Protein 2HJ0 (pdb70)

InterPro domains:
  IPR006472 Citrate lyase, alpha subunit [PF04223] (45-511)
  IPR006472 Citrate lyase, alpha subunit [PIRSF009451] (2-511)
  IPR006472 Citrate lyase, alpha subunit [PTHR40596] (24-511)
  IPR006472 Citrate lyase, alpha subunit [TIGR01584] (32-511)
  IPR037171 NagB/RpiA transferase-like [SSF100950] (5-240)
  IPR037171 NagB/RpiA transferase-like [SSF100950] (244-510)

Radius of gyration: 30.98 Å; Cα contacts (8 Å, |Δi|>4): 2603; chains: 2; bounding box: 89×84×61 Å

Foldseek 3Di:
DADDPFDDDCVACVVFPNYDVDDDDDDADWFAAAEDDDDPPDFQEDADLLVVCVVLPDAAAEEEEEQLLALFFDLVNLVSCVCPHFNYEYEYQEAHPNNLVVLVCLLVRRYPEAEYFAHADRRLQSLQAPSPDAHAYEALQLSLQCLTNVVDAHAEYEYEAQEAERLGFGAQQDHQRHRAFDQAVNCLVGHHAYEYEYADYDHPPDDDGNHDSSSHRHYYYDPDRTDRCSFVPFFDDADDPPQQCLLLLQVLLLVCLDPQNAAAAEEEFDRYTSSNNNLVVCVNVVDVHAHAEYEDADGVNCVCCVVRRYQAYEYSHYDHNVLSNCCPVVDPRYYHHHSVCFHPPDPDHVLLRHAEYEAEAQAAELQRFGDQQHLQLGGRGTLYCVQRSLANHVYEYEDECADDLGGRYAHDDQDGNHGRLSHAWYTYSQWIAGDVNCVVSCVSCVVPPTDYDHSVVSHVVSCVPNNDRDDFDFDDDFSHFYAHSVTGTPHTGTHGHD/DEPDPFCDDPVACVVFPGYDVDDDDDDADWFAAAEDDDDPPDFQEDADLLVVCVVLPDAAAEEEEEQLLALFFDLVNLVSCVCPHFNYEYEYQEAHPNNLVVLVCLLVRRYPEAEYFAHADRSLQSLQAPSPDAHAYEALQLSLQCLTNVVDAHAEYEYEAQEAERLGFGAQQDHQRHRAFDQAVNCLVGHHAYEYEYADYDHPPDDDGRHDSSSHRHYYYDPDRTDRCSFVPFFDDADDPPQLCLLLLQVLLLVCLDPQNAAAAEEEFDRYTSSNNNLVVCVNVVDVHAHAEYEDADGVNCVCCVVRRYQAYEYSHYDHNVLSNCCPVVDPRYYHHHSVCFHPPDPDHVLLRHAEYEAEAQAAELQRFGHQQHLLLGGRGTLYCVLRSLQNYVYEYEDECADDLGGRYYHDDQDGNHGRLSHAWYTYSQWIAGDVNCVVSCVSCVVPPTDYDHSVVSHVVSCVPNNDRDDFAFDDDFSHFYAHSVTGTDHTGTHGDD

Organism: Streptococcus mutans serotype c (strain ATCC 700610 / UA159) (NCBI:txid210007)

Nearest PDB structures (foldseek):
  2hj0-assembly1_B  TM=1.001E+00  e=9.316E-95  Streptococcus mutans UA159
  1xr4-assembly1_B  TM=9.292E-01  e=5.287E-55  Salmonella enterica subsp. enterica serovar Typhimurium str. LT2
  2g39-assembly1_B  TM=6.933E-01  e=3.163E-15  Pseudomonas aeruginosa
  3dlx-assembly1_A  TM=5.898E-01  e=1.708E-14  Homo sapiens
  1ope-assembly1_B  TM=6.003E-01  e=4.098E-12  Sus scrofa

B-factor: mean 22.18, std 13.48, range [1.0, 72.71]

Solvent-accessible surface area: 36204 Å² total

Sequence (996 aa):
ENKLGRDIPRKYANQYGVFEELAHIKSYKESSRQVKPVKPSDDKLLSSIHEAIEKTRLKDGTISFHHHFREGDYVNVLDEIAKGIKDISIAPSSIANVHEPLIDHIKNGVVTNITSSGLRDKVGAAISEGIENPVIIRSHGGRARAIATDDIHIDVAFLGAPSSDAYGNANGTRGKTTCGSLGYAIDAKYADQVVIVTDTLVPYPNTPISIPQTDVDYIVVVDAIGDPEGIAKGATRYTKNPKELLIAEYAAKVITSSPYYKEGFSFQTGTGGASLAVTRFREQIKDDIKANFALGGITNAVELLEEGLVDKILDVQDFDHPSAVSLDRNAEKHYEIDANYASPLSKGSVINQLDICVLSALEVDTNFNVNVTGSDGVIRGASGGHCDTAFAAKSLVISPLVRGRIPTFVDKVNTVITPGTSVDVVVTEVGIAINPNRPDLIEYFKDLKVPQLTIEELKEKAYAIVGNPQPIQYGDKIVALIEYRDGSLIDVVRNVLEENKLGRDIPRKYANQYGVFEELAHIKSYKESSRQVKPVKPSDDKLLSSIHEAIEKTRLKDGTISFHHHFREGDYVNVLDEIAKGIKDISIAPSSIANVHEPLIDHIKNGVVTNITSSGLRDKVGAAISEGIENPVIIRSHGGRARAIATDDIHIDVAFLGAPSSDAYGNANGTRGKTTCGSLGYAIDAKYADQVVIVTDTLVPYPNTPISIPQTDVDYIVVVDAIGDPEGIAKGATRYTKNPKELLIAEYAAKVITSSPYYKEGFSFQTGTGGASLAVTRFREQIKDDIKANFALGGITNAVELLEEGLVDKILDVQDFDHPSAVSLDRNAEKHYEIDANYASPLSKGSVINQLDICVLSALEVDTNFNVNVTGSDGVIRGASGGHCDTAFAAKSLVISPLVRGRIPTFVDKVNTVITPGTSVDVVVTEVGIAINPNRPDLIEYFKDLKVPQLTIEELKEKAYAIVGNPQPIQYGDKIVALIEYRDGSLIDVVRNVLE

Secondary structure (DSSP, 8-state):
--SSS----HHHHHHS-B---------EE----EE-PPPTT---EES-HHHHHHHTT-----EEE--TTGGGB----HHHHH----SEEEEES---GGGTTHHHHHHTTSEEEEEESB-HHHHHHHHHTT--PPEEE--HHHHHHHHHHTSS--SEEEEEESEE-TTS-EESSSSSS--S--S---HHHH-SEEEEEESSB-PSSPSS-SB-GGG-SEEEE-S-SB-THHHHS---PPP--HHHHHHHHHHHHHHHTSTT-STT-EEE--SSHHHHHTTT------S---EEEE-SEE----HHHHTTSEEEEEESEESSHHHHHHHHHTTTTEEE-------SSSS--GGGG-SEEEE--SEE-TT--EE---TT-----B-TTHHHHHHH---EEE--SEETTEESB-SS-SS-SB-GGG--EEE-SS-EEE-TT-HHHHHHTTT-SS-EE-HHHHHHHHHHHH-SPP---EEEEEEEEEE-TTSSEEEEEEEE--/--SSS----HHHHHHS-B---------EE----EE-PPPTT---EES-HHHHHHHTT-----EEE--TTGGGB----HHHHH----SEEEEES---GGGTTHHHHHHTTSEEEEEESB-HHHHHHHHHTT--PPEEE--HHHHHHHHHHTSS--SEEEEEESEE-TTS-EESSSSSS--S--S---HHHH-SEEEEEESSB-PSSPSS-SB-GGG-SEEEE-S-SB-THHHHS---PPP--HHHHHHHHHHHHHHHTSTT-STT-EEE--SSHHHHHTTT------S---EEEE-SEE----HHHHTTSEEEEEESEESSHHHHHHHHHTTTTEEE-------SSSS--GGGG-SEEEE--SEE-TT--EE---TT-----B-TTHHHHHHH---EEE--SEETTEESB-SS-SS-SB-GGG--EEE-SS-EEE-TT-HHHHHHTTT-SS-EE-HHHHHHHHHHHH-SPP---EEEEEEEEEE-TTSSEEEEEEEE--

Structure (mmCIF, N/CA/C/O backbone):
data_2HJ0
#
_entry.id   2HJ0
#
_cell.length_a   130.871
_cell.length_b   130.871
_cell.length_c   57.802
_cell.angle_alpha   90.00
_cell.angle_beta   90.00
_cell.angle_gamma   120.00
#
_symmetry.space_group_name_H-M   'P 31'
#
loop_
_entity.id
_entity.type
_entity.pdbx_description
1 polymer 'Putative citrate lyase, alfa subunit'
2 non-polymer 'CITRIC ACID'
3 water water
#
loop_
_atom_site.group_PDB
_atom_site.id
_atom_site.type_symbol
_atom_site.label_atom_id
_atom_site.label_alt_id
_atom_site.label_comp_id
_atom_site.label_asym_id
_atom_site.label_entity_id
_atom_site.label_seq_id
_atom_site.pdbx_PDB_ins_code
_atom_site.Cartn_x
_atom_site.Cartn_y
_atom_site.Cartn_z
_atom_site.occupancy
_atom_site.B_iso_or_equiv
_atom_site.auth_seq_id
_atom_site.auth_comp_id
_atom_site.auth_asym_id
_atom_site.auth_atom_id
_atom_site.pdbx_PDB_model_num
ATOM 1 N N . GLU A 1 3 ? -13.268 56.813 -15.137 1.00 65.66 3 GLU A N 1
ATOM 2 C CA . GLU A 1 3 ? -13.988 56.773 -13.829 1.00 65.95 3 GLU A CA 1
ATOM 3 C C . GLU A 1 3 ? -14.104 58.148 -13.179 1.00 66.31 3 GLU A C 1
ATOM 4 O O . GLU A 1 3 ? -13.765 59.173 -13.785 1.00 66.37 3 GLU A O 1
ATOM 10 N N . ASN A 1 4 ? -14.593 58.152 -11.940 1.00 66.46 4 ASN A N 1
ATOM 11 C CA . ASN A 1 4 ? -14.769 59.378 -11.160 1.00 66.37 4 ASN A CA 1
ATOM 12 C C . ASN A 1 4 ? -13.727 59.514 -10.037 1.00 65.36 4 ASN A C 1
ATOM 13 O O . ASN A 1 4 ? -12.662 58.883 -10.082 1.00 64.65 4 ASN A O 1
ATOM 18 N N . LYS A 1 5 ? -14.041 60.346 -9.044 1.00 63.76 5 LYS A N 1
ATOM 19 C CA . LYS A 1 5 ? -13.154 60.598 -7.903 1.00 61.89 5 LYS A CA 1
ATOM 20 C C . LYS A 1 5 ? -12.475 59.310 -7.404 1.00 60.26 5 LYS A C 1
ATOM 21 O O . LYS A 1 5 ? -11.298 59.072 -7.683 1.00 60.42 5 LYS A O 1
ATOM 27 N N . LEU A 1 6 ? -13.223 58.488 -6.673 1.00 57.87 6 LEU A N 1
ATOM 28 C CA . LEU A 1 6 ? -12.712 57.226 -6.146 1.00 55.20 6 LEU A CA 1
ATOM 29 C C . LEU A 1 6 ? -12.700 56.163 -7.240 1.00 54.17 6 LEU A C 1
ATOM 30 O O . LEU A 1 6 ? -13.127 56.417 -8.368 1.00 54.76 6 LEU A O 1
ATOM 35 N N . GLY A 1 7 ? -12.221 54.969 -6.897 1.00 52.85 7 GLY A N 1
ATOM 36 C CA . GLY A 1 7 ? -12.174 53.879 -7.860 1.00 50.22 7 GLY A CA 1
ATOM 37 C C . GLY A 1 7 ? -13.530 53.218 -8.030 1.00 48.50 7 GLY A C 1
ATOM 38 O O . GLY A 1 7 ? -13.648 51.995 -7.931 1.00 48.18 7 GLY A O 1
ATOM 39 N N . ARG A 1 8 ? -14.552 54.034 -8.295 1.00 46.47 8 ARG A N 1
ATOM 40 C CA . ARG A 1 8 ? -15.923 53.548 -8.471 1.00 43.96 8 ARG A CA 1
ATOM 41 C C . ARG A 1 8 ? -16.342 53.450 -9.940 1.00 43.01 8 ARG A C 1
ATOM 42 O O . ARG A 1 8 ? -16.039 54.328 -10.743 1.00 43.58 8 ARG A O 1
ATOM 50 N N . ASP A 1 9 ? -17.052 52.381 -10.282 1.00 41.90 9 ASP A N 1
ATOM 51 C CA . ASP A 1 9 ? -17.505 52.184 -11.651 1.00 41.07 9 ASP A CA 1
ATOM 52 C C . ASP A 1 9 ? -18.979 52.580 -11.799 1.00 39.58 9 ASP A C 1
ATOM 53 O O . ASP A 1 9 ? -19.850 51.733 -11.977 1.00 38.44 9 ASP A O 1
ATOM 58 N N . ILE A 1 10 ? -19.257 53.874 -11.717 1.00 38.94 10 ILE A N 1
ATOM 59 C CA . ILE A 1 10 ? -20.623 54.345 -11.850 1.00 38.46 10 ILE A CA 1
ATOM 60 C C . ILE A 1 10 ? -20.886 54.677 -13.309 1.00 39.73 10 ILE A C 1
ATOM 61 O O . ILE A 1 10 ? -20.269 55.589 -13.871 1.00 40.17 10 ILE A O 1
ATOM 66 N N . PRO A 1 11 ? -21.808 53.939 -13.947 1.00 40.18 11 PRO A N 1
ATOM 67 C CA . PRO A 1 11 ? -22.148 54.165 -15.353 1.00 40.42 11 PRO A CA 1
ATOM 68 C C . PRO A 1 11 ? -22.600 55.593 -15.637 1.00 41.23 11 PRO A C 1
ATOM 69 O O . PRO A 1 11 ? -23.344 56.184 -14.855 1.00 41.81 11 PRO A O 1
ATOM 73 N N . ARG A 1 12 ? -22.146 56.136 -16.764 1.00 41.87 12 ARG A N 1
ATOM 74 C CA . ARG A 1 12 ? -22.479 57.499 -17.169 1.00 42.77 12 ARG A CA 1
ATOM 75 C C . ARG A 1 12 ? -23.974 57.778 -17.137 1.00 42.61 12 ARG A C 1
ATOM 76 O O . ARG A 1 12 ? -24.394 58.912 -16.922 1.00 43.21 12 ARG A O 1
ATOM 84 N N . LYS A 1 13 ? -24.775 56.741 -17.355 1.00 42.37 13 LYS A N 1
ATOM 85 C CA . LYS A 1 13 ? -26.223 56.891 -17.341 1.00 42.21 13 LYS A CA 1
ATOM 86 C C . LYS A 1 13 ? -26.682 57.499 -16.012 1.00 41.92 13 LYS A C 1
ATOM 87 O O . LYS A 1 13 ? -27.537 58.388 -15.977 1.00 42.26 13 LYS A O 1
ATOM 93 N N . TYR A 1 14 ? -26.095 57.022 -14.921 1.00 40.73 14 TYR A N 1
ATOM 94 C CA . TYR A 1 14 ? -26.445 57.505 -13.595 1.00 39.50 14 TYR A CA 1
ATOM 95 C C . TYR A 1 14 ? -25.532 58.636 -13.149 1.00 39.93 14 TYR A C 1
ATOM 96 O O . TYR A 1 14 ? -25.964 59.562 -12.462 1.00 39.87 14 TYR A O 1
ATOM 105 N N . ALA A 1 15 ? -24.267 58.564 -13.545 1.00 40.71 15 ALA A N 1
ATOM 106 C CA . ALA A 1 15 ? -23.300 59.591 -13.183 1.00 41.59 15 ALA A CA 1
ATOM 107 C C . ALA A 1 15 ? -23.736 60.929 -13.753 1.00 42.34 15 ALA A C 1
ATOM 108 O O . ALA A 1 15 ? -23.390 61.980 -13.226 1.00 42.18 15 ALA A O 1
ATOM 110 N N . ASN A 1 16 ? -24.502 60.879 -14.836 1.00 43.94 16 ASN A N 1
ATOM 111 C CA . ASN A 1 16 ? -24.993 62.080 -15.492 1.00 45.05 16 ASN A CA 1
ATOM 112 C C . ASN A 1 16 ? -26.360 62.459 -14.918 1.00 46.38 16 ASN A C 1
ATOM 113 O O . ASN A 1 16 ? -26.659 63.636 -14.744 1.00 46.32 16 ASN A O 1
ATOM 118 N N . GLN A 1 17 ? -27.174 61.449 -14.619 1.00 48.02 17 GLN A N 1
ATOM 119 C CA . GLN A 1 17 ? -28.508 61.647 -14.054 1.00 50.14 17 GLN A CA 1
ATOM 120 C C . GLN A 1 17 ? -28.358 62.379 -12.722 1.00 50.64 17 GLN A C 1
ATOM 121 O O . GLN A 1 17 ? -28.984 63.409 -12.488 1.00 50.61 17 GLN A O 1
ATOM 127 N N . TYR A 1 18 ? -27.509 61.830 -11.859 1.00 52.09 18 TYR A N 1
ATOM 128 C CA . TYR A 1 18 ? -27.225 62.398 -10.543 1.00 53.33 18 TYR A CA 1
ATOM 129 C C . TYR A 1 18 ? -25.860 63.081 -10.605 1.00 54.58 18 TYR A C 1
ATOM 130 O O . TYR A 1 18 ? -25.140 62.953 -11.597 1.00 55.04 18 TYR A O 1
ATOM 139 N N . GLY A 1 19 ? -25.501 63.802 -9.548 1.00 55.46 19 GLY A N 1
ATOM 140 C CA . GLY A 1 19 ? -24.207 64.458 -9.523 1.00 56.69 19 GLY A CA 1
ATOM 141 C C . GLY A 1 19 ? -23.154 63.372 -9.441 1.00 57.88 19 GLY A C 1
ATOM 142 O O . GLY A 1 19 ? -23.241 62.484 -8.601 1.00 58.25 19 GLY A O 1
ATOM 143 N N . VAL A 1 20 ? -22.154 63.423 -10.307 1.00 59.50 20 VAL A N 1
ATOM 144 C CA . VAL A 1 20 ? -21.123 62.397 -10.289 1.00 60.86 20 VAL A CA 1
ATOM 145 C C . VAL A 1 20 ? -19.887 62.795 -9.481 1.00 61.73 20 VAL A C 1
ATOM 146 O O . VAL A 1 20 ? -18.920 63.341 -10.021 1.00 62.48 20 VAL A O 1
ATOM 150 N N . PHE A 1 21 ? -19.933 62.531 -8.180 1.00 61.57 21 PHE A N 1
ATOM 151 C CA . PHE A 1 21 ? -18.808 62.825 -7.297 1.00 62.49 21 PHE A CA 1
ATOM 152 C C . PHE A 1 21 ? -19.213 62.534 -5.868 1.00 62.17 21 PHE A C 1
ATOM 153 O O . PHE A 1 21 ? -20.308 62.031 -5.625 1.00 62.15 21 PHE A O 1
ATOM 161 N N . GLU A 1 22 ? -18.332 62.849 -4.924 1.00 61.92 22 GLU A N 1
ATOM 162 C CA . GLU A 1 22 ? -18.631 62.612 -3.522 1.00 61.45 22 GLU A CA 1
ATOM 163 C C . GLU A 1 22 ? -17.498 63.011 -2.591 1.00 60.16 22 GLU A C 1
ATOM 164 O O . GLU A 1 22 ? -17.703 63.177 -1.393 1.00 58.63 22 GLU A O 1
ATOM 170 N N . GLU A 1 24 ? -14.871 63.974 -3.260 1.00 56.36 24 GLU A N 1
ATOM 171 C CA . GLU A 1 24 ? -14.629 65.130 -2.401 1.00 55.33 24 GLU A CA 1
ATOM 172 C C . GLU A 1 24 ? -15.902 65.969 -2.242 1.00 53.99 24 GLU A C 1
ATOM 173 O O . GLU A 1 24 ? -16.594 66.262 -3.219 1.00 52.35 24 GLU A O 1
ATOM 179 N N . LEU A 1 25 ? -16.202 66.330 -0.996 1.00 53.63 25 LEU A N 1
ATOM 180 C CA . LEU A 1 25 ? -17.370 67.138 -0.664 1.00 53.69 25 LEU A CA 1
ATOM 181 C C . LEU A 1 25 ? -17.330 68.463 -1.418 1.00 54.54 25 LEU A C 1
ATOM 182 O O . LEU A 1 25 ? -16.251 68.989 -1.699 1.00 55.13 25 LEU A O 1
ATOM 187 N N . ALA A 1 26 ? -18.511 68.995 -1.740 1.00 55.30 26 ALA A N 1
ATOM 188 C CA . ALA A 1 26 ? -18.642 70.262 -2.472 1.00 56.05 26 ALA A CA 1
ATOM 189 C C . ALA A 1 26 ? -19.259 71.362 -1.609 1.00 56.96 26 ALA A C 1
ATOM 190 O O . ALA A 1 26 ? -19.241 71.287 -0.381 1.00 56.93 26 ALA A O 1
ATOM 192 N N . HIS A 1 27 ? -19.813 72.378 -2.268 1.00 58.49 27 HIS A N 1
ATOM 193 C CA . HIS A 1 27 ? -20.449 73.504 -1.584 1.00 58.86 27 HIS A CA 1
ATOM 194 C C . HIS A 1 27 ? -21.979 73.411 -1.599 1.00 57.85 27 HIS A C 1
ATOM 195 O O . HIS A 1 27 ? -22.562 72.555 -2.281 1.00 58.33 27 HIS A O 1
ATOM 202 N N . ILE A 1 28 ? -22.621 74.294 -0.834 1.00 55.04 28 ILE A N 1
ATOM 203 C CA . ILE A 1 28 ? -24.077 74.321 -0.726 1.00 51.43 28 ILE A CA 1
ATOM 204 C C . ILE A 1 28 ? -24.594 75.744 -0.838 1.00 48.84 28 ILE A C 1
ATOM 205 O O . ILE A 1 28 ? -23.952 76.678 -0.362 1.00 48.70 28 ILE A O 1
ATOM 210 N N . LYS A 1 29 ? -25.745 75.905 -1.486 1.00 45.92 29 LYS A N 1
ATOM 211 C CA . LYS A 1 29 ? -26.354 77.225 -1.657 1.00 43.25 29 LYS A CA 1
ATOM 212 C C . LYS A 1 29 ? -27.839 77.251 -1.302 1.00 39.47 29 LYS A C 1
ATOM 213 O O . LYS A 1 29 ? -28.474 76.211 -1.164 1.00 38.62 29 LYS A O 1
ATOM 219 N N . SER A 1 30 ? -28.380 78.456 -1.168 1.00 35.35 30 SER A N 1
ATOM 220 C CA . SER A 1 30 ? -29.777 78.643 -0.815 1.00 32.69 30 SER A CA 1
ATOM 221 C C . SER A 1 30 ? -30.741 77.871 -1.714 1.00 30.57 30 SER A C 1
ATOM 222 O O . SER A 1 30 ? -30.495 77.701 -2.912 1.00 31.57 30 SER A O 1
ATOM 225 N N . TYR A 1 31 ? -31.843 77.407 -1.125 1.00 27.17 31 TYR A N 1
ATOM 226 C CA . TYR A 1 31 ? -32.860 76.654 -1.859 1.00 23.47 31 TYR A CA 1
ATOM 227 C C . TYR A 1 31 ? -34.264 76.957 -1.341 1.00 21.77 31 TYR A C 1
ATOM 228 O O . TYR A 1 31 ? -34.428 77.468 -0.238 1.00 20.73 31 TYR A O 1
ATOM 237 N N . LYS A 1 32 ? -35.267 76.636 -2.149 1.00 20.21 32 LYS A N 1
ATOM 238 C CA . LYS A 1 32 ? -36.655 76.845 -1.773 1.00 20.22 32 LYS A CA 1
ATOM 239 C C . LYS A 1 32 ? -37.159 75.571 -1.117 1.00 20.44 32 LYS A C 1
ATOM 240 O O . LYS A 1 32 ? -37.292 74.531 -1.770 1.00 20.40 32 LYS A O 1
ATOM 246 N N . GLU A 1 33 ? -37.418 75.648 0.182 1.00 19.95 33 GLU A N 1
ATOM 247 C CA . GLU A 1 33 ? -37.908 74.503 0.925 1.00 19.30 33 GLU A CA 1
ATOM 248 C C . GLU A 1 33 ? -39.181 73.979 0.284 1.00 18.83 33 GLU A C 1
ATOM 249 O O . GLU A 1 33 ? -39.934 74.719 -0.356 1.00 19.90 33 GLU A O 1
ATOM 255 N N . SER A 1 34 ? -39.413 72.688 0.450 1.00 17.64 34 SER A N 1
ATOM 256 C CA . SER A 1 34 ? -40.598 72.044 -0.094 1.00 16.65 34 SER A CA 1
ATOM 257 C C . SER A 1 34 ? -41.863 72.557 0.608 1.00 16.22 34 SER A C 1
ATOM 258 O O . SER A 1 34 ? -41.840 72.842 1.799 1.00 15.57 34 SER A O 1
ATOM 261 N N . SER A 1 35 ? -42.954 72.704 -0.132 1.00 16.85 35 SER A N 1
ATOM 262 C CA . SER A 1 35 ? -44.224 73.129 0.466 1.00 17.92 35 SER A CA 1
ATOM 263 C C . SER A 1 35 ? -45.234 72.021 0.131 1.00 18.53 35 SER A C 1
ATOM 264 O O . SER A 1 35 ? -45.139 71.378 -0.918 1.00 19.00 35 SER A O 1
ATOM 267 N N . ARG A 1 36 ? -46.203 71.813 1.014 1.00 18.24 36 ARG A N 1
ATOM 268 C CA . ARG A 1 36 ? -47.193 70.766 0.831 1.00 17.99 36 ARG A CA 1
ATOM 269 C C . ARG A 1 36 ? -48.555 71.292 0.403 1.00 18.24 36 ARG A C 1
ATOM 270 O O . ARG A 1 36 ? -48.835 72.479 0.534 1.00 17.11 36 ARG A O 1
ATOM 278 N N . GLN A 1 37 ? -49.381 70.390 -0.128 1.00 19.47 37 GLN A N 1
ATOM 279 C CA . GLN A 1 37 ? -50.739 70.704 -0.570 1.00 20.48 37 GLN A CA 1
ATOM 280 C C . GLN A 1 37 ? -51.698 70.354 0.560 1.00 20.41 37 GLN A C 1
ATOM 281 O O . GLN A 1 37 ? -52.129 69.203 0.698 1.00 20.48 37 GLN A O 1
ATOM 287 N N . VAL A 1 38 ? -52.017 71.368 1.357 1.00 19.42 38 VAL A N 1
ATOM 288 C CA . VAL A 1 38 ? -52.899 71.243 2.507 1.00 19.06 38 VAL A CA 1
ATOM 289 C C . VAL A 1 38 ? -54.393 71.221 2.191 1.00 19.82 38 VAL A C 1
ATOM 290 O O . VAL A 1 38 ? -54.870 72.016 1.387 1.00 19.42 38 VAL A O 1
ATOM 294 N N . LYS A 1 39 ? -55.121 70.307 2.829 1.00 19.94 39 LYS A N 1
ATOM 295 C CA . LYS A 1 39 ? -56.565 70.224 2.656 1.00 20.28 39 LYS A CA 1
ATOM 296 C C . LYS A 1 39 ? -57.196 70.715 3.957 1.00 19.46 39 LYS A C 1
ATOM 297 O O . LYS A 1 39 ? -57.251 69.990 4.949 1.00 18.83 39 LYS A O 1
ATOM 303 N N . PRO A 1 40 ? -57.679 71.967 3.967 1.00 19.54 40 PRO A N 1
ATOM 304 C CA . PRO A 1 40 ? -58.304 72.556 5.155 1.00 18.26 40 PRO A CA 1
ATOM 305 C C . PRO A 1 40 ? -59.411 71.683 5.701 1.00 18.98 40 PRO A C 1
ATOM 306 O O . PRO A 1 40 ? -60.139 71.042 4.949 1.00 18.99 40 PRO A O 1
ATOM 310 N N . VAL A 1 41 ? -59.537 71.653 7.016 1.00 20.11 41 VAL A N 1
ATOM 311 C CA . VAL A 1 41 ? -60.570 70.841 7.632 1.00 21.41 41 VAL A CA 1
ATOM 312 C C . VAL A 1 41 ? -61.727 71.716 8.109 1.00 22.34 41 VAL A C 1
ATOM 313 O O . VAL A 1 41 ? -61.516 72.727 8.775 1.00 23.47 41 VAL A O 1
ATOM 317 N N . LYS A 1 42 ? -62.949 71.340 7.750 1.00 22.85 42 LYS A N 1
ATOM 318 C CA . LYS A 1 42 ? -64.114 72.098 8.179 1.00 23.12 42 LYS A CA 1
ATOM 319 C C . LYS A 1 42 ? -64.296 71.811 9.659 1.00 23.23 42 LYS A C 1
ATOM 320 O O . LYS A 1 42 ? -64.024 70.704 10.123 1.00 23.79 42 LYS A O 1
ATOM 326 N N . PRO A 1 43 ? -64.775 72.799 10.418 1.00 23.37 43 PRO A N 1
ATOM 327 C CA . PRO A 1 43 ? -64.988 72.641 11.852 1.00 23.86 43 PRO A CA 1
ATOM 328 C C . PRO A 1 43 ? -65.835 71.431 12.252 1.00 25.11 43 PRO A C 1
ATOM 329 O O . PRO A 1 43 ? -65.780 70.980 13.398 1.00 25.90 43 PRO A O 1
ATOM 333 N N . SER A 1 44 ? -66.616 70.903 11.320 1.00 24.84 44 SER A N 1
ATOM 334 C CA . SER A 1 44 ? -67.449 69.752 11.632 1.00 25.34 44 SER A CA 1
ATOM 335 C C . SER A 1 44 ? -66.872 68.471 11.037 1.00 25.58 44 SER A C 1
ATOM 336 O O . SER A 1 44 ? -67.486 67.411 11.123 1.00 24.87 44 SER A O 1
ATOM 339 N N . ASP A 1 45 ? -65.705 68.555 10.417 1.00 25.50 45 ASP A N 1
ATOM 340 C CA . ASP A 1 45 ? -65.126 67.360 9.823 1.00 25.84 45 ASP A CA 1
ATOM 341 C C . ASP A 1 45 ? -64.563 66.384 10.839 1.00 25.89 45 ASP A C 1
ATOM 342 O O . ASP A 1 45 ? -63.931 66.784 11.818 1.00 26.38 45 ASP A O 1
ATOM 347 N N . ASP A 1 46 ? -64.783 65.097 10.595 1.00 25.08 46 ASP A N 1
ATOM 348 C CA . ASP A 1 46 ? -64.269 64.066 11.484 1.00 24.93 46 ASP A CA 1
ATOM 349 C C . ASP A 1 46 ? -62.999 63.513 10.849 1.00 23.76 46 ASP A C 1
ATOM 350 O O . ASP A 1 46 ? -63.035 63.056 9.713 1.00 24.21 46 ASP A O 1
ATOM 355 N N . LYS A 1 47 ? -61.878 63.555 11.563 1.00 22.36 47 LYS A N 1
ATOM 356 C CA . LYS A 1 47 ? -60.627 63.049 10.999 1.00 19.84 47 LYS A CA 1
ATOM 357 C C . LYS A 1 47 ? -60.376 61.568 11.314 1.00 18.14 47 LYS A C 1
ATOM 358 O O . LYS A 1 47 ? -59.465 60.967 10.753 1.00 17.93 47 LYS A O 1
ATOM 364 N N . LEU A 1 48 ? -61.194 60.981 12.186 1.00 16.45 48 LEU A N 1
ATOM 365 C CA . LEU A 1 48 ? -61.039 59.572 12.546 1.00 16.29 48 LEU A CA 1
ATOM 366 C C . LEU A 1 48 ? -61.737 58.702 11.503 1.00 17.66 48 LEU A C 1
ATOM 367 O O . LEU A 1 48 ? -62.843 59.016 11.067 1.00 17.74 48 LEU A O 1
ATOM 372 N N . LEU A 1 49 ? -61.080 57.618 11.096 1.00 18.74 49 LEU A N 1
ATOM 373 C CA . LEU A 1 49 ? -61.621 56.689 10.106 1.00 19.90 49 LEU A CA 1
ATOM 374 C C . LEU A 1 49 ? -61.793 55.293 10.707 1.00 20.99 49 LEU A C 1
ATOM 375 O O . LEU A 1 49 ? -61.292 55.012 11.796 1.00 21.39 49 LEU A O 1
ATOM 380 N N . SER A 1 50 ? -62.481 54.408 9.995 1.00 21.06 50 SER A N 1
ATOM 381 C CA . SER A 1 50 ? -62.717 53.067 10.520 1.00 22.00 50 SER A CA 1
ATOM 382 C C . SER A 1 50 ? -61.622 52.052 10.237 1.00 22.50 50 SER A C 1
ATOM 383 O O . SER A 1 50 ? -61.330 51.200 11.077 1.00 23.30 50 SER A O 1
ATOM 386 N N . SER A 1 51 ? -61.009 52.138 9.063 1.00 21.52 51 SER A N 1
ATOM 387 C CA . SER A 1 51 ? -59.989 51.168 8.701 1.00 20.60 51 SER A CA 1
ATOM 388 C C . SER A 1 51 ? -58.906 51.734 7.804 1.00 20.62 51 SER A C 1
ATOM 389 O O . SER A 1 51 ? -59.010 52.858 7.326 1.00 20.98 51 SER A O 1
ATOM 392 N N . ILE A 1 52 ? -57.872 50.937 7.553 1.00 19.83 52 ILE A N 1
ATOM 393 C CA . ILE A 1 52 ? -56.806 51.383 6.671 1.00 18.80 52 ILE A CA 1
ATOM 394 C C . ILE A 1 52 ? -57.414 51.552 5.290 1.00 19.04 52 ILE A C 1
ATOM 395 O O . ILE A 1 52 ? -57.019 52.441 4.546 1.00 19.37 52 ILE A O 1
ATOM 400 N N . HIS A 1 53 ? -58.386 50.704 4.955 1.00 19.43 53 HIS A N 1
ATOM 401 C CA . HIS A 1 53 ? -59.043 50.767 3.648 1.00 19.63 53 HIS A CA 1
ATOM 402 C C . HIS A 1 53 ? -59.599 52.168 3.379 1.00 19.88 53 HIS A C 1
ATOM 403 O O . HIS A 1 53 ? -59.211 52.809 2.402 1.00 19.78 53 HIS A O 1
ATOM 410 N N . GLU A 1 54 ? -60.503 52.636 4.244 1.00 19.06 54 GLU A N 1
ATOM 411 C CA . GLU A 1 54 ? -61.110 53.960 4.091 1.00 18.61 54 GLU A CA 1
ATOM 412 C C . GLU A 1 54 ? -60.045 55.056 4.079 1.00 18.26 54 GLU A C 1
ATOM 413 O O . GLU A 1 54 ? -60.212 56.106 3.457 1.00 16.47 54 GLU A O 1
ATOM 419 N N . ALA A 1 55 ? -58.944 54.813 4.771 1.00 18.12 55 ALA A N 1
ATOM 420 C CA . ALA A 1 55 ? -57.884 55.791 4.799 1.00 19.30 55 ALA A CA 1
ATOM 421 C C . ALA A 1 55 ? -57.332 55.933 3.392 1.00 19.72 55 ALA A C 1
ATOM 422 O O . ALA A 1 55 ? -57.189 57.042 2.887 1.00 20.50 55 ALA A O 1
ATOM 424 N N . ILE A 1 56 ? -57.020 54.802 2.760 1.00 20.19 56 ILE A N 1
ATOM 425 C CA . ILE A 1 56 ? -56.463 54.798 1.403 1.00 20.37 56 ILE A CA 1
ATOM 426 C C . ILE A 1 56 ? -57.458 55.448 0.459 1.00 20.85 56 ILE A C 1
ATOM 427 O O . ILE A 1 56 ? -57.098 56.189 -0.458 1.00 20.18 56 ILE A O 1
ATOM 432 N N . GLU A 1 57 ? -58.724 55.173 0.726 1.00 22.64 57 GLU A N 1
ATOM 433 C CA . GLU A 1 57 ? -59.811 55.686 -0.074 1.00 25.37 57 GLU A CA 1
ATOM 434 C C . GLU A 1 57 ? -59.934 57.199 0.061 1.00 25.21 57 GLU A C 1
ATOM 435 O O . GLU A 1 57 ? -59.678 57.947 -0.886 1.00 26.00 57 GLU A O 1
ATOM 441 N N . LYS A 1 58 ? -60.311 57.660 1.243 1.00 24.76 58 LYS A N 1
ATOM 442 C CA . LYS A 1 58 ? -60.473 59.089 1.446 1.00 24.88 58 LYS A CA 1
ATOM 443 C C . LYS A 1 58 ? -59.205 59.896 1.223 1.00 23.57 58 LYS A C 1
ATOM 444 O O . LYS A 1 58 ? -59.236 61.124 1.256 1.00 23.74 58 LYS A O 1
ATOM 450 N N . THR A 1 59 ? -58.097 59.213 0.977 1.00 22.11 59 THR A N 1
ATOM 451 C CA . THR A 1 59 ? -56.842 59.905 0.782 1.00 20.98 59 THR A CA 1
ATOM 452 C C . THR A 1 59 ? -56.610 60.142 -0.708 1.00 22.27 59 THR A C 1
ATOM 453 O O . THR A 1 59 ? -55.732 60.911 -1.102 1.00 21.91 59 THR A O 1
ATOM 457 N N . ARG A 1 60 ? -57.426 59.488 -1.531 1.00 22.66 60 ARG A N 1
ATOM 458 C CA . ARG A 1 60 ? -57.346 59.638 -2.977 1.00 22.63 60 ARG A CA 1
ATOM 459 C C . ARG A 1 60 ? -56.086 59.076 -3.636 1.00 22.11 60 ARG A C 1
ATOM 460 O O . ARG A 1 60 ? -55.705 59.489 -4.737 1.00 22.46 60 ARG A O 1
ATOM 468 N N . LEU A 1 61 ? -55.452 58.124 -2.966 1.00 21.10 61 LEU A N 1
ATOM 469 C CA . LEU A 1 61 ? -54.236 57.505 -3.468 1.00 20.77 61 LEU A CA 1
ATOM 470 C C . LEU A 1 61 ? -54.460 56.908 -4.845 1.00 22.07 61 LEU A C 1
ATOM 471 O O . LEU A 1 61 ? -55.415 56.163 -5.050 1.00 23.26 61 LEU A O 1
ATOM 476 N N . LYS A 1 62 ? -53.588 57.234 -5.792 1.00 22.98 62 LYS A N 1
ATOM 477 C CA . LYS A 1 62 ? -53.717 56.689 -7.136 1.00 24.30 62 LYS A CA 1
ATOM 478 C C . LYS A 1 62 ? -52.403 56.056 -7.556 1.00 24.75 62 LYS A C 1
ATOM 479 O O . LYS A 1 62 ? -51.430 56.071 -6.805 1.00 23.53 62 LYS A O 1
ATOM 485 N N . ASP A 1 63 ? -52.385 55.479 -8.749 1.00 25.90 63 ASP A N 1
ATOM 486 C CA . ASP A 1 63 ? -51.178 54.848 -9.254 1.00 26.44 63 ASP A CA 1
ATOM 487 C C . ASP A 1 63 ? -50.096 55.888 -9.500 1.00 26.39 63 ASP A C 1
ATOM 488 O O . ASP A 1 63 ? -50.382 57.027 -9.878 1.00 25.94 63 ASP A O 1
ATOM 493 N N . GLY A 1 64 ? -48.849 55.484 -9.274 1.00 26.00 64 GLY A N 1
ATOM 494 C CA . GLY A 1 64 ? -47.725 56.371 -9.495 1.00 25.33 64 GLY A CA 1
ATOM 495 C C . GLY A 1 64 ? -47.385 57.316 -8.360 1.00 24.51 64 GLY A C 1
ATOM 496 O O . GLY A 1 64 ? -46.348 57.978 -8.396 1.00 25.54 64 GLY A O 1
ATOM 505 N N . THR A 1 66 ? -46.420 58.607 -4.412 1.00 19.25 66 THR A N 1
ATOM 506 C CA . THR A 1 66 ? -45.398 58.195 -3.469 1.00 17.60 66 THR A CA 1
ATOM 507 C C . THR A 1 66 ? -45.927 58.212 -2.043 1.00 16.79 66 THR A C 1
ATOM 508 O O . THR A 1 66 ? -46.582 59.157 -1.628 1.00 18.32 66 THR A O 1
ATOM 512 N N . ILE A 1 67 ? -45.644 57.151 -1.301 1.00 13.63 67 ILE A N 1
ATOM 513 C CA . ILE A 1 67 ? -46.083 57.050 0.071 1.00 11.46 67 ILE A CA 1
ATOM 514 C C . ILE A 1 67 ? -44.870 56.767 0.951 1.00 11.49 67 ILE A C 1
ATOM 515 O O . ILE A 1 67 ? -43.849 56.268 0.473 1.00 10.32 67 ILE A O 1
ATOM 520 N N . SER A 1 68 ? -44.981 57.083 2.240 1.00 11.40 68 SER A N 1
ATOM 521 C CA . SER A 1 68 ? -43.879 56.857 3.180 1.00 10.06 68 SER A CA 1
ATOM 522 C C . SER A 1 68 ? -44.318 56.172 4.472 1.00 9.84 68 SER A C 1
ATOM 523 O O . SER A 1 68 ? -45.513 56.096 4.784 1.00 8.84 68 SER A O 1
ATOM 526 N N . PHE A 1 69 ? -43.322 55.690 5.216 1.00 8.57 69 PHE A N 1
ATOM 527 C CA . PHE A 1 69 ? -43.514 54.998 6.495 1.00 7.28 69 PHE A CA 1
ATOM 528 C C . PHE A 1 69 ? -42.242 55.186 7.306 1.00 5.80 69 PHE A C 1
ATOM 529 O O . PHE A 1 69 ? -41.213 55.543 6.746 1.00 4.50 69 PHE A O 1
ATOM 537 N N . HIS A 1 70 ? -42.302 54.948 8.617 1.00 4.07 70 HIS A N 1
ATOM 538 C CA . HIS A 1 70 ? -41.100 55.071 9.426 1.00 3.88 70 HIS A CA 1
ATOM 539 C C . HIS A 1 70 ? -40.749 53.698 9.995 1.00 4.10 70 HIS A C 1
ATOM 540 O O . HIS A 1 70 ? -41.569 52.784 9.951 1.00 2.59 70 HIS A O 1
ATOM 547 N N . HIS A 1 71 ? -39.533 53.541 10.511 1.00 5.27 71 HIS A N 1
ATOM 548 C CA . HIS A 1 71 ? -39.114 52.252 11.064 1.00 6.87 71 HIS A CA 1
ATOM 549 C C . HIS A 1 71 ? -38.822 52.243 12.570 1.00 7.50 71 HIS A C 1
ATOM 550 O O . HIS A 1 71 ? -37.993 51.447 13.049 1.00 6.92 71 HIS A O 1
ATOM 557 N N . HIS A 1 72 ? -39.505 53.093 13.329 1.00 7.49 72 HIS A N 1
ATOM 558 C CA . HIS A 1 72 ? -39.241 53.131 14.766 1.00 9.38 72 HIS A CA 1
ATOM 559 C C . HIS A 1 72 ? -39.647 51.864 15.506 1.00 8.83 72 HIS A C 1
ATOM 560 O O . HIS A 1 72 ? -39.162 51.603 16.603 1.00 10.15 72 HIS A O 1
ATOM 567 N N . PHE A 1 73 ? -40.521 51.071 14.902 1.00 9.79 73 PHE A N 1
ATOM 568 C CA . PHE A 1 73 ? -40.959 49.817 15.523 1.00 11.21 73 PHE A CA 1
ATOM 569 C C . PHE A 1 73 ? -40.054 48.656 15.095 1.00 11.83 73 PHE A C 1
ATOM 570 O O . PHE A 1 73 ? -40.202 47.514 15.556 1.00 9.45 73 PHE A O 1
ATOM 578 N N . ARG A 1 74 ? -39.122 48.968 14.202 1.00 11.97 74 ARG A N 1
ATOM 579 C CA . ARG A 1 74 ? -38.183 47.995 13.690 1.00 12.50 74 ARG A CA 1
ATOM 580 C C . ARG A 1 74 ? -38.820 46.678 13.290 1.00 13.09 74 ARG A C 1
ATOM 581 O O . ARG A 1 74 ? -39.823 46.678 12.586 1.00 14.06 74 ARG A O 1
ATOM 589 N N . GLU A 1 75 ? -38.247 45.559 13.735 1.00 13.52 75 GLU A N 1
ATOM 590 C CA . GLU A 1 75 ? -38.763 44.233 13.379 1.00 13.93 75 GLU A CA 1
ATOM 591 C C . GLU A 1 75 ? -40.145 43.944 13.922 1.00 14.94 75 GLU A C 1
ATOM 592 O O . GLU A 1 75 ? -40.732 42.906 13.619 1.00 15.53 75 GLU A O 1
ATOM 598 N N . GLY A 1 76 ? -40.660 44.857 14.733 1.00 16.12 76 GLY A N 1
ATOM 599 C CA . GLY A 1 76 ? -41.979 44.660 15.287 1.00 16.18 76 GLY A CA 1
ATOM 600 C C . GLY A 1 76 ? -43.027 45.435 14.518 1.00 17.83 76 GLY A C 1
ATOM 601 O O . GLY A 1 76 ? -44.199 45.411 14.894 1.00 19.03 76 GLY A O 1
ATOM 602 N N . ASP A 1 77 ? -42.634 46.104 13.433 1.00 17.45 77 ASP A N 1
ATOM 603 C CA . ASP A 1 77 ? -43.599 46.900 12.664 1.00 18.13 77 ASP A CA 1
ATOM 604 C C . ASP A 1 77 ? -44.736 46.126 12.009 1.00 19.03 77 ASP A C 1
ATOM 605 O O . ASP A 1 77 ? -44.540 45.035 11.479 1.00 19.40 77 ASP A O 1
ATOM 610 N N . TYR A 1 78 ? -45.926 46.718 12.033 1.00 19.12 78 TYR A N 1
ATOM 611 C CA . TYR A 1 78 ? -47.102 46.117 11.423 1.00 18.73 78 TYR A CA 1
ATOM 612 C C . TYR A 1 78 ? -47.722 47.053 10.391 1.00 18.41 78 TYR A C 1
ATOM 613 O 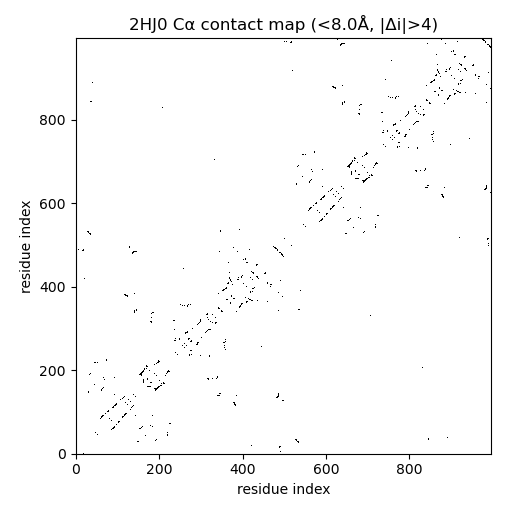O . TYR A 1 78 ? -48.392 46.600 9.473 1.00 17.48 78 TYR A O 1
ATOM 622 N N . VAL A 1 79 ? -47.497 48.356 10.557 1.00 18.74 79 VAL A N 1
ATOM 623 C CA . VAL A 1 79 ? -48.047 49.378 9.672 1.00 18.67 79 VAL A CA 1
ATOM 624 C C . VAL A 1 79 ? -47.675 49.220 8.208 1.00 19.15 79 VAL A C 1
ATOM 625 O O . VAL A 1 79 ? -48.550 49.262 7.361 1.00 19.53 79 VAL A O 1
ATOM 637 N N . ASN A 1 81 ? -46.571 46.533 6.264 1.00 22.81 81 ASN A N 1
ATOM 638 C CA . ASN A 1 81 ? -47.230 45.386 5.640 1.00 24.11 81 ASN A CA 1
ATOM 639 C C . ASN A 1 81 ? -48.728 45.559 5.599 1.00 25.49 81 ASN A C 1
ATOM 640 O O . ASN A 1 81 ? -49.406 45.065 4.699 1.00 25.74 81 ASN A O 1
ATOM 653 N N . VAL A 1 83 ? -50.660 48.607 5.443 1.00 27.30 83 VAL A N 1
ATOM 654 C CA . VAL A 1 83 ? -51.071 49.526 4.391 1.00 25.46 83 VAL A CA 1
ATOM 655 C C . VAL A 1 83 ? -50.852 48.945 2.999 1.00 25.67 83 VAL A C 1
ATOM 656 O O . VAL A 1 83 ? -51.797 48.807 2.219 1.00 25.48 83 VAL A O 1
ATOM 660 N N . LEU A 1 84 ? -49.602 48.609 2.699 1.00 25.37 84 LEU A N 1
ATOM 661 C CA . LEU A 1 84 ? -49.232 48.047 1.408 1.00 25.37 84 LEU A CA 1
ATOM 662 C C . LEU A 1 84 ? -50.165 46.927 0.969 1.00 26.27 84 LEU A C 1
ATOM 663 O O . LEU A 1 84 ? -50.680 46.929 -0.150 1.00 26.24 84 LEU A O 1
ATOM 668 N N . ASP A 1 85 ? -50.394 45.970 1.855 1.00 27.22 85 ASP A N 1
ATOM 669 C CA . ASP A 1 85 ? -51.261 44.856 1.518 1.00 27.90 85 ASP A CA 1
ATOM 670 C C . ASP A 1 85 ? -52.641 45.333 1.088 1.00 28.04 85 ASP A C 1
ATOM 671 O O . ASP A 1 85 ? -53.209 44.830 0.120 1.00 29.32 85 ASP A O 1
ATOM 676 N N . GLU A 1 86 ? -53.182 46.315 1.796 1.00 27.76 86 GLU A N 1
ATOM 677 C CA . GLU A 1 86 ? -54.493 46.834 1.446 1.00 27.05 86 GLU A CA 1
ATOM 678 C C . GLU A 1 86 ? -54.412 47.564 0.105 1.00 26.52 86 GLU A C 1
ATOM 679 O O . GLU A 1 86 ? -55.372 47.572 -0.667 1.00 25.99 86 GLU A O 1
ATOM 685 N N . ILE A 1 87 ? -53.269 48.185 -0.173 1.00 25.58 87 ILE A N 1
ATOM 686 C CA . ILE A 1 87 ? -53.102 48.877 -1.443 1.00 24.88 87 ILE A CA 1
ATOM 687 C C . ILE A 1 87 ? -53.157 47.808 -2.541 1.00 26.35 87 ILE A C 1
ATOM 688 O O . ILE A 1 87 ? -53.831 47.980 -3.554 1.00 26.65 87 ILE A O 1
ATOM 693 N N . ALA A 1 88 ? -52.442 46.703 -2.341 1.00 25.48 88 ALA A N 1
ATOM 694 C CA . ALA A 1 88 ? -52.429 45.646 -3.338 1.00 25.20 88 ALA A CA 1
ATOM 695 C C . ALA A 1 88 ? -53.842 45.108 -3.552 1.00 25.80 88 ALA A C 1
ATOM 696 O O . ALA A 1 88 ? -54.311 45.023 -4.681 1.00 26.67 88 ALA A O 1
ATOM 698 N N . LYS A 1 89 ? -54.519 44.766 -2.460 1.00 25.97 89 LYS A N 1
ATOM 699 C CA . LYS A 1 89 ? -55.873 44.233 -2.520 1.00 26.43 89 LYS A CA 1
ATOM 700 C C . LYS A 1 89 ? -56.804 45.152 -3.299 1.00 27.21 89 LYS A C 1
ATOM 701 O O . LYS A 1 89 ? -57.716 44.689 -3.986 1.00 28.53 89 LYS A O 1
ATOM 715 N N . GLY A 1 91 ? -56.130 46.785 -5.836 1.00 22.09 91 GLY A N 1
ATOM 716 C CA . GLY A 1 91 ? -55.701 46.907 -7.216 1.00 21.13 91 GLY A CA 1
ATOM 717 C C . GLY A 1 91 ? -54.874 48.132 -7.559 1.00 20.36 91 GLY A C 1
ATOM 718 O O . GLY A 1 91 ? -54.754 48.493 -8.722 1.00 20.21 91 GLY A O 1
ATOM 719 N N . ILE A 1 92 ? -54.302 48.793 -6.565 1.00 21.78 92 ILE A N 1
ATOM 720 C CA . ILE A 1 92 ? -53.484 49.964 -6.864 1.00 22.17 92 ILE A CA 1
ATOM 721 C C . ILE A 1 92 ? -52.062 49.484 -7.136 1.00 23.89 92 ILE A C 1
ATOM 722 O O . ILE A 1 92 ? -51.567 48.588 -6.447 1.00 24.95 92 ILE A O 1
ATOM 727 N N . LYS A 1 93 ? -51.420 50.059 -8.154 1.00 24.73 93 LYS A N 1
ATOM 728 C CA . LYS A 1 93 ? -50.062 49.668 -8.519 1.00 24.16 93 LYS A CA 1
ATOM 729 C C . LYS A 1 93 ? -49.172 50.837 -8.913 1.00 22.56 93 LYS A C 1
ATOM 730 O O . LYS A 1 93 ? -49.609 51.988 -8.937 1.00 21.48 93 LYS A O 1
ATOM 736 N N . ASP A 1 94 ? -47.912 50.518 -9.209 1.00 21.11 94 ASP A N 1
ATOM 737 C CA . ASP A 1 94 ? -46.916 51.507 -9.606 1.00 20.00 94 ASP A CA 1
ATOM 738 C C . ASP A 1 94 ? -46.740 52.545 -8.499 1.00 19.07 94 ASP A C 1
ATOM 739 O O . ASP A 1 94 ? -46.610 53.745 -8.766 1.00 19.17 94 ASP A O 1
ATOM 744 N N . ILE A 1 95 ? -46.746 52.068 -7.255 1.00 16.72 95 ILE A N 1
ATOM 745 C CA . ILE A 1 95 ? -46.589 52.941 -6.100 1.00 15.09 95 ILE A CA 1
ATOM 746 C C . ILE A 1 95 ? -45.128 53.111 -5.762 1.00 14.59 95 ILE A C 1
ATOM 747 O O . ILE A 1 95 ? -44.345 52.167 -5.845 1.00 13.19 95 ILE A O 1
ATOM 752 N N . SER A 1 96 ? -44.763 54.334 -5.396 1.00 14.15 96 SER A N 1
ATOM 753 C CA . SER A 1 96 ? -43.385 54.641 -5.037 1.00 12.64 96 SER A CA 1
ATOM 754 C C . SER A 1 96 ? -43.272 54.630 -3.512 1.00 11.85 96 SER A C 1
ATOM 755 O O . SER A 1 96 ? -43.922 55.409 -2.824 1.00 11.79 96 SER A O 1
ATOM 758 N N . ILE A 1 97 ? -42.437 53.746 -2.995 1.00 10.84 97 ILE A N 1
ATOM 759 C CA . ILE A 1 97 ? -42.279 53.597 -1.559 1.00 11.25 97 ILE A CA 1
ATOM 760 C C . ILE A 1 97 ? -41.097 54.427 -1.000 1.00 10.71 97 ILE A C 1
ATOM 761 O O . ILE A 1 97 ? -39.993 54.438 -1.562 1.00 11.36 97 ILE A O 1
ATOM 766 N N . ALA A 1 98 ? -41.338 55.147 0.091 1.00 9.36 98 ALA A N 1
ATOM 767 C CA . ALA A 1 98 ? -40.288 55.960 0.693 1.00 8.46 98 ALA A CA 1
ATOM 768 C C . ALA A 1 98 ? -40.196 55.782 2.213 1.00 8.40 98 ALA A C 1
ATOM 769 O O . ALA A 1 98 ? -40.345 56.739 2.977 1.00 7.12 98 ALA A O 1
ATOM 771 N N . PRO A 1 99 ? -39.963 54.540 2.674 1.00 9.00 99 PRO A N 1
ATOM 772 C CA . PRO A 1 99 ? -39.849 54.266 4.114 1.00 8.65 99 PRO A CA 1
ATOM 773 C C . PRO A 1 99 ? -38.507 54.762 4.660 1.00 8.90 99 PRO A C 1
ATOM 774 O O . PRO A 1 99 ? -37.497 54.717 3.959 1.00 8.28 99 PRO A O 1
ATOM 778 N N . SER A 1 100 ? -38.494 55.249 5.899 1.00 9.40 100 SER A N 1
ATOM 779 C CA . SER A 1 100 ? -37.248 55.706 6.505 1.00 7.76 100 SER A CA 1
ATOM 780 C C . SER A 1 100 ? -36.231 54.556 6.503 1.00 8.71 100 SER A C 1
ATOM 781 O O . SER A 1 100 ? -35.030 54.801 6.430 1.00 11.38 100 SER A O 1
ATOM 784 N N . SER A 1 101 ? -36.705 53.311 6.587 1.00 8.07 101 SER A N 1
ATOM 785 C CA . SER A 1 101 ? -35.823 52.146 6.508 1.00 9.50 101 SER A CA 1
ATOM 786 C C . SER A 1 101 ? -36.653 50.876 6.439 1.00 8.96 101 SER A C 1
ATOM 787 O O . SER A 1 101 ? -37.819 50.888 6.804 1.00 7.83 101 SER A O 1
ATOM 790 N N . ILE A 1 102 ? -36.059 49.785 5.965 1.00 9.85 102 ILE A N 1
ATOM 791 C CA . ILE A 1 102 ? -36.788 48.523 5.802 1.00 11.15 102 ILE A CA 1
ATOM 792 C C . ILE A 1 102 ? -36.220 47.381 6.644 1.00 11.32 102 ILE A C 1
ATOM 793 O O . ILE A 1 102 ? -35.020 47.116 6.614 1.00 12.77 102 ILE A O 1
ATOM 798 N N . ALA A 1 103 ? -37.079 46.697 7.391 1.00 11.97 103 ALA A N 1
ATOM 799 C CA . ALA A 1 103 ? -36.626 45.580 8.230 1.00 13.29 103 ALA A CA 1
ATOM 800 C C . ALA A 1 103 ? -36.984 44.221 7.602 1.00 13.32 103 ALA A C 1
ATOM 801 O O . ALA A 1 103 ? -37.594 44.178 6.539 1.00 13.03 103 ALA A O 1
ATOM 803 N N . ASN A 1 104 ? -36.598 43.121 8.257 1.00 13.63 104 ASN A N 1
ATOM 804 C CA . ASN A 1 104 ? -36.882 41.775 7.750 1.00 14.37 104 ASN A CA 1
ATOM 805 C C . ASN A 1 104 ? -38.362 41.398 7.821 1.00 15.84 104 ASN A C 1
ATOM 806 O O . ASN A 1 104 ? -38.867 40.633 6.994 1.00 16.58 104 ASN A O 1
ATOM 811 N N . VAL A 1 105 ? -39.072 41.927 8.804 1.00 16.88 105 VAL A N 1
ATOM 812 C CA . VAL A 1 105 ? -40.479 41.601 8.951 1.00 16.92 105 VAL A CA 1
ATOM 813 C C . VAL A 1 105 ? -41.237 42.152 7.757 1.00 17.88 105 VAL A C 1
ATOM 814 O O . VAL A 1 105 ? -42.399 41.811 7.537 1.00 17.33 105 VAL A O 1
ATOM 818 N N . HIS A 1 106 ? -40.568 43.010 6.992 1.00 17.54 106 HIS A N 1
ATOM 819 C CA . HIS A 1 106 ? -41.167 43.609 5.812 1.00 18.56 106 HIS A CA 1
ATOM 820 C C . HIS A 1 106 ? -41.063 42.694 4.591 1.00 19.07 106 HIS A C 1
ATOM 821 O O . HIS A 1 106 ? -41.152 43.157 3.461 1.00 18.89 106 HIS A O 1
ATOM 828 N N . GLU A 1 107 ? -40.888 41.397 4.823 1.00 20.97 107 GLU A N 1
ATOM 829 C CA . GLU A 1 107 ? -40.766 40.428 3.731 1.00 22.85 107 GLU A CA 1
ATOM 830 C C . GLU A 1 107 ? -41.900 40.499 2.707 1.00 21.99 107 GLU A C 1
ATOM 831 O O . GLU A 1 107 ? -41.664 40.382 1.502 1.00 22.71 107 GLU A O 1
ATOM 837 N N . PRO A 1 108 ? -43.148 40.680 3.167 1.00 21.37 108 PRO A N 1
ATOM 838 C CA . PRO A 1 108 ? -44.288 40.763 2.250 1.00 20.13 108 PRO A CA 1
ATOM 839 C C . PRO A 1 108 ? -44.054 41.704 1.071 1.00 19.20 108 PRO A C 1
ATOM 840 O O . PRO A 1 108 ? -44.672 41.564 0.022 1.00 19.32 108 PRO A O 1
ATOM 844 N N . LEU A 1 109 ? -43.155 42.663 1.259 1.00 19.01 109 LEU A N 1
ATOM 845 C CA . LEU A 1 109 ? -42.822 43.629 0.223 1.00 16.90 109 LEU A CA 1
ATOM 846 C C . LEU A 1 109 ? -42.387 42.921 -1.054 1.00 17.68 109 LEU A C 1
ATOM 847 O O . LEU A 1 109 ? -42.763 43.330 -2.150 1.00 17.57 109 LEU A O 1
ATOM 852 N N . ILE A 1 110 ? -41.596 41.860 -0.915 1.00 18.04 110 ILE A N 1
ATOM 853 C CA . ILE A 1 110 ? -41.102 41.145 -2.084 1.00 18.43 110 ILE A CA 1
ATOM 854 C C . ILE A 1 110 ? -42.196 40.832 -3.108 1.00 19.48 110 ILE A C 1
ATOM 855 O O . ILE A 1 110 ? -42.067 41.187 -4.282 1.00 18.62 110 ILE A O 1
ATOM 860 N N . ASP A 1 111 ? -43.279 40.194 -2.675 1.00 20.67 111 ASP A N 1
ATOM 861 C CA . ASP A 1 111 ? -44.363 39.887 -3.601 1.00 22.40 111 ASP A CA 1
ATOM 862 C C . ASP A 1 111 ? -44.970 41.137 -4.223 1.00 23.07 111 ASP A C 1
ATOM 863 O O . ASP A 1 111 ? -45.312 41.138 -5.406 1.00 24.38 111 ASP A O 1
ATOM 868 N N . HIS A 1 112 ? -45.119 42.202 -3.440 1.00 23.16 112 HIS A N 1
ATOM 869 C CA . HIS A 1 112 ? -45.699 43.439 -3.973 1.00 22.55 112 HIS A CA 1
ATOM 870 C C . HIS A 1 112 ? -44.829 44.013 -5.087 1.00 22.78 112 HIS A C 1
ATOM 871 O O . HIS A 1 112 ? -45.307 44.752 -5.950 1.00 22.40 112 HIS A O 1
ATOM 878 N N . ILE A 1 113 ? -43.547 43.676 -5.048 1.00 22.38 113 ILE A N 1
ATOM 879 C CA . ILE A 1 113 ? -42.606 44.140 -6.046 1.00 23.14 113 ILE A CA 1
ATOM 880 C C . ILE A 1 113 ? -42.801 43.300 -7.302 1.00 23.43 113 ILE A C 1
ATOM 881 O O . ILE A 1 113 ? -42.974 43.831 -8.399 1.00 23.62 113 ILE A O 1
ATOM 886 N N . LYS A 1 114 ? -42.788 41.984 -7.133 1.00 23.36 114 LYS A N 1
ATOM 887 C CA . LYS A 1 114 ? -42.968 41.070 -8.253 1.00 22.39 114 LYS A CA 1
ATOM 888 C C . LYS A 1 114 ? -44.265 41.325 -9.027 1.00 22.94 114 LYS A C 1
ATOM 889 O O . LYS A 1 114 ? -44.291 41.203 -10.256 1.00 23.25 114 LYS A O 1
ATOM 895 N N . ASN A 1 115 ? -45.325 41.705 -8.309 1.00 22.57 115 ASN A N 1
ATOM 896 C CA . ASN A 1 115 ? -46.630 41.968 -8.921 1.00 21.44 115 ASN A CA 1
ATOM 897 C C . ASN A 1 115 ? -46.850 43.413 -9.353 1.00 20.82 115 ASN A C 1
ATOM 898 O O . ASN A 1 115 ? -47.972 43.813 -9.683 1.00 21.04 115 ASN A O 1
ATOM 903 N N . GLY A 1 116 ? -45.778 44.198 -9.336 1.00 19.47 116 GLY A N 1
ATOM 904 C CA . GLY A 1 116 ? -45.863 45.589 -9.749 1.00 17.81 116 GLY A CA 1
ATOM 905 C C . GLY A 1 116 ? -46.555 46.567 -8.815 1.00 16.62 116 GLY A C 1
ATOM 906 O O . GLY A 1 116 ? -46.795 47.712 -9.196 1.00 15.41 116 GLY A O 1
ATOM 907 N N . VAL A 1 117 ? -46.884 46.145 -7.599 1.00 16.00 117 VAL A N 1
ATOM 908 C CA . VAL A 1 117 ? -47.549 47.063 -6.670 1.00 15.89 117 VAL A CA 1
ATOM 909 C C . VAL A 1 117 ? -46.596 48.184 -6.266 1.00 14.74 117 VAL A C 1
ATOM 910 O O . VAL A 1 117 ? -46.999 49.342 -6.164 1.00 13.70 117 VAL A O 1
ATOM 914 N N . VAL A 1 118 ? -45.338 47.818 -6.029 1.00 13.87 118 VAL A N 1
ATOM 915 C CA . VAL A 1 118 ? -44.292 48.768 -5.677 1.00 13.61 118 VAL A CA 1
ATOM 916 C C . VAL A 1 118 ? -43.273 48.745 -6.821 1.00 14.12 118 VAL A C 1
ATOM 917 O O . VAL A 1 118 ? -42.768 47.685 -7.202 1.00 15.47 118 VAL A O 1
ATOM 921 N N . THR A 1 119 ? -42.965 49.918 -7.358 1.00 13.61 119 THR A N 1
ATOM 922 C CA . THR A 1 119 ? -42.061 50.037 -8.497 1.00 12.42 119 THR A CA 1
ATOM 923 C C . THR A 1 119 ? -40.781 50.818 -8.220 1.00 12.86 119 THR A C 1
ATOM 924 O O . THR A 1 119 ? -39.856 50.801 -9.030 1.00 13.83 119 THR A O 1
ATOM 928 N N . ASN A 1 120 ? -40.750 51.522 -7.090 1.00 13.17 120 ASN A N 1
ATOM 929 C CA . ASN A 1 120 ? -39.595 52.319 -6.674 1.00 12.08 120 ASN A CA 1
ATOM 930 C C . ASN A 1 120 ? -39.497 52.323 -5.155 1.00 11.20 120 ASN A C 1
ATOM 931 O O . ASN A 1 120 ? -40.500 52.444 -4.451 1.00 11.89 120 ASN A O 1
ATOM 936 N N . ILE A 1 121 ? -38.274 52.208 -4.660 1.00 10.51 121 ILE A N 1
ATOM 937 C CA . ILE A 1 121 ? -38.022 52.163 -3.226 1.00 9.13 121 ILE A CA 1
ATOM 938 C C . ILE A 1 121 ? -36.862 53.074 -2.838 1.00 9.22 121 ILE A C 1
ATOM 939 O O . ILE A 1 121 ? -35.872 53.159 -3.558 1.00 8.99 121 ILE A O 1
ATOM 944 N N . THR A 1 122 ? -36.991 53.761 -1.709 1.00 10.47 122 THR A N 1
ATOM 945 C CA . THR A 1 122 ? -35.903 54.596 -1.199 1.00 9.64 122 THR A CA 1
ATOM 946 C C . THR A 1 122 ? -35.879 54.478 0.325 1.00 10.58 122 THR A C 1
ATOM 947 O O . THR A 1 122 ? -36.933 54.509 0.972 1.00 10.98 122 THR A O 1
ATOM 951 N N . SER A 1 123 ? -34.691 54.283 0.892 1.00 11.03 123 SER A N 1
ATOM 952 C CA . SER A 1 123 ? -34.550 54.190 2.344 1.00 13.79 123 SER A CA 1
ATOM 953 C C . SER A 1 123 ? -33.111 54.035 2.800 1.00 13.69 123 SER A C 1
ATOM 954 O O . SER A 1 123 ? -32.169 54.141 2.006 1.00 13.73 123 SER A O 1
ATOM 957 N N . SER A 1 124 ? -32.955 53.802 4.098 1.00 13.01 124 SER A N 1
ATOM 958 C CA . SER A 1 124 ? -31.641 53.644 4.690 1.00 13.00 124 SER A CA 1
ATOM 959 C C . SER A 1 124 ? -31.119 52.249 4.394 1.00 12.82 124 SER A C 1
ATOM 960 O O . SER A 1 124 ? -29.988 52.076 3.934 1.00 12.54 124 SER A O 1
ATOM 963 N N . GLY A 1 125 ? -31.955 51.248 4.642 1.00 11.95 125 GLY A N 1
ATOM 964 C CA . GLY A 1 125 ? -31.527 49.886 4.397 1.00 12.56 125 GLY A CA 1
ATOM 965 C C . GLY A 1 125 ? -32.633 48.958 3.953 1.00 12.74 125 GLY A C 1
ATOM 966 O O . GLY A 1 125 ? -33.796 49.339 3.879 1.00 13.14 125 GLY A O 1
ATOM 967 N N . LEU A 1 126 ? -32.276 47.723 3.657 1.00 13.54 126 LEU A N 1
ATOM 968 C CA . LEU A 1 126 ? -33.276 46.776 3.220 1.00 16.67 126 LEU A CA 1
ATOM 969 C C . LEU A 1 126 ? -33.195 45.517 4.076 1.00 19.57 126 LEU A C 1
ATOM 970 O O . LEU A 1 126 ? -34.143 44.735 4.129 1.00 21.23 126 LEU A O 1
ATOM 975 N N . ARG A 1 127 ? -32.064 45.348 4.760 1.00 21.98 127 ARG A N 1
ATOM 976 C CA . ARG A 1 127 ? -31.793 44.191 5.622 1.00 23.44 127 ARG A CA 1
ATOM 977 C C . ARG A 1 127 ? -31.728 42.897 4.823 1.00 24.32 127 ARG A C 1
ATOM 978 O O . ARG A 1 127 ? -31.780 42.910 3.597 1.00 23.47 127 ARG A O 1
ATOM 986 N N . ASP A 1 128 ? -31.626 41.786 5.545 1.00 26.44 128 ASP A N 1
ATOM 987 C CA . ASP A 1 128 ? -31.509 40.443 4.976 1.00 27.67 128 ASP A CA 1
ATOM 988 C C . ASP A 1 128 ? -32.466 40.045 3.849 1.00 27.37 128 ASP A C 1
ATOM 989 O O . ASP A 1 128 ? -32.065 39.961 2.687 1.00 27.63 128 ASP A O 1
ATOM 994 N N . LYS A 1 129 ? -33.722 39.785 4.203 1.00 26.91 129 LYS A N 1
ATOM 995 C CA . LYS A 1 129 ? -34.741 39.354 3.248 1.00 25.83 129 LYS A CA 1
ATOM 996 C C . LYS A 1 129 ? -35.021 40.283 2.065 1.00 25.09 129 LYS A C 1
ATOM 997 O O . LYS A 1 129 ? -34.793 39.907 0.913 1.00 24.92 129 LYS A O 1
ATOM 1003 N N . VAL A 1 130 ? -35.524 41.485 2.329 1.00 24.20 130 VAL A N 1
ATOM 1004 C CA . VAL A 1 130 ? -35.814 42.410 1.236 1.00 23.34 130 VAL A CA 1
ATOM 1005 C C . VAL A 1 130 ? -34.554 42.697 0.421 1.00 22.93 130 VAL A C 1
ATOM 1006 O O . VAL A 1 130 ? -34.594 42.715 -0.808 1.00 23.06 130 VAL A O 1
ATOM 1010 N N . GLY A 1 131 ? -33.441 42.914 1.114 1.00 21.72 131 GLY A N 1
ATOM 1011 C CA . GLY A 1 131 ? -32.187 43.191 0.440 1.00 21.53 131 GLY A CA 1
ATOM 1012 C C . GLY A 1 131 ? -31.741 42.052 -0.458 1.00 20.52 131 GLY A C 1
ATOM 1013 O O . GLY A 1 131 ? -31.200 42.288 -1.540 1.00 20.87 131 GLY A O 1
ATOM 1014 N N . ALA A 1 132 ? -31.960 40.820 -0.005 1.00 19.99 132 ALA A N 1
ATOM 1015 C CA . ALA A 1 132 ? -31.603 39.622 -0.769 1.00 19.46 132 ALA A CA 1
ATOM 1016 C C . ALA A 1 132 ? -32.362 39.655 -2.080 1.00 18.36 132 ALA A C 1
ATOM 1017 O O . ALA A 1 132 ? -31.772 39.549 -3.151 1.00 18.54 132 ALA A O 1
ATOM 1019 N N . ALA A 1 133 ? -33.678 39.802 -1.986 1.00 18.17 133 ALA A N 1
ATOM 1020 C CA . ALA A 1 133 ? -34.509 39.878 -3.178 1.00 18.16 133 ALA A CA 1
ATOM 1021 C C . ALA A 1 133 ? -33.973 40.962 -4.128 1.00 18.59 133 ALA A C 1
ATOM 1022 O O . ALA A 1 133 ? -33.602 40.670 -5.268 1.00 18.36 133 ALA A O 1
ATOM 1024 N N . ILE A 1 134 ? -33.921 42.208 -3.663 1.00 18.62 134 ILE A N 1
ATOM 1025 C CA . ILE A 1 134 ? -33.431 43.300 -4.497 1.00 19.01 134 ILE A CA 1
ATOM 1026 C C . ILE A 1 134 ? -32.087 43.019 -5.160 1.00 20.58 134 ILE A C 1
ATOM 1027 O O . ILE A 1 134 ? -31.832 43.448 -6.285 1.00 21.02 134 ILE A O 1
ATOM 1032 N N . SER A 1 135 ? -31.241 42.276 -4.464 1.00 21.04 135 SER A N 1
ATOM 1033 C CA . SER A 1 135 ? -29.921 41.957 -4.971 1.00 21.70 135 SER A CA 1
ATOM 1034 C C . SER A 1 135 ? -29.962 40.939 -6.112 1.00 23.15 135 SER A C 1
ATOM 1035 O O . SER A 1 135 ? -28.996 40.799 -6.856 1.00 21.98 135 SER A O 1
ATOM 1038 N N . GLU A 1 136 ? -31.077 40.226 -6.249 1.00 25.24 136 GLU A N 1
ATOM 1039 C CA . GLU A 1 136 ? -31.191 39.240 -7.306 1.00 26.55 136 GLU A CA 1
ATOM 1040 C C . GLU A 1 136 ? -31.920 39.787 -8.525 1.00 26.15 136 GLU A C 1
ATOM 1041 O O . GLU A 1 136 ? -32.223 39.048 -9.458 1.00 26.45 136 GLU A O 1
ATOM 1047 N N . GLY A 1 137 ? -32.220 41.080 -8.506 1.00 25.96 137 GLY A N 1
ATOM 1048 C CA . GLY A 1 137 ? -32.877 41.694 -9.648 1.00 25.89 137 GLY A CA 1
ATOM 1049 C C . GLY A 1 137 ? -34.390 41.764 -9.654 1.00 24.48 137 GLY A C 1
ATOM 1050 O O . GLY A 1 137 ? -34.978 42.052 -10.685 1.00 24.57 137 GLY A O 1
ATOM 1051 N N . ILE A 1 138 ? -35.023 41.510 -8.519 1.00 24.68 138 ILE A N 1
ATOM 1052 C CA . ILE A 1 138 ? -36.476 41.562 -8.424 1.00 25.70 138 ILE A CA 1
ATOM 1053 C C . ILE A 1 138 ? -37.090 42.825 -9.034 1.00 26.06 138 ILE A C 1
ATOM 1054 O O . ILE A 1 138 ? -37.992 42.723 -9.846 1.00 27.27 138 ILE A O 1
ATOM 1067 N N . GLU A 1 140 ? -37.276 46.340 -11.296 1.00 26.29 140 GLU A N 1
ATOM 1068 C CA . GLU A 1 140 ? -36.789 46.792 -12.577 1.00 27.21 140 GLU A CA 1
ATOM 1069 C C . GLU A 1 140 ? -35.978 48.065 -12.337 1.00 26.74 140 GLU A C 1
ATOM 1070 O O . GLU A 1 140 ? -34.885 48.234 -12.879 1.00 27.76 140 GLU A O 1
ATOM 1076 N N . ASN A 1 141 ? -36.516 48.958 -11.515 1.00 25.42 141 ASN A N 1
ATOM 1077 C CA . ASN A 1 141 ? -35.831 50.199 -11.176 1.00 24.02 141 ASN A CA 1
ATOM 1078 C C . ASN A 1 141 ? -34.864 49.975 -10.009 1.00 22.65 141 ASN A C 1
ATOM 1079 O O . ASN A 1 141 ? -35.037 49.049 -9.211 1.00 22.78 141 ASN A O 1
ATOM 1084 N N . PRO A 1 142 ? -33.819 50.810 -9.908 1.00 20.78 142 PRO A N 1
ATOM 1085 C CA . PRO A 1 142 ? -32.840 50.676 -8.820 1.00 19.58 142 PRO A CA 1
ATOM 1086 C C . PRO A 1 142 ? -33.365 51.262 -7.510 1.00 17.67 142 PRO A C 1
ATOM 1087 O O . PRO A 1 142 ? -34.027 52.305 -7.507 1.00 17.61 142 PRO A O 1
ATOM 1091 N N . VAL A 1 143 ? -33.073 50.595 -6.402 1.00 15.77 143 VAL A N 1
ATOM 1092 C CA . VAL A 1 143 ? -33.490 51.100 -5.102 1.00 14.40 143 VAL A CA 1
ATOM 1093 C C . VAL A 1 143 ? -32.598 52.302 -4.820 1.00 14.04 143 VAL A C 1
ATOM 1094 O O . VAL A 1 143 ? -31.388 52.225 -5.023 1.00 15.62 143 VAL A O 1
ATOM 1098 N N . ILE A 1 144 ? -33.175 53.417 -4.385 1.00 12.20 144 ILE A N 1
ATOM 1099 C CA . ILE A 1 144 ? -32.366 54.602 -4.077 1.00 12.36 144 ILE A CA 1
ATOM 1100 C C . ILE A 1 144 ? -32.031 54.626 -2.586 1.00 11.28 144 ILE A C 1
ATOM 1101 O O . ILE A 1 144 ? -32.907 54.808 -1.743 1.00 12.34 144 ILE A O 1
ATOM 1106 N N . ILE A 1 145 ? -30.771 54.443 -2.241 1.00 9.60 145 ILE A N 1
ATOM 1107 C CA . ILE A 1 145 ? -30.439 54.469 -0.833 1.00 8.70 145 ILE A CA 1
ATOM 1108 C C . ILE A 1 145 ? -29.911 55.826 -0.439 1.00 8.73 145 ILE A C 1
ATOM 1109 O O . ILE A 1 145 ? -29.054 56.393 -1.114 1.00 8.62 145 ILE A O 1
ATOM 1114 N N . ARG A 1 146 ? -30.446 56.349 0.654 1.00 8.24 146 ARG A N 1
ATOM 1115 C CA . ARG A 1 146 ? -30.032 57.644 1.168 1.00 7.18 146 ARG A CA 1
ATOM 1116 C C . ARG A 1 146 ? -29.761 57.515 2.669 1.00 7.01 146 ARG A C 1
ATOM 1117 O O . ARG A 1 146 ? -30.366 56.682 3.332 1.00 7.85 146 ARG A O 1
ATOM 1125 N N . SER A 1 147 ? -28.863 58.343 3.199 1.00 5.70 147 SER A N 1
ATOM 1126 C CA . SER A 1 147 ? -28.555 58.343 4.622 1.00 2.92 147 SER A CA 1
ATOM 1127 C C . SER A 1 147 ? -29.740 59.006 5.328 1.00 4.16 147 SER A C 1
ATOM 1128 O O . SER A 1 147 ? -30.593 59.614 4.668 1.00 3.78 147 SER A O 1
ATOM 1131 N N . HIS A 1 148 ? -29.819 58.897 6.655 1.00 4.45 148 HIS A N 1
ATOM 1132 C CA . HIS A 1 148 ? -30.933 59.547 7.356 1.00 4.90 148 HIS A CA 1
ATOM 1133 C C . HIS A 1 148 ? -30.955 61.039 7.004 1.00 3.12 148 HIS A C 1
ATOM 1134 O O . HIS A 1 148 ? -32.024 61.610 6.800 1.00 2.74 148 HIS A O 1
ATOM 1141 N N . GLY A 1 149 ? -29.777 61.654 6.929 1.00 1.65 149 GLY A N 1
ATOM 1142 C CA . GLY A 1 149 ? -29.710 63.054 6.568 1.00 3.87 149 GLY A CA 1
ATOM 1143 C C . GLY A 1 149 ? -30.100 63.261 5.107 1.00 6.06 149 GLY A C 1
ATOM 1144 O O . GLY A 1 149 ? -30.815 64.207 4.765 1.00 4.16 149 GLY A O 1
ATOM 1145 N N . GLY A 1 150 ? -29.631 62.368 4.233 1.00 6.94 150 GLY A N 1
ATOM 1146 C CA . GLY A 1 150 ? -29.959 62.477 2.820 1.00 7.40 150 GLY A CA 1
ATOM 1147 C C . GLY A 1 150 ? -31.455 62.452 2.559 1.00 7.98 150 GLY A C 1
ATOM 1148 O O . GLY A 1 150 ? -31.971 63.186 1.712 1.00 7.36 150 GLY A O 1
ATOM 1149 N N . ARG A 1 151 ? -32.156 61.586 3.285 1.00 8.56 151 ARG A N 1
ATOM 1150 C CA . ARG A 1 151 ? -33.597 61.471 3.137 1.00 9.29 151 ARG A CA 1
ATOM 1151 C C . ARG A 1 151 ? -34.242 62.776 3.585 1.00 10.88 151 ARG A C 1
ATOM 1152 O O . ARG A 1 151 ? -35.148 63.308 2.933 1.00 10.17 151 ARG A O 1
ATOM 1160 N N . ALA A 1 152 ? -33.774 63.290 4.715 1.00 11.70 152 ALA A N 1
ATOM 1161 C CA . ALA A 1 152 ? -34.306 64.538 5.216 1.00 12.21 152 ALA A CA 1
ATOM 1162 C C . ALA A 1 152 ? -33.973 65.640 4.203 1.00 11.69 152 ALA A C 1
ATOM 1163 O O . ALA A 1 152 ? -34.820 66.470 3.906 1.00 12.92 152 ALA A O 1
ATOM 1165 N N . ARG A 1 153 ? -32.754 65.639 3.665 1.00 10.95 153 ARG A N 1
ATOM 1166 C CA . ARG A 1 153 ? -32.372 66.650 2.686 1.00 10.64 153 ARG A CA 1
ATOM 1167 C C . ARG A 1 153 ? -33.277 66.570 1.458 1.00 9.95 153 ARG A C 1
ATOM 1168 O O . ARG A 1 153 ? -33.840 67.578 1.034 1.00 7.53 153 ARG A O 1
ATOM 1176 N N . ALA A 1 154 ? -33.420 65.372 0.892 1.00 9.77 154 ALA A N 1
ATOM 1177 C CA . ALA A 1 154 ? -34.266 65.191 -0.294 1.00 10.58 154 ALA A CA 1
ATOM 1178 C C . ALA A 1 154 ? -35.693 65.681 -0.090 1.00 11.22 154 ALA A C 1
ATOM 1179 O O . ALA A 1 154 ? -36.215 66.429 -0.918 1.00 14.12 154 ALA A O 1
ATOM 1181 N N . ILE A 1 155 ? -36.324 65.269 1.003 1.00 10.31 155 ILE A N 1
ATOM 1182 C CA . ILE A 1 155 ? -37.688 65.677 1.260 1.00 10.50 155 ILE A CA 1
ATOM 1183 C C . ILE A 1 155 ? -37.799 67.190 1.391 1.00 11.80 155 ILE A C 1
ATOM 1184 O O . ILE A 1 155 ? -38.727 67.791 0.867 1.00 13.36 155 ILE A O 1
ATOM 1189 N N . ALA A 1 156 ? -36.839 67.818 2.046 1.00 12.43 156 ALA A N 1
ATOM 1190 C CA . ALA A 1 156 ? -36.896 69.260 2.218 1.00 14.22 156 ALA A CA 1
ATOM 1191 C C . ALA A 1 156 ? -36.574 70.038 0.946 1.00 14.97 156 ALA A C 1
ATOM 1192 O O . ALA A 1 156 ? -37.108 71.120 0.729 1.00 15.77 156 ALA A O 1
ATOM 1194 N N . THR A 1 157 ? -35.694 69.487 0.120 1.00 16.47 157 THR A N 1
ATOM 1195 C CA . THR A 1 157 ? -35.293 70.110 -1.136 1.00 17.64 157 THR A CA 1
ATOM 1196 C C . THR A 1 157 ? -36.374 69.922 -2.188 1.00 17.16 157 THR A C 1
ATOM 1197 O O . THR A 1 157 ? -36.356 70.554 -3.242 1.00 16.94 157 THR A O 1
ATOM 1201 N N . ASP A 1 158 ? -37.313 69.041 -1.880 1.00 17.59 158 ASP A N 1
ATOM 1202 C CA . ASP A 1 158 ? -38.422 68.709 -2.762 1.00 18.44 158 ASP A CA 1
ATOM 1203 C C . ASP A 1 158 ? -37.982 67.907 -3.980 1.00 18.79 158 ASP A C 1
ATOM 1204 O O . ASP A 1 158 ? -38.748 67.755 -4.929 1.00 19.50 158 ASP A O 1
ATOM 1209 N N . ASP A 1 159 ? -36.767 67.381 -3.986 1.00 18.85 159 ASP A N 1
ATOM 1210 C CA . ASP A 1 159 ? -36.404 66.607 -5.148 1.00 20.20 159 ASP A CA 1
ATOM 1211 C C . ASP A 1 159 ? -37.038 65.239 -4.979 1.00 19.41 159 ASP A C 1
ATOM 1212 O O . ASP A 1 159 ? -36.704 64.289 -5.674 1.00 20.04 159 ASP A O 1
ATOM 1217 N N . ILE A 1 160 ? -37.991 65.185 -4.054 1.00 18.65 160 ILE A N 1
ATOM 1218 C CA . ILE A 1 160 ? -38.776 63.996 -3.743 1.00 18.68 160 ILE A CA 1
ATOM 1219 C C . ILE A 1 160 ? -39.994 64.562 -3.003 1.00 17.96 160 ILE A C 1
ATOM 1220 O O . ILE A 1 160 ? -39.855 65.508 -2.231 1.00 18.33 160 ILE A O 1
ATOM 1225 N N . HIS A 1 161 ? -41.183 64.003 -3.227 1.00 16.37 161 HIS A N 1
ATOM 1226 C CA . HIS A 1 161 ? -42.380 64.537 -2.574 1.00 13.96 161 HIS A CA 1
ATOM 1227 C C . HIS A 1 161 ? -43.367 63.449 -2.165 1.00 13.30 161 HIS A C 1
ATOM 1228 O O . HIS A 1 161 ? -43.847 62.677 -3.001 1.00 14.34 161 HIS A O 1
ATOM 1235 N N . ILE A 1 162 ? -43.691 63.406 -0.879 1.00 10.59 162 ILE A N 1
ATOM 1236 C CA . ILE A 1 162 ? -44.594 62.389 -0.374 1.00 9.12 162 ILE A CA 1
ATOM 1237 C C . ILE A 1 162 ? -46.058 62.736 -0.553 1.00 9.05 162 ILE A C 1
ATOM 1238 O O . ILE A 1 162 ? -46.520 63.776 -0.093 1.00 9.78 162 ILE A O 1
ATOM 1243 N N . ASP A 1 163 ? -46.792 61.860 -1.228 1.00 9.38 163 ASP A N 1
ATOM 1244 C CA . ASP A 1 163 ? -48.215 62.095 -1.443 1.00 10.05 163 ASP A CA 1
ATOM 1245 C C . ASP A 1 163 ? -48.985 61.760 -0.181 1.00 10.10 163 ASP A C 1
ATOM 1246 O O . ASP A 1 163 ? -49.793 62.550 0.304 1.00 11.00 163 ASP A O 1
ATOM 1251 N N . VAL A 1 164 ? -48.737 60.574 0.352 1.00 8.73 164 VAL A N 1
ATOM 1252 C CA . VAL A 1 164 ? -49.421 60.156 1.555 1.00 8.51 164 VAL A CA 1
ATOM 1253 C C . VAL A 1 164 ? -48.444 59.467 2.477 1.00 8.38 164 VAL A C 1
ATOM 1254 O O . VAL A 1 164 ? -47.719 58.557 2.071 1.00 8.90 164 VAL A O 1
ATOM 1258 N N . ALA A 1 165 ? -48.426 59.902 3.728 1.00 7.70 165 ALA A N 1
ATOM 1259 C CA . ALA A 1 165 ? -47.547 59.290 4.706 1.00 7.18 165 ALA A CA 1
ATOM 1260 C C . ALA A 1 165 ? -48.384 58.504 5.696 1.00 8.30 165 ALA A C 1
ATOM 1261 O O . ALA A 1 165 ? -49.257 59.060 6.365 1.00 10.23 165 ALA A O 1
ATOM 1263 N N . PHE A 1 166 ? -48.129 57.203 5.772 1.00 7.19 166 PHE A N 1
ATOM 1264 C CA . PHE A 1 166 ? -48.831 56.351 6.713 1.00 6.32 166 PHE A CA 1
ATOM 1265 C C . PHE A 1 166 ? -47.894 56.167 7.889 1.00 6.37 166 PHE A C 1
ATOM 1266 O O . PHE A 1 166 ? -46.951 55.391 7.796 1.00 7.67 166 PHE A O 1
ATOM 1274 N N . LEU A 1 167 ? -48.149 56.892 8.979 1.00 4.75 167 LEU A N 1
ATOM 1275 C CA . LEU A 1 167 ? -47.293 56.834 10.166 1.00 6.55 167 LEU A CA 1
ATOM 1276 C C . LEU A 1 167 ? -47.884 56.092 11.371 1.00 7.80 167 LEU A C 1
ATOM 1277 O O . LEU A 1 167 ? -49.019 56.342 11.763 1.00 9.02 167 LEU A O 1
ATOM 1282 N N . GLY A 1 168 ? -47.109 55.192 11.971 1.00 8.49 168 GLY A N 1
ATOM 1283 C CA . GLY A 1 168 ? -47.609 54.488 13.136 1.00 9.17 168 GLY A CA 1
ATOM 1284 C C . GLY A 1 168 ? -47.320 55.294 14.393 1.00 9.03 168 GLY A C 1
ATOM 1285 O O . GLY A 1 168 ? -46.233 55.838 14.522 1.00 8.54 168 GLY A O 1
ATOM 1286 N N . ALA A 1 169 ? -48.287 55.403 15.300 1.00 8.75 169 ALA A N 1
ATOM 1287 C CA . ALA A 1 169 ? -48.085 56.143 16.543 1.00 9.02 169 ALA A CA 1
ATOM 1288 C C . ALA A 1 169 ? -48.697 55.359 17.690 1.00 11.59 169 ALA A C 1
ATOM 1289 O O . ALA A 1 169 ? -49.892 55.023 17.674 1.00 12.56 169 ALA A O 1
ATOM 1291 N N . PRO A 1 170 ? -47.883 55.034 18.702 1.00 12.57 170 PRO A N 1
ATOM 1292 C CA . PRO A 1 170 ? -48.396 54.281 19.846 1.00 13.21 170 PRO A CA 1
ATOM 1293 C C . PRO A 1 170 ? -49.548 54.956 20.591 1.00 13.47 170 PRO A C 1
ATOM 1294 O O . PRO A 1 170 ? -50.203 54.329 21.426 1.00 14.69 170 PRO A O 1
ATOM 1298 N N . SER A 1 171 ? -49.782 56.235 20.309 1.00 13.76 171 SER A N 1
ATOM 1299 C CA . SER A 1 171 ? -50.894 56.968 20.927 1.00 13.45 171 SER A CA 1
ATOM 1300 C C . SER A 1 171 ? -51.270 58.175 20.071 1.00 13.46 171 SER A C 1
ATOM 1301 O O . SER A 1 171 ? -50.422 58.758 19.397 1.00 13.62 171 SER A O 1
ATOM 1304 N N . SER A 1 172 ? -52.547 58.539 20.098 1.00 13.16 172 SER A N 1
ATOM 1305 C CA . SER A 1 172 ? -53.036 59.666 19.317 1.00 12.81 172 SER A CA 1
ATOM 1306 C C . SER A 1 172 ? -54.490 59.979 19.665 1.00 13.33 172 SER A C 1
ATOM 1307 O O . SER A 1 172 ? -55.239 59.080 20.043 1.00 15.11 172 SER A O 1
ATOM 1310 N N . ASP A 1 173 ? -54.896 61.242 19.574 1.00 12.98 173 ASP A N 1
ATOM 1311 C CA . ASP A 1 173 ? -56.298 61.553 19.838 1.00 13.47 173 ASP A CA 1
ATOM 1312 C C . ASP A 1 173 ? -57.012 61.454 18.501 1.00 12.34 173 ASP A C 1
ATOM 1313 O O . ASP A 1 173 ? -56.397 61.104 17.497 1.00 10.50 173 ASP A O 1
ATOM 1318 N N . ALA A 1 174 ? -58.300 61.762 18.486 1.00 12.69 174 ALA A N 1
ATOM 1319 C CA . ALA A 1 174 ? -59.071 61.674 17.263 1.00 12.90 174 ALA A CA 1
ATOM 1320 C C . ALA A 1 174 ? -58.908 62.915 16.421 1.00 13.16 174 ALA A C 1
ATOM 1321 O O . ALA A 1 174 ? -59.753 63.230 15.588 1.00 15.30 174 ALA A O 1
ATOM 1323 N N . TYR A 1 175 ? -57.818 63.629 16.628 1.00 12.26 175 TYR A N 1
ATOM 1324 C CA . TYR A 1 175 ? -57.591 64.820 15.834 1.00 11.56 175 TYR A CA 1
ATOM 1325 C C . TYR A 1 175 ? -56.183 64.841 15.264 1.00 11.31 175 TYR A C 1
ATOM 1326 O O . TYR A 1 175 ? -55.863 65.716 14.460 1.00 11.60 175 TYR A O 1
ATOM 1335 N N . GLY A 1 176 ? -55.342 63.895 15.699 1.00 10.49 176 GLY A N 1
ATOM 1336 C CA . GLY A 1 176 ? -53.977 63.818 15.193 1.00 9.82 176 GLY A CA 1
ATOM 1337 C C . GLY A 1 176 ? -52.773 64.033 16.113 1.00 10.14 176 GLY A C 1
ATOM 1338 O O . GLY A 1 176 ? -51.647 63.709 15.722 1.00 9.55 176 GLY A O 1
ATOM 1339 N N . ASN A 1 177 ? -52.963 64.610 17.300 1.00 9.48 177 ASN A N 1
ATOM 1340 C CA . ASN A 1 177 ? -51.836 64.801 18.214 1.00 8.65 177 ASN A CA 1
ATOM 1341 C C . ASN A 1 177 ? -51.350 63.400 18.626 1.00 8.70 177 ASN A C 1
ATOM 1342 O O . ASN A 1 177 ? -52.086 62.642 19.263 1.00 8.60 177 ASN A O 1
ATOM 1347 N N . ALA A 1 178 ? -50.115 63.060 18.263 1.00 8.15 178 ALA A N 1
ATOM 1348 C CA . ALA A 1 178 ? -49.561 61.741 18.558 1.00 7.10 178 ALA A CA 1
ATOM 1349 C C . ALA A 1 178 ? -48.169 61.780 19.181 1.00 7.81 178 ALA A C 1
ATOM 1350 O O . ALA A 1 178 ? -47.440 62.767 19.056 1.00 8.79 178 ALA A O 1
ATOM 1352 N N . ASN A 1 179 ? -47.793 60.707 19.862 1.00 6.84 179 ASN A N 1
ATOM 1353 C CA . ASN A 1 179 ? -46.459 60.651 20.445 1.00 5.86 179 ASN A CA 1
ATOM 1354 C C . ASN A 1 179 ? -46.027 59.199 20.496 1.00 5.54 179 ASN A C 1
ATOM 1355 O O . ASN A 1 179 ? -46.840 58.306 20.269 1.00 5.55 179 ASN A O 1
ATOM 1360 N N . GLY A 1 180 ? -44.750 58.957 20.760 1.00 5.89 180 GLY A N 1
ATOM 1361 C CA . GLY A 1 180 ? -44.283 57.589 20.801 1.00 8.00 180 GLY A CA 1
ATOM 1362 C C . GLY A 1 180 ? -43.918 57.096 22.182 1.00 9.60 180 GLY A C 1
ATOM 1363 O O . GLY A 1 180 ? -43.260 56.066 22.317 1.00 9.94 180 GLY A O 1
ATOM 1364 N N . THR A 1 181 ? -44.356 57.814 23.208 1.00 11.16 181 THR A N 1
ATOM 1365 C CA . THR A 1 181 ? -44.039 57.440 24.570 1.00 13.53 181 THR A CA 1
ATOM 1366 C C . THR A 1 181 ? -45.249 57.081 25.412 1.00 14.90 181 THR A C 1
ATOM 1367 O O . THR A 1 181 ? -45.147 56.965 26.626 1.00 17.53 181 THR A O 1
ATOM 1371 N N . ARG A 1 182 ? -46.398 56.911 24.781 1.00 16.84 182 ARG A N 1
ATOM 1372 C CA . ARG A 1 182 ? -47.609 56.547 25.505 1.00 18.62 182 ARG A CA 1
ATOM 1373 C C . ARG A 1 182 ? -48.365 55.545 24.646 1.00 18.28 182 ARG A C 1
ATOM 1374 O O . ARG A 1 182 ? -48.458 55.715 23.436 1.00 19.16 182 ARG A O 1
ATOM 1382 N N . GLY A 1 183 ? -48.900 54.503 25.267 1.00 19.02 183 GLY A N 1
ATOM 1383 C CA . GLY A 1 183 ? -49.632 53.492 24.520 1.00 18.72 183 GLY A CA 1
ATOM 1384 C C . GLY A 1 183 ? -49.183 52.088 24.875 1.00 18.24 183 GLY A C 1
ATOM 1385 O O . GLY A 1 183 ? -48.224 51.915 25.628 1.00 19.63 183 GLY A O 1
ATOM 1386 N N . LYS A 1 184 ? -49.859 51.070 24.351 1.00 17.89 184 LYS A N 1
ATOM 1387 C CA . LYS A 1 184 ? -49.470 49.692 24.665 1.00 16.50 184 LYS A CA 1
ATOM 1388 C C . LYS A 1 184 ? -48.352 49.213 23.752 1.00 17.75 184 LYS A C 1
ATOM 1389 O O . LYS A 1 184 ? -47.814 48.135 23.945 1.00 18.41 184 LYS A O 1
ATOM 1395 N N . THR A 1 185 ? -47.997 50.020 22.761 1.00 18.27 185 THR A N 1
ATOM 1396 C CA . THR A 1 185 ? -46.947 49.631 21.848 1.00 18.36 185 THR A CA 1
ATOM 1397 C C . THR A 1 185 ? -46.089 50.843 21.542 1.00 18.54 185 THR A C 1
ATOM 1398 O O . THR A 1 185 ? -46.094 51.345 20.413 1.00 19.53 185 THR A O 1
ATOM 1402 N N . THR A 1 186 ? -45.355 51.316 22.545 1.00 16.81 186 THR A N 1
ATOM 1403 C CA . THR A 1 186 ? -44.491 52.489 22.392 1.00 15.30 186 THR A CA 1
ATOM 1404 C C . THR A 1 186 ? -43.174 52.200 21.683 1.00 13.27 186 THR A C 1
ATOM 1405 O O . THR A 1 186 ? -42.790 51.054 21.520 1.00 13.68 186 THR A O 1
ATOM 1409 N N . CYS A 1 187 ? -42.481 53.249 21.268 1.00 12.68 187 CYS A N 1
ATOM 1410 C CA . CYS A 1 187 ? -41.188 53.089 20.604 1.00 12.62 187 CYS A CA 1
ATOM 1411 C C . CYS A 1 187 ? -40.288 54.271 20.958 1.00 12.09 187 CYS A C 1
ATOM 1412 O O . CYS A 1 187 ? -39.158 54.376 20.483 1.00 11.26 187 CYS A O 1
ATOM 1415 N N . GLY A 1 188 ? -40.813 55.169 21.782 1.00 12.13 188 GLY A N 1
ATOM 1416 C CA . GLY A 1 188 ? -40.047 56.329 22.184 1.00 13.73 188 GLY A CA 1
ATOM 1417 C C . GLY A 1 188 ? -40.072 57.456 21.165 1.00 13.63 188 GLY A C 1
ATOM 1418 O O . GLY A 1 188 ? -41.137 57.928 20.765 1.00 14.57 188 GLY A O 1
ATOM 1419 N N . SER A 1 189 ? -38.890 57.893 20.746 1.00 11.89 189 SER A N 1
ATOM 1420 C CA . SER A 1 189 ? -38.787 58.963 19.780 1.00 12.60 189 SER A CA 1
ATOM 1421 C C . SER A 1 189 ? -39.470 58.636 18.454 1.00 13.32 189 SER A C 1
ATOM 1422 O O . SER A 1 189 ? -39.691 57.469 18.118 1.00 13.52 189 SER A O 1
ATOM 1425 N N . LEU A 1 190 ? -39.810 59.688 17.716 1.00 12.93 190 LEU A N 1
ATOM 1426 C CA . LEU A 1 190 ? -40.456 59.574 16.412 1.00 12.26 190 LEU A CA 1
ATOM 1427 C C . LEU A 1 190 ? -39.773 60.497 15.412 1.00 12.49 190 LEU A C 1
ATOM 1428 O O . LEU A 1 190 ? -40.414 61.014 14.502 1.00 12.14 190 LEU A O 1
ATOM 1433 N N . GLY A 1 191 ? -38.467 60.681 15.594 1.00 12.99 191 GLY A N 1
ATOM 1434 C CA . GLY A 1 191 ? -37.687 61.552 14.736 1.00 13.07 191 GLY A CA 1
ATOM 1435 C C . GLY A 1 191 ? -37.749 61.324 13.237 1.00 12.77 191 GLY A C 1
ATOM 1436 O O . GLY A 1 191 ? -37.699 62.284 12.471 1.00 12.09 191 GLY A O 1
ATOM 1437 N N . TYR A 1 192 ? -37.844 60.077 12.795 1.00 12.36 192 TYR A N 1
ATOM 1438 C CA . TYR A 1 192 ? -37.902 59.860 11.363 1.00 12.82 192 TYR A CA 1
ATOM 1439 C C . TYR A 1 192 ? -39.315 60.176 10.868 1.00 14.47 192 TYR A C 1
ATOM 1440 O O . TYR A 1 192 ? -39.476 60.763 9.808 1.00 16.65 192 TYR A O 1
ATOM 1449 N N . ALA A 1 193 ? -40.342 59.827 11.639 1.00 14.26 193 ALA A N 1
ATOM 1450 C CA . ALA A 1 193 ? -41.710 60.106 11.211 1.00 13.77 193 ALA A CA 1
ATOM 1451 C C . ALA A 1 193 ? -42.071 61.588 11.265 1.00 14.75 193 ALA A C 1
ATOM 1452 O O . ALA A 1 193 ? -42.874 62.071 10.462 1.00 14.86 193 ALA A O 1
ATOM 1462 N N . ILE A 1 195 ? -40.522 64.165 10.325 1.00 15.84 195 ILE A N 1
ATOM 1463 C CA . ILE A 1 195 ? -40.229 64.913 9.122 1.00 16.18 195 ILE A CA 1
ATOM 1464 C C . ILE A 1 195 ? -41.267 64.588 8.056 1.00 15.68 195 ILE A C 1
ATOM 1465 O O . ILE A 1 195 ? -41.671 65.456 7.304 1.00 15.36 195 ILE A O 1
ATOM 1470 N N . ASP A 1 196 ? -41.713 63.340 8.007 1.00 15.51 196 ASP A N 1
ATOM 1471 C CA . ASP A 1 196 ? -42.725 62.952 7.049 1.00 14.90 196 ASP A CA 1
ATOM 1472 C C . ASP A 1 196 ? -43.977 63.771 7.239 1.00 14.01 196 ASP A C 1
ATOM 1473 O O . ASP A 1 196 ? -44.486 64.360 6.303 1.00 14.89 196 ASP A O 1
ATOM 1478 N N . ALA A 1 197 ? -44.483 63.810 8.460 1.00 13.81 197 ALA A N 1
ATOM 1479 C CA . ALA A 1 197 ? -45.715 64.533 8.727 1.00 13.88 197 ALA A CA 1
ATOM 1480 C C . ALA A 1 197 ? -45.590 66.016 8.496 1.00 13.64 197 ALA A C 1
ATOM 1481 O O . ALA A 1 197 ? -46.589 66.723 8.410 1.00 15.01 197 ALA A O 1
ATOM 1483 N N . LYS A 1 198 ? -44.362 66.489 8.395 1.00 13.33 198 LYS A N 1
ATOM 1484 C CA . LYS A 1 198 ? -44.120 67.906 8.196 1.00 14.42 198 LYS A CA 1
ATOM 1485 C C . LYS A 1 198 ? -44.081 68.306 6.718 1.00 14.36 198 LYS A C 1
ATOM 1486 O O . LYS A 1 198 ? -44.484 69.406 6.360 1.00 14.37 198 LYS A O 1
ATOM 1492 N N . TYR A 1 199 ? -43.626 67.405 5.857 1.00 13.82 199 TYR A N 1
ATOM 1493 C CA . TYR A 1 199 ? -43.541 67.720 4.443 1.00 14.75 199 TYR A CA 1
ATOM 1494 C C . TYR A 1 199 ? -44.506 66.984 3.516 1.00 14.23 199 TYR A C 1
ATOM 1495 O O . TYR A 1 199 ? -44.686 67.380 2.371 1.00 14.72 199 TYR A O 1
ATOM 1504 N N . ALA A 1 200 ? -45.113 65.912 4.003 1.00 13.00 200 ALA A N 1
ATOM 1505 C CA . ALA A 1 200 ? -46.040 65.133 3.194 1.00 13.16 200 ALA A CA 1
ATOM 1506 C C . ALA A 1 200 ? -47.324 65.915 2.930 1.00 13.14 200 ALA A C 1
ATOM 1507 O O . ALA A 1 200 ? -47.728 66.762 3.737 1.00 13.31 200 ALA A O 1
ATOM 1509 N N . ASP A 1 201 ? -47.960 65.639 1.794 1.00 13.25 201 ASP A N 1
ATOM 1510 C CA . ASP A 1 201 ? -49.204 66.320 1.463 1.00 14.70 201 ASP A CA 1
ATOM 1511 C C . ASP A 1 201 ? -50.328 65.856 2.379 1.00 13.96 201 ASP A C 1
ATOM 1512 O O . ASP A 1 201 ? -51.018 66.664 2.996 1.00 13.12 201 ASP A O 1
ATOM 1517 N N . GLN A 1 202 ? -50.505 64.546 2.450 1.00 12.90 202 GLN A N 1
ATOM 1518 C CA . GLN A 1 202 ? -51.508 63.972 3.309 1.00 12.57 202 GLN A CA 1
ATOM 1519 C C . GLN A 1 202 ? -50.843 63.003 4.284 1.00 12.10 202 GLN A C 1
ATOM 1520 O O . GLN A 1 202 ? -49.982 62.195 3.902 1.00 11.14 202 GLN A O 1
ATOM 1526 N N . VAL A 1 203 ? -51.241 63.111 5.549 1.00 9.86 203 VAL A N 1
ATOM 1527 C CA . VAL A 1 203 ? -50.705 62.273 6.612 1.00 8.71 203 VAL A CA 1
ATOM 1528 C C . VAL A 1 203 ? -51.804 61.452 7.272 1.00 7.99 203 VAL A C 1
ATOM 1529 O O . VAL A 1 203 ? -52.829 61.987 7.694 1.00 8.62 203 VAL A O 1
ATOM 1533 N N . VAL A 1 204 ? -51.582 60.145 7.345 1.00 7.10 204 VAL A N 1
ATOM 1534 C CA . VAL A 1 204 ? -52.522 59.221 7.972 1.00 6.02 204 VAL A CA 1
ATOM 1535 C C . VAL A 1 204 ? -51.790 58.554 9.132 1.00 5.86 204 VAL A C 1
ATOM 1536 O O . VAL A 1 204 ? -50.878 57.767 8.893 1.00 5.89 204 VAL A O 1
ATOM 1540 N N . ILE A 1 205 ? -52.144 58.866 10.376 1.00 5.31 205 ILE A N 1
ATOM 1541 C CA . ILE A 1 205 ? -51.456 58.195 11.473 1.00 6.41 205 ILE A CA 1
ATOM 1542 C C . ILE A 1 205 ? -52.321 57.003 11.899 1.00 7.37 205 ILE A C 1
ATOM 1543 O O . ILE A 1 205 ? -53.545 57.124 12.017 1.00 7.57 205 ILE A O 1
ATOM 1548 N N . VAL A 1 206 ? -51.683 55.848 12.086 1.00 8.17 206 VAL A N 1
ATOM 1549 C CA . VAL A 1 206 ? -52.363 54.611 12.483 1.00 7.87 206 VAL A CA 1
ATOM 1550 C C . VAL A 1 206 ? -51.981 54.333 13.931 1.00 8.92 206 VAL A C 1
ATOM 1551 O O . VAL A 1 206 ? -50.826 53.997 14.235 1.00 8.26 206 VAL A O 1
ATOM 1555 N N . THR A 1 207 ? -52.943 54.482 14.829 1.00 9.32 207 THR A N 1
ATOM 1556 C CA . THR A 1 207 ? -52.640 54.265 16.226 1.00 12.08 207 THR A CA 1
ATOM 1557 C C . THR A 1 207 ? -53.153 52.957 16.752 1.00 14.66 207 THR A C 1
ATOM 1558 O O . THR A 1 207 ? -54.076 52.338 16.209 1.00 17.09 207 THR A O 1
ATOM 1562 N N . ASP A 1 208 ? -52.549 52.563 17.854 1.00 16.55 208 ASP A N 1
ATOM 1563 C CA . ASP A 1 208 ? -52.867 51.320 18.503 1.00 17.79 208 ASP A CA 1
ATOM 1564 C C . ASP A 1 208 ? -53.735 51.595 19.708 1.00 17.48 208 ASP A C 1
ATOM 1565 O O . ASP A 1 208 ? -54.441 50.711 20.195 1.00 17.78 208 ASP A O 1
ATOM 1570 N N . THR A 1 209 ? -53.658 52.827 20.201 1.00 15.38 209 THR A N 1
ATOM 1571 C CA . THR A 1 209 ? -54.431 53.215 21.365 1.00 13.94 209 THR A CA 1
ATOM 1572 C C . THR A 1 209 ? -54.918 54.633 21.192 1.00 12.76 209 THR A C 1
ATOM 1573 O O . THR A 1 209 ? -54.122 55.539 20.967 1.00 13.24 209 THR A O 1
ATOM 1577 N N . LEU A 1 210 ? -56.233 54.815 21.284 1.00 13.40 210 LEU A N 1
ATOM 1578 C CA . LEU A 1 210 ? -56.856 56.123 21.118 1.00 14.47 210 LEU A CA 1
ATOM 1579 C C . LEU A 1 210 ? -57.001 56.841 22.448 1.00 15.01 210 LEU A C 1
ATOM 1580 O O . LEU A 1 210 ? -57.611 56.338 23.384 1.00 16.06 210 LEU A O 1
ATOM 1585 N N . VAL A 1 211 ? -56.453 58.038 22.518 1.00 15.52 211 VAL A N 1
ATOM 1586 C CA . VAL A 1 211 ? -56.498 58.814 23.739 1.00 16.78 211 VAL A CA 1
ATOM 1587 C C . VAL A 1 211 ? -57.442 60.013 23.623 1.00 16.92 211 VAL A C 1
ATOM 1588 O O . VAL A 1 211 ? -57.608 60.579 22.542 1.00 18.16 211 VAL A O 1
ATOM 1592 N N . PRO A 1 212 ? -58.103 60.394 24.733 1.00 16.58 212 PRO A N 1
ATOM 1593 C CA . PRO A 1 212 ? -59.011 61.548 24.672 1.00 15.37 212 PRO A CA 1
ATOM 1594 C C . PRO A 1 212 ? -58.232 62.838 24.392 1.00 15.25 212 PRO A C 1
ATOM 1595 O O . PRO A 1 212 ? -57.080 62.998 24.813 1.00 14.99 212 PRO A O 1
ATOM 1599 N N . TYR A 1 213 ? -58.874 63.745 23.668 1.00 14.56 213 TYR A N 1
ATOM 1600 C CA . TYR A 1 213 ? -58.280 65.018 23.296 1.00 13.78 213 TYR A CA 1
ATOM 1601 C C . TYR A 1 213 ? -58.153 65.953 24.491 1.00 14.05 213 TYR A C 1
ATOM 1602 O O . TYR A 1 213 ? -59.057 66.032 25.321 1.00 15.83 213 TYR A O 1
ATOM 1611 N N . PRO A 1 214 ? -57.030 66.673 24.596 1.00 13.48 214 PRO A N 1
ATOM 1612 C CA . PRO A 1 214 ? -55.880 66.670 23.682 1.00 13.34 214 PRO A CA 1
ATOM 1613 C C . PRO A 1 214 ? -54.804 65.721 24.209 1.00 13.67 214 PRO A C 1
ATOM 1614 O O . PRO A 1 214 ? -54.577 65.657 25.414 1.00 15.74 214 PRO A O 1
ATOM 1618 N N . ASN A 1 215 ? -54.144 64.994 23.317 1.00 11.88 215 ASN A N 1
ATOM 1619 C CA . ASN A 1 215 ? -53.097 64.073 23.725 1.00 11.03 215 ASN A CA 1
ATOM 1620 C C . ASN A 1 215 ? -51.794 64.852 23.913 1.00 11.72 215 ASN A C 1
ATOM 1621 O O . ASN A 1 215 ? -51.522 65.816 23.184 1.00 12.85 215 ASN A O 1
ATOM 1626 N N . THR A 1 216 ? -51.009 64.447 24.907 1.00 9.53 216 THR A N 1
ATOM 1627 C CA . THR A 1 216 ? -49.720 65.074 25.196 1.00 9.21 216 THR A CA 1
ATOM 1628 C C . THR A 1 216 ? -48.809 64.066 25.900 1.00 8.55 216 THR A C 1
ATOM 1629 O O . THR A 1 216 ? -49.289 63.188 26.608 1.00 9.88 216 THR A O 1
ATOM 1633 N N . PRO A 1 217 ? -47.484 64.157 25.693 1.00 6.87 217 PRO A N 1
ATOM 1634 C CA . PRO A 1 217 ? -46.753 65.118 24.860 1.00 6.86 217 PRO A CA 1
ATOM 1635 C C . PRO A 1 217 ? -47.198 65.010 23.404 1.00 7.25 217 PRO A C 1
ATOM 1636 O O . PRO A 1 217 ? -47.917 64.077 23.040 1.00 6.49 217 PRO A O 1
ATOM 1640 N N . ILE A 1 218 ? -46.739 65.940 22.573 1.00 7.31 218 ILE A N 1
ATOM 1641 C CA . ILE A 1 218 ? -47.099 65.951 21.162 1.00 6.35 218 ILE A CA 1
ATOM 1642 C C . ILE A 1 218 ? -45.875 65.903 20.254 1.00 6.55 218 ILE A C 1
ATOM 1643 O O . ILE A 1 218 ? -45.149 66.879 20.144 1.00 7.50 218 ILE A O 1
ATOM 1648 N N . SER A 1 219 ? -45.626 64.764 19.621 1.00 7.75 219 SER A N 1
ATOM 1649 C CA . SER A 1 219 ? -44.485 64.665 18.710 1.00 8.87 219 SER A CA 1
ATOM 1650 C C . SER A 1 219 ? -44.927 65.050 17.293 1.00 8.57 219 SER A C 1
ATOM 1651 O O . SER A 1 219 ? -44.148 65.573 16.497 1.00 9.78 219 SER A O 1
ATOM 1654 N N . ILE A 1 220 ? -46.194 64.781 16.998 1.00 8.34 220 ILE A N 1
ATOM 1655 C CA . ILE A 1 220 ? -46.788 65.107 15.713 1.00 6.48 220 ILE A CA 1
ATOM 1656 C C . ILE A 1 220 ? -48.108 65.807 16.047 1.00 6.91 220 ILE A C 1
ATOM 1657 O O . ILE A 1 220 ? -49.011 65.214 16.639 1.00 6.16 220 ILE A O 1
ATOM 1662 N N . PRO A 1 221 ? -48.214 67.100 15.687 1.00 7.91 221 PRO A N 1
ATOM 1663 C CA . PRO A 1 221 ? -49.396 67.931 15.936 1.00 8.01 221 PRO A CA 1
ATOM 1664 C C . PRO A 1 221 ? -50.571 67.635 15.010 1.00 9.60 221 PRO A C 1
ATOM 1665 O O . PRO A 1 221 ? -50.399 67.138 13.888 1.00 10.76 221 PRO A O 1
ATOM 1669 N N . GLN A 1 222 ? -51.768 67.955 15.491 1.00 9.30 222 GLN A N 1
ATOM 1670 C CA . GLN A 1 222 ? -52.994 67.740 14.730 1.00 10.10 222 GLN A CA 1
ATOM 1671 C C . GLN A 1 222 ? -52.926 68.506 13.402 1.00 9.93 222 GLN A C 1
ATOM 1672 O O . GLN A 1 222 ? -53.551 68.104 12.416 1.00 9.09 222 GLN A O 1
ATOM 1678 N N . THR A 1 223 ? -52.144 69.587 13.381 1.00 8.87 223 THR A N 1
ATOM 1679 C CA . THR A 1 223 ? -52.003 70.411 12.187 1.00 9.08 223 THR A CA 1
ATOM 1680 C C . THR A 1 223 ? -51.222 69.759 11.060 1.00 9.66 223 THR A C 1
ATOM 1681 O O . THR A 1 223 ? -51.147 70.306 9.957 1.00 10.48 223 THR A O 1
ATOM 1685 N N . ASP A 1 224 ? -50.638 68.596 11.324 1.00 9.63 224 ASP A N 1
ATOM 1686 C CA . ASP A 1 224 ? -49.895 67.883 10.288 1.00 9.76 224 ASP A CA 1
ATOM 1687 C C . ASP A 1 224 ? -50.607 66.596 9.900 1.00 10.36 224 ASP A C 1
ATOM 1688 O O . ASP A 1 224 ? -50.178 65.913 8.981 1.00 11.53 224 ASP A O 1
ATOM 1693 N N . VAL A 1 225 ? -51.698 66.278 10.586 1.00 9.76 225 VAL A N 1
ATOM 1694 C CA . VAL A 1 225 ? -52.398 65.029 10.333 1.00 9.17 225 VAL A CA 1
ATOM 1695 C C . VAL A 1 225 ? -53.725 65.197 9.605 1.00 9.42 225 VAL A C 1
ATOM 1696 O O . VAL A 1 225 ? -54.456 66.142 9.857 1.00 10.72 225 VAL A O 1
ATOM 1700 N N . ASP A 1 226 ? -54.041 64.284 8.695 1.00 9.05 226 ASP A N 1
ATOM 1701 C CA . ASP A 1 226 ? -55.295 64.387 7.975 1.00 9.82 226 ASP A CA 1
ATOM 1702 C C . ASP A 1 226 ? -56.307 63.378 8.478 1.00 9.32 226 ASP A C 1
ATOM 1703 O O . ASP A 1 226 ? -57.476 63.703 8.677 1.00 9.27 226 ASP A O 1
ATOM 1708 N N . TYR A 1 227 ? -55.851 62.154 8.704 1.00 9.17 227 TYR A N 1
ATOM 1709 C CA . TYR A 1 227 ? -56.747 61.096 9.152 1.00 9.96 227 TYR A CA 1
ATOM 1710 C C . TYR A 1 227 ? -56.118 60.215 10.221 1.00 9.68 227 TYR A C 1
ATOM 1711 O O . TYR A 1 227 ? -54.893 60.043 10.273 1.00 9.53 227 TYR A O 1
ATOM 1720 N N . ILE A 1 228 ? -56.969 59.672 11.082 1.00 8.72 228 ILE A N 1
ATOM 1721 C CA . ILE A 1 228 ? -56.514 58.793 12.136 1.00 8.76 228 ILE A CA 1
ATOM 1722 C C . ILE A 1 228 ? -57.296 57.500 12.050 1.00 10.34 228 ILE A C 1
ATOM 1723 O O . ILE A 1 228 ? -58.518 57.511 11.928 1.00 10.84 228 ILE A O 1
ATOM 1728 N N . VAL A 1 229 ? -56.585 56.384 12.085 1.00 10.35 229 VAL A N 1
ATOM 1729 C CA . VAL A 1 229 ? -57.235 55.096 12.026 1.00 11.58 229 VAL A CA 1
ATOM 1730 C C . VAL A 1 229 ? -56.751 54.263 13.191 1.00 12.13 229 VAL A C 1
ATOM 1731 O O . VAL A 1 229 ? -55.554 54.193 13.468 1.00 14.75 229 VAL A O 1
ATOM 1735 N N . VAL A 1 230 ? -57.690 53.635 13.879 1.00 12.49 230 VAL A N 1
ATOM 1736 C CA . VAL A 1 230 ? -57.362 52.800 15.016 1.00 13.23 230 VAL A CA 1
ATOM 1737 C C . VAL A 1 230 ? -57.360 51.330 14.625 1.00 13.56 230 VAL A C 1
ATOM 1738 O O . VAL A 1 230 ? -58.255 50.883 13.927 1.00 12.93 230 VAL A O 1
ATOM 1742 N N . VAL A 1 231 ? -56.357 50.584 15.073 1.00 16.15 231 VAL A N 1
ATOM 1743 C CA . VAL A 1 231 ? -56.283 49.152 14.774 1.00 18.15 231 VAL A CA 1
ATOM 1744 C C . VAL A 1 231 ? -55.969 48.364 16.046 1.00 19.85 231 VAL A C 1
ATOM 1745 O O . VAL A 1 231 ? -55.585 48.945 17.061 1.00 20.44 231 VAL A O 1
ATOM 1749 N N . ASP A 1 232 ? -56.122 47.044 15.991 1.00 21.58 232 ASP A N 1
ATOM 1750 C CA . ASP A 1 232 ? -55.858 46.210 17.159 1.00 23.05 232 ASP A CA 1
ATOM 1751 C C . ASP A 1 232 ? -54.399 46.273 17.616 1.00 21.98 232 ASP A C 1
ATOM 1752 O O . ASP A 1 232 ? -54.129 46.286 18.819 1.00 21.99 232 ASP A O 1
ATOM 1757 N N . ALA A 1 233 ? -53.467 46.326 16.664 1.00 21.31 233 ALA A N 1
ATOM 1758 C CA . ALA A 1 233 ? -52.035 46.388 16.983 1.00 21.47 233 ALA A CA 1
ATOM 1759 C C . ALA A 1 233 ? -51.204 46.951 15.848 1.00 20.95 233 ALA A C 1
ATOM 1760 O O . ALA A 1 233 ? -51.323 46.505 14.714 1.00 21.36 233 ALA A O 1
ATOM 1762 N N . ILE A 1 234 ? -50.346 47.914 16.153 1.00 21.31 234 ILE A N 1
ATOM 1763 C CA . ILE A 1 234 ? -49.508 48.503 15.124 1.00 22.44 234 ILE A CA 1
ATOM 1764 C C . ILE A 1 234 ? -48.135 47.878 15.157 1.00 24.19 234 ILE A C 1
ATOM 1765 O O . ILE A 1 234 ? -47.384 47.948 14.187 1.00 25.27 234 ILE A O 1
ATOM 1770 N N . GLY A 1 235 ? -47.808 47.256 16.278 1.00 27.07 235 GLY A N 1
ATOM 1771 C CA . GLY A 1 235 ? -46.512 46.620 16.399 1.00 31.95 235 GLY A CA 1
ATOM 1772 C C . GLY A 1 235 ? -46.560 45.404 17.297 1.00 35.09 235 GLY A C 1
ATOM 1773 O O . GLY A 1 235 ? -47.490 45.237 18.079 1.00 34.81 235 GLY A O 1
ATOM 1774 N N . ASP A 1 236 ? -45.546 44.556 17.188 1.00 39.56 236 ASP A N 1
ATOM 1775 C CA . ASP A 1 236 ? -45.471 43.347 17.992 1.00 44.54 236 ASP A CA 1
ATOM 1776 C C . ASP A 1 236 ? -45.293 43.703 19.465 1.00 47.40 236 ASP A C 1
ATOM 1777 O O . ASP A 1 236 ? -44.399 44.466 19.822 1.00 47.27 236 ASP A O 1
ATOM 1782 N N . PRO A 1 237 ? -46.144 43.142 20.338 1.00 50.73 237 PRO A N 1
ATOM 1783 C CA . PRO A 1 237 ? -46.111 43.382 21.784 1.00 54.18 237 PRO A CA 1
ATOM 1784 C C . PRO A 1 237 ? -44.715 43.467 22.395 1.00 57.64 237 PRO A C 1
ATOM 1785 O O . PRO A 1 237 ? -44.198 44.561 22.630 1.00 57.99 237 PRO A O 1
ATOM 1789 N N . GLU A 1 238 ? -44.109 42.314 22.660 1.00 61.15 238 GLU A N 1
ATOM 1790 C CA . GLU A 1 238 ? -42.776 42.291 23.254 1.00 64.79 238 GLU A CA 1
ATOM 1791 C C . GLU A 1 238 ? -41.699 42.802 22.298 1.00 66.50 238 GLU A C 1
ATOM 1792 O O . GLU A 1 238 ? -40.534 42.931 22.678 1.00 67.14 238 GLU A O 1
ATOM 1798 N N . GLY A 1 239 ? -42.093 43.100 21.063 1.00 68.39 239 GLY A N 1
ATOM 1799 C CA . GLY A 1 239 ? -41.146 43.594 20.077 1.00 70.07 239 GLY A CA 1
ATOM 1800 C C . GLY A 1 239 ? -40.539 44.939 20.439 1.00 71.38 239 GLY A C 1
ATOM 1801 O O . GLY A 1 239 ? -39.737 45.489 19.680 1.00 71.98 239 GLY A O 1
ATOM 1802 N N . ILE A 1 240 ? -40.920 45.467 21.600 1.00 71.60 240 ILE A N 1
ATOM 1803 C CA . ILE A 1 240 ? -40.416 46.755 22.071 1.00 71.92 240 ILE A CA 1
ATOM 1804 C C . ILE A 1 240 ? -40.688 46.897 23.573 1.00 72.22 240 ILE A C 1
ATOM 1805 O O . ILE A 1 240 ? -40.263 47.868 24.207 1.00 72.64 240 ILE A O 1
ATOM 1810 N N . ALA A 1 241 ? -41.396 45.922 24.141 1.00 71.72 241 ALA A N 1
ATOM 1811 C CA . ALA A 1 241 ? -41.714 45.950 25.567 1.00 71.17 241 ALA A CA 1
ATOM 1812 C C . ALA A 1 241 ? -40.706 45.144 26.380 1.00 70.67 241 ALA A C 1
ATOM 1813 O O . ALA A 1 241 ? -40.870 44.968 27.589 1.00 70.71 241 ALA A O 1
ATOM 1815 N N . LYS A 1 242 ? -39.659 44.669 25.707 1.00 69.75 242 LYS A N 1
ATOM 1816 C CA . LYS A 1 242 ? -38.611 43.876 26.346 1.00 68.21 242 LYS A CA 1
ATOM 1817 C C . LYS A 1 242 ? -37.757 44.729 27.290 1.00 66.49 242 LYS A C 1
ATOM 1818 O O . LYS A 1 242 ? -38.271 45.631 27.954 1.00 66.41 242 LYS A O 1
ATOM 1824 N N . GLY A 1 243 ? -36.456 44.444 27.345 1.00 64.59 243 GLY A N 1
ATOM 1825 C CA . GLY A 1 243 ? -35.562 45.187 28.218 1.00 61.76 243 GLY A CA 1
ATOM 1826 C C . GLY A 1 243 ? -34.373 45.806 27.506 1.00 59.95 243 GLY A C 1
ATOM 1827 O O . GLY A 1 243 ? -34.378 45.949 26.284 1.00 60.16 243 GLY A O 1
ATOM 1828 N N . ALA A 1 244 ? -33.349 46.172 28.270 1.00 58.04 244 ALA A N 1
ATOM 1829 C CA . ALA A 1 244 ? -32.152 46.790 27.709 1.00 56.53 244 ALA A CA 1
ATOM 1830 C C . ALA A 1 244 ? -31.132 45.756 27.282 1.00 56.15 244 ALA A C 1
ATOM 1831 O O . ALA A 1 244 ? -31.134 44.630 27.776 1.00 57.20 244 ALA A O 1
ATOM 1833 N N . THR A 1 245 ? -30.249 46.130 26.365 1.00 55.16 245 THR A N 1
ATOM 1834 C CA . THR A 1 245 ? -29.232 45.186 25.923 1.00 54.83 245 THR A CA 1
ATOM 1835 C C . THR A 1 245 ? -27.902 45.527 26.582 1.00 53.16 245 THR A C 1
ATOM 1836 O O . THR A 1 245 ? -27.311 46.571 26.312 1.00 52.87 245 THR A O 1
ATOM 1840 N N . ARG A 1 246 ? -27.445 44.637 27.454 1.00 51.11 246 ARG A N 1
ATOM 1841 C CA . ARG A 1 246 ? -26.199 44.843 28.173 1.00 49.37 246 ARG A CA 1
ATOM 1842 C C . ARG A 1 246 ? -25.009 44.786 27.220 1.00 45.87 246 ARG A C 1
ATOM 1843 O O . ARG A 1 246 ? -25.143 44.376 26.068 1.00 44.91 246 ARG A O 1
ATOM 1851 N N . TYR A 1 247 ? -23.851 45.211 27.718 1.00 42.26 247 TYR A N 1
ATOM 1852 C CA . TYR A 1 247 ? -22.620 45.224 26.946 1.00 38.69 247 TYR A CA 1
ATOM 1853 C C . TYR A 1 247 ? -22.191 43.829 26.516 1.00 36.98 247 TYR A C 1
ATOM 1854 O O . TYR A 1 247 ? -22.771 42.830 26.928 1.00 36.84 247 TYR A O 1
ATOM 1863 N N . THR A 1 248 ? -21.153 43.768 25.695 1.00 35.13 248 THR A N 1
ATOM 1864 C CA . THR A 1 248 ? -20.648 42.497 25.207 1.00 33.26 248 THR A CA 1
ATOM 1865 C C . THR A 1 248 ? -19.748 41.797 26.224 1.00 32.76 248 THR A C 1
ATOM 1866 O O . THR A 1 248 ? -19.334 42.387 27.220 1.00 32.61 248 THR A O 1
ATOM 1870 N N . LYS A 1 249 ? -19.449 40.532 25.958 1.00 32.97 249 LYS A N 1
ATOM 1871 C CA . LYS A 1 249 ? -18.605 39.720 26.826 1.00 32.43 249 LYS A CA 1
ATOM 1872 C C . LYS A 1 249 ? -17.399 39.255 26.029 1.00 31.65 249 LYS A C 1
ATOM 1873 O O . LYS A 1 249 ? -16.401 38.820 26.595 1.00 31.04 249 LYS A O 1
ATOM 1879 N N . ASN A 1 250 ? -17.507 39.348 24.706 1.00 31.89 250 ASN A N 1
ATOM 1880 C CA . ASN A 1 250 ? -16.432 38.940 23.808 1.00 31.77 250 ASN A CA 1
ATOM 1881 C C . ASN A 1 250 ? -15.165 39.735 24.068 1.00 31.97 250 ASN A C 1
ATOM 1882 O O . ASN A 1 250 ? -15.092 40.927 23.761 1.00 31.09 250 ASN A O 1
ATOM 1887 N N . PRO A 1 251 ? -14.131 39.073 24.602 1.00 32.06 251 PRO A N 1
ATOM 1888 C CA . PRO A 1 251 ? -12.856 39.733 24.909 1.00 31.57 251 PRO A CA 1
ATOM 1889 C C . PRO A 1 251 ? -12.256 40.531 23.757 1.00 30.99 251 PRO A C 1
ATOM 1890 O O . PRO A 1 251 ? -11.732 41.626 23.964 1.00 30.72 251 PRO A O 1
ATOM 1894 N N . LYS A 1 252 ? -12.333 39.995 22.544 1.00 30.14 252 LYS A N 1
ATOM 1895 C CA . LYS A 1 252 ? -11.783 40.699 21.399 1.00 29.50 252 LYS A CA 1
ATOM 1896 C C . LYS A 1 252 ? -12.512 42.032 21.237 1.00 29.31 252 LYS A C 1
ATOM 1897 O O . LYS A 1 252 ? -11.887 43.083 21.080 1.00 28.31 252 LYS A O 1
ATOM 1903 N N . GLU A 1 253 ? -13.837 42.000 21.295 1.00 29.21 253 GLU A N 1
ATOM 1904 C CA . GLU A 1 253 ? -14.601 43.227 21.158 1.00 28.90 253 GLU A CA 1
ATOM 1905 C C . GLU A 1 253 ? -14.285 44.207 22.285 1.00 27.87 253 GLU A C 1
ATOM 1906 O O . GLU A 1 253 ? -14.071 45.397 22.034 1.00 28.19 253 GLU A O 1
ATOM 1912 N N . LEU A 1 254 ? -14.235 43.709 23.520 1.00 26.10 254 LEU A N 1
ATOM 1913 C CA . LEU A 1 254 ? -13.930 44.561 24.674 1.00 24.05 254 LEU A CA 1
ATOM 1914 C C . LEU A 1 254 ? -12.573 45.261 24.545 1.00 23.34 254 LEU A C 1
ATOM 1915 O O . LEU A 1 254 ? -12.389 46.384 25.025 1.00 23.97 254 LEU A O 1
ATOM 1920 N N . LEU A 1 255 ? -11.622 44.596 23.905 1.00 21.28 255 LEU A N 1
ATOM 1921 C CA . LEU A 1 255 ? -10.310 45.182 23.713 1.00 19.81 255 LEU A CA 1
ATOM 1922 C C . LEU A 1 255 ? -10.453 46.314 22.710 1.00 19.41 255 LEU A C 1
ATOM 1923 O O . LEU A 1 255 ? -9.896 47.396 22.888 1.00 19.17 255 LEU A O 1
ATOM 1928 N N . ILE A 1 256 ? -11.209 46.054 21.650 1.00 18.56 256 ILE A N 1
ATOM 1929 C CA . ILE A 1 256 ? -11.422 47.056 20.622 1.00 18.28 256 ILE A CA 1
ATOM 1930 C C . ILE A 1 256 ? -12.117 48.249 21.259 1.00 18.59 256 ILE A C 1
ATOM 1931 O O . ILE A 1 256 ? -11.724 49.396 21.037 1.00 18.84 256 ILE A O 1
ATOM 1936 N N . ALA A 1 257 ? -13.136 47.983 22.066 1.00 18.71 257 ALA A N 1
ATOM 1937 C CA . ALA A 1 257 ? -13.853 49.054 22.743 1.00 18.34 257 ALA A CA 1
ATOM 1938 C C . ALA A 1 257 ? -12.889 49.865 23.586 1.00 18.05 257 ALA A C 1
ATOM 1939 O O . ALA A 1 257 ? -12.876 51.090 23.505 1.00 17.20 257 ALA A O 1
ATOM 1941 N N . GLU A 1 258 ? -12.078 49.176 24.387 1.00 18.82 258 GLU A N 1
ATOM 1942 C CA . GLU A 1 258 ? -11.129 49.863 25.255 1.00 20.13 258 GLU A CA 1
ATOM 1943 C C . GLU A 1 258 ? -10.138 50.722 24.487 1.00 19.46 258 GLU A C 1
ATOM 1944 O O . GLU A 1 258 ? -9.859 51.850 24.893 1.00 19.51 258 GLU A O 1
ATOM 1950 N N . TYR A 1 259 ? -9.605 50.196 23.386 1.00 18.71 259 TYR A N 1
ATOM 1951 C CA . TYR A 1 259 ? -8.670 50.972 22.582 1.00 17.60 259 TYR A CA 1
ATOM 1952 C C . TYR A 1 259 ? -9.407 52.210 22.061 1.00 17.06 259 TYR A C 1
ATOM 1953 O O . TYR A 1 259 ? -8.856 53.314 22.049 1.00 17.88 259 TYR A O 1
ATOM 1962 N N . ALA A 1 260 ? -10.659 52.026 21.647 1.00 14.35 260 ALA A N 1
ATOM 1963 C CA . ALA A 1 260 ? -11.460 53.134 21.142 1.00 12.14 260 ALA A CA 1
ATOM 1964 C C . ALA A 1 260 ? -11.614 54.237 22.190 1.00 10.26 260 ALA A C 1
ATOM 1965 O O . ALA A 1 260 ? -11.440 55.421 21.892 1.00 8.97 260 ALA A O 1
ATOM 1967 N N . ALA A 1 261 ? -11.940 53.849 23.418 1.00 8.44 261 ALA A N 1
ATOM 1968 C CA . ALA A 1 261 ? -12.103 54.824 24.492 1.00 6.86 261 ALA A CA 1
ATOM 1969 C C . ALA A 1 261 ? -10.807 55.582 24.786 1.00 6.92 261 ALA A C 1
ATOM 1970 O O . ALA A 1 261 ? -10.845 56.778 25.087 1.00 4.25 261 ALA A O 1
ATOM 1972 N N . LYS A 1 262 ? -9.664 54.894 24.693 1.00 7.55 262 LYS A N 1
ATOM 1973 C CA . LYS A 1 262 ? -8.375 55.538 24.951 1.00 8.42 262 LYS A CA 1
ATOM 1974 C C . LYS A 1 262 ? -8.103 56.586 23.888 1.00 7.68 262 LYS A C 1
ATOM 1975 O O . LYS A 1 262 ? -7.487 57.614 24.164 1.00 7.07 262 LYS A O 1
ATOM 1981 N N . VAL A 1 263 ? -8.570 56.334 22.673 1.00 6.81 263 VAL A N 1
ATOM 1982 C CA . VAL A 1 263 ? -8.362 57.302 21.614 1.00 7.24 263 VAL A CA 1
ATOM 1983 C C . VAL A 1 263 ? -9.191 58.557 21.919 1.00 7.49 263 VAL A C 1
ATOM 1984 O O . VAL A 1 263 ? -8.693 59.674 21.797 1.00 6.68 263 VAL A O 1
ATOM 1988 N N . ILE A 1 264 ? -10.437 58.363 22.345 1.00 7.37 264 ILE A N 1
ATOM 1989 C CA . ILE A 1 264 ? -11.336 59.465 22.682 1.00 9.12 264 ILE A CA 1
ATOM 1990 C C . ILE A 1 264 ? -10.840 60.241 23.900 1.00 10.54 264 ILE A C 1
ATOM 1991 O O . ILE A 1 264 ? -10.699 61.466 23.859 1.00 10.14 264 ILE A O 1
ATOM 1996 N N . THR A 1 265 ? -10.581 59.533 24.993 1.00 12.02 265 THR A N 1
ATOM 1997 C CA . THR A 1 265 ? -10.102 60.189 26.204 1.00 13.34 265 THR A CA 1
ATOM 1998 C C . THR A 1 265 ? -8.698 60.773 26.074 1.00 12.99 265 THR A C 1
ATOM 1999 O O . THR A 1 265 ? -8.240 61.454 26.972 1.00 14.31 265 THR A O 1
ATOM 2003 N N . SER A 1 266 ? -8.007 60.514 24.970 1.00 13.33 266 SER A N 1
ATOM 2004 C CA . SER A 1 266 ? -6.682 61.088 24.803 1.00 13.71 266 SER A CA 1
ATOM 2005 C C . SER A 1 266 ? -6.727 62.096 23.673 1.00 13.80 266 SER A C 1
ATOM 2006 O O . SER A 1 266 ? -5.716 62.692 23.324 1.00 14.90 266 SER A O 1
ATOM 2009 N N . SER A 1 267 ? -7.899 62.294 23.093 1.00 13.28 267 SER A N 1
ATOM 2010 C CA . SER A 1 267 ? -8.012 63.223 21.984 1.00 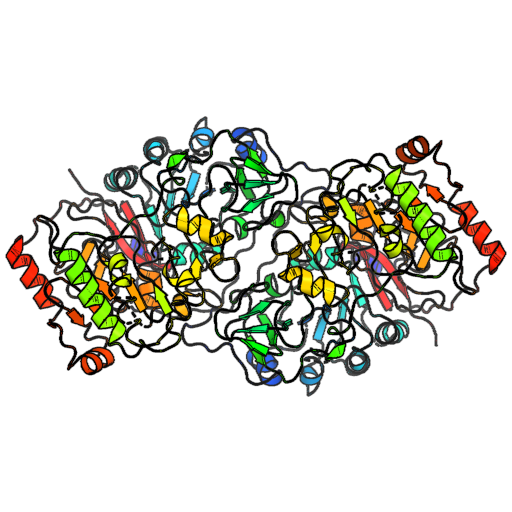13.09 267 SER A CA 1
ATOM 2011 C C . SER A 1 267 ? -8.077 64.658 22.474 1.00 13.55 267 SER A C 1
ATOM 2012 O O . SER A 1 267 ? -8.369 64.914 23.640 1.00 13.80 267 SER A O 1
ATOM 2015 N N . PRO A 1 268 ? -7.812 65.623 21.581 1.00 14.38 268 PRO A N 1
ATOM 2016 C CA . PRO A 1 268 ? -7.860 67.036 21.971 1.00 14.71 268 PRO A CA 1
ATOM 2017 C C . PRO A 1 268 ? -9.298 67.534 22.109 1.00 14.44 268 PRO A C 1
ATOM 2018 O O . PRO A 1 268 ? -9.536 68.731 22.136 1.00 15.38 268 PRO A O 1
ATOM 2022 N N . TYR A 1 269 ? -10.249 66.613 22.203 1.00 14.81 269 TYR A N 1
ATOM 2023 C CA . TYR A 1 269 ? -11.654 66.986 22.313 1.00 14.90 269 TYR A CA 1
ATOM 2024 C C . TYR A 1 269 ? -12.203 66.530 23.660 1.00 15.63 269 TYR A C 1
ATOM 2025 O O . TYR A 1 269 ? -13.295 66.932 24.081 1.00 16.50 269 TYR A O 1
ATOM 2034 N N . TYR A 1 270 ? -11.439 65.679 24.332 1.00 14.08 270 TYR A N 1
ATOM 2035 C CA . TYR A 1 270 ? -11.839 65.171 25.633 1.00 13.04 270 TYR A CA 1
ATOM 2036 C C . TYR A 1 270 ? -11.545 66.197 26.719 1.00 13.21 270 TYR A C 1
ATOM 2037 O O . TYR A 1 270 ? -10.399 66.385 27.136 1.00 12.71 270 TYR A O 1
ATOM 2046 N N . LYS A 1 271 ? -12.605 66.864 27.159 1.00 13.60 271 LYS A N 1
ATOM 2047 C CA . LYS A 1 271 ? -12.532 67.882 28.195 1.00 11.98 271 LYS A CA 1
ATOM 2048 C C . LYS A 1 271 ? -13.953 68.158 28.666 1.00 12.75 271 LYS A C 1
ATOM 2049 O O . LYS A 1 271 ? -14.920 67.634 28.106 1.00 12.14 271 LYS A O 1
ATOM 2055 N N . GLU A 1 272 ? -14.089 68.965 29.705 1.00 13.90 272 GLU A N 1
ATOM 2056 C CA . GLU A 1 272 ? -15.412 69.277 30.230 1.00 15.04 272 GLU A CA 1
ATOM 2057 C C . GLU A 1 272 ? -16.366 69.762 29.125 1.00 14.01 272 GLU A C 1
ATOM 2058 O O . GLU A 1 272 ? -15.976 70.560 28.281 1.00 14.21 272 GLU A O 1
ATOM 2064 N N . GLY A 1 273 ? -17.598 69.252 29.130 1.00 13.70 273 GLY A N 1
ATOM 2065 C CA . GLY A 1 273 ? -18.604 69.644 28.149 1.00 14.87 273 GLY A CA 1
ATOM 2066 C C . GLY A 1 273 ? -18.430 69.184 26.704 1.00 14.39 273 GLY A C 1
ATOM 2067 O O . GLY A 1 273 ? -18.793 69.900 25.776 1.00 14.71 273 GLY A O 1
ATOM 2068 N N . PHE A 1 274 ? -17.888 67.986 26.508 1.00 14.77 274 PHE A N 1
ATOM 2069 C CA . PHE A 1 274 ? -17.658 67.452 25.167 1.00 13.93 274 PHE A CA 1
ATOM 2070 C C . PHE A 1 274 ? -18.846 66.577 24.785 1.00 12.87 274 PHE A C 1
ATOM 2071 O O . PHE A 1 274 ? -19.487 66.002 25.655 1.00 13.12 274 PHE A O 1
ATOM 2079 N N . SER A 1 275 ? -19.137 66.481 23.491 1.00 11.52 275 SER A N 1
ATOM 2080 C CA . SER A 1 275 ? -20.265 65.681 23.021 1.00 9.75 275 SER A CA 1
ATOM 2081 C C . SER A 1 275 ? -19.787 64.403 22.356 1.00 8.61 275 SER A C 1
ATOM 2082 O O . SER A 1 275 ? -18.634 64.308 21.943 1.00 8.91 275 SER A O 1
ATOM 2085 N N . PHE A 1 276 ? -20.675 63.425 22.240 1.00 7.08 276 PHE A N 1
ATOM 2086 C CA . PHE A 1 276 ? -20.304 62.172 21.616 1.00 8.39 276 PHE A CA 1
ATOM 2087 C C . PHE A 1 276 ? -21.502 61.298 21.261 1.00 9.88 276 PHE A C 1
ATOM 2088 O O . PHE A 1 276 ? -22.619 61.485 21.760 1.00 9.58 276 PHE A O 1
ATOM 2096 N N . GLN A 1 277 ? -21.241 60.325 20.400 1.00 10.61 277 GLN A N 1
ATOM 2097 C CA . GLN A 1 277 ? -22.248 59.370 19.990 1.00 11.96 277 GLN A CA 1
ATOM 2098 C C . GLN A 1 277 ? -21.558 58.012 19.891 1.00 11.69 277 GLN A C 1
ATOM 2099 O O . GLN A 1 277 ? -20.501 57.891 19.278 1.00 8.88 277 GLN A O 1
ATOM 2105 N N . THR A 1 278 ? -22.140 57.002 20.535 1.00 13.98 278 THR A N 1
ATOM 2106 C CA . THR A 1 278 ? -21.589 55.650 20.500 1.00 14.78 278 THR A CA 1
ATOM 2107 C C . THR A 1 278 ? -22.558 54.713 19.817 1.00 13.96 278 THR A C 1
ATOM 2108 O O . THR A 1 278 ? -23.698 55.075 19.522 1.00 14.26 278 THR A O 1
ATOM 2112 N N . GLY A 1 279 ? -22.096 53.493 19.584 1.00 14.89 279 GLY A N 1
ATOM 2113 C CA . GLY A 1 279 ? -22.911 52.501 18.911 1.00 15.03 279 GLY A CA 1
ATOM 2114 C C . GLY A 1 279 ? -24.120 52.009 19.673 1.00 15.42 279 GLY A C 1
ATOM 2115 O O . GLY A 1 279 ? -24.388 52.410 20.807 1.00 14.03 279 GLY A O 1
ATOM 2116 N N . THR A 1 280 ? -24.858 51.118 19.031 1.00 16.81 280 THR A N 1
ATOM 2117 C CA . THR A 1 280 ? -26.042 50.546 19.636 1.00 18.19 280 THR A CA 1
ATOM 2118 C C . THR A 1 280 ? -25.831 49.059 19.926 1.00 18.89 280 THR A C 1
ATOM 2119 O O . THR A 1 280 ? -26.787 48.329 20.158 1.00 19.95 280 THR A O 1
ATOM 2123 N N . GLY A 1 281 ? -24.579 48.617 19.911 1.00 19.51 281 GLY A N 1
ATOM 2124 C CA . GLY A 1 281 ? -24.279 47.222 20.177 1.00 20.69 281 GLY A CA 1
ATOM 2125 C C . GLY A 1 281 ? -22.830 46.913 19.849 1.00 22.42 281 GLY A C 1
ATOM 2126 O O . GLY A 1 281 ? -22.118 47.764 19.316 1.00 23.67 281 GLY A O 1
ATOM 2127 N N . GLY A 1 282 ? -22.378 45.705 20.165 1.00 22.06 282 GLY A N 1
ATOM 2128 C CA . GLY A 1 282 ? -21.002 45.356 19.872 1.00 22.86 282 GLY A CA 1
ATOM 2129 C C . GLY A 1 282 ? -19.981 46.212 20.596 1.00 22.89 282 GLY A C 1
ATOM 2130 O O . GLY A 1 282 ? -20.258 46.769 21.658 1.00 24.11 282 GLY A O 1
ATOM 2131 N N . ALA A 1 283 ? -18.792 46.317 20.018 1.00 22.71 283 ALA A N 1
ATOM 2132 C CA . ALA A 1 283 ? -17.719 47.099 20.616 1.00 23.38 283 ALA A CA 1
ATOM 2133 C C . ALA A 1 283 ? -18.039 48.588 20.589 1.00 23.64 283 ALA A C 1
ATOM 2134 O O . ALA A 1 283 ? -17.703 49.316 21.520 1.00 23.73 283 ALA A O 1
ATOM 2136 N N . SER A 1 284 ? -18.676 49.039 19.513 1.00 24.38 284 SER A N 1
ATOM 2137 C CA . SER A 1 284 ? -19.038 50.446 19.381 1.00 26.15 284 SER A CA 1
ATOM 2138 C C . SER A 1 284 ? -19.888 50.908 20.564 1.00 26.60 284 SER A C 1
ATOM 2139 O O . SER A 1 284 ? -19.855 52.083 20.940 1.00 27.95 284 SER A O 1
ATOM 2142 N N . LEU A 1 285 ? -20.657 49.996 21.147 1.00 25.05 285 LEU A N 1
ATOM 2143 C CA . LEU A 1 285 ? -21.481 50.348 22.295 1.00 23.87 285 LEU A CA 1
ATOM 2144 C C . LEU A 1 285 ? -20.675 50.249 23.577 1.00 23.19 285 LEU A C 1
ATOM 2145 O O . LEU A 1 285 ? -20.692 51.155 24.390 1.00 23.00 285 LEU A O 1
ATOM 2150 N N . ALA A 1 286 ? -19.961 49.141 23.735 1.00 23.63 286 ALA A N 1
ATOM 2151 C CA . ALA A 1 286 ? -19.163 48.899 24.925 1.00 24.31 286 ALA A CA 1
ATOM 2152 C C . ALA A 1 286 ? -18.186 50.020 25.238 1.00 24.21 286 ALA A C 1
ATOM 2153 O O . ALA A 1 286 ? -17.849 50.255 26.395 1.00 24.44 286 ALA A O 1
ATOM 2155 N N . VAL A 1 287 ? -17.721 50.706 24.207 1.00 23.48 287 VAL A N 1
ATOM 2156 C CA . VAL A 1 287 ? -16.775 51.785 24.407 1.00 22.10 287 VAL A CA 1
ATOM 2157 C C . VAL A 1 287 ? -17.237 52.727 25.520 1.00 20.74 287 VAL A C 1
ATOM 2158 O O . VAL A 1 287 ? -16.408 53.300 26.219 1.00 20.15 287 VAL A O 1
ATOM 2162 N N . THR A 1 288 ? -18.549 52.873 25.702 1.00 19.11 288 THR A N 1
ATOM 2163 C CA . THR A 1 288 ? -19.060 53.769 26.741 1.00 20.06 288 THR A CA 1
ATOM 2164 C C . THR A 1 288 ? -18.677 53.327 28.160 1.00 20.19 288 THR A C 1
ATOM 2165 O O . THR A 1 288 ? -18.534 54.159 29.054 1.00 19.33 288 THR A O 1
ATOM 2169 N N . ARG A 1 289 ? -18.518 52.025 28.370 1.00 21.17 289 ARG A N 1
ATOM 2170 C CA . ARG A 1 289 ? -18.142 51.514 29.685 1.00 22.19 289 ARG A CA 1
ATOM 2171 C C . ARG A 1 289 ? -16.786 52.059 30.095 1.00 22.53 289 ARG A C 1
ATOM 2172 O O . ARG A 1 289 ? -16.645 52.651 31.168 1.00 22.84 289 ARG A O 1
ATOM 2180 N N . PHE A 1 290 ? -15.789 51.863 29.238 1.00 22.32 290 PHE A N 1
ATOM 2181 C CA . PHE A 1 290 ? -14.435 52.332 29.527 1.00 23.44 290 PHE A CA 1
ATOM 2182 C C . PHE A 1 290 ? -14.384 53.845 29.564 1.00 23.71 290 PHE A C 1
ATOM 2183 O O . PHE A 1 290 ? -13.652 54.435 30.356 1.00 23.61 290 PHE A O 1
ATOM 2199 N N . ARG A 1 292 ? -16.820 55.927 30.481 1.00 26.94 292 ARG A N 1
ATOM 2200 C CA . ARG A 1 292 ? -17.410 56.339 31.756 1.00 27.77 292 ARG A CA 1
ATOM 2201 C C . ARG A 1 292 ? -16.352 56.300 32.867 1.00 28.38 292 ARG A C 1
ATOM 2202 O O . ARG A 1 292 ? -16.169 57.273 33.599 1.00 28.38 292 ARG A O 1
ATOM 2210 N N . GLU A 1 293 ? -15.665 55.166 32.977 1.00 28.75 293 GLU A N 1
ATOM 2211 C CA . GLU A 1 293 ? -14.621 54.967 33.966 1.00 29.79 293 GLU A CA 1
ATOM 2212 C C . GLU A 1 293 ? -13.616 56.116 33.915 1.00 29.08 293 GLU A C 1
ATOM 2213 O O . GLU A 1 293 ? -13.285 56.706 34.937 1.00 28.53 293 GLU A O 1
ATOM 2219 N N . GLN A 1 294 ? -13.138 56.439 32.722 1.00 29.41 294 GLN A N 1
ATOM 2220 C CA . GLN A 1 294 ? -12.183 57.524 32.576 1.00 30.01 294 GLN A CA 1
ATOM 2221 C C . GLN A 1 294 ? -12.801 58.860 32.909 1.00 29.53 294 GLN A C 1
ATOM 2222 O O . GLN A 1 294 ? -12.123 59.749 33.413 1.00 29.38 294 GLN A O 1
ATOM 2236 N N . ILE A 1 296 ? -15.032 59.295 35.105 1.00 28.94 296 ILE A N 1
ATOM 2237 C CA . ILE A 1 296 ? -15.180 59.311 36.549 1.00 27.27 296 ILE A CA 1
ATOM 2238 C C . ILE A 1 296 ? -13.821 59.605 37.199 1.00 27.64 296 ILE A C 1
ATOM 2239 O O . ILE A 1 296 ? -13.746 60.438 38.091 1.00 26.32 296 ILE A O 1
ATOM 2244 N N . LYS A 1 297 ? -12.758 58.941 36.743 1.00 29.10 297 LYS A N 1
ATOM 2245 C CA . LYS A 1 297 ? -11.421 59.178 37.286 1.00 31.90 297 LYS A CA 1
ATOM 2246 C C . LYS A 1 297 ? -11.184 60.686 37.291 1.00 32.96 297 LYS A C 1
ATOM 2247 O O . LYS A 1 297 ? -10.799 61.271 38.310 1.00 32.31 297 LYS A O 1
ATOM 2253 N N . ASP A 1 298 ? -11.405 61.298 36.129 1.00 33.29 298 ASP A N 1
ATOM 2254 C CA . ASP A 1 298 ? -11.277 62.738 35.963 1.00 33.72 298 ASP A CA 1
ATOM 2255 C C . ASP A 1 298 ? -12.635 63.236 36.439 1.00 34.43 298 ASP A C 1
ATOM 2256 O O . ASP A 1 298 ? -13.491 62.434 36.793 1.00 35.93 298 ASP A O 1
ATOM 2261 N N . ASP A 1 299 ? -12.861 64.536 36.476 1.00 34.10 299 ASP A N 1
ATOM 2262 C CA . ASP A 1 299 ? -14.168 64.975 36.929 1.00 34.67 299 ASP A CA 1
ATOM 2263 C C . ASP A 1 299 ? -14.900 65.627 35.774 1.00 33.56 299 ASP A C 1
ATOM 2264 O O . ASP A 1 299 ? -15.832 66.410 35.972 1.00 32.68 299 ASP A O 1
ATOM 2269 N N . ILE A 1 300 ? -14.468 65.275 34.563 1.00 33.37 300 ILE A N 1
ATOM 2270 C CA . ILE A 1 300 ? -15.050 65.825 33.345 1.00 32.41 300 ILE A CA 1
ATOM 2271 C C . ILE A 1 300 ? -16.464 65.308 33.105 1.00 30.75 300 ILE A C 1
ATOM 2272 O O . ILE A 1 300 ? -16.796 64.160 33.413 1.00 29.38 300 ILE A O 1
ATOM 2277 N N . LYS A 1 301 ? -17.295 66.183 32.554 1.00 28.95 301 LYS A N 1
ATOM 2278 C CA . LYS A 1 301 ? -18.675 65.851 32.267 1.00 27.90 301 LYS A CA 1
ATOM 2279 C C . LYS A 1 301 ? -19.020 66.256 30.835 1.00 26.22 301 LYS A C 1
ATOM 2280 O O . LYS A 1 301 ? -18.679 67.349 30.388 1.00 25.42 301 LYS A O 1
ATOM 2286 N N . ALA A 1 302 ? -19.690 65.361 30.120 1.00 25.29 302 ALA A N 1
ATOM 2287 C CA . ALA A 1 302 ? -20.083 65.616 28.739 1.00 24.38 302 ALA A CA 1
ATOM 2288 C C . ALA A 1 302 ? -21.375 66.434 28.709 1.00 23.26 302 ALA A C 1
ATOM 2289 O O . ALA A 1 302 ? -22.240 66.252 29.562 1.00 22.76 302 ALA A O 1
ATOM 2291 N N . ASN A 1 303 ? -21.504 67.327 27.729 1.00 22.76 303 ASN A N 1
ATOM 2292 C CA . ASN A 1 303 ? -22.707 68.150 27.595 1.00 22.84 303 ASN A CA 1
ATOM 2293 C C . ASN A 1 303 ? -23.913 67.367 27.061 1.00 21.35 303 ASN A C 1
ATOM 2294 O O . ASN A 1 303 ? -25.034 67.568 27.522 1.00 22.34 303 ASN A O 1
ATOM 2299 N N . PHE A 1 304 ? -23.700 66.495 26.082 1.00 18.36 304 PHE A N 1
ATOM 2300 C CA . PHE A 1 304 ? -24.803 65.697 25.557 1.00 16.87 304 PHE A CA 1
ATOM 2301 C C . PHE A 1 304 ? -24.363 64.490 24.742 1.00 15.28 304 PHE A C 1
ATOM 2302 O O . PHE A 1 304 ? -23.236 64.422 24.259 1.00 13.57 304 PHE A O 1
ATOM 2310 N N . ALA A 1 305 ? -25.281 63.539 24.618 1.00 14.61 305 ALA A N 1
ATOM 2311 C CA . ALA A 1 305 ? -25.079 62.329 23.846 1.00 14.95 305 ALA A CA 1
ATOM 2312 C C . ALA A 1 305 ? -26.160 62.351 22.744 1.00 15.11 305 ALA A C 1
ATOM 2313 O O . ALA A 1 305 ? -27.254 62.905 22.935 1.00 13.25 305 ALA A O 1
ATOM 2315 N N . LEU A 1 306 ? -25.860 61.743 21.599 1.00 15.23 306 LEU A N 1
ATOM 2316 C CA . LEU A 1 306 ? -26.793 61.742 20.480 1.00 15.83 306 LEU A CA 1
ATOM 2317 C C . LEU A 1 306 ? -27.087 60.376 19.890 1.00 15.88 306 LEU A C 1
ATOM 2318 O O . LEU A 1 306 ? -26.683 59.345 20.416 1.00 15.91 306 LEU A O 1
ATOM 2323 N N . GLY A 1 307 ? -27.825 60.397 18.787 1.00 17.33 307 GLY A N 1
ATOM 2324 C CA . GLY A 1 307 ? -28.141 59.188 18.045 1.00 16.73 307 GLY A CA 1
ATOM 2325 C C . GLY A 1 307 ? -29.297 58.323 18.480 1.00 15.07 307 GLY A C 1
ATOM 2326 O O . GLY A 1 307 ? -30.379 58.798 18.837 1.00 12.85 307 GLY A O 1
ATOM 2327 N N . GLY A 1 308 ? -29.047 57.026 18.343 1.00 14.65 308 GLY A N 1
ATOM 2328 C CA . GLY A 1 308 ? -29.988 56.016 18.740 1.00 13.12 308 GLY A CA 1
ATOM 2329 C C . GLY A 1 308 ? -29.515 55.755 20.147 1.00 12.34 308 GLY A C 1
ATOM 2330 O O . GLY A 1 308 ? -28.391 55.294 20.369 1.00 11.11 308 GLY A O 1
ATOM 2331 N N . ILE A 1 309 ? -30.374 56.094 21.094 1.00 11.19 309 ILE A N 1
ATOM 2332 C CA . ILE A 1 309 ? -30.078 55.953 22.496 1.00 11.24 309 ILE A CA 1
ATOM 2333 C C . ILE A 1 309 ? -30.263 54.525 22.959 1.00 11.10 309 ILE A C 1
ATOM 2334 O O . ILE A 1 309 ? -31.076 53.801 22.404 1.00 10.57 309 ILE A O 1
ATOM 2339 N N . THR A 1 310 ? -29.466 54.114 23.944 1.00 12.55 310 THR A N 1
ATOM 2340 C CA . THR A 1 310 ? -29.560 52.771 24.532 1.00 12.23 310 THR A CA 1
ATOM 2341 C C . THR A 1 310 ? -29.575 53.011 26.032 1.00 11.39 310 THR A C 1
ATOM 2342 O O . THR A 1 310 ? -29.291 54.124 26.479 1.00 8.53 310 THR A O 1
ATOM 2346 N N . ASN A 1 311 ? -29.897 51.980 26.807 1.00 11.85 311 ASN A N 1
ATOM 2347 C CA . ASN A 1 311 ? -29.937 52.126 28.257 1.00 12.24 311 ASN A CA 1
ATOM 2348 C C . ASN A 1 311 ? -28.625 52.635 28.833 1.00 12.24 311 ASN A C 1
ATOM 2349 O O . ASN A 1 311 ? -28.639 53.327 29.843 1.00 10.65 311 ASN A O 1
ATOM 2354 N N . ALA A 1 312 ? -27.500 52.305 28.195 1.00 13.58 312 ALA A N 1
ATOM 2355 C CA . ALA A 1 312 ? -26.200 52.761 28.681 1.00 14.78 312 ALA A CA 1
ATOM 2356 C C . ALA A 1 312 ? -26.172 54.272 28.694 1.00 17.28 312 ALA A C 1
ATOM 2357 O O . ALA A 1 312 ? -25.572 54.902 29.569 1.00 17.11 312 ALA A O 1
ATOM 2367 N N . VAL A 1 314 ? -28.898 56.238 29.001 1.00 17.01 314 VAL A N 1
ATOM 2368 C CA . VAL A 1 314 ? -29.791 56.704 30.040 1.00 16.79 314 VAL A CA 1
ATOM 2369 C C . VAL A 1 314 ? -29.029 56.606 31.347 1.00 16.64 314 VAL A C 1
ATOM 2370 O O . VAL A 1 314 ? -29.099 57.489 32.207 1.00 18.19 314 VAL A O 1
ATOM 2374 N N . GLU A 1 315 ? -28.285 55.522 31.477 1.00 16.15 315 GLU A N 1
ATOM 2375 C CA . GLU A 1 315 ? -27.481 55.278 32.664 1.00 16.06 315 GLU A CA 1
ATOM 2376 C C . GLU A 1 315 ? -26.603 56.500 32.918 1.00 14.39 315 GLU A C 1
ATOM 2377 O O . GLU A 1 315 ? -26.612 57.043 34.011 1.00 15.29 315 GLU A O 1
ATOM 2383 N N . LEU A 1 316 ? -25.862 56.942 31.907 1.00 13.02 316 LEU A N 1
ATOM 2384 C CA . LEU A 1 316 ? -24.986 58.097 32.064 1.00 12.92 316 LEU A CA 1
ATOM 2385 C C . LEU A 1 316 ? -25.711 59.395 32.386 1.00 13.65 316 LEU A C 1
ATOM 2386 O O . LEU A 1 316 ? -25.197 60.241 33.124 1.00 13.92 316 LEU A O 1
ATOM 2391 N N . LEU A 1 317 ? -26.899 59.568 31.819 1.00 14.64 317 LEU A N 1
ATOM 2392 C CA . LEU A 1 317 ? -27.679 60.779 32.059 1.00 14.53 317 LEU A CA 1
ATOM 2393 C C . LEU A 1 317 ? -28.138 60.837 33.520 1.00 15.52 317 LEU A C 1
ATOM 2394 O O . LEU A 1 317 ? -28.291 61.917 34.086 1.00 14.18 317 LEU A O 1
ATOM 2399 N N . GLU A 1 318 ? -28.353 59.670 34.123 1.00 16.67 318 GLU A N 1
ATOM 2400 C CA . GLU A 1 318 ? -28.797 59.618 35.505 1.00 19.84 318 GLU A CA 1
ATOM 2401 C C . GLU A 1 318 ? -27.620 59.778 36.472 1.00 19.79 318 GLU A C 1
ATOM 2402 O O . GLU A 1 318 ? -27.756 60.411 37.508 1.00 20.84 318 GLU A O 1
ATOM 2408 N N . GLU A 1 319 ? -26.461 59.227 36.128 1.00 20.31 319 GLU A N 1
ATOM 2409 C CA . GLU A 1 319 ? -25.286 59.339 36.981 1.00 20.87 319 GLU A CA 1
ATOM 2410 C C . GLU A 1 319 ? -24.722 60.757 36.917 1.00 21.01 319 GLU A C 1
ATOM 2411 O O . GLU A 1 319 ? -23.705 61.077 37.533 1.00 22.13 319 GLU A O 1
ATOM 2417 N N . GLY A 1 320 ? -25.387 61.614 36.158 1.00 21.37 320 GLY A N 1
ATOM 2418 C CA . GLY A 1 320 ? -24.924 62.982 36.026 1.00 20.77 320 GLY A CA 1
ATOM 2419 C C . GLY A 1 320 ? -23.641 63.132 35.220 1.00 21.58 320 GLY A C 1
ATOM 2420 O O . GLY A 1 320 ? -22.959 64.147 35.339 1.00 22.23 320 GLY A O 1
ATOM 2421 N N . LEU A 1 321 ? -23.304 62.141 34.396 1.00 20.71 321 LEU A N 1
ATOM 2422 C CA . LEU A 1 321 ? -22.091 62.225 33.595 1.00 20.32 321 LEU A CA 1
ATOM 2423 C C . LEU A 1 321 ? -22.298 62.914 32.251 1.00 19.86 321 LEU A C 1
ATOM 2424 O O . LEU A 1 321 ? -21.346 63.376 31.617 1.00 20.31 321 LEU A O 1
ATOM 2429 N N . VAL A 1 322 ? -23.542 62.962 31.805 1.00 18.35 322 VAL A N 1
ATOM 2430 C CA . VAL A 1 322 ? -23.874 63.629 30.562 1.00 16.92 322 VAL A CA 1
ATOM 2431 C C . VAL A 1 322 ? -25.083 64.506 30.879 1.00 16.15 322 VAL A C 1
ATOM 2432 O O . VAL A 1 322 ? -26.114 64.031 31.362 1.00 15.34 322 VAL A O 1
ATOM 2436 N N . ASP A 1 323 ? -24.932 65.798 30.625 1.00 15.74 323 ASP A N 1
ATOM 2437 C CA . ASP A 1 323 ? -25.976 66.760 30.919 1.00 16.64 323 ASP A CA 1
ATOM 2438 C C . ASP A 1 323 ? -27.298 66.580 30.183 1.00 15.73 323 ASP A C 1
ATOM 2439 O O . ASP A 1 323 ? -28.350 66.523 30.810 1.00 17.01 323 ASP A O 1
ATOM 2444 N N . LYS A 1 324 ? -27.253 66.511 28.859 1.00 13.64 324 LYS A N 1
ATOM 2445 C CA . LYS A 1 324 ? -28.467 66.343 28.083 1.00 12.00 324 LYS A CA 1
ATOM 2446 C C . LYS A 1 324 ? -28.294 65.198 27.118 1.00 12.02 324 LYS A C 1
ATOM 2447 O O . LYS A 1 324 ? -27.201 64.673 26.954 1.00 13.21 324 LYS A O 1
ATOM 2453 N N . ILE A 1 325 ? -29.377 64.818 26.463 1.00 12.08 325 ILE A N 1
ATOM 2454 C CA . ILE A 1 325 ? -29.321 63.747 25.481 1.00 12.90 325 ILE A CA 1
ATOM 2455 C C . ILE A 1 325 ? -30.378 63.990 24.392 1.00 12.92 325 ILE A C 1
ATOM 2456 O O . ILE A 1 325 ? -31.579 64.112 24.678 1.00 12.29 325 ILE A O 1
ATOM 2461 N N . LEU A 1 326 ? -29.907 64.102 23.148 1.00 11.88 326 LEU A N 1
ATOM 2462 C CA . LEU A 1 326 ? -30.778 64.337 21.989 1.00 11.32 326 LEU A CA 1
ATOM 2463 C C . LEU A 1 326 ? -31.062 62.981 21.356 1.00 10.00 326 LEU A C 1
ATOM 2464 O O . LEU A 1 326 ? -30.142 62.236 21.029 1.00 9.18 326 LEU A O 1
ATOM 2469 N N . ASP A 1 327 ? -32.344 62.677 21.180 1.00 10.30 327 ASP A N 1
ATOM 2470 C CA . ASP A 1 327 ? -32.783 61.372 20.681 1.00 10.88 327 ASP A CA 1
ATOM 2471 C C . ASP A 1 327 ? -33.566 61.388 19.368 1.00 9.63 327 ASP A C 1
ATOM 2472 O O . ASP A 1 327 ? -34.635 61.993 19.283 1.00 8.79 327 ASP A O 1
ATOM 2477 N N . VAL A 1 328 ? -33.047 60.701 18.355 1.00 8.59 328 VAL A N 1
ATOM 2478 C CA . VAL A 1 328 ? -33.746 60.638 17.080 1.00 6.71 328 VAL A CA 1
ATOM 2479 C C . VAL A 1 328 ? -34.366 59.251 16.924 1.00 6.16 328 VAL A C 1
ATOM 2480 O O . VAL A 1 328 ? -35.265 59.032 16.112 1.00 5.65 328 VAL A O 1
ATOM 2484 N N . GLN A 1 329 ? -33.873 58.314 17.716 1.00 6.86 329 GLN A N 1
ATOM 2485 C CA . GLN A 1 329 ? -34.390 56.961 17.685 1.00 8.56 329 GLN A CA 1
ATOM 2486 C C . GLN A 1 329 ? -33.920 56.154 18.894 1.00 9.80 329 GLN A C 1
ATOM 2487 O O . GLN A 1 329 ? -32.756 56.218 19.285 1.00 11.01 329 GLN A O 1
ATOM 2493 N N . ASP A 1 330 ? -34.834 55.395 19.485 1.00 10.12 330 ASP A N 1
ATOM 2494 C CA . ASP A 1 330 ? -34.498 54.578 20.638 1.00 10.20 330 ASP A CA 1
ATOM 2495 C C . ASP A 1 330 ? -34.231 53.159 20.205 1.00 11.16 330 ASP A C 1
ATOM 2496 O O . ASP A 1 330 ? -34.863 52.666 19.278 1.00 11.62 330 ASP A O 1
ATOM 2501 N N . PHE A 1 331 ? -33.304 52.498 20.888 1.00 13.21 331 PHE A N 1
ATOM 2502 C CA . PHE A 1 331 ? -32.953 51.127 20.556 1.00 15.12 331 PHE A CA 1
ATOM 2503 C C . PHE A 1 331 ? -33.322 50.075 21.620 1.00 17.24 331 PHE A C 1
ATOM 2504 O O . PHE A 1 331 ? -32.860 48.933 21.558 1.00 18.08 331 PHE A O 1
ATOM 2512 N N . ASP A 1 332 ? -34.140 50.464 22.595 1.00 17.78 332 ASP A N 1
ATOM 2513 C CA . ASP A 1 332 ? -34.610 49.546 23.632 1.00 21.23 332 ASP A CA 1
ATOM 2514 C C . ASP A 1 332 ? -35.674 50.224 24.490 1.00 22.66 332 ASP A C 1
ATOM 2515 O O . ASP A 1 332 ? -35.688 51.446 24.626 1.00 24.98 332 ASP A O 1
ATOM 2520 N N . HIS A 1 333 ? -36.570 49.432 25.062 1.00 22.16 333 HIS A N 1
ATOM 2521 C CA . HIS A 1 333 ? -37.650 49.984 25.863 1.00 22.12 333 HIS A CA 1
ATOM 2522 C C . HIS A 1 333 ? -37.231 51.020 26.909 1.00 21.18 333 HIS A C 1
ATOM 2523 O O . HIS A 1 333 ? -37.808 52.105 26.988 1.00 22.67 333 HIS A O 1
ATOM 2530 N N . PRO A 1 334 ? -36.223 50.704 27.730 1.00 19.66 334 PRO A N 1
ATOM 2531 C CA . PRO A 1 334 ? -35.786 51.663 28.751 1.00 17.79 334 PRO A CA 1
ATOM 2532 C C . PRO A 1 334 ? -35.420 53.041 28.196 1.00 16.60 334 PRO A C 1
ATOM 2533 O O . PRO A 1 334 ? -35.704 54.060 28.833 1.00 17.19 334 PRO A O 1
ATOM 2537 N N . SER A 1 335 ? -34.800 53.088 27.017 1.00 14.16 335 SER A N 1
ATOM 2538 C CA . SER A 1 335 ? -34.452 54.382 26.424 1.00 11.37 335 SER A CA 1
ATOM 2539 C C . SER A 1 335 ? -35.709 55.121 26.012 1.00 10.10 335 SER A C 1
ATOM 2540 O O . SER A 1 335 ? -35.802 56.337 26.154 1.00 10.08 335 SER A O 1
ATOM 2543 N N . ALA A 1 336 ? -36.683 54.388 25.495 1.00 8.80 336 ALA A N 1
ATOM 2544 C CA . ALA A 1 336 ? -37.908 55.031 25.101 1.00 8.58 336 ALA A CA 1
ATOM 2545 C C . ALA A 1 336 ? -38.566 55.547 26.375 1.00 9.57 336 ALA A C 1
ATOM 2546 O O . ALA A 1 336 ? -39.104 56.647 26.400 1.00 10.92 336 ALA A O 1
ATOM 2548 N N . VAL A 1 337 ? -38.502 54.772 27.450 1.00 10.57 337 VAL A N 1
ATOM 2549 C CA . VAL A 1 337 ? -39.120 55.196 28.700 1.00 11.08 337 VAL A CA 1
ATOM 2550 C C . VAL A 1 337 ? -38.491 56.469 29.225 1.00 11.67 337 VAL A C 1
ATOM 2551 O O . VAL A 1 337 ? -39.189 57.385 29.660 1.00 11.30 337 VAL A O 1
ATOM 2555 N N . SER A 1 338 ? -37.166 56.516 29.170 1.00 12.09 338 SER A N 1
ATOM 2556 C CA . SER A 1 338 ? -36.399 57.665 29.630 1.00 12.60 338 SER A CA 1
ATOM 2557 C C . SER A 1 338 ? -36.791 58.962 28.929 1.00 14.13 338 SER A C 1
ATOM 2558 O O . SER A 1 338 ? -36.791 60.039 29.538 1.00 15.49 338 SER A O 1
ATOM 2561 N N . LEU A 1 339 ? -37.113 58.856 27.646 1.00 15.09 339 LEU A N 1
ATOM 2562 C CA . LEU A 1 339 ? -37.502 60.017 26.863 1.00 16.89 339 LEU A CA 1
ATOM 2563 C C . LEU A 1 339 ? -38.666 60.732 27.519 1.00 18.98 339 LEU A C 1
ATOM 2564 O O . LEU A 1 339 ? -38.874 61.927 27.319 1.00 20.12 339 LEU A O 1
ATOM 2569 N N . ASP A 1 340 ? -39.423 59.989 28.311 1.00 21.48 340 ASP A N 1
ATOM 2570 C CA . ASP A 1 340 ? -40.565 60.548 29.000 1.00 23.92 340 ASP A CA 1
ATOM 2571 C C . ASP A 1 340 ? -40.252 60.883 30.457 1.00 24.91 340 ASP A C 1
ATOM 2572 O O . ASP A 1 340 ? -40.639 61.941 30.954 1.00 25.49 340 ASP A O 1
ATOM 2577 N N . ARG A 1 341 ? -39.549 59.973 31.125 1.00 26.20 341 ARG A N 1
ATOM 2578 C CA . ARG A 1 341 ? -39.177 60.110 32.535 1.00 27.49 341 ARG A CA 1
ATOM 2579 C C . ARG A 1 341 ? -38.268 61.306 32.822 1.00 27.03 341 ARG A C 1
ATOM 2580 O O . ARG A 1 341 ? -38.576 62.128 33.684 1.00 25.99 341 ARG A O 1
ATOM 2588 N N . ASN A 1 342 ? -37.155 61.404 32.100 1.00 25.78 342 ASN A N 1
ATOM 2589 C CA . ASN A 1 342 ? -36.227 62.503 32.314 1.00 26.16 342 ASN A CA 1
ATOM 2590 C C . ASN A 1 342 ? -36.468 63.642 31.326 1.00 28.07 342 ASN A C 1
ATOM 2591 O O . ASN A 1 342 ? -35.527 64.118 30.683 1.00 30.28 342 ASN A O 1
ATOM 2596 N N . ALA A 1 343 ? -37.717 64.088 31.210 1.00 28.62 343 ALA A N 1
ATOM 2597 C CA . ALA A 1 343 ? -38.078 65.162 30.281 1.00 29.40 343 ALA A CA 1
ATOM 2598 C C . ALA A 1 343 ? -37.070 66.298 30.284 1.00 30.19 343 ALA A C 1
ATOM 2599 O O . ALA A 1 343 ? -36.371 66.510 31.268 1.00 31.98 343 ALA A O 1
ATOM 2601 N N . GLU A 1 344 ? -37.013 67.024 29.170 1.00 30.53 344 GLU A N 1
ATOM 2602 C CA . GLU A 1 344 ? -36.098 68.156 28.976 1.00 30.36 344 GLU A CA 1
ATOM 2603 C C . GLU A 1 344 ? -34.641 67.700 28.867 1.00 28.12 344 GLU A C 1
ATOM 2604 O O . GLU A 1 344 ? -33.947 68.095 27.937 1.00 27.60 344 GLU A O 1
ATOM 2610 N N . LYS A 1 345 ? -34.198 66.862 29.804 1.00 25.36 345 LYS A N 1
ATOM 2611 C CA . LYS A 1 345 ? -32.830 66.347 29.818 1.00 23.08 345 LYS A CA 1
ATOM 2612 C C . LYS A 1 345 ? -32.655 65.304 28.710 1.00 20.91 345 LYS A C 1
ATOM 2613 O O . LYS A 1 345 ? -31.549 65.054 28.237 1.00 19.41 345 LYS A O 1
ATOM 2619 N N . HIS A 1 346 ? -33.757 64.679 28.320 1.00 18.71 346 HIS A N 1
ATOM 2620 C CA . HIS A 1 346 ? -33.743 63.683 27.252 1.00 18.17 346 HIS A CA 1
ATOM 2621 C C . HIS A 1 346 ? -34.771 64.218 26.252 1.00 18.12 346 HIS A C 1
ATOM 2622 O O . HIS A 1 346 ? -35.980 64.034 26.442 1.00 18.93 346 HIS A O 1
ATOM 2629 N N . TYR A 1 347 ? -34.284 64.888 25.202 1.00 16.21 347 TYR A N 1
ATOM 2630 C CA . TYR A 1 347 ? -35.150 65.517 24.202 1.00 15.91 347 TYR A CA 1
ATOM 2631 C C . TYR A 1 347 ? -35.276 64.823 22.851 1.00 14.43 347 TYR A C 1
ATOM 2632 O O . TYR A 1 347 ? -34.308 64.309 22.301 1.00 14.70 347 TYR A O 1
ATOM 2641 N N . GLU A 1 348 ? -36.487 64.847 22.310 1.00 12.60 348 GLU A N 1
ATOM 2642 C CA . GLU A 1 348 ? -36.778 64.234 21.023 1.00 10.87 348 GLU A CA 1
ATOM 2643 C C . GLU A 1 348 ? -36.500 65.208 19.871 1.00 10.14 348 GLU A C 1
ATOM 2644 O O . GLU A 1 348 ? -36.850 66.384 19.942 1.00 8.74 348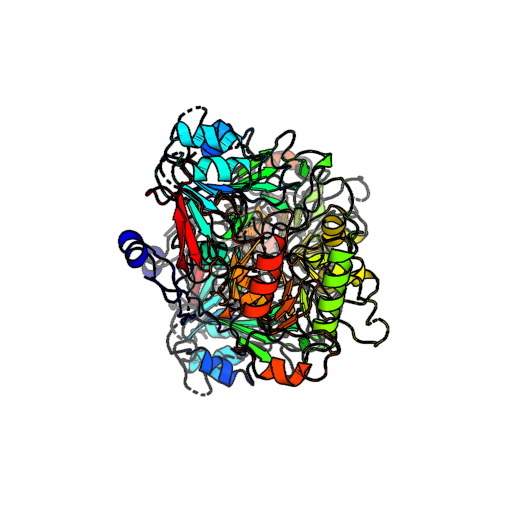 GLU A O 1
ATOM 2650 N N . ILE A 1 349 ? -35.866 64.715 18.812 1.00 10.02 349 ILE A N 1
ATOM 2651 C CA . ILE A 1 349 ? -35.550 65.560 17.662 1.00 10.94 349 ILE A CA 1
ATOM 2652 C C . ILE A 1 349 ? -35.857 64.842 16.347 1.00 10.19 349 ILE A C 1
ATOM 2653 O O . ILE A 1 349 ? -35.667 63.626 16.231 1.00 9.53 349 ILE A O 1
ATOM 2658 N N . ASP A 1 350 ? -36.328 65.602 15.362 1.00 8.88 350 ASP A N 1
ATOM 2659 C CA . ASP A 1 350 ? -36.635 65.059 14.042 1.00 7.34 350 ASP A CA 1
ATOM 2660 C C . ASP A 1 350 ? -35.335 64.795 13.298 1.00 5.71 350 ASP A C 1
ATOM 2661 O O . ASP A 1 350 ? -34.313 65.425 13.564 1.00 5.12 350 ASP A O 1
ATOM 2666 N N . ALA A 1 351 ? -35.379 63.867 12.356 1.00 5.90 351 ALA A N 1
ATOM 2667 C CA . ALA A 1 351 ? -34.197 63.513 11.570 1.00 6.16 351 ALA A CA 1
ATOM 2668 C C . ALA A 1 351 ? -33.543 64.696 10.861 1.00 6.32 351 ALA A C 1
ATOM 2669 O O . ALA A 1 351 ? -32.337 64.667 10.608 1.00 8.76 351 ALA A O 1
ATOM 2671 N N . ASN A 1 352 ? -34.317 65.723 10.524 1.00 5.54 352 ASN A N 1
ATOM 2672 C CA . ASN A 1 352 ? -33.735 66.863 9.843 1.00 7.83 352 ASN A CA 1
ATOM 2673 C C . ASN A 1 352 ? -32.822 67.623 10.783 1.00 9.68 352 ASN A C 1
ATOM 2674 O O . ASN A 1 352 ? -31.672 67.911 10.451 1.00 9.88 352 ASN A O 1
ATOM 2687 N N . TYR A 1 354 ? -31.496 66.497 13.122 1.00 12.79 354 TYR A N 1
ATOM 2688 C CA . TYR A 1 354 ? -30.477 65.503 13.420 1.00 12.49 354 TYR A CA 1
ATOM 2689 C C . TYR A 1 354 ? -29.262 65.503 12.510 1.00 11.52 354 TYR A C 1
ATOM 2690 O O . TYR A 1 354 ? -28.174 65.873 12.949 1.00 10.81 354 TYR A O 1
ATOM 2699 N N . ALA A 1 355 ? -29.430 65.113 11.251 1.00 10.39 355 ALA A N 1
ATOM 2700 C CA . ALA A 1 355 ? -28.262 65.032 10.386 1.00 11.82 355 ALA A CA 1
ATOM 2701 C C . ALA A 1 355 ? -28.356 65.561 8.957 1.00 11.72 355 ALA A C 1
ATOM 2702 O O . ALA A 1 355 ? -27.668 65.063 8.068 1.00 11.55 355 ALA A O 1
ATOM 2704 N N . SER A 1 356 ? -29.167 66.585 8.735 1.00 12.01 356 SER A N 1
ATOM 2705 C CA . SER A 1 356 ? -29.313 67.120 7.395 1.00 12.79 356 SER A CA 1
ATOM 2706 C C . SER A 1 356 ? -28.198 68.047 6.997 1.00 13.47 356 SER A C 1
ATOM 2707 O O . SER A 1 356 ? -27.887 69.005 7.692 1.00 15.43 356 SER A O 1
ATOM 2710 N N . PRO A 1 357 ? -27.583 67.778 5.845 1.00 13.67 357 PRO A N 1
ATOM 2711 C CA . PRO A 1 357 ? -26.489 68.614 5.355 1.00 12.54 357 PRO A CA 1
ATOM 2712 C C . PRO A 1 357 ? -26.984 69.967 4.820 1.00 12.55 357 PRO A C 1
ATOM 2713 O O . PRO A 1 357 ? -26.213 70.910 4.722 1.00 13.73 357 PRO A O 1
ATOM 2717 N N . LEU A 1 358 ? -28.269 70.065 4.496 1.00 12.85 358 LEU A N 1
ATOM 2718 C CA . LEU A 1 358 ? -28.828 71.307 3.985 1.00 13.68 358 LEU A CA 1
ATOM 2719 C C . LEU A 1 358 ? -29.872 71.895 4.897 1.00 14.53 358 LEU A C 1
ATOM 2720 O O . LEU A 1 358 ? -31.050 71.947 4.551 1.00 17.43 358 LEU A O 1
ATOM 2725 N N . SER A 1 359 ? -29.446 72.360 6.057 1.00 14.36 359 SER A N 1
ATOM 2726 C CA . SER A 1 359 ? -30.378 72.932 7.016 1.00 12.79 359 SER A CA 1
ATOM 2727 C C . SER A 1 359 ? -29.751 74.180 7.592 1.00 11.90 359 SER A C 1
ATOM 2728 O O . SER A 1 359 ? -28.683 74.606 7.170 1.00 12.63 359 SER A O 1
ATOM 2731 N N . LYS A 1 360 ? -30.416 74.755 8.577 1.00 10.72 360 LYS A N 1
ATOM 2732 C CA . LYS A 1 360 ? -29.878 75.923 9.213 1.00 9.89 360 LYS A CA 1
ATOM 2733 C C . LYS A 1 360 ? -28.979 75.449 10.322 1.00 10.04 360 LYS A C 1
ATOM 2734 O O . LYS A 1 360 ? -28.409 76.256 11.054 1.00 12.44 360 LYS A O 1
ATOM 2740 N N . GLY A 1 361 ? -28.835 74.133 10.441 1.00 9.11 361 GLY A N 1
ATOM 2741 C CA . GLY A 1 361 ? -27.976 73.586 11.482 1.00 10.15 361 GLY A CA 1
ATOM 2742 C C . GLY A 1 361 ? -28.457 72.281 12.087 1.00 9.64 361 GLY A C 1
ATOM 2743 O O . GLY A 1 361 ? -29.589 72.186 12.548 1.00 8.92 361 GLY A O 1
ATOM 2744 N N . SER A 1 362 ? -27.580 71.286 12.107 1.00 9.22 362 SER A N 1
ATOM 2745 C CA . SER A 1 362 ? -27.913 69.975 12.637 1.00 10.61 362 SER A CA 1
ATOM 2746 C C . SER A 1 362 ? -27.151 69.697 13.927 1.00 10.70 362 SER A C 1
ATOM 2747 O O . SER A 1 362 ? -26.077 70.247 14.132 1.00 9.98 362 SER A O 1
ATOM 2750 N N . VAL A 1 363 ? -27.681 68.823 14.781 1.00 11.25 363 VAL A N 1
ATOM 2751 C CA . VAL A 1 363 ? -27.000 68.536 16.038 1.00 12.35 363 VAL A CA 1
ATOM 2752 C C . VAL A 1 363 ? -25.655 67.835 15.829 1.00 12.63 363 VAL A C 1
ATOM 2753 O O . VAL A 1 363 ? -24.681 68.130 16.527 1.00 13.33 363 VAL A O 1
ATOM 2757 N N . ILE A 1 364 ? -25.580 66.930 14.864 1.00 12.57 364 ILE A N 1
ATOM 2758 C CA . ILE A 1 364 ? -24.323 66.229 14.626 1.00 15.17 364 ILE A CA 1
ATOM 2759 C C . ILE A 1 364 ? -23.205 67.215 14.269 1.00 17.35 364 ILE A C 1
ATOM 2760 O O . ILE A 1 364 ? -22.014 66.876 14.252 1.00 16.75 364 ILE A O 1
ATOM 2765 N N . ASN A 1 365 ? -23.603 68.442 13.963 1.00 19.17 365 ASN A N 1
ATOM 2766 C CA . ASN A 1 365 ? -22.650 69.484 13.626 1.00 20.20 365 ASN A CA 1
ATOM 2767 C C . ASN A 1 365 ? -21.977 69.982 14.908 1.00 19.72 365 ASN A C 1
ATOM 2768 O O . ASN A 1 365 ? -20.967 70.691 14.871 1.00 18.31 365 ASN A O 1
ATOM 2773 N N . GLN A 1 366 ? -22.549 69.596 16.045 1.00 17.75 366 GLN A N 1
ATOM 2774 C CA . GLN A 1 366 ? -22.004 69.980 17.325 1.00 16.44 366 GLN A CA 1
ATOM 2775 C C . GLN A 1 366 ? -21.415 68.763 18.003 1.00 15.80 366 GLN A C 1
ATOM 2776 O O . GLN A 1 366 ? -21.073 68.790 19.179 1.00 17.24 366 GLN A O 1
ATOM 2782 N N . LEU A 1 367 ? -21.272 67.694 17.244 1.00 14.70 367 LEU A N 1
ATOM 2783 C CA . LEU A 1 367 ? -20.735 66.465 17.779 1.00 15.40 367 LEU A CA 1
ATOM 2784 C C . LEU A 1 367 ? -19.196 66.452 17.752 1.00 16.40 367 LEU A C 1
ATOM 2785 O O . LEU A 1 367 ? -18.593 66.693 16.708 1.00 18.06 367 LEU A O 1
ATOM 2790 N N . ASP A 1 368 ? -18.556 66.180 18.889 1.00 16.29 368 ASP A N 1
ATOM 2791 C CA . ASP A 1 368 ? -17.092 66.139 18.926 1.00 15.99 368 ASP A CA 1
ATOM 2792 C C . ASP A 1 368 ? -16.531 64.796 18.474 1.00 15.00 368 ASP A C 1
ATOM 2793 O O . ASP A 1 368 ? -15.476 64.740 17.842 1.00 14.58 368 ASP A O 1
ATOM 2798 N N . ILE A 1 369 ? -17.215 63.708 18.800 1.00 13.54 369 ILE A N 1
ATOM 2799 C CA . ILE A 1 369 ? -16.703 62.411 18.387 1.00 13.12 369 ILE A CA 1
ATOM 2800 C C . ILE A 1 369 ? -17.811 61.370 18.222 1.00 11.88 369 ILE A C 1
ATOM 2801 O O . ILE A 1 369 ? -18.825 61.406 18.911 1.00 12.79 369 ILE A O 1
ATOM 2806 N N . CYS A 1 370 ? -17.624 60.468 17.270 1.00 10.27 370 CYS A N 1
ATOM 2807 C CA . CYS A 1 370 ? -18.582 59.412 17.038 1.00 9.18 370 CYS A CA 1
ATOM 2808 C C . CYS A 1 370 ? -17.825 58.090 16.869 1.00 8.17 370 CYS A C 1
ATOM 2809 O O . CYS A 1 370 ? -16.702 58.056 16.350 1.00 5.24 370 CYS A O 1
ATOM 2812 N N . VAL A 1 371 ? -18.454 57.009 17.327 1.00 8.32 371 VAL A N 1
ATOM 2813 C CA . VAL A 1 371 ? -17.889 55.671 17.252 1.00 8.20 371 VAL A CA 1
ATOM 2814 C C . VAL A 1 371 ? -18.786 54.854 16.325 1.00 8.69 371 VAL A C 1
ATOM 2815 O O . VAL A 1 371 ? -19.927 54.561 16.658 1.00 8.78 371 VAL A O 1
ATOM 2819 N N . LEU A 1 372 ? -18.261 54.491 15.160 1.00 8.88 372 LEU A N 1
ATOM 2820 C CA . LEU A 1 372 ? -19.014 53.735 14.166 1.00 10.34 372 LEU A CA 1
ATOM 2821 C C . LEU A 1 372 ? -18.438 52.349 13.902 1.00 12.11 372 LEU A C 1
ATOM 2822 O O . LEU A 1 372 ? -17.276 52.084 14.215 1.00 12.62 372 LEU A O 1
ATOM 2827 N N . SER A 1 373 ? -19.240 51.471 13.303 1.00 12.89 373 SER A N 1
ATOM 2828 C CA . SER A 1 373 ? -18.759 50.129 12.988 1.00 15.04 373 SER A CA 1
ATOM 2829 C C . SER A 1 373 ? -18.665 50.002 11.480 1.00 14.40 373 SER A C 1
ATOM 2830 O O . SER A 1 373 ? -18.920 50.970 10.770 1.00 14.79 373 SER A O 1
ATOM 2833 N N . ALA A 1 374 ? -18.299 48.823 10.988 1.00 14.54 374 ALA A N 1
ATOM 2834 C CA . ALA A 1 374 ? -18.163 48.636 9.550 1.00 14.97 374 ALA A CA 1
ATOM 2835 C C . ALA A 1 374 ? -18.133 47.186 9.095 1.00 15.23 374 ALA A C 1
ATOM 2836 O O . ALA A 1 374 ? -17.743 46.286 9.846 1.00 14.50 374 ALA A O 1
ATOM 2838 N N . LEU A 1 375 ? -18.562 46.962 7.857 1.00 16.02 375 LEU A N 1
ATOM 2839 C CA . LEU A 1 375 ? -18.517 45.620 7.283 1.00 16.61 375 LEU A CA 1
ATOM 2840 C C . LEU A 1 375 ? -17.153 45.513 6.599 1.00 17.34 375 LEU A C 1
ATOM 2841 O O . LEU A 1 375 ? -16.446 44.517 6.747 1.00 18.97 375 LEU A O 1
ATOM 2846 N N . GLU A 1 376 ? -16.790 46.549 5.852 1.00 16.46 376 GLU A N 1
ATOM 2847 C CA . GLU A 1 376 ? -15.502 46.588 5.178 1.00 16.98 376 GLU A CA 1
ATOM 2848 C C . GLU A 1 376 ? -14.919 47.988 5.303 1.00 17.22 376 GLU A C 1
ATOM 2849 O O . GLU A 1 376 ? -15.605 48.941 5.683 1.00 16.88 376 GLU A O 1
ATOM 2855 N N . VAL A 1 377 ? -13.647 48.100 4.949 1.00 17.75 377 VAL A N 1
ATOM 2856 C CA . VAL A 1 377 ? -12.936 49.367 4.971 1.00 19.07 377 VAL A CA 1
ATOM 2857 C C . VAL A 1 377 ? -11.639 49.119 4.217 1.00 19.26 377 VAL A C 1
ATOM 2858 O O . VAL A 1 377 ? -10.828 48.303 4.638 1.00 18.03 377 VAL A O 1
ATOM 2862 N N . ASP A 1 378 ? -11.470 49.799 3.081 1.00 21.20 378 ASP A N 1
ATOM 2863 C CA . ASP A 1 378 ? -10.278 49.614 2.261 1.00 23.13 378 ASP A CA 1
ATOM 2864 C C . ASP A 1 378 ? -9.093 50.475 2.686 1.00 23.54 378 ASP A C 1
ATOM 2865 O O . ASP A 1 378 ? -9.157 51.170 3.699 1.00 23.86 378 ASP A O 1
ATOM 2870 N N . THR A 1 379 ? -8.011 50.410 1.916 1.00 23.02 379 THR A N 1
ATOM 2871 C CA . THR A 1 379 ? -6.804 51.165 2.222 1.00 23.63 379 THR A CA 1
ATOM 2872 C C . THR A 1 379 ? -6.950 52.659 1.931 1.00 23.56 379 THR A C 1
ATOM 2873 O O . THR A 1 379 ? -5.987 53.425 2.016 1.00 23.42 379 THR A O 1
ATOM 2877 N N . ASN A 1 380 ? -8.150 53.073 1.567 1.00 23.17 380 ASN A N 1
ATOM 2878 C CA . ASN A 1 380 ? -8.393 54.481 1.296 1.00 24.33 380 ASN A CA 1
ATOM 2879 C C . ASN A 1 380 ? -9.301 55.044 2.375 1.00 23.30 380 ASN A C 1
ATOM 2880 O O . ASN A 1 380 ? -9.767 56.183 2.291 1.00 23.48 380 ASN A O 1
ATOM 2885 N N . PHE A 1 381 ? -9.532 54.223 3.392 1.00 21.62 381 PHE A N 1
ATOM 2886 C CA . PHE A 1 381 ? -10.379 54.570 4.513 1.00 19.73 381 PHE A CA 1
ATOM 2887 C C . PHE A 1 381 ? -11.870 54.636 4.188 1.00 18.26 381 PHE A C 1
ATOM 2888 O O . PHE A 1 381 ? -12.663 55.133 4.990 1.00 17.64 381 PHE A O 1
ATOM 2896 N N . ASN A 1 382 ? -12.252 54.116 3.024 1.00 15.98 382 ASN A N 1
ATOM 2897 C CA . ASN A 1 382 ? -13.656 54.109 2.638 1.00 14.87 382 ASN A CA 1
ATOM 2898 C C . ASN A 1 382 ? -14.339 53.029 3.448 1.00 13.81 382 ASN A C 1
ATOM 2899 O O . ASN A 1 382 ? -13.781 51.953 3.643 1.00 13.19 382 ASN A O 1
ATOM 2904 N N . VAL A 1 383 ? -15.549 53.310 3.911 1.00 13.03 383 VAL A N 1
ATOM 2905 C CA . VAL A 1 383 ? -16.281 52.350 4.720 1.00 12.95 383 VAL A CA 1
ATOM 2906 C C . VAL A 1 383 ? -17.534 51.827 4.021 1.00 13.17 383 VAL A C 1
ATOM 2907 O O . VAL A 1 383 ? -18.266 52.592 3.390 1.00 13.10 383 VAL A O 1
ATOM 2911 N N . ASN A 1 384 ? -17.766 50.519 4.145 1.00 13.73 384 ASN A N 1
ATOM 2912 C CA . ASN A 1 384 ? -18.931 49.850 3.560 1.00 12.88 384 ASN A CA 1
ATOM 2913 C C . ASN A 1 384 ? -19.804 49.256 4.648 1.00 11.30 384 ASN A C 1
ATOM 2914 O O . ASN A 1 384 ? -19.342 48.470 5.469 1.00 10.51 384 ASN A O 1
ATOM 2919 N N . VAL A 1 385 ? -21.067 49.658 4.656 1.00 11.78 385 VAL A N 1
ATOM 2920 C CA . VAL A 1 385 ? -22.032 49.153 5.627 1.00 12.80 385 VAL A CA 1
ATOM 2921 C C . VAL A 1 385 ? -23.297 48.673 4.899 1.00 15.38 385 VAL A C 1
ATOM 2922 O O . VAL A 1 385 ? -24.316 48.402 5.532 1.00 15.41 385 VAL A O 1
ATOM 2934 N N . THR A 1 387 ? -23.256 46.260 1.617 1.00 17.07 387 THR A N 1
ATOM 2935 C CA . THR A 1 387 ? -23.146 44.885 1.145 1.00 16.66 387 THR A CA 1
ATOM 2936 C C . THR A 1 387 ? -22.165 44.016 1.920 1.00 16.18 387 THR A C 1
ATOM 2937 O O . THR A 1 387 ? -21.172 44.501 2.445 1.00 15.05 387 THR A O 1
ATOM 2941 N N . GLY A 1 388 ? -22.456 42.723 1.979 1.00 16.93 388 GLY A N 1
ATOM 2942 C CA . GLY A 1 388 ? -21.586 41.805 2.683 1.00 19.93 388 GLY A CA 1
ATOM 2943 C C . GLY A 1 388 ? -20.558 41.145 1.779 1.00 21.76 388 GLY A C 1
ATOM 2944 O O . GLY A 1 388 ? -20.396 41.525 0.618 1.00 22.48 388 GLY A O 1
ATOM 2945 N N . SER A 1 389 ? -19.863 40.148 2.318 1.00 22.30 389 SER A N 1
ATOM 2946 C CA . SER A 1 389 ? -18.838 39.426 1.576 1.00 23.20 389 SER A CA 1
ATOM 2947 C C . SER A 1 389 ? -19.383 38.852 0.277 1.00 23.61 389 SER A C 1
ATOM 2948 O O . SER A 1 389 ? -18.747 38.959 -0.767 1.00 23.23 389 SER A O 1
ATOM 2951 N N . ASP A 1 390 ? -20.564 38.249 0.346 1.00 24.99 390 ASP A N 1
ATOM 2952 C CA . ASP A 1 390 ? -21.187 37.675 -0.838 1.00 26.61 390 ASP A CA 1
ATOM 2953 C C . ASP A 1 390 ? -21.745 38.751 -1.777 1.00 26.06 390 ASP A C 1
ATOM 2954 O O . ASP A 1 390 ? -22.406 38.437 -2.763 1.00 26.01 390 ASP A O 1
ATOM 2959 N N . GLY A 1 391 ? -21.484 40.017 -1.463 1.00 26.04 391 GLY A N 1
ATOM 2960 C CA . GLY A 1 391 ? -21.946 41.106 -2.311 1.00 25.80 391 GLY A CA 1
ATOM 2961 C C . GLY A 1 391 ? -23.437 41.371 -2.259 1.00 25.49 391 GLY A C 1
ATOM 2962 O O . GLY A 1 391 ? -23.947 42.269 -2.918 1.00 25.65 391 GLY A O 1
ATOM 2963 N N . VAL A 1 392 ? -24.139 40.582 -1.465 1.00 26.06 392 VAL A N 1
ATOM 2964 C CA . VAL A 1 392 ? -25.576 40.723 -1.315 1.00 25.85 392 VAL A CA 1
ATOM 2965 C C . VAL A 1 392 ? -25.938 41.870 -0.373 1.00 27.55 392 VAL A C 1
ATOM 2966 O O . VAL A 1 392 ? -25.423 41.950 0.743 1.00 29.06 392 VAL A O 1
ATOM 2970 N N . ILE A 1 393 ? -26.828 42.756 -0.803 1.00 27.59 393 ILE A N 1
ATOM 2971 C CA . ILE A 1 393 ? -27.237 43.854 0.064 1.00 27.32 393 ILE A CA 1
ATOM 2972 C C . ILE A 1 393 ? -27.864 43.284 1.333 1.00 27.84 393 ILE A C 1
ATOM 2973 O O . ILE A 1 393 ? -28.614 42.316 1.269 1.00 30.06 393 ILE A O 1
ATOM 2978 N N . ARG A 1 394 ? -27.560 43.875 2.482 1.00 27.12 394 ARG A N 1
ATOM 2979 C CA . ARG A 1 394 ? -28.127 43.409 3.746 1.00 25.28 394 ARG A CA 1
ATOM 2980 C C . ARG A 1 394 ? -27.825 44.402 4.855 1.00 23.22 394 ARG A C 1
ATOM 2981 O O . ARG A 1 394 ? -28.159 44.168 6.015 1.00 24.03 394 ARG A O 1
ATOM 2989 N N . GLY A 1 395 ? -27.199 45.514 4.486 1.00 20.97 395 GLY A N 1
ATOM 2990 C CA . GLY A 1 395 ? -26.849 46.527 5.460 1.00 19.13 395 GLY A CA 1
ATOM 2991 C C . GLY A 1 395 ? -27.788 47.714 5.502 1.00 18.41 395 GLY A C 1
ATOM 2992 O O . GLY A 1 395 ? -28.991 47.584 5.277 1.00 19.11 395 GLY A O 1
ATOM 2993 N N . ALA A 1 396 ? -27.228 48.879 5.805 1.00 17.71 396 ALA A N 1
ATOM 2994 C CA . ALA A 1 396 ? -27.994 50.114 5.884 1.00 16.65 396 ALA A CA 1
ATOM 2995 C C . ALA A 1 396 ? -27.058 51.307 5.990 1.00 16.00 396 ALA A C 1
ATOM 2996 O O . ALA A 1 396 ? -26.040 51.268 6.693 1.00 15.06 396 ALA A O 1
ATOM 2998 N N . SER A 1 397 ? -27.413 52.374 5.287 1.00 14.80 397 SER A N 1
ATOM 2999 C CA . SER A 1 397 ? -26.617 53.594 5.308 1.00 13.63 397 SER A CA 1
ATOM 3000 C C . SER A 1 397 ? -26.740 54.316 6.665 1.00 12.47 397 SER A C 1
ATOM 3001 O O . SER A 1 397 ? -25.756 54.828 7.201 1.00 9.69 397 SER A O 1
ATOM 3004 N N . GLY A 1 398 ? -27.952 54.344 7.213 1.00 11.58 398 GLY A N 1
ATOM 3005 C CA . GLY A 1 398 ? -28.166 55.004 8.483 1.00 11.50 398 GLY A CA 1
ATOM 3006 C C . GLY A 1 398 ? -27.581 56.405 8.505 1.00 12.21 398 GLY A C 1
ATOM 3007 O O . GLY A 1 398 ? -27.686 57.146 7.529 1.00 10.89 398 GLY A O 1
ATOM 3008 N N . GLY A 1 399 ? -26.963 56.774 9.624 1.00 11.26 399 GLY A N 1
ATOM 3009 C CA . GLY A 1 399 ? -26.374 58.093 9.730 1.00 10.30 399 GLY A CA 1
ATOM 3010 C C . GLY A 1 399 ? -24.861 58.019 9.652 1.00 10.13 399 GLY A C 1
ATOM 3011 O O . GLY A 1 399 ? -24.154 58.992 9.929 1.00 11.66 399 GLY A O 1
ATOM 3012 N N . HIS A 1 400 ? -24.369 56.853 9.260 1.00 8.76 400 HIS A N 1
ATOM 3013 C CA . HIS A 1 400 ? -22.943 56.607 9.157 1.00 8.59 400 HIS A CA 1
ATOM 3014 C C . HIS A 1 400 ? -22.168 57.711 8.420 1.00 10.21 400 HIS A C 1
ATOM 3015 O O . HIS A 1 400 ? -21.386 58.437 9.033 1.00 11.07 400 HIS A O 1
ATOM 3022 N N . CYS A 1 401 ? -22.371 57.857 7.116 1.00 11.16 401 CYS A N 1
ATOM 3023 C CA . CYS A 1 401 ? -21.645 58.898 6.404 1.00 11.54 401 CYS A CA 1
ATOM 3024 C C . CYS A 1 401 ? -22.035 60.286 6.921 1.00 12.04 401 CYS A C 1
ATOM 3025 O O . CYS A 1 401 ? -21.291 61.241 6.734 1.00 12.89 401 CYS A O 1
ATOM 3028 N N . ASP A 1 402 ? -23.194 60.392 7.571 1.00 11.91 402 ASP A N 1
ATOM 3029 C CA . ASP A 1 402 ? -23.666 61.667 8.113 1.00 11.33 402 ASP A CA 1
ATOM 3030 C C . ASP A 1 402 ? -22.810 62.176 9.258 1.00 11.13 402 ASP A C 1
ATOM 3031 O O . ASP A 1 402 ? -22.195 63.230 9.172 1.00 10.27 402 ASP A O 1
ATOM 3036 N N . THR A 1 403 ? -22.799 61.432 10.354 1.00 11.74 403 THR A N 1
ATOM 3037 C CA . THR A 1 403 ? -22.037 61.866 11.506 1.00 12.97 403 THR A CA 1
ATOM 3038 C C . THR A 1 403 ? -20.544 61.767 11.215 1.00 11.97 403 THR A C 1
ATOM 3039 O O . THR A 1 403 ? -19.755 62.612 11.638 1.00 11.48 403 THR A O 1
ATOM 3043 N N . ALA A 1 404 ? -20.151 60.734 10.484 1.00 11.17 404 ALA A N 1
ATOM 3044 C CA . ALA A 1 404 ? -18.740 60.574 10.171 1.00 10.83 404 ALA A CA 1
ATOM 3045 C C . ALA A 1 404 ? -18.201 61.881 9.629 1.00 10.97 404 ALA A C 1
ATOM 3046 O O . ALA A 1 404 ? -17.052 62.243 9.866 1.00 12.81 404 ALA A O 1
ATOM 3048 N N . PHE A 1 405 ? -19.025 62.605 8.890 1.00 10.07 405 PHE A N 1
ATOM 3049 C CA . PHE A 1 405 ? -18.550 63.857 8.351 1.00 9.51 405 PHE A CA 1
ATOM 3050 C C . PHE A 1 405 ? -18.627 65.008 9.355 1.00 9.83 405 PHE A C 1
ATOM 3051 O O . PHE A 1 405 ? -17.656 65.736 9.532 1.00 10.57 405 PHE A O 1
ATOM 3059 N N . ALA A 1 406 ? -19.773 65.166 10.009 1.00 8.92 406 ALA A N 1
ATOM 3060 C CA . ALA A 1 406 ? -19.956 66.254 10.944 1.00 8.60 406 ALA A CA 1
ATOM 3061 C C . ALA A 1 406 ? -19.022 66.205 12.135 1.00 10.42 406 ALA A C 1
ATOM 3062 O O . ALA A 1 406 ? -18.449 67.226 12.518 1.00 12.22 406 ALA A O 1
ATOM 3064 N N . ALA A 1 407 ? -18.855 65.022 12.713 1.00 11.11 407 ALA A N 1
ATOM 3065 C CA . ALA A 1 407 ? -18.003 64.843 13.889 1.00 11.78 407 ALA A CA 1
ATOM 3066 C C . ALA A 1 407 ? -16.587 65.403 13.715 1.00 12.76 407 ALA A C 1
ATOM 3067 O O . ALA A 1 407 ? -16.015 65.349 12.631 1.00 12.83 407 ALA A O 1
ATOM 3069 N N . LYS A 1 408 ? -16.045 65.957 14.794 1.00 13.08 408 LYS A N 1
ATOM 3070 C CA . LYS A 1 408 ? -14.712 66.523 14.783 1.00 13.39 408 LYS A CA 1
ATOM 3071 C C . LYS A 1 408 ? -13.758 65.378 14.572 1.00 14.20 408 LYS A C 1
ATOM 3072 O O . LYS A 1 408 ? -12.734 65.519 13.922 1.00 14.58 408 LYS A O 1
ATOM 3086 N N . SER A 1 410 ? -13.955 61.171 13.742 1.00 16.87 410 SER A N 1
ATOM 3087 C CA . SER A 1 410 ? -14.680 59.946 13.455 1.00 17.34 410 SER A CA 1
ATOM 3088 C C . SER A 1 410 ? -13.879 58.686 13.727 1.00 16.66 410 SER A C 1
ATOM 3089 O O . SER A 1 410 ? -12.776 58.515 13.207 1.00 15.54 410 SER A O 1
ATOM 3092 N N . LEU A 1 411 ? -14.442 57.800 14.544 1.00 16.34 411 LEU A N 1
ATOM 3093 C CA . LEU A 1 411 ? -13.787 56.536 14.848 1.00 14.99 411 LEU A CA 1
ATOM 3094 C C . LEU A 1 411 ? -14.561 55.402 14.214 1.00 15.31 411 LEU A C 1
ATOM 3095 O O . LEU A 1 411 ? -15.777 55.316 14.356 1.00 16.11 411 LEU A O 1
ATOM 3100 N N . VAL A 1 412 ? -13.859 54.543 13.491 1.00 15.21 412 VAL A N 1
ATOM 3101 C CA . VAL A 1 412 ? -14.492 53.384 12.880 1.00 14.83 412 VAL A CA 1
ATOM 3102 C C . VAL A 1 412 ? -13.796 52.167 13.493 1.00 15.21 412 VAL A C 1
ATOM 3103 O O . VAL A 1 412 ? -12.659 51.827 13.140 1.00 13.65 412 VAL A O 1
ATOM 3107 N N . ILE A 1 413 ? -14.468 51.532 14.444 1.00 15.62 413 ILE A N 1
ATOM 3108 C CA . ILE A 1 413 ? -13.893 50.367 15.090 1.00 16.54 413 ILE A CA 1
ATOM 3109 C C . ILE A 1 413 ? -14.538 49.095 14.581 1.00 17.00 413 ILE A C 1
ATOM 3110 O O . ILE A 1 413 ? -15.730 49.066 14.291 1.00 18.05 413 ILE A O 1
ATOM 3115 N N . SER A 1 414 ? -13.731 48.047 14.462 1.00 18.61 414 SER A N 1
ATOM 3116 C CA . SER A 1 414 ? -14.202 46.749 13.982 1.00 20.33 414 SER A CA 1
ATOM 3117 C C . SER A 1 414 ? -13.115 45.669 13.982 1.00 20.59 414 SER A C 1
ATOM 3118 O O . SER A 1 414 ? -11.967 45.922 13.600 1.00 18.98 414 SER A O 1
ATOM 3121 N N . PRO A 1 415 ? -13.477 44.437 14.384 1.00 21.10 415 PRO A N 1
ATOM 3122 C CA . PRO A 1 415 ? -12.489 43.357 14.413 1.00 21.89 415 PRO A CA 1
ATOM 3123 C C . PRO A 1 415 ? -11.747 43.254 13.095 1.00 22.82 415 PRO A C 1
ATOM 3124 O O . PRO A 1 415 ? -12.265 43.616 12.041 1.00 22.67 415 PRO A O 1
ATOM 3128 N N . LEU A 1 416 ? -10.513 42.781 13.175 1.00 23.82 416 LEU A N 1
ATOM 3129 C CA . LEU A 1 416 ? -9.665 42.628 12.016 1.00 24.02 416 LEU A CA 1
ATOM 3130 C C . LEU A 1 416 ? -10.310 41.685 11.010 1.00 24.67 416 LEU A C 1
ATOM 3131 O O . LEU A 1 416 ? -10.251 41.910 9.804 1.00 24.35 416 LEU A O 1
ATOM 3136 N N . VAL A 1 417 ? -10.940 40.630 11.514 1.00 26.24 417 VAL A N 1
ATOM 3137 C CA . VAL A 1 417 ? -11.597 39.647 10.660 1.00 26.33 417 VAL A CA 1
ATOM 3138 C C . VAL A 1 417 ? -12.838 39.069 11.337 1.00 26.48 417 VAL A C 1
ATOM 3139 O O . VAL A 1 417 ? -12.920 39.025 12.563 1.00 26.36 417 VAL A O 1
ATOM 3143 N N . ARG A 1 418 ? -13.814 38.664 10.530 1.00 27.50 418 ARG A N 1
ATOM 3144 C CA . ARG A 1 418 ? -15.040 38.048 11.033 1.00 28.18 418 ARG A CA 1
ATOM 3145 C C . ARG A 1 418 ? -15.131 36.682 10.364 1.00 28.57 418 ARG A C 1
ATOM 3146 O O . ARG A 1 418 ? -15.420 36.578 9.170 1.00 28.17 418 ARG A O 1
ATOM 3154 N N . GLY A 1 419 ? -14.860 35.632 11.132 1.00 29.28 419 GLY A N 1
ATOM 3155 C CA . GLY A 1 419 ? -14.908 34.297 10.571 1.00 29.38 419 GLY A CA 1
ATOM 3156 C C . GLY A 1 419 ? -13.866 34.166 9.479 1.00 29.71 419 GLY A C 1
ATOM 3157 O O . GLY A 1 419 ? -12.671 34.280 9.739 1.00 29.52 419 GLY A O 1
ATOM 3158 N N . ARG A 1 420 ? -14.315 33.932 8.253 1.00 30.19 420 ARG A N 1
ATOM 3159 C CA . ARG A 1 420 ? -13.409 33.790 7.118 1.00 30.56 420 ARG A CA 1
ATOM 3160 C C . ARG A 1 420 ? -13.430 35.040 6.256 1.00 29.66 420 ARG A C 1
ATOM 3161 O O . ARG A 1 420 ? -12.836 35.078 5.184 1.00 29.01 420 ARG A O 1
ATOM 3169 N N . ILE A 1 421 ? -14.120 36.064 6.738 1.00 29.44 421 ILE A N 1
ATOM 3170 C CA . ILE A 1 421 ? -14.244 37.309 5.999 1.00 29.55 421 ILE A CA 1
ATOM 3171 C C . ILE A 1 421 ? -13.365 38.415 6.597 1.00 29.31 421 ILE A C 1
ATOM 3172 O O . ILE A 1 421 ? -13.437 38.705 7.793 1.00 29.13 421 ILE A O 1
ATOM 3177 N N . PRO A 1 422 ? -12.508 39.034 5.769 1.00 28.42 422 PRO A N 1
ATOM 3178 C CA . PRO A 1 422 ? -11.629 40.106 6.241 1.00 27.02 422 PRO A CA 1
ATOM 3179 C C . PRO A 1 422 ? -12.383 41.426 6.323 1.00 26.40 422 PRO A C 1
ATOM 3180 O O . PRO A 1 422 ? -13.145 41.777 5.419 1.00 25.79 422 PRO A O 1
ATOM 3184 N N . THR A 1 423 ? -12.173 42.165 7.404 1.00 25.24 423 THR A N 1
ATOM 3185 C CA . THR A 1 423 ? -12.850 43.440 7.531 1.00 23.63 423 THR A CA 1
ATOM 3186 C C . THR A 1 423 ? -12.073 44.522 6.788 1.00 22.78 423 THR A C 1
ATOM 3187 O O . THR A 1 423 ? -12.638 45.538 6.399 1.00 23.96 423 THR A O 1
ATOM 3191 N N . PHE A 1 424 ? -10.781 44.297 6.575 1.00 20.48 424 PHE A N 1
ATOM 3192 C CA . PHE A 1 424 ? -9.956 45.265 5.866 1.00 19.84 424 PHE A CA 1
ATOM 3193 C C . PHE A 1 424 ? -9.472 44.727 4.525 1.00 19.80 424 PHE A C 1
ATOM 3194 O O . PHE A 1 424 ? -8.850 43.667 4.447 1.00 18.55 424 PHE A O 1
ATOM 3202 N N . VAL A 1 425 ? -9.754 45.468 3.466 1.00 20.29 425 VAL A N 1
ATOM 3203 C CA . VAL A 1 425 ? -9.366 45.025 2.140 1.00 22.26 425 VAL A CA 1
ATOM 3204 C C . VAL A 1 425 ? -8.810 46.176 1.310 1.00 23.62 425 VAL A C 1
ATOM 3205 O O . VAL A 1 425 ? -8.741 47.308 1.779 1.00 23.47 425 VAL A O 1
ATOM 3209 N N . ASP A 1 426 ? -8.413 45.888 0.076 1.00 24.33 426 ASP A N 1
ATOM 3210 C CA . ASP A 1 426 ? -7.870 46.927 -0.779 1.00 26.09 426 ASP A CA 1
ATOM 3211 C C . ASP A 1 426 ? -8.945 47.780 -1.429 1.00 25.92 426 ASP A C 1
ATOM 3212 O O . ASP A 1 426 ? -8.681 48.903 -1.835 1.00 26.52 426 ASP A O 1
ATOM 3217 N N . LYS A 1 427 ? -10.157 47.255 -1.532 1.00 25.49 427 LYS A N 1
ATOM 3218 C CA . LYS A 1 427 ? -11.236 48.008 -2.147 1.00 24.34 427 LYS A CA 1
ATOM 3219 C C . LYS A 1 427 ? -12.563 47.434 -1.672 1.00 23.71 427 LYS A C 1
ATOM 3220 O O . LYS A 1 427 ? -12.782 46.230 -1.759 1.00 24.42 427 LYS A O 1
ATOM 3226 N N . VAL A 1 428 ? -13.449 48.283 -1.167 1.00 22.63 428 VAL A N 1
ATOM 3227 C CA . VAL A 1 428 ? -14.742 47.811 -0.689 1.00 21.60 428 VAL A CA 1
ATOM 3228 C C . VAL A 1 428 ? -15.715 47.599 -1.841 1.00 22.30 428 VAL A C 1
ATOM 3229 O O . VAL A 1 428 ? -15.678 48.327 -2.838 1.00 21.97 428 VAL A O 1
ATOM 3233 N N . ASN A 1 429 ? -16.578 46.596 -1.707 1.00 22.81 429 ASN A N 1
ATOM 3234 C CA . ASN A 1 429 ? -17.580 46.307 -2.732 1.00 24.24 429 ASN A CA 1
ATOM 3235 C C . ASN A 1 429 ? -18.503 47.508 -2.924 1.00 24.46 429 ASN A C 1
ATOM 3236 O O . ASN A 1 429 ? -18.752 47.927 -4.057 1.00 25.49 429 ASN A O 1
ATOM 3241 N N . THR A 1 430 ? -19.015 48.055 -1.821 1.00 22.80 430 THR A N 1
ATOM 3242 C CA . THR A 1 430 ? -19.902 49.218 -1.879 1.00 20.81 430 THR A CA 1
ATOM 3243 C C . THR A 1 430 ? -19.377 50.327 -0.966 1.00 19.59 430 THR A C 1
ATOM 3244 O O . THR A 1 430 ? -18.927 50.057 0.138 1.00 19.82 430 THR A O 1
ATOM 3248 N N . VAL A 1 431 ? -19.442 51.572 -1.420 1.00 17.22 431 VAL A N 1
ATOM 3249 C CA . VAL A 1 431 ? -18.972 52.683 -0.606 1.00 15.26 431 VAL A CA 1
ATOM 3250 C C . VAL A 1 431 ? -20.120 53.516 -0.054 1.00 15.13 431 VAL A C 1
ATOM 3251 O O . VAL A 1 431 ? -20.908 54.075 -0.818 1.00 15.20 431 VAL A O 1
ATOM 3255 N N . ILE A 1 432 ? -20.215 53.605 1.271 1.00 14.01 432 ILE A N 1
ATOM 3256 C CA . ILE A 1 432 ? -21.259 54.412 1.888 1.00 12.56 432 ILE A CA 1
ATOM 3257 C C . ILE A 1 432 ? -20.641 55.660 2.511 1.00 11.48 432 ILE A C 1
ATOM 3258 O O . ILE A 1 432 ? -21.192 56.752 2.384 1.00 12.00 432 ILE A O 1
ATOM 3263 N N . THR A 1 433 ? -19.495 55.505 3.164 1.00 8.60 433 THR A N 1
ATOM 3264 C CA . THR A 1 433 ? -18.819 56.638 3.788 1.00 6.45 433 THR A CA 1
ATOM 3265 C C . THR A 1 433 ? -17.392 56.780 3.266 1.00 6.49 433 THR A C 1
ATOM 3266 O O . THR A 1 433 ? -16.563 55.885 3.415 1.00 5.83 433 THR A O 1
ATOM 3270 N N . PRO A 1 434 ? -17.082 57.921 2.653 1.00 5.97 434 PRO A N 1
ATOM 3271 C CA . PRO A 1 434 ? -15.746 58.189 2.104 1.00 8.24 434 PRO A CA 1
ATOM 3272 C C . PRO A 1 434 ? -14.660 58.271 3.177 1.00 9.36 434 PRO A C 1
ATOM 3273 O O . PRO A 1 434 ? -14.896 58.778 4.277 1.00 9.86 434 PRO A O 1
ATOM 3277 N N . GLY A 1 435 ? -13.473 57.769 2.841 1.00 8.72 435 GLY A N 1
ATOM 3278 C CA . GLY A 1 435 ? -12.367 57.769 3.776 1.00 9.41 435 GLY A CA 1
ATOM 3279 C C . GLY A 1 435 ? -12.060 59.144 4.313 1.00 10.19 435 GLY A C 1
ATOM 3280 O O . GLY A 1 435 ? -11.627 59.315 5.460 1.00 10.79 435 GLY A O 1
ATOM 3281 N N . THR A 1 436 ? -12.280 60.141 3.475 1.00 9.49 436 THR A N 1
ATOM 3282 C CA . THR A 1 436 ? -12.043 61.515 3.886 1.00 10.11 436 THR A CA 1
ATOM 3283 C C . THR A 1 436 ? -12.863 61.921 5.119 1.00 10.19 436 THR A C 1
ATOM 3284 O O . THR A 1 436 ? -12.637 62.990 5.673 1.00 8.60 436 THR A O 1
ATOM 3288 N N . SER A 1 437 ? -13.804 61.067 5.531 1.00 10.36 437 SER A N 1
ATOM 3289 C CA . SER A 1 437 ? -14.649 61.319 6.700 1.00 12.78 437 SER A CA 1
ATOM 3290 C C . SER A 1 437 ? -14.235 60.438 7.875 1.00 14.41 437 SER A C 1
ATOM 3291 O O . SER A 1 437 ? -14.700 60.619 9.000 1.00 14.89 437 SER A O 1
ATOM 3294 N N . VAL A 1 438 ? -13.378 59.462 7.602 1.00 15.02 438 VAL A N 1
ATOM 3295 C CA . VAL A 1 438 ? -12.921 58.555 8.636 1.00 13.99 438 VAL A CA 1
ATOM 3296 C C . VAL A 1 438 ? -11.573 59.051 9.133 1.00 14.52 438 VAL A C 1
ATOM 3297 O O . VAL A 1 438 ? -10.619 59.166 8.366 1.00 14.88 438 VAL A O 1
ATOM 3301 N N . ASP A 1 439 ? -11.510 59.359 10.423 1.00 14.74 439 ASP A N 1
ATOM 3302 C CA . ASP A 1 439 ? -10.295 59.876 11.030 1.00 14.61 439 ASP A CA 1
ATOM 3303 C C . ASP A 1 439 ? -9.413 58.817 11.660 1.00 13.85 439 ASP A C 1
ATOM 3304 O O . ASP A 1 439 ? -8.205 58.777 11.416 1.00 14.94 439 ASP A O 1
ATOM 3309 N N . VAL A 1 440 ? -10.010 57.964 12.478 1.00 12.61 440 VAL A N 1
ATOM 3310 C CA . VAL A 1 440 ? -9.253 56.927 13.154 1.00 11.29 440 VAL A CA 1
ATOM 3311 C C . VAL A 1 440 ? -9.964 55.599 13.100 1.00 10.83 440 VAL A C 1
ATOM 3312 O O . VAL A 1 440 ? -11.167 55.512 13.338 1.00 11.28 440 VAL A O 1
ATOM 3316 N N . VAL A 1 441 ? -9.202 54.564 12.792 1.00 10.82 441 VAL A N 1
ATOM 3317 C CA . VAL A 1 441 ? -9.732 53.217 12.713 1.00 11.69 441 VAL A CA 1
ATOM 3318 C C . VAL A 1 441 ? -9.164 52.429 13.899 1.00 12.87 441 VAL A C 1
ATOM 3319 O O . VAL A 1 441 ? -7.972 52.512 14.193 1.00 13.18 441 VAL A O 1
ATOM 3323 N N . VAL A 1 442 ? -10.022 51.683 14.591 1.00 13.68 442 VAL A N 1
ATOM 3324 C CA . VAL A 1 442 ? -9.592 50.899 15.745 1.00 14.16 442 VAL A CA 1
ATOM 3325 C C . VAL A 1 442 ? -9.894 49.407 15.558 1.00 14.98 442 VAL A C 1
ATOM 3326 O O . VAL A 1 442 ? -11.013 49.035 15.207 1.00 14.63 442 VAL A O 1
ATOM 3330 N N . THR A 1 443 ? -8.885 48.568 15.792 1.00 15.87 443 THR A N 1
ATOM 3331 C CA . THR A 1 443 ? -9.011 47.115 15.671 1.00 17.50 443 THR A CA 1
ATOM 3332 C C . THR A 1 443 ? -8.429 46.458 16.919 1.00 17.94 443 THR A C 1
ATOM 3333 O O . THR A 1 443 ? -8.038 47.152 17.856 1.00 18.42 443 THR A O 1
ATOM 3337 N N . GLU A 1 444 ? -8.354 45.130 16.947 1.00 18.75 444 GLU A N 1
ATOM 3338 C CA . GLU A 1 444 ? -7.800 44.479 18.134 1.00 18.99 444 GLU A CA 1
ATOM 3339 C C . GLU A 1 444 ? -6.277 44.437 18.065 1.00 18.93 444 GLU A C 1
ATOM 3340 O O . GLU A 1 444 ? -5.598 44.061 19.019 1.00 16.96 444 GLU A O 1
ATOM 3346 N N . VAL A 1 445 ? -5.751 44.873 16.928 1.00 20.34 445 VAL A N 1
ATOM 3347 C CA . VAL A 1 445 ? -4.322 44.887 16.698 1.00 20.97 445 VAL A CA 1
ATOM 3348 C C . VAL A 1 445 ? -3.757 46.288 16.882 1.00 21.69 445 VAL A C 1
ATOM 3349 O O . VAL A 1 445 ? -2.543 46.477 16.969 1.00 22.95 445 VAL A O 1
ATOM 3353 N N . GLY A 1 446 ? -4.646 47.272 16.956 1.00 21.00 446 GLY A N 1
ATOM 3354 C CA . GLY A 1 446 ? -4.198 48.633 17.136 1.00 18.87 446 GLY A CA 1
ATOM 3355 C C . GLY A 1 446 ? -5.043 49.673 16.439 1.00 18.73 446 GLY A C 1
ATOM 3356 O O . GLY A 1 446 ? -6.135 49.395 15.950 1.00 18.25 446 GLY A O 1
ATOM 3357 N N . ILE A 1 447 ? -4.497 50.882 16.386 1.00 19.10 447 ILE A N 1
ATOM 3358 C CA . ILE A 1 447 ? -5.134 52.050 15.790 1.00 17.52 447 ILE A CA 1
ATOM 3359 C C . ILE A 1 447 ? -4.487 52.451 14.464 1.00 16.55 447 ILE A C 1
ATOM 3360 O O . ILE A 1 447 ? -3.278 52.327 14.307 1.00 16.28 447 ILE A O 1
ATOM 3365 N N . ALA A 1 448 ? -5.295 52.923 13.515 1.00 15.24 448 ALA A N 1
ATOM 3366 C CA . ALA A 1 448 ? -4.792 53.389 12.221 1.00 14.30 448 ALA A CA 1
ATOM 3367 C C . ALA A 1 448 ? -5.322 54.811 12.010 1.00 13.64 448 ALA A C 1
ATOM 3368 O O . ALA A 1 448 ? -6.509 55.011 11.771 1.00 13.37 448 ALA A O 1
ATOM 3370 N N . ILE A 1 449 ? -4.442 55.801 12.113 1.00 13.01 449 ILE A N 1
ATOM 3371 C CA . ILE A 1 449 ? -4.857 57.189 11.951 1.00 12.69 449 ILE A CA 1
ATOM 3372 C C . ILE A 1 449 ? -4.762 57.640 10.499 1.00 13.95 449 ILE A C 1
ATOM 3373 O O . ILE A 1 449 ? -3.704 57.541 9.873 1.00 12.85 449 ILE A O 1
ATOM 3378 N N . ASN A 1 450 ? -5.864 58.173 9.979 1.00 14.98 450 ASN A N 1
ATOM 3379 C CA . ASN A 1 450 ? -5.896 58.637 8.602 1.00 15.68 450 ASN A CA 1
ATOM 3380 C C . ASN A 1 450 ? -4.865 59.733 8.420 1.00 16.05 450 ASN A C 1
ATOM 3381 O O . ASN A 1 450 ? -4.940 60.767 9.069 1.00 15.99 450 ASN A O 1
ATOM 3386 N N . PRO A 1 451 ? -3.896 59.531 7.516 1.00 17.24 451 PRO A N 1
ATOM 3387 C CA . PRO A 1 451 ? -2.852 60.533 7.269 1.00 17.52 451 PRO A CA 1
ATOM 3388 C C . PRO A 1 451 ? -3.442 61.880 6.872 1.00 18.10 451 PRO A C 1
ATOM 3389 O O . PRO A 1 451 ? -2.753 62.903 6.844 1.00 16.32 451 PRO A O 1
ATOM 3393 N N . ASN A 1 452 ? -4.731 61.864 6.565 1.00 19.22 452 ASN A N 1
ATOM 3394 C CA . ASN A 1 452 ? -5.431 63.065 6.174 1.00 19.70 452 ASN A CA 1
ATOM 3395 C C . ASN A 1 452 ? -5.616 63.933 7.411 1.00 18.98 452 ASN A C 1
ATOM 3396 O O . ASN A 1 452 ? -6.034 65.085 7.321 1.00 18.75 452 ASN A O 1
ATOM 3401 N N . ARG A 1 453 ? -5.308 63.364 8.571 1.00 18.43 453 ARG A N 1
ATOM 3402 C CA . ARG A 1 453 ? -5.424 64.088 9.833 1.00 18.11 453 ARG A CA 1
ATOM 3403 C C . ARG A 1 453 ? -4.052 64.190 10.498 1.00 17.96 453 ARG A C 1
ATOM 3404 O O . ARG A 1 453 ? -3.803 63.578 11.539 1.00 17.54 453 ARG A O 1
ATOM 3412 N N . PRO A 1 454 ? -3.140 64.972 9.904 1.00 18.26 454 PRO A N 1
ATOM 3413 C CA . PRO A 1 454 ? -1.804 65.114 10.487 1.00 18.05 454 PRO A CA 1
ATOM 3414 C C . PRO A 1 454 ? -1.836 65.686 11.905 1.00 18.52 454 PRO A C 1
ATOM 3415 O O . PRO A 1 454 ? -0.933 65.437 12.706 1.00 19.52 454 PRO A O 1
ATOM 3419 N N . ASP A 1 455 ? -2.873 66.450 12.227 1.00 18.10 455 ASP A N 1
ATOM 3420 C CA . ASP A 1 455 ? -2.951 67.017 13.566 1.00 17.57 455 ASP A CA 1
ATOM 3421 C C . ASP A 1 455 ? -3.203 65.916 14.601 1.00 17.50 455 ASP A C 1
ATOM 3422 O O . ASP A 1 455 ? -2.859 66.064 15.777 1.00 16.91 455 ASP A O 1
ATOM 3427 N N . LEU A 1 456 ? -3.802 64.812 14.165 1.00 16.21 456 LEU A N 1
ATOM 3428 C CA . LEU A 1 456 ? -4.100 63.715 15.079 1.00 16.15 456 LEU A CA 1
ATOM 3429 C C . LEU A 1 456 ? -2.903 62.786 15.245 1.00 16.27 456 LEU A C 1
ATOM 3430 O O . LEU A 1 456 ? -2.654 62.252 16.334 1.00 15.18 456 LEU A O 1
ATOM 3435 N N . ILE A 1 457 ? -2.154 62.610 14.162 1.00 16.39 457 ILE A N 1
ATOM 3436 C CA . ILE A 1 457 ? -0.972 61.769 14.198 1.00 16.41 457 ILE A CA 1
ATOM 3437 C C . ILE A 1 457 ? 0.014 62.304 15.241 1.00 17.11 457 ILE A C 1
ATOM 3438 O O . ILE A 1 457 ? 0.633 61.529 15.974 1.00 16.24 457 ILE A O 1
ATOM 3443 N N . GLU A 1 458 ? 0.138 63.626 15.320 1.00 18.79 458 GLU A N 1
ATOM 3444 C CA . GLU A 1 458 ? 1.050 64.245 16.279 1.00 20.71 458 GLU A CA 1
ATOM 3445 C C . GLU A 1 458 ? 0.501 64.154 17.694 1.00 18.99 458 GLU A C 1
ATOM 3446 O O . GLU A 1 458 ? 1.194 63.714 18.612 1.00 19.40 458 GLU A O 1
ATOM 3452 N N . TYR A 1 459 ? -0.750 64.566 17.864 1.00 16.80 459 TYR A N 1
ATOM 3453 C CA . TYR A 1 459 ? -1.396 64.550 19.175 1.00 15.64 459 TYR A CA 1
ATOM 3454 C C . TYR A 1 459 ? -1.376 63.172 19.843 1.00 15.70 459 TYR A C 1
ATOM 3455 O O . TYR A 1 459 ? -1.294 63.079 21.069 1.00 13.83 459 TYR A O 1
ATOM 3464 N N . PHE A 1 460 ? -1.467 62.114 19.038 1.00 15.29 460 PHE A N 1
ATOM 3465 C CA . PHE A 1 460 ? -1.452 60.763 19.567 1.00 15.47 460 PHE A CA 1
ATOM 3466 C C . PHE A 1 460 ? -0.076 60.127 19.494 1.00 16.01 460 PHE A C 1
ATOM 3467 O O . PHE A 1 460 ? 0.082 58.954 19.841 1.00 15.99 460 PHE A O 1
ATOM 3475 N N . LYS A 1 461 ? 0.922 60.890 19.055 1.00 16.59 461 LYS A N 1
ATOM 3476 C CA . LYS A 1 461 ? 2.271 60.339 18.912 1.00 18.45 461 LYS A CA 1
ATOM 3477 C C . LYS A 1 461 ? 2.674 59.475 20.101 1.00 17.54 461 LYS A C 1
ATOM 3478 O O . LYS A 1 461 ? 3.179 58.379 19.923 1.00 18.62 461 LYS A O 1
ATOM 3484 N N . ASP A 1 462 ? 2.427 59.961 21.309 1.00 17.28 462 ASP A N 1
ATOM 3485 C CA . ASP A 1 462 ? 2.811 59.221 22.494 1.00 17.59 462 ASP A CA 1
ATOM 3486 C C . ASP A 1 462 ? 1.710 58.347 23.075 1.00 17.83 462 ASP A C 1
ATOM 3487 O O . ASP A 1 462 ? 1.895 57.717 24.113 1.00 19.10 462 ASP A O 1
ATOM 3492 N N . LEU A 1 463 ? 0.566 58.300 22.405 1.00 17.35 463 LEU A N 1
ATOM 3493 C CA . LEU A 1 463 ? -0.544 57.481 22.864 1.00 15.99 463 LEU A CA 1
ATOM 3494 C C . LEU A 1 463 ? -0.062 56.035 23.008 1.00 16.46 463 LEU A C 1
ATOM 3495 O O . LEU A 1 463 ? 0.427 55.436 22.050 1.00 17.02 463 LEU A O 1
ATOM 3500 N N . LYS A 1 464 ? -0.190 55.473 24.203 1.00 17.52 464 LYS A N 1
ATOM 3501 C CA . LYS A 1 464 ? 0.244 54.096 24.421 1.00 18.64 464 LYS A CA 1
ATOM 3502 C C . LYS A 1 464 ? -0.737 53.070 23.873 1.00 18.86 464 LYS A C 1
ATOM 3503 O O . LYS A 1 464 ? -1.480 52.430 24.618 1.00 18.59 464 LYS A O 1
ATOM 3509 N N . VAL A 1 465 ? -0.730 52.926 22.556 1.00 19.13 465 VAL A N 1
ATOM 3510 C CA . VAL A 1 465 ? -1.587 51.973 21.871 1.00 19.33 465 VAL A CA 1
ATOM 3511 C C . VAL A 1 465 ? -0.918 51.702 20.541 1.00 19.36 465 VAL A C 1
ATOM 3512 O O . VAL A 1 465 ? -0.481 52.627 19.864 1.00 20.38 465 VAL A O 1
ATOM 3516 N N . PRO A 1 466 ? -0.836 50.428 20.143 1.00 18.56 466 PRO A N 1
ATOM 3517 C CA . PRO A 1 466 ? -0.190 50.111 18.865 1.00 16.94 466 PRO A CA 1
ATOM 3518 C C . PRO A 1 466 ? -0.805 50.855 17.704 1.00 16.53 466 PRO A C 1
ATOM 3519 O O . PRO A 1 466 ? -2.011 50.827 17.510 1.00 17.08 466 PRO A O 1
ATOM 3523 N N . GLN A 1 467 ? 0.033 51.552 16.950 1.00 17.09 467 GLN A N 1
ATOM 3524 C CA . GLN A 1 467 ? -0.435 52.307 15.796 1.00 17.69 467 GLN A CA 1
ATOM 3525 C C . GLN A 1 467 ? 0.145 51.755 14.486 1.00 19.14 467 GLN A C 1
ATOM 3526 O O . GLN A 1 467 ? 1.323 51.419 14.415 1.00 20.38 467 GLN A O 1
ATOM 3532 N N . LEU A 1 468 ? -0.684 51.669 13.451 1.00 19.29 468 LEU A N 1
ATOM 3533 C CA . LEU A 1 468 ? -0.233 51.171 12.167 1.00 18.46 468 LEU A CA 1
ATOM 3534 C C . LEU A 1 468 ? -0.868 51.978 11.043 1.00 19.58 468 LEU A C 1
ATOM 3535 O O . LEU A 1 468 ? -1.585 52.957 11.282 1.00 19.36 468 LEU A O 1
ATOM 3540 N N . THR A 1 469 ? -0.594 51.557 9.812 1.00 20.16 469 THR A N 1
ATOM 3541 C CA . THR A 1 469 ? -1.145 52.202 8.628 1.00 20.47 469 THR A CA 1
ATOM 3542 C C . THR A 1 469 ? -2.325 51.355 8.191 1.00 20.29 469 THR A C 1
ATOM 3543 O O . THR A 1 469 ? -2.384 50.172 8.509 1.00 21.22 469 THR A O 1
ATOM 3547 N N . ILE A 1 470 ? -3.263 51.945 7.465 1.00 20.55 470 ILE A N 1
ATOM 3548 C CA . ILE A 1 470 ? -4.411 51.181 7.006 1.00 20.85 470 ILE A CA 1
ATOM 3549 C C . ILE A 1 470 ? -3.922 50.007 6.138 1.00 21.91 470 ILE A C 1
ATOM 3550 O O . ILE A 1 470 ? -4.515 48.928 6.162 1.00 22.06 470 ILE A O 1
ATOM 3555 N N . GLU A 1 471 ? -2.830 50.200 5.398 1.00 23.00 471 GLU A N 1
ATOM 3556 C CA . GLU A 1 471 ? -2.305 49.123 4.556 1.00 25.69 471 GLU A CA 1
ATOM 3557 C C . GLU A 1 471 ? -1.833 47.939 5.387 1.00 25.06 471 GLU A C 1
ATOM 3558 O O . GLU A 1 471 ? -1.992 46.780 4.989 1.00 25.25 471 GLU A O 1
ATOM 3564 N N . GLU A 1 472 ? -1.241 48.228 6.539 1.00 24.91 472 GLU A N 1
ATOM 3565 C CA . GLU A 1 472 ? -0.761 47.164 7.412 1.00 24.59 472 GLU A CA 1
ATOM 3566 C C . GLU A 1 472 ? -1.907 46.358 7.996 1.00 24.60 472 GLU A C 1
ATOM 3567 O O . GLU A 1 472 ? -1.771 45.154 8.208 1.00 26.01 472 GLU A O 1
ATOM 3573 N N . LEU A 1 473 ? -3.033 47.016 8.256 1.00 23.67 473 LEU A N 1
ATOM 3574 C CA . LEU A 1 473 ? -4.195 46.327 8.793 1.00 23.66 473 LEU A CA 1
ATOM 3575 C C . LEU A 1 473 ? -4.730 45.331 7.766 1.00 23.74 473 LEU A C 1
ATOM 3576 O O . LEU A 1 473 ? -5.127 44.225 8.114 1.00 21.01 473 LEU A O 1
ATOM 3581 N N . LYS A 1 474 ? -4.729 45.745 6.502 1.00 24.48 474 LYS A N 1
ATOM 3582 C CA . LYS A 1 474 ? -5.206 44.911 5.417 1.00 25.80 474 LYS A CA 1
ATOM 3583 C C . LYS A 1 474 ? -4.321 43.679 5.291 1.00 27.86 474 LYS A C 1
ATOM 3584 O O . LYS A 1 474 ? -4.816 42.549 5.243 1.00 28.65 474 LYS A O 1
ATOM 3590 N N . GLU A 1 475 ? -3.010 43.893 5.248 1.00 29.18 475 GLU A N 1
ATOM 3591 C CA . GLU A 1 475 ? -2.058 42.790 5.139 1.00 31.19 475 GLU A CA 1
ATOM 3592 C C . GLU A 1 475 ? -2.194 41.865 6.335 1.00 30.69 475 GLU A C 1
ATOM 3593 O O . GLU A 1 475 ? -2.165 40.638 6.208 1.00 30.77 475 GLU A O 1
ATOM 3599 N N . LYS A 1 476 ? -2.357 42.479 7.497 1.00 31.44 476 LYS A N 1
ATOM 3600 C CA . LYS A 1 476 ? -2.515 41.767 8.757 1.00 32.03 476 LYS A CA 1
ATOM 3601 C C . LYS A 1 476 ? -3.795 40.909 8.709 1.00 32.04 476 LYS A C 1
ATOM 3602 O O . LYS A 1 476 ? -3.896 39.890 9.401 1.00 30.73 476 LYS A O 1
ATOM 3608 N N . ALA A 1 477 ? -4.752 41.323 7.872 1.00 32.74 477 ALA A N 1
ATOM 3609 C CA . ALA A 1 477 ? -6.027 40.618 7.700 1.00 33.78 477 ALA A CA 1
ATOM 3610 C C . ALA A 1 477 ? -5.887 39.492 6.683 1.00 34.70 477 ALA A C 1
ATOM 3611 O O . ALA A 1 477 ? -6.332 38.367 6.916 1.00 34.75 477 ALA A O 1
ATOM 3613 N N . TYR A 1 478 ? -5.271 39.810 5.549 1.00 36.54 478 TYR A N 1
ATOM 3614 C CA . TYR A 1 478 ? -5.045 38.833 4.495 1.00 38.40 478 TYR A CA 1
ATOM 3615 C C . TYR A 1 478 ? -4.236 37.659 5.039 1.00 38.07 478 TYR A C 1
ATOM 3616 O O . TYR A 1 478 ? -4.383 36.524 4.586 1.00 38.06 478 TYR A O 1
ATOM 3625 N N . ALA A 1 479 ? -3.386 37.927 6.021 1.00 37.50 479 ALA A N 1
ATOM 3626 C CA . ALA A 1 479 ? -2.570 36.870 6.601 1.00 37.57 479 ALA A CA 1
ATOM 3627 C C . ALA A 1 479 ? -3.361 35.987 7.555 1.00 38.05 479 ALA A C 1
ATOM 3628 O O . ALA A 1 479 ? -2.792 35.125 8.215 1.00 38.49 479 ALA A O 1
ATOM 3630 N N . ILE A 1 480 ? -4.670 36.190 7.625 1.00 38.65 480 ILE A N 1
ATOM 3631 C CA . ILE A 1 480 ? -5.488 35.390 8.519 1.00 38.97 480 ILE A CA 1
ATOM 3632 C C . ILE A 1 480 ? -6.500 34.539 7.770 1.00 39.94 480 ILE A C 1
ATOM 3633 O O . ILE A 1 480 ? -6.633 33.350 8.047 1.00 39.85 480 ILE A O 1
ATOM 3638 N N . VAL A 1 481 ? -7.209 35.151 6.826 1.00 41.02 481 VAL A N 1
ATOM 3639 C CA . VAL A 1 481 ? -8.224 34.448 6.049 1.00 42.41 481 VAL A CA 1
ATOM 3640 C C . VAL A 1 481 ? -7.891 34.421 4.566 1.00 44.02 481 VAL A C 1
ATOM 3641 O O . VAL A 1 481 ? -8.722 34.046 3.744 1.00 44.76 481 VAL A O 1
ATOM 3645 N N . GLY A 1 482 ? -6.674 34.826 4.227 1.00 46.28 482 GLY A N 1
ATOM 3646 C CA . GLY A 1 482 ? -6.255 34.825 2.837 1.00 48.65 482 GLY A CA 1
ATOM 3647 C C . GLY A 1 482 ? -7.059 35.768 1.972 1.00 50.65 482 GLY A C 1
ATOM 3648 O O . GLY A 1 482 ? -8.055 36.339 2.415 1.00 50.76 482 GLY A O 1
ATOM 3649 N N . ASN A 1 483 ? -6.629 35.932 0.729 1.00 52.73 483 ASN A N 1
ATOM 3650 C CA . ASN A 1 483 ? -7.332 36.819 -0.175 1.00 54.79 483 ASN A CA 1
ATOM 3651 C C . ASN A 1 483 ? -8.738 36.272 -0.406 1.00 55.67 483 ASN A C 1
ATOM 3652 O O . ASN A 1 483 ? -8.916 35.103 -0.742 1.00 54.91 483 ASN A O 1
ATOM 3657 N N . PRO A 1 484 ? -9.761 37.114 -0.211 1.00 57.10 484 PRO A N 1
ATOM 3658 C CA . PRO A 1 484 ? -11.148 36.680 -0.408 1.00 58.14 484 PRO A CA 1
ATOM 3659 C C . PRO A 1 484 ? -11.435 36.308 -1.862 1.00 58.98 484 PRO A C 1
ATOM 3660 O O . PRO A 1 484 ? -10.928 36.949 -2.781 1.00 58.72 484 PRO A O 1
ATOM 3664 N N . GLN A 1 485 ? -12.244 35.270 -2.065 1.00 60.07 485 GLN A N 1
ATOM 3665 C CA . GLN A 1 485 ? -12.600 34.821 -3.413 1.00 61.28 485 GLN A CA 1
ATOM 3666 C C . GLN A 1 485 ? -13.631 35.758 -4.047 1.00 61.54 485 GLN A C 1
ATOM 3667 O O . GLN A 1 485 ? -14.751 35.877 -3.556 1.00 62.02 485 GLN A O 1
ATOM 3673 N N . PRO A 1 486 ? -13.268 36.424 -5.158 1.00 61.62 486 PRO A N 1
ATOM 3674 C CA . PRO A 1 486 ? -14.161 37.359 -5.858 1.00 61.34 486 PRO A CA 1
ATOM 3675 C C . PRO A 1 486 ? -15.599 36.865 -6.040 1.00 60.38 486 PRO A C 1
ATOM 3676 O O . PRO A 1 486 ? -15.839 35.664 -6.138 1.00 59.68 486 PRO A O 1
ATOM 3680 N N . ILE A 1 487 ? -16.551 37.796 -6.073 1.00 59.70 487 ILE A N 1
ATOM 3681 C CA . ILE A 1 487 ? -17.954 37.435 -6.252 1.00 59.04 487 ILE A CA 1
ATOM 3682 C C . ILE A 1 487 ? -18.338 37.603 -7.719 1.00 58.31 487 ILE A C 1
ATOM 3683 O O . ILE A 1 487 ? -17.685 38.339 -8.461 1.00 57.43 487 ILE A O 1
ATOM 3688 N N . GLN A 1 488 ? -19.401 36.911 -8.124 1.00 57.67 488 GLN A N 1
ATOM 3689 C CA . GLN A 1 488 ? -19.902 36.959 -9.495 1.00 57.19 488 GLN A CA 1
ATOM 3690 C C . GLN A 1 488 ? -21.020 37.995 -9.621 1.00 55.82 488 GLN A C 1
ATOM 3691 O O . GLN A 1 488 ? -22.169 37.711 -9.275 1.00 56.61 488 GLN A O 1
ATOM 3697 N N . TYR A 1 489 ? -20.690 39.186 -10.118 1.00 53.82 489 TYR A N 1
ATOM 3698 C CA . TYR A 1 489 ? -21.688 40.245 -10.273 1.00 51.82 489 TYR A CA 1
ATOM 3699 C C . TYR A 1 489 ? -22.295 40.291 -11.662 1.00 49.77 489 TYR A C 1
ATOM 3700 O O . TYR A 1 489 ? -21.642 39.962 -12.645 1.00 49.99 489 TYR A O 1
ATOM 3709 N N . GLY A 1 490 ? -23.557 40.706 -11.726 1.00 48.20 490 GLY A N 1
ATOM 3710 C CA . GLY A 1 490 ? -24.252 40.805 -12.995 1.00 45.12 490 GLY A CA 1
ATOM 3711 C C . GLY A 1 490 ? -24.025 42.156 -13.640 1.00 43.47 490 GLY A C 1
ATOM 3712 O O . GLY A 1 490 ? -23.047 42.835 -13.334 1.00 43.12 490 GLY A O 1
ATOM 3713 N N . ASP A 1 491 ? -24.929 42.551 -14.531 1.00 42.07 491 ASP A N 1
ATOM 3714 C CA . ASP A 1 491 ? -24.813 43.823 -15.229 1.00 39.99 491 ASP A CA 1
ATOM 3715 C C . ASP A 1 491 ? -25.925 44.781 -14.870 1.00 37.41 491 ASP A C 1
ATOM 3716 O O . ASP A 1 491 ? -25.921 45.938 -15.293 1.00 37.16 491 ASP A O 1
ATOM 3721 N N . LYS A 1 492 ? -26.884 44.295 -14.094 1.00 33.89 492 LYS A N 1
ATOM 3722 C CA . LYS A 1 492 ? -28.002 45.127 -13.691 1.00 31.03 492 LYS A CA 1
ATOM 3723 C C . LYS A 1 492 ? -27.695 45.926 -12.438 1.00 28.88 492 LYS A C 1
ATOM 3724 O O . LYS A 1 492 ? -27.196 45.386 -11.454 1.00 28.00 492 LYS A O 1
ATOM 3730 N N . ILE A 1 493 ? -27.996 47.218 -12.482 1.00 26.07 493 ILE A N 1
ATOM 3731 C CA . ILE A 1 493 ? -27.776 48.073 -11.334 1.00 23.79 493 ILE A CA 1
ATOM 3732 C C . ILE A 1 493 ? -28.956 47.889 -10.385 1.00 22.93 493 ILE A C 1
ATOM 3733 O O . ILE A 1 493 ? -30.035 48.446 -10.595 1.00 23.01 493 ILE A O 1
ATOM 3738 N N . VAL A 1 494 ? -28.743 47.087 -9.351 1.00 21.74 494 VAL A N 1
ATOM 3739 C CA . VAL A 1 494 ? -29.760 46.788 -8.353 1.00 19.91 494 VAL A CA 1
ATOM 3740 C C . VAL A 1 494 ? -30.188 47.987 -7.500 1.00 18.29 494 VAL A C 1
ATOM 3741 O O . VAL A 1 494 ? -31.336 48.061 -7.050 1.00 16.47 494 VAL A O 1
ATOM 3745 N N . ALA A 1 495 ? -29.267 48.924 -7.287 1.00 16.98 495 ALA A N 1
ATOM 3746 C CA . ALA A 1 495 ? -29.545 50.109 -6.480 1.00 15.09 495 ALA A CA 1
ATOM 3747 C C . ALA A 1 495 ? -28.479 51.202 -6.623 1.00 13.49 495 ALA A C 1
ATOM 3748 O O . ALA A 1 495 ? -27.328 50.931 -6.944 1.00 12.36 495 ALA A O 1
ATOM 3750 N N . LEU A 1 496 ? -28.874 52.440 -6.376 1.00 12.17 496 LEU A N 1
ATOM 3751 C CA . LEU A 1 496 ? -27.947 53.552 -6.435 1.00 12.45 496 LEU A CA 1
ATOM 3752 C C . LEU A 1 496 ? -27.694 54.046 -5.003 1.00 12.96 496 LEU A C 1
ATOM 3753 O O . LEU A 1 496 ? -28.613 54.088 -4.176 1.00 14.71 496 LEU A O 1
ATOM 3758 N N . ILE A 1 497 ? -26.457 54.394 -4.678 1.00 12.52 497 ILE A N 1
ATOM 3759 C CA . ILE A 1 497 ? -26.196 54.920 -3.339 1.00 11.69 497 ILE A CA 1
ATOM 3760 C C . ILE A 1 497 ? -25.995 56.422 -3.485 1.00 9.99 497 ILE A C 1
ATOM 3761 O O . ILE A 1 497 ? -25.022 56.875 -4.089 1.00 7.30 497 ILE A O 1
ATOM 3766 N N . GLU A 1 498 ? -26.943 57.187 -2.952 1.00 9.63 498 GLU A N 1
ATOM 3767 C CA . GLU A 1 498 ? -26.868 58.636 -3.001 1.00 9.78 498 GLU A CA 1
ATOM 3768 C C . GLU A 1 498 ? -26.205 59.148 -1.725 1.00 10.13 498 GLU A C 1
ATOM 3769 O O . GLU A 1 498 ? -26.640 58.827 -0.628 1.00 10.54 498 GLU A O 1
ATOM 3775 N N . TYR A 1 499 ? -25.142 59.929 -1.879 1.00 10.61 499 TYR A N 1
ATOM 3776 C CA . TYR A 1 499 ? -24.430 60.513 -0.747 1.00 11.10 499 TYR A CA 1
ATOM 3777 C C . TYR A 1 499 ? -25.321 61.567 -0.093 1.00 12.53 499 TYR A C 1
ATOM 3778 O O . TYR A 1 499 ? -26.217 62.127 -0.737 1.00 12.55 499 TYR A O 1
ATOM 3787 N N . ARG A 1 500 ? -25.054 61.859 1.174 1.00 12.32 500 ARG A N 1
ATOM 3788 C CA . ARG A 1 500 ? -25.845 62.838 1.904 1.00 14.78 500 ARG A CA 1
ATOM 3789 C C . ARG A 1 500 ? -26.103 64.144 1.141 1.00 15.04 500 ARG A C 1
ATOM 3790 O O . ARG A 1 500 ? -27.167 64.749 1.291 1.00 15.73 500 ARG A O 1
ATOM 3798 N N . ASP A 1 501 ? -25.146 64.577 0.322 1.00 14.92 501 ASP A N 1
ATOM 3799 C CA . ASP A 1 501 ? -25.308 65.827 -0.421 1.00 15.62 501 ASP A CA 1
ATOM 3800 C C . ASP A 1 501 ? -26.187 65.713 -1.664 1.00 15.77 501 ASP A C 1
ATOM 3801 O O . ASP A 1 501 ? -26.481 66.716 -2.315 1.00 16.42 501 ASP A O 1
ATOM 3806 N N . GLY A 1 502 ? -26.611 64.496 -1.992 1.00 16.28 502 GLY A N 1
ATOM 3807 C CA . GLY A 1 502 ? -27.482 64.310 -3.143 1.00 16.56 502 GLY A CA 1
ATOM 3808 C C . GLY A 1 502 ? -26.876 63.753 -4.419 1.00 16.24 502 GLY A C 1
ATOM 3809 O O . GLY A 1 502 ? -27.594 63.465 -5.376 1.00 17.17 502 GLY A O 1
ATOM 3810 N N . SER A 1 503 ? -25.559 63.614 -4.440 1.00 15.08 503 SER A N 1
ATOM 3811 C CA . SER A 1 503 ? -24.867 63.083 -5.595 1.00 15.18 503 SER A CA 1
ATOM 3812 C C . SER A 1 503 ? -24.634 61.587 -5.402 1.00 16.13 503 SER A C 1
ATOM 3813 O O . SER A 1 503 ? -24.862 61.069 -4.311 1.00 17.15 503 SER A O 1
ATOM 3816 N N . LEU A 1 504 ? -24.187 60.894 -6.453 1.00 16.50 504 LEU A N 1
ATOM 3817 C CA . LEU A 1 504 ? -23.912 59.453 -6.374 1.00 15.66 504 LEU A CA 1
ATOM 3818 C C . LEU A 1 504 ? -22.473 59.195 -5.999 1.00 14.79 504 LEU A C 1
ATOM 3819 O O . LEU A 1 504 ? -21.560 59.749 -6.607 1.00 14.22 504 LEU A O 1
ATOM 3824 N N . ILE A 1 505 ? -22.282 58.337 -5.005 1.00 13.74 505 ILE A N 1
ATOM 3825 C CA . ILE A 1 505 ? -20.955 57.986 -4.536 1.00 13.80 505 ILE A CA 1
ATOM 3826 C C . ILE A 1 505 ? -20.597 56.596 -5.049 1.00 13.09 505 ILE A C 1
ATOM 3827 O O . ILE A 1 505 ? -19.431 56.297 -5.250 1.00 14.11 505 ILE A O 1
ATOM 3832 N N . ASP A 1 506 ? -21.594 55.755 -5.295 1.00 12.64 506 ASP A N 1
ATOM 3833 C CA . ASP A 1 506 ? -21.318 54.406 -5.782 1.00 13.92 506 ASP A CA 1
ATOM 3834 C C . ASP A 1 506 ? -22.619 53.749 -6.256 1.00 13.83 506 ASP A C 1
ATOM 3835 O O . ASP A 1 506 ? -23.664 54.398 -6.301 1.00 13.48 506 ASP A O 1
ATOM 3840 N N . VAL A 1 507 ? -22.552 52.475 -6.628 1.00 13.19 507 VAL A N 1
ATOM 3841 C CA . VAL A 1 507 ? -23.738 51.745 -7.059 1.00 14.57 507 VAL A CA 1
ATOM 3842 C C . VAL A 1 507 ? -23.598 50.311 -6.626 1.00 15.37 507 VAL A C 1
ATOM 3843 O O . VAL A 1 507 ? -22.527 49.889 -6.200 1.00 16.59 507 VAL A O 1
ATOM 3847 N N . VAL A 1 508 ? -24.688 49.564 -6.739 1.00 15.75 508 VAL A N 1
ATOM 3848 C CA . VAL A 1 508 ? -24.693 48.168 -6.355 1.00 17.73 508 VAL A CA 1
ATOM 3849 C C . VAL A 1 508 ? -25.273 47.339 -7.482 1.00 19.99 508 VAL A C 1
ATOM 3850 O O . VAL A 1 508 ? -26.350 47.642 -8.002 1.00 20.41 508 VAL A O 1
ATOM 3854 N N . ARG A 1 509 ? -24.555 46.286 -7.855 1.00 21.66 509 ARG A N 1
ATOM 3855 C CA . ARG A 1 509 ? -24.997 45.401 -8.923 1.00 23.66 509 ARG A CA 1
ATOM 3856 C C . ARG A 1 509 ? -25.610 44.132 -8.359 1.00 23.51 509 ARG A C 1
ATOM 3857 O O . ARG A 1 509 ? -25.456 43.832 -7.173 1.00 24.77 509 ARG A O 1
ATOM 3865 N N . ASN A 1 510 ? -26.309 43.391 -9.213 1.00 23.14 510 ASN A N 1
ATOM 3866 C CA . ASN A 1 510 ? -26.953 42.155 -8.788 1.00 21.34 510 ASN A CA 1
ATOM 3867 C C . ASN A 1 510 ? -25.952 41.032 -8.584 1.00 21.27 510 ASN A C 1
ATOM 3868 O O . ASN A 1 510 ? -24.831 41.070 -9.097 1.00 21.71 510 ASN A O 1
ATOM 3873 N N . VAL A 1 511 ? -26.365 40.044 -7.803 1.00 20.12 511 VAL A N 1
ATOM 3874 C CA . VAL A 1 511 ? -25.538 38.885 -7.520 1.00 20.27 511 VAL A CA 1
ATOM 3875 C C . VAL A 1 511 ? -26.149 37.733 -8.317 1.00 21.92 511 VAL A C 1
ATOM 3876 O O . VAL A 1 511 ? -27.305 37.355 -8.115 1.00 22.31 511 VAL A O 1
ATOM 3880 N N . LEU A 1 512 ? -25.370 37.195 -9.243 1.00 23.58 512 LEU A N 1
ATOM 3881 C CA . LEU A 1 512 ? -25.840 36.106 -10.080 1.00 25.99 512 LEU A CA 1
ATOM 3882 C C . LEU A 1 512 ? -26.252 34.894 -9.239 1.00 28.05 512 LEU A C 1
ATOM 3883 O O . LEU A 1 512 ? -25.550 34.516 -8.304 1.00 28.30 512 LEU A O 1
ATOM 3888 N N . GLU A 1 513 ? -27.392 34.293 -9.579 1.00 30.42 513 GLU A N 1
ATOM 3889 C CA . GLU A 1 513 ? -27.904 33.122 -8.867 1.00 33.34 513 GLU A CA 1
ATOM 3890 C C . GLU A 1 513 ? -26.992 31.911 -9.069 1.00 34.12 513 GLU A C 1
ATOM 3891 O O . GLU A 1 513 ? -26.207 31.939 -10.040 1.00 34.08 513 GLU A O 1
ATOM 3897 N N . GLU B 1 3 ? -71.643 97.496 -0.645 1.00 60.48 3 GLU B N 1
ATOM 3898 C CA . GLU B 1 3 ? -71.035 97.422 0.722 1.00 60.59 3 GLU B CA 1
ATOM 3899 C C . GLU B 1 3 ? -70.696 95.982 1.061 1.00 60.18 3 GLU B C 1
ATOM 3900 O O . GLU B 1 3 ? -70.225 95.224 0.208 1.00 59.90 3 GLU B O 1
ATOM 3906 N N . ASN B 1 4 ? -70.941 95.611 2.312 1.00 59.25 4 ASN B N 1
ATOM 3907 C CA . ASN B 1 4 ? -70.676 94.255 2.766 1.00 59.32 4 ASN B CA 1
ATOM 3908 C C . ASN B 1 4 ? -71.944 93.656 3.377 1.00 59.00 4 ASN B C 1
ATOM 3909 O O . ASN B 1 4 ? -72.927 94.370 3.590 1.00 59.09 4 ASN B O 1
ATOM 3914 N N . LYS B 1 5 ? -71.920 92.346 3.632 1.00 58.54 5 LYS B N 1
ATOM 3915 C CA . LYS B 1 5 ? -73.058 91.635 4.228 1.00 57.59 5 LYS B CA 1
ATOM 3916 C C . LYS B 1 5 ? -73.740 92.514 5.278 1.00 56.15 5 LYS B C 1
ATOM 3917 O O . LYS B 1 5 ? -74.946 92.751 5.215 1.00 56.25 5 LYS B O 1
ATOM 3923 N N . LEU B 1 6 ? -72.957 92.990 6.244 1.00 53.82 6 LEU B N 1
ATOM 3924 C CA . LEU B 1 6 ? -73.477 93.849 7.301 1.00 51.36 6 LEU B CA 1
ATOM 3925 C C . LEU B 1 6 ? -73.815 95.222 6.733 1.00 49.60 6 LEU B C 1
ATOM 3926 O O . LEU B 1 6 ? -74.260 95.337 5.590 1.00 49.92 6 LEU B O 1
ATOM 3931 N N . GLY B 1 7 ? -73.613 96.264 7.529 1.00 47.20 7 GLY B N 1
ATOM 3932 C CA . GLY B 1 7 ? -73.902 97.605 7.055 1.00 44.30 7 GLY B CA 1
ATOM 3933 C C . GLY B 1 7 ? -72.679 98.494 7.159 1.00 42.49 7 GLY B C 1
ATOM 3934 O O . GLY B 1 7 ? -72.745 99.572 7.740 1.00 41.54 7 GLY B O 1
ATOM 3935 N N . ARG B 1 8 ? -71.561 98.038 6.596 1.00 41.65 8 ARG B N 1
ATOM 3936 C CA . ARG B 1 8 ? -70.307 98.789 6.631 1.00 40.66 8 ARG B CA 1
ATOM 3937 C C . ARG B 1 8 ? -70.036 99.404 5.255 1.00 41.24 8 ARG B C 1
ATOM 3938 O O . ARG B 1 8 ? -70.065 98.696 4.249 1.00 42.61 8 ARG B O 1
ATOM 3946 N N . ASP B 1 9 ? -69.771 100.710 5.208 1.00 41.17 9 ASP B N 1
ATOM 3947 C CA . ASP B 1 9 ? -69.512 101.399 3.939 1.00 40.97 9 ASP B CA 1
ATOM 3948 C C . ASP B 1 9 ? -68.076 101.212 3.468 1.00 40.76 9 ASP B C 1
ATOM 3949 O O . ASP B 1 9 ? -67.292 102.157 3.377 1.00 41.24 9 ASP B O 1
ATOM 3954 N N . ILE B 1 10 ? -67.734 99.972 3.172 1.00 40.18 10 ILE B N 1
ATOM 3955 C CA . ILE B 1 10 ? -66.408 99.670 2.685 1.00 40.47 10 ILE B CA 1
ATOM 3956 C C . ILE B 1 10 ? -66.304 100.095 1.221 1.00 41.16 10 ILE B C 1
ATOM 3957 O O . ILE B 1 10 ? -66.993 99.551 0.354 1.00 40.79 10 ILE B O 1
ATOM 3962 N N . PRO B 1 11 ? -65.433 101.072 0.928 1.00 41.34 11 PRO B N 1
ATOM 3963 C CA . PRO B 1 11 ? -65.257 101.556 -0.442 1.00 42.05 11 PRO B CA 1
ATOM 3964 C C . PRO B 1 11 ? -64.904 100.449 -1.424 1.00 43.12 11 PRO B C 1
ATOM 3965 O O . PRO B 1 11 ? -64.130 99.547 -1.104 1.00 43.28 11 PRO B O 1
ATOM 3969 N N . ARG B 1 12 ? -65.494 100.523 -2.614 1.00 44.94 12 ARG B N 1
ATOM 3970 C CA . ARG B 1 12 ? -65.270 99.542 -3.676 1.00 46.84 12 ARG B CA 1
ATOM 3971 C C . ARG B 1 12 ? -63.792 99.299 -3.960 1.00 47.16 12 ARG B C 1
ATOM 3972 O O . ARG B 1 12 ? -63.403 98.203 -4.383 1.00 47.74 12 ARG B O 1
ATOM 3980 N N . LYS B 1 13 ? -62.971 100.322 -3.740 1.00 46.84 13 LYS B N 1
ATOM 3981 C CA . LYS B 1 13 ? -61.534 100.207 -3.966 1.00 46.07 13 LYS B CA 1
ATOM 3982 C C . LYS B 1 13 ? -60.969 99.036 -3.165 1.00 45.14 13 LYS B C 1
ATOM 3983 O O . LYS B 1 13 ? -60.174 98.242 -3.676 1.00 44.09 13 LYS B O 1
ATOM 3989 N N . TYR B 1 14 ? -61.400 98.928 -1.911 1.00 44.35 14 TYR B N 1
ATOM 3990 C CA . TYR B 1 14 ? -60.939 97.865 -1.027 1.00 43.26 14 TYR B CA 1
ATOM 3991 C C . TYR B 1 14 ? -61.849 96.645 -1.082 1.00 43.79 14 TYR B C 1
ATOM 3992 O O . TYR B 1 14 ? -61.388 95.506 -0.988 1.00 42.89 14 TYR B O 1
ATOM 4001 N N . ALA B 1 15 ? -63.145 96.888 -1.242 1.00 45.24 15 ALA B N 1
ATOM 4002 C CA . ALA B 1 15 ? -64.115 95.801 -1.313 1.00 46.43 15 ALA B CA 1
ATOM 4003 C C . ALA B 1 15 ? -63.800 94.914 -2.509 1.00 47.32 15 ALA B C 1
ATOM 4004 O O . ALA B 1 15 ? -64.144 93.732 -2.529 1.00 47.94 15 ALA B O 1
ATOM 4006 N N . ASN B 1 16 ? -63.145 95.499 -3.507 1.00 48.40 16 ASN B N 1
ATOM 4007 C CA . ASN B 1 16 ? -62.781 94.778 -4.721 1.00 49.51 16 ASN B CA 1
ATOM 4008 C C . ASN B 1 16 ? -61.382 94.181 -4.568 1.00 50.18 16 ASN B C 1
ATOM 4009 O O . ASN B 1 16 ? -61.112 93.067 -5.026 1.00 49.60 16 ASN B O 1
ATOM 4014 N N . GLN B 1 17 ? -60.502 94.933 -3.912 1.00 51.92 17 GLN B N 1
ATOM 4015 C CA . GLN B 1 17 ? -59.122 94.501 -3.666 1.00 53.46 17 GLN B CA 1
ATOM 4016 C C . GLN B 1 17 ? -59.161 93.207 -2.846 1.00 53.80 17 GLN B C 1
ATOM 4017 O O . GLN B 1 17 ? -58.552 92.201 -3.212 1.00 53.10 17 GLN B O 1
ATOM 4023 N N . TYR B 1 18 ? -59.889 93.260 -1.734 1.00 54.57 18 TYR B N 1
ATOM 4024 C CA . TYR B 1 18 ? -60.063 92.121 -0.837 1.00 55.72 18 TYR B CA 1
ATOM 4025 C C . TYR B 1 18 ? -61.460 91.538 -1.068 1.00 56.59 18 TYR B C 1
ATOM 4026 O O . TYR B 1 18 ? -62.279 92.129 -1.773 1.00 56.54 18 TYR B O 1
ATOM 4035 N N . GLY B 1 19 ? -61.730 90.377 -0.477 1.00 57.43 19 GLY B N 1
ATOM 4036 C CA . GLY B 1 19 ? -63.043 89.777 -0.622 1.00 58.31 19 GLY B CA 1
ATOM 4037 C C . GLY B 1 19 ? -64.034 90.668 0.103 1.00 59.20 19 GLY B C 1
ATOM 4038 O O . GLY B 1 19 ? -63.820 91.031 1.257 1.00 59.75 19 GLY B O 1
ATOM 4039 N N . VAL B 1 20 ? -65.123 91.031 -0.557 1.00 60.20 20 VAL B N 1
ATOM 4040 C CA . VAL B 1 20 ? -66.097 91.907 0.075 1.00 61.41 20 VAL B CA 1
ATOM 4041 C C . VAL B 1 20 ? -67.255 91.155 0.728 1.00 62.30 20 VAL B C 1
ATOM 4042 O O . VAL B 1 20 ? -68.300 90.936 0.111 1.00 63.69 20 VAL B O 1
ATOM 4046 N N . PHE B 1 21 ? -67.057 90.747 1.977 1.00 61.90 21 PHE B N 1
ATOM 4047 C CA . PHE B 1 21 ? -68.095 90.046 2.732 1.00 62.41 21 PHE B CA 1
ATOM 4048 C C . PHE B 1 21 ? -67.530 89.611 4.067 1.00 62.14 21 PHE B C 1
ATOM 4049 O O . PHE B 1 21 ? -66.395 89.947 4.402 1.00 62.06 21 PHE B O 1
ATOM 4057 N N . GLU B 1 22 ? -68.319 88.864 4.830 1.00 62.43 22 GLU B N 1
ATOM 4058 C CA . GLU B 1 22 ? -67.861 88.398 6.127 1.00 62.58 22 GLU B CA 1
ATOM 4059 C C . GLU B 1 22 ? -68.906 87.572 6.867 1.00 62.12 22 GLU B C 1
ATOM 4060 O O . GLU B 1 22 ? -68.582 86.850 7.813 1.00 61.33 22 GLU B O 1
ATOM 4066 N N . GLU B 1 24 ? -71.636 87.034 6.136 1.00 56.88 24 GLU B N 1
ATOM 4067 C CA . GLU B 1 24 ? -71.831 85.602 6.352 1.00 56.51 24 GLU B CA 1
ATOM 4068 C C . GLU B 1 24 ? -70.582 84.806 5.936 1.00 55.72 24 GLU B C 1
ATOM 4069 O O . GLU B 1 24 ? -70.008 85.033 4.865 1.00 55.00 24 GLU B O 1
ATOM 4075 N N . LEU B 1 25 ? -70.166 83.889 6.809 1.00 54.99 25 LEU B N 1
ATOM 4076 C CA . LEU B 1 25 ? -69.009 83.033 6.565 1.00 55.06 25 LEU B CA 1
ATOM 4077 C C . LEU B 1 25 ? -69.191 82.235 5.271 1.00 56.25 25 LEU B C 1
ATOM 4078 O O . LEU B 1 25 ? -70.318 81.887 4.902 1.00 56.26 25 LEU B O 1
ATOM 4083 N N . ALA B 1 26 ? -68.076 81.947 4.595 1.00 57.36 26 ALA B N 1
ATOM 4084 C CA . ALA B 1 26 ? -68.073 81.198 3.334 1.00 57.71 26 ALA B CA 1
ATOM 4085 C C . ALA B 1 26 ? -67.400 79.833 3.485 1.00 58.14 26 ALA B C 1
ATOM 4086 O O . ALA B 1 26 ? -67.268 79.306 4.594 1.00 58.11 26 ALA B O 1
ATOM 4088 N N . HIS B 1 27 ? -66.966 79.273 2.358 1.00 58.56 27 HIS B N 1
ATOM 4089 C CA . HIS B 1 27 ? -66.309 77.970 2.342 1.00 58.70 27 HIS B CA 1
ATOM 4090 C C . HIS B 1 27 ? -64.789 78.079 2.205 1.00 57.45 27 HIS B C 1
ATOM 4091 O O . HIS B 1 27 ? -64.244 79.163 1.963 1.00 57.79 27 HIS B O 1
ATOM 4098 N N . ILE B 1 28 ? -64.112 76.944 2.367 1.00 55.31 28 ILE B N 1
ATOM 4099 C CA . ILE B 1 28 ? -62.656 76.883 2.274 1.00 52.68 28 ILE B CA 1
ATOM 4100 C C . ILE B 1 28 ? -62.215 75.691 1.424 1.00 50.33 28 ILE B C 1
ATOM 4101 O O . ILE B 1 28 ? -62.835 74.632 1.470 1.00 49.93 28 ILE B O 1
ATOM 4106 N N . LYS B 1 29 ? -61.147 75.876 0.651 1.00 47.60 29 LYS B N 1
ATOM 4107 C CA . LYS B 1 29 ? -60.619 74.823 -0.208 1.00 44.47 29 LYS B CA 1
ATOM 4108 C C . LYS B 1 29 ? -59.109 74.659 -0.083 1.00 42.10 29 LYS B C 1
ATOM 4109 O O . LYS B 1 29 ? -58.420 75.521 0.476 1.00 41.63 29 LYS B O 1
ATOM 4115 N N . SER B 1 30 ? -58.601 73.556 -0.635 1.00 38.51 30 SER B N 1
ATOM 4116 C CA . SER B 1 30 ? -57.175 73.230 -0.578 1.00 35.19 30 SER B CA 1
ATOM 4117 C C . SER B 1 30 ? -56.265 74.336 -1.106 1.00 32.47 30 SER B C 1
ATOM 4118 O O . SER B 1 30 ? -56.604 75.035 -2.062 1.00 33.04 30 SER B O 1
ATOM 4121 N N . TYR B 1 31 ? -55.099 74.479 -0.477 1.00 28.46 31 TYR B N 1
ATOM 4122 C CA . TYR B 1 31 ? -54.131 75.502 -0.857 1.00 24.15 31 TYR B CA 1
ATOM 4123 C C . TYR B 1 31 ? -52.691 75.004 -0.724 1.00 23.21 31 TYR B C 1
ATOM 4124 O O . TYR B 1 31 ? -52.424 74.008 -0.061 1.00 23.07 31 TYR B O 1
ATOM 4133 N N . LYS B 1 32 ? -51.770 75.704 -1.372 1.00 22.21 32 LYS B N 1
ATOM 4134 C CA . LYS B 1 32 ? -50.360 75.367 -1.313 1.00 20.91 32 LYS B CA 1
ATOM 4135 C C . LYS B 1 32 ? -49.729 76.177 -0.192 1.00 20.94 32 LYS B C 1
ATOM 4136 O O . LYS B 1 32 ? -49.611 77.405 -0.289 1.00 20.12 32 LYS B O 1
ATOM 4142 N N . GLU B 1 33 ? -49.336 75.487 0.875 1.00 20.69 33 GLU B N 1
ATOM 4143 C CA . GLU B 1 33 ? -48.722 76.132 2.026 1.00 19.74 33 GLU B CA 1
ATOM 4144 C C . GLU B 1 33 ? -47.511 76.924 1.582 1.00 18.84 33 GLU B C 1
ATOM 4145 O O . GLU B 1 33 ? -46.873 76.604 0.580 1.00 19.50 33 GLU B O 1
ATOM 4151 N N . SER B 1 34 ? -47.211 77.977 2.324 1.00 18.18 34 SER B N 1
ATOM 4152 C CA . SER B 1 34 ? -46.066 78.825 2.030 1.00 16.32 34 SER B CA 1
ATOM 4153 C C . SER B 1 34 ? -44.759 78.055 2.254 1.00 16.19 34 SER B C 1
ATOM 4154 O O . SER B 1 34 ? -44.674 77.225 3.149 1.00 16.19 34 SER B O 1
ATOM 4157 N N . SER B 1 35 ? -43.752 78.310 1.430 1.00 16.37 35 SER B N 1
ATOM 4158 C CA . SER B 1 35 ? -42.454 77.658 1.594 1.00 16.90 35 SER B CA 1
ATOM 4159 C C . SER B 1 35 ? -41.440 78.797 1.728 1.00 16.95 35 SER B C 1
ATOM 4160 O O . SER B 1 35 ? -41.626 79.872 1.148 1.00 17.22 35 SER B O 1
ATOM 4163 N N . ARG B 1 36 ? -40.376 78.558 2.485 1.00 15.84 36 ARG B N 1
ATOM 4164 C CA . ARG B 1 36 ? -39.354 79.569 2.718 1.00 15.04 36 ARG B CA 1
ATOM 4165 C C . ARG B 1 36 ? -38.053 79.333 1.950 1.00 15.72 36 ARG B C 1
ATOM 4166 O O . ARG B 1 36 ? -37.777 78.231 1.486 1.00 14.72 36 ARG B O 1
ATOM 4174 N N . GLN B 1 37 ? -37.269 80.398 1.815 1.00 17.73 37 GLN B N 1
ATOM 4175 C CA . GLN B 1 37 ? -35.985 80.359 1.131 1.00 18.87 37 GLN B CA 1
ATOM 4176 C C . GLN B 1 37 ? -34.918 80.122 2.175 1.00 19.48 37 GLN B C 1
ATOM 4177 O O . GLN B 1 37 ? -34.460 81.061 2.829 1.00 21.44 37 GLN B O 1
ATOM 4183 N N . VAL B 1 38 ? -34.527 78.860 2.319 1.00 19.27 38 VAL B N 1
ATOM 4184 C CA . VAL B 1 38 ? -33.533 78.433 3.300 1.00 18.26 38 VAL B CA 1
ATOM 4185 C C . VAL B 1 38 ? -32.088 78.641 2.865 1.00 18.93 38 VAL B C 1
ATOM 4186 O O . VAL B 1 38 ? -31.737 78.371 1.724 1.00 19.84 38 VAL B O 1
ATOM 4190 N N . LYS B 1 39 ? -31.256 79.123 3.781 1.00 19.92 39 LYS B N 1
ATOM 4191 C CA . LYS B 1 39 ? -29.835 79.299 3.507 1.00 20.25 39 LYS B CA 1
ATOM 4192 C C . LYS B 1 39 ? -29.090 78.240 4.321 1.00 19.14 39 LYS B C 1
ATOM 4193 O O . LYS B 1 39 ? -28.899 78.381 5.524 1.00 17.87 39 LYS B O 1
ATOM 4199 N N . PRO B 1 40 ? -28.662 77.155 3.666 1.00 18.91 40 PRO B N 1
ATOM 4200 C CA . PRO B 1 40 ? -27.943 76.071 4.340 1.00 18.59 40 PRO B CA 1
ATOM 4201 C C . PRO B 1 40 ? -26.741 76.578 5.110 1.00 18.88 40 PRO B C 1
ATOM 4202 O O . PRO B 1 40 ? -26.060 77.504 4.678 1.00 18.62 40 PRO B O 1
ATOM 4206 N N . VAL B 1 41 ? -26.483 75.973 6.259 1.00 20.03 41 VAL B N 1
ATOM 4207 C CA . VAL B 1 41 ? -25.357 76.393 7.074 1.00 20.70 41 VAL B CA 1
ATOM 4208 C C . VAL B 1 41 ? -24.198 75.418 6.934 1.00 21.36 41 VAL B C 1
ATOM 4209 O O . VAL B 1 41 ? -24.378 74.203 7.034 1.00 21.49 41 VAL B O 1
ATOM 4213 N N . LYS B 1 42 ? -23.008 75.950 6.672 1.00 22.05 42 LYS B N 1
ATOM 4214 C CA . LYS B 1 42 ? -21.829 75.099 6.541 1.00 23.05 42 LYS B CA 1
ATOM 4215 C C . LYS B 1 42 ? -21.480 74.629 7.939 1.00 22.88 42 LYS B C 1
ATOM 4216 O O . LYS B 1 42 ? -21.649 75.366 8.907 1.00 21.64 42 LYS B O 1
ATOM 4222 N N . PRO B 1 43 ? -20.977 73.396 8.064 1.00 23.63 43 PRO B N 1
ATOM 4223 C CA . PRO B 1 43 ? -20.605 72.829 9.364 1.00 24.08 43 PRO B CA 1
ATOM 4224 C C . PRO B 1 43 ? -19.666 73.698 10.198 1.00 25.04 43 PRO B C 1
ATOM 4225 O O . PRO B 1 43 ? -19.578 73.527 11.414 1.00 24.91 43 PRO B O 1
ATOM 4229 N N . SER B 1 44 ? -18.966 74.628 9.555 1.00 25.48 44 SER B N 1
ATOM 4230 C CA . SER B 1 44 ? -18.050 75.500 10.279 1.00 25.74 44 SER B CA 1
ATOM 4231 C C . SER B 1 44 ? -18.623 76.897 10.439 1.00 25.61 44 SER B C 1
ATOM 4232 O O . SER B 1 44 ? -17.941 77.781 10.948 1.00 25.81 44 SER B O 1
ATOM 4235 N N . ASP B 1 45 ? -19.858 77.115 9.993 1.00 25.37 45 ASP B N 1
ATOM 4236 C CA . ASP B 1 45 ? -20.450 78.446 10.125 1.00 25.91 45 ASP B CA 1
ATOM 4237 C C . ASP B 1 45 ? -20.860 78.787 11.543 1.00 25.93 45 ASP B C 1
ATOM 4238 O O . ASP B 1 45 ? -21.383 77.944 12.266 1.00 26.46 45 ASP B O 1
ATOM 4243 N N . ASP B 1 46 ? -20.623 80.033 11.936 1.00 25.73 46 ASP B N 1
ATOM 4244 C CA . ASP B 1 46 ? -20.998 80.487 13.270 1.00 25.82 46 ASP B CA 1
ATOM 4245 C C . ASP B 1 46 ? -22.306 81.269 13.130 1.00 23.94 46 ASP B C 1
ATOM 4246 O O . ASP B 1 46 ? -22.371 82.224 12.365 1.00 24.27 46 ASP B O 1
ATOM 4251 N N . LYS B 1 47 ? -23.345 80.874 13.858 1.00 22.29 47 LYS B N 1
ATOM 4252 C CA . LYS B 1 47 ? -24.623 81.568 13.759 1.00 20.15 47 LYS B CA 1
ATOM 4253 C C . LYS B 1 47 ? -24.773 82.705 14.765 1.00 18.86 47 LYS B C 1
ATOM 4254 O O . LYS B 1 47 ? -25.703 83.501 14.664 1.00 19.40 47 LYS B O 1
ATOM 4260 N N . LEU B 1 48 ? -23.856 82.796 15.724 1.00 18.25 48 LEU B N 1
ATOM 4261 C CA . LEU B 1 48 ? -23.899 83.864 16.730 1.00 17.36 48 LEU B CA 1
ATOM 4262 C C . LEU B 1 48 ? -23.271 85.147 16.169 1.00 17.47 48 LEU B C 1
ATOM 4263 O O . LEU B 1 48 ? -22.220 85.104 15.530 1.00 18.32 48 LEU B O 1
ATOM 4268 N N . LEU B 1 49 ? -23.918 86.281 16.412 1.00 19.02 49 LEU B N 1
ATOM 4269 C CA . LEU B 1 49 ? -23.443 87.586 15.937 1.00 19.95 49 LEU B CA 1
ATOM 4270 C C . LEU B 1 49 ? -23.162 88.514 17.111 1.00 21.21 49 LEU B C 1
ATOM 4271 O O . LEU B 1 49 ? -23.558 88.232 18.241 1.00 22.52 49 LEU B O 1
ATOM 4276 N N . SER B 1 50 ? -22.502 89.635 16.850 1.00 22.07 50 SER B N 1
ATOM 4277 C CA . SER B 1 50 ? -22.162 90.559 17.930 1.00 22.80 50 SER B CA 1
ATOM 4278 C C . SER B 1 50 ? -23.231 91.574 18.306 1.00 22.97 50 SER B C 1
ATOM 4279 O O . SER B 1 50 ? -23.371 91.925 19.479 1.00 24.47 50 SER B O 1
ATOM 4282 N N . SER B 1 51 ? -23.984 92.048 17.323 1.00 21.80 51 SER B N 1
ATOM 4283 C CA . SER B 1 51 ? -24.991 93.062 17.599 1.00 21.27 51 SER B CA 1
ATOM 4284 C C . SER B 1 51 ? -26.189 92.997 16.669 1.00 20.88 51 SER B C 1
ATOM 4285 O O . SER B 1 51 ? -26.183 92.255 15.698 1.00 22.48 51 SER B O 1
ATOM 4288 N N . ILE B 1 52 ? -27.210 93.800 16.951 1.00 19.76 52 ILE B N 1
ATOM 4289 C CA . ILE B 1 52 ? -28.381 93.832 16.089 1.00 18.17 52 ILE B CA 1
ATOM 4290 C C . ILE B 1 52 ? -27.941 94.356 14.734 1.00 17.64 52 ILE B C 1
ATOM 4291 O O . ILE B 1 52 ? -28.473 93.935 13.715 1.00 17.57 52 ILE B O 1
ATOM 4296 N N . HIS B 1 53 ? -26.966 95.269 14.732 1.00 18.18 53 HIS B N 1
ATOM 4297 C CA . HIS B 1 53 ? -26.445 95.854 13.491 1.00 17.74 53 HIS B CA 1
ATOM 4298 C C . HIS B 1 53 ? -25.973 94.770 12.508 1.00 18.02 53 HIS B C 1
ATOM 4299 O O . HIS B 1 53 ? -26.463 94.688 11.375 1.00 17.36 53 HIS B O 1
ATOM 4306 N N . GLU B 1 54 ? -25.030 93.941 12.949 1.00 17.59 54 GLU B N 1
ATOM 4307 C CA . GLU B 1 54 ? -24.493 92.870 12.113 1.00 18.34 54 GLU B CA 1
ATOM 4308 C C . GLU B 1 54 ? -25.589 91.907 11.685 1.00 17.25 54 GLU B C 1
ATOM 4309 O O . GLU B 1 54 ? -25.520 91.292 10.619 1.00 15.65 54 GLU B O 1
ATOM 4315 N N . ALA B 1 55 ? -26.606 91.770 12.524 1.00 16.93 55 ALA B N 1
ATOM 4316 C CA . ALA B 1 55 ? -27.710 90.883 12.198 1.00 16.66 55 ALA B CA 1
ATOM 4317 C C . ALA B 1 55 ? -28.414 91.430 10.965 1.00 16.48 55 ALA B C 1
ATOM 4318 O O . ALA B 1 55 ? -28.643 90.704 10.003 1.00 14.45 55 ALA B O 1
ATOM 4320 N N . ILE B 1 56 ? -28.744 92.721 11.000 1.00 17.48 56 ILE B N 1
ATOM 4321 C CA . ILE B 1 56 ? -29.431 93.378 9.884 1.00 18.46 56 ILE B CA 1
ATOM 4322 C C . ILE B 1 56 ? -28.569 93.297 8.637 1.00 18.89 56 ILE B C 1
ATOM 4323 O O . ILE B 1 56 ? -29.064 93.111 7.531 1.00 17.45 56 ILE B O 1
ATOM 4328 N N . GLU B 1 57 ? -27.270 93.438 8.848 1.00 20.95 57 GLU B N 1
ATOM 4329 C CA . GLU B 1 57 ? -26.304 93.392 7.781 1.00 23.32 57 GLU B CA 1
ATOM 4330 C C . GLU B 1 57 ? -26.231 91.998 7.164 1.00 23.54 57 GLU B C 1
ATOM 4331 O O . GLU B 1 57 ? -26.611 91.800 6.013 1.00 23.32 57 GLU B O 1
ATOM 4337 N N . LYS B 1 58 ? -25.767 91.021 7.936 1.00 24.05 58 LYS B N 1
ATOM 4338 C CA . LYS B 1 58 ? -25.629 89.675 7.409 1.00 24.28 58 LYS B CA 1
ATOM 4339 C C . LYS B 1 58 ? -26.940 89.064 6.957 1.00 23.61 58 LYS B C 1
ATOM 4340 O O . LYS B 1 58 ? -26.964 87.990 6.353 1.00 24.60 58 LYS B O 1
ATOM 4346 N N . THR B 1 59 ? -28.037 89.753 7.223 1.00 22.90 59 THR B N 1
ATOM 4347 C CA . THR B 1 59 ? -29.337 89.228 6.842 1.00 21.85 59 THR B CA 1
ATOM 4348 C C . THR B 1 59 ? -29.736 89.753 5.457 1.00 22.29 59 THR B C 1
ATOM 4349 O O . THR B 1 59 ? -30.690 89.266 4.836 1.00 22.67 59 THR B O 1
ATOM 4353 N N . ARG B 1 60 ? -28.989 90.742 4.977 1.00 21.06 60 ARG B N 1
ATOM 4354 C CA . ARG B 1 60 ? -29.218 91.303 3.661 1.00 21.91 60 ARG B CA 1
ATOM 4355 C C . ARG B 1 60 ? -30.510 92.097 3.497 1.00 21.00 60 ARG B C 1
ATOM 4356 O O . ARG B 1 60 ? -31.009 92.279 2.382 1.00 20.87 60 ARG B O 1
ATOM 4364 N N . LEU B 1 61 ? -31.044 92.572 4.611 1.00 20.81 61 LEU B N 1
ATOM 4365 C CA . LEU B 1 61 ? -32.273 93.355 4.616 1.00 20.39 61 LEU B CA 1
ATOM 4366 C C . LEU B 1 61 ? -32.186 94.567 3.688 1.00 22.18 61 LEU B C 1
ATOM 4367 O O . LEU B 1 61 ? -31.259 95.366 3.783 1.00 23.81 61 LEU B O 1
ATOM 4372 N N . LYS B 1 62 ? -33.152 94.715 2.794 1.00 23.70 62 LYS B N 1
ATOM 4373 C CA . LYS B 1 62 ? -33.141 95.853 1.890 1.00 25.90 62 LYS B CA 1
ATOM 4374 C C . LYS B 1 62 ? -34.466 96.597 1.986 1.00 26.54 62 LYS B C 1
ATOM 4375 O O . LYS B 1 62 ? -35.364 96.207 2.746 1.00 25.88 62 LYS B O 1
ATOM 4381 N N . ASP B 1 63 ? -34.585 97.676 1.221 1.00 25.99 63 ASP B N 1
ATOM 4382 C CA . ASP B 1 63 ? -35.809 98.455 1.227 1.00 25.07 63 ASP B CA 1
ATOM 4383 C C . ASP B 1 63 ? -36.934 97.640 0.628 1.00 24.63 63 ASP B C 1
ATOM 4384 O O . ASP B 1 63 ? -36.713 96.818 -0.263 1.00 23.02 63 ASP B O 1
ATOM 4389 N N . GLY B 1 64 ? -38.140 97.866 1.139 1.00 24.94 64 GLY B N 1
ATOM 4390 C CA . GLY B 1 64 ? -39.313 97.170 0.640 1.00 24.38 64 GLY B CA 1
ATOM 4391 C C . GLY B 1 64 ? -39.571 95.793 1.215 1.00 23.93 64 GLY B C 1
ATOM 4392 O O . GLY B 1 64 ? -40.626 95.219 0.964 1.00 25.20 64 GLY B O 1
ATOM 4401 N N . THR B 1 66 ? -40.191 92.733 4.137 1.00 19.95 66 THR B N 1
ATOM 4402 C CA . THR B 1 66 ? -41.087 92.615 5.277 1.00 17.45 66 THR B CA 1
ATOM 4403 C C . THR B 1 66 ? -40.414 91.914 6.446 1.00 15.68 66 THR B C 1
ATOM 4404 O O . THR B 1 66 ? -39.786 90.872 6.281 1.00 15.26 66 THR B O 1
ATOM 4408 N N . ILE B 1 67 ? -40.550 92.495 7.628 1.00 12.87 67 ILE B N 1
ATOM 4409 C CA . ILE B 1 67 ? -39.961 91.917 8.826 1.00 11.44 67 ILE B CA 1
ATOM 4410 C C . ILE B 1 67 ? -41.061 91.726 9.875 1.00 11.17 67 ILE B C 1
ATOM 4411 O O . ILE B 1 67 ? -42.102 92.385 9.826 1.00 9.40 67 ILE B O 1
ATOM 4416 N N . SER B 1 68 ? -40.826 90.828 10.827 1.00 10.86 68 SER B N 1
ATOM 4417 C CA . SER B 1 68 ? -41.814 90.551 11.868 1.00 9.41 68 SER B CA 1
ATOM 4418 C C . SER B 1 68 ? -41.217 90.533 13.272 1.00 9.47 68 SER B C 1
ATOM 4419 O O . SER B 1 68 ? -39.991 90.485 13.452 1.00 8.87 68 SER B O 1
ATOM 4422 N N . PHE B 1 69 ? -42.107 90.563 14.263 1.00 8.42 69 PHE B N 1
ATOM 4423 C CA . PHE B 1 69 ? -41.740 90.543 15.685 1.00 8.02 69 PHE B CA 1
ATOM 4424 C C . PHE B 1 69 ? -42.924 89.957 16.431 1.00 7.42 69 PHE B C 1
ATOM 4425 O O . PHE B 1 69 ? -44.010 89.883 15.877 1.00 8.95 69 PHE B O 1
ATOM 4433 N N . HIS B 1 70 ? -42.730 89.550 17.680 1.00 7.17 70 HIS B N 1
ATOM 4434 C CA . HIS B 1 70 ? -43.844 89.030 18.460 1.00 6.56 70 HIS B CA 1
ATOM 4435 C C . HIS B 1 70 ? -44.072 89.944 19.669 1.00 7.01 70 HIS B C 1
ATOM 4436 O O . HIS B 1 70 ? -43.218 90.778 19.989 1.00 7.26 70 HIS B O 1
ATOM 4443 N N . HIS B 1 71 ? -45.216 89.800 20.336 1.00 6.79 71 HIS B N 1
ATOM 4444 C CA . HIS B 1 71 ? -45.521 90.648 21.485 1.00 7.48 71 HIS B CA 1
ATOM 4445 C C . HIS B 1 71 ? -45.659 89.932 22.818 1.00 8.53 71 HIS B C 1
ATOM 4446 O O . HIS B 1 71 ? -46.384 90.394 23.706 1.00 9.43 71 HIS B O 1
ATOM 4453 N N . HIS B 1 72 ? -44.961 88.815 22.981 1.00 9.76 72 HIS B N 1
ATOM 4454 C CA . HIS B 1 72 ? -45.052 88.083 24.242 1.00 11.35 72 HIS B CA 1
ATOM 4455 C C . HIS B 1 72 ? -44.517 88.847 25.462 1.00 11.94 72 HIS B C 1
ATOM 4456 O O . HIS B 1 72 ? -44.875 88.529 26.597 1.00 12.67 72 HIS B O 1
ATOM 4463 N N . PHE B 1 73 ? -43.679 89.858 25.231 1.00 11.99 73 PHE B N 1
ATOM 4464 C CA . PHE B 1 73 ? -43.124 90.646 26.324 1.00 11.67 73 PHE B CA 1
ATOM 4465 C C . PHE B 1 73 ? -44.021 91.831 26.608 1.00 12.10 73 PHE B C 1
ATOM 4466 O O . PHE B 1 73 ? -43.794 92.578 27.555 1.00 11.56 73 PHE B O 1
ATOM 4474 N N . ARG B 1 74 ? -45.043 91.990 25.776 1.00 13.53 74 ARG B N 1
ATOM 4475 C CA . ARG B 1 74 ? -45.990 93.087 25.914 1.00 15.64 74 ARG B CA 1
ATOM 4476 C C . ARG B 1 74 ? -45.340 94.452 26.133 1.00 16.27 74 ARG B C 1
ATOM 4477 O O . ARG B 1 74 ? -44.422 94.823 25.403 1.00 17.55 74 ARG B O 1
ATOM 4485 N N . GLU B 1 75 ? -45.811 95.197 27.134 1.00 16.75 75 GLU B N 1
ATOM 4486 C CA . GLU B 1 75 ? -45.284 96.535 27.415 1.00 15.02 75 GLU B CA 1
ATOM 4487 C C . GLU B 1 75 ? -43.845 96.540 27.879 1.00 14.81 75 GLU B C 1
ATOM 4488 O O . GLU B 1 75 ? -43.245 97.601 28.080 1.00 14.48 75 GLU B O 1
ATOM 4494 N N . GLY B 1 76 ? -43.291 95.351 28.064 1.00 14.36 76 GLY B N 1
ATOM 4495 C CA . GLY B 1 76 ? -41.912 95.259 28.489 1.00 15.46 76 GLY B CA 1
ATOM 4496 C C . GLY B 1 76 ? -40.975 94.994 27.327 1.00 16.63 76 GLY B C 1
ATOM 4497 O O . GLY B 1 76 ? -39.766 94.890 27.530 1.00 16.30 76 GLY B O 1
ATOM 4498 N N . ASP B 1 77 ? -41.511 94.905 26.107 1.00 17.37 77 ASP B N 1
ATOM 4499 C CA . ASP B 1 77 ? -40.670 94.619 24.943 1.00 18.09 77 ASP B CA 1
ATOM 4500 C C . ASP B 1 77 ? -39.582 95.636 24.624 1.00 17.92 77 ASP B C 1
ATOM 4501 O O . ASP B 1 77 ? -39.789 96.845 24.719 1.00 16.84 77 ASP B O 1
ATOM 4506 N N . TYR B 1 78 ? -38.425 95.124 24.216 1.00 18.53 78 TYR B N 1
ATOM 4507 C CA . TYR B 1 78 ? -37.297 95.966 23.848 1.00 19.94 78 TYR B CA 1
ATOM 4508 C C . TYR B 1 78 ? -36.842 95.661 22.428 1.00 20.10 78 TYR B C 1
ATOM 4509 O O . TYR B 1 78 ? -36.299 96.528 21.751 1.00 20.88 78 TYR B O 1
ATOM 4518 N N . VAL B 1 79 ? -37.081 94.431 21.984 1.00 20.54 79 VAL B N 1
ATOM 4519 C CA . VAL B 1 79 ? -36.675 93.979 20.654 1.00 21.50 79 VAL B CA 1
ATOM 4520 C C . VAL B 1 79 ? -37.201 94.849 19.506 1.00 22.22 79 VAL B C 1
ATOM 4521 O O . VAL B 1 79 ? -36.423 95.291 18.678 1.00 23.38 79 VAL B O 1
ATOM 4533 N N . ASN B 1 81 ? -38.397 98.105 19.230 1.00 25.24 81 ASN B N 1
ATOM 4534 C CA . ASN B 1 81 ? -37.748 99.418 19.167 1.00 24.24 81 ASN B CA 1
ATOM 4535 C C . ASN B 1 81 ? -36.263 99.301 18.889 1.00 25.46 81 ASN B C 1
ATOM 4536 O O . ASN B 1 81 ? -35.652 100.183 18.289 1.00 25.52 81 ASN B O 1
ATOM 4549 N N . VAL B 1 83 ? -34.514 96.758 17.055 1.00 25.33 83 VAL B N 1
ATOM 4550 C CA . VAL B 1 83 ? -34.255 96.474 15.651 1.00 25.10 83 VAL B CA 1
ATOM 4551 C C . VAL B 1 83 ? -34.589 97.651 14.758 1.00 25.30 83 VAL B C 1
ATOM 4552 O O . VAL B 1 83 ? -33.728 98.164 14.046 1.00 24.97 83 VAL B O 1
ATOM 4556 N N . LEU B 1 84 ? -35.845 98.076 14.804 1.00 26.19 84 LEU B N 1
ATOM 4557 C CA . LEU B 1 84 ? -36.325 99.187 13.995 1.00 25.48 84 LEU B CA 1
ATOM 4558 C C . LEU B 1 84 ? -35.413 100.395 14.049 1.00 26.28 84 LEU B C 1
ATOM 4559 O O . LEU B 1 84 ? -35.063 100.963 13.017 1.00 27.67 84 LEU B O 1
ATOM 4564 N N . ASP B 1 85 ? -35.025 100.792 15.252 1.00 26.40 85 ASP B N 1
ATOM 4565 C CA . ASP B 1 85 ? -34.159 101.946 15.398 1.00 26.25 85 ASP B CA 1
ATOM 4566 C C . ASP B 1 85 ? -32.847 101.766 14.647 1.00 26.20 85 ASP B C 1
ATOM 4567 O O . ASP B 1 85 ? -32.353 102.699 14.012 1.00 26.25 85 ASP B O 1
ATOM 4572 N N . GLU B 1 86 ? -32.281 100.568 14.713 1.00 25.99 86 GLU B N 1
ATOM 4573 C CA . GLU B 1 86 ? -31.034 100.306 14.016 1.00 26.10 86 GLU B CA 1
ATOM 4574 C C . GLU B 1 86 ? -31.291 100.316 12.511 1.00 25.29 86 GLU B C 1
ATOM 4575 O O . GLU B 1 86 ? -30.418 100.698 11.740 1.00 26.01 86 GLU B O 1
ATOM 4581 N N . ILE B 1 87 ? -32.486 99.900 12.095 1.00 23.72 87 ILE B N 1
ATOM 4582 C CA . ILE B 1 87 ? -32.820 99.908 10.679 1.00 23.57 87 ILE B CA 1
ATOM 4583 C C . ILE B 1 87 ? -32.856 101.371 10.229 1.00 24.45 87 ILE B C 1
ATOM 4584 O O . ILE B 1 87 ? -32.337 101.723 9.171 1.00 25.23 87 ILE B O 1
ATOM 4589 N N . ALA B 1 88 ? -33.471 102.228 11.032 1.00 24.01 88 ALA B N 1
ATOM 4590 C CA . ALA B 1 88 ? -33.554 103.639 10.674 1.00 25.14 88 ALA B CA 1
ATOM 4591 C C . ALA B 1 88 ? -32.158 104.246 10.581 1.00 25.57 88 ALA B C 1
ATOM 4592 O O . ALA B 1 88 ? -31.825 104.885 9.583 1.00 26.56 88 ALA B O 1
ATOM 4594 N N . LYS B 1 89 ? -31.350 104.036 11.621 1.00 25.28 89 LYS B N 1
ATOM 4595 C CA . LYS B 1 89 ? -29.976 104.537 11.667 1.00 25.13 89 LYS B CA 1
ATOM 4596 C C . LYS B 1 89 ? -29.175 104.121 10.429 1.00 25.74 89 LYS B C 1
ATOM 4597 O O . LYS B 1 89 ? -28.340 104.876 9.949 1.00 26.13 89 LYS B O 1
ATOM 4611 N N . GLY B 1 91 ? -30.176 103.915 7.532 1.00 21.64 91 GLY B N 1
ATOM 4612 C CA . GLY B 1 91 ? -30.765 104.466 6.324 1.00 20.93 91 GLY B CA 1
ATOM 4613 C C . GLY B 1 91 ? -31.683 103.554 5.525 1.00 21.00 91 GLY B C 1
ATOM 4614 O O . GLY B 1 91 ? -31.965 103.819 4.358 1.00 21.38 91 GLY B O 1
ATOM 4615 N N . ILE B 1 92 ? -32.155 102.471 6.125 1.00 21.56 92 ILE B N 1
ATOM 4616 C CA . ILE B 1 92 ? -33.058 101.589 5.403 1.00 21.09 92 ILE B CA 1
ATOM 4617 C C . ILE B 1 92 ? -34.486 102.118 5.558 1.00 22.27 92 ILE B C 1
ATOM 4618 O O . ILE B 1 92 ? -34.878 102.559 6.636 1.00 23.23 92 ILE B O 1
ATOM 4623 N N . LYS B 1 93 ? -35.253 102.105 4.471 1.00 23.23 93 LYS B N 1
ATOM 4624 C CA . LYS B 1 93 ? -36.625 102.600 4.505 1.00 23.57 93 LYS B CA 1
ATOM 4625 C C . LYS B 1 93 ? -37.599 101.748 3.705 1.00 22.34 93 LYS B C 1
ATOM 4626 O O . LYS B 1 93 ? -37.215 100.766 3.074 1.00 21.17 93 LYS B O 1
ATOM 4632 N N . ASP B 1 94 ? -38.869 102.147 3.752 1.00 21.81 94 ASP B N 1
ATOM 4633 C CA . ASP B 1 94 ? -39.941 101.469 3.035 1.00 20.66 94 ASP B CA 1
ATOM 4634 C C . ASP B 1 94 ? -40.049 100.024 3.505 1.00 18.34 94 ASP B C 1
ATOM 4635 O O . ASP B 1 94 ? -40.301 99.114 2.719 1.00 17.66 94 ASP B O 1
ATOM 4640 N N . ILE B 1 95 ? -39.855 99.828 4.804 1.00 17.09 95 ILE B N 1
ATOM 4641 C CA . ILE B 1 95 ? -39.936 98.499 5.406 1.00 14.72 95 ILE B CA 1
ATOM 4642 C C . ILE B 1 95 ? -41.369 98.162 5.775 1.00 12.88 95 ILE B C 1
ATOM 4643 O O . ILE B 1 95 ? -42.118 99.009 6.256 1.00 12.15 95 ILE B O 1
ATOM 4648 N N . SER B 1 96 ? -41.744 96.915 5.550 1.00 12.25 96 SER B N 1
ATOM 4649 C CA . SER B 1 96 ? -43.083 96.467 5.870 1.00 11.13 96 SER B CA 1
ATOM 4650 C C . SER B 1 96 ? -43.032 95.726 7.208 1.00 11.12 96 SER B C 1
ATOM 4651 O O . SER B 1 96 ? -42.356 94.710 7.344 1.00 11.67 96 SER B O 1
ATOM 4654 N N . ILE B 1 97 ? -43.752 96.244 8.192 1.00 10.31 97 ILE B N 1
ATOM 4655 C CA . ILE B 1 97 ? -43.764 95.671 9.522 1.00 10.65 97 ILE B CA 1
ATOM 4656 C C . ILE B 1 97 ? -44.908 94.646 9.718 1.00 11.25 97 ILE B C 1
ATOM 4657 O O . ILE B 1 97 ? -46.058 94.868 9.309 1.00 12.18 97 ILE B O 1
ATOM 4662 N N . ALA B 1 98 ? -44.588 93.504 10.314 1.00 10.13 98 ALA B N 1
ATOM 4663 C CA . ALA B 1 98 ? -45.601 92.486 10.549 1.00 9.64 98 ALA B CA 1
ATOM 4664 C C . ALA B 1 98 ? -45.526 91.891 11.960 1.00 9.46 98 ALA B C 1
ATOM 4665 O O . ALA B 1 98 ? -45.354 90.685 12.127 1.00 8.33 98 ALA B O 1
ATOM 4667 N N . PRO B 1 99 ? -45.661 92.739 12.999 1.00 9.77 99 PRO B N 1
ATOM 4668 C CA . PRO B 1 99 ? -45.612 92.283 14.394 1.00 9.59 99 PRO B CA 1
ATOM 4669 C C . PRO B 1 99 ? -46.900 91.569 14.771 1.00 10.40 99 PRO B C 1
ATOM 4670 O O . PRO B 1 99 ? -47.969 91.926 14.278 1.00 11.23 99 PRO B O 1
ATOM 4674 N N . SER B 1 100 ? -46.805 90.558 15.631 1.00 9.67 100 SER B N 1
ATOM 4675 C CA . SER B 1 100 ? -47.999 89.840 16.061 1.00 9.45 100 SER B CA 1
ATOM 4676 C C . SER B 1 100 ? -48.971 90.836 16.721 1.00 10.95 100 SER B C 1
ATOM 4677 O O . SER B 1 100 ? -50.190 90.659 16.667 1.00 11.74 100 SER B O 1
ATOM 4680 N N . SER B 1 101 ? -48.435 91.886 17.337 1.00 11.19 101 SER B N 1
ATOM 4681 C CA . SER B 1 101 ? -49.276 92.925 17.928 1.00 12.84 101 SER B CA 1
ATOM 4682 C C . SER B 1 101 ? -48.403 94.082 18.388 1.00 13.72 101 SER B C 1
ATOM 4683 O O . SER B 1 101 ? -47.203 93.909 18.580 1.00 14.50 101 SER B O 1
ATOM 4686 N N . ILE B 1 102 ? -48.999 95.258 18.567 1.00 14.88 102 ILE B N 1
ATOM 4687 C CA . ILE B 1 102 ? -48.242 96.456 18.962 1.00 14.77 102 ILE B CA 1
ATOM 4688 C C . ILE B 1 102 ? -48.670 97.040 20.316 1.00 14.15 102 ILE B C 1
ATOM 4689 O O . ILE B 1 102 ? -49.849 97.269 20.539 1.00 14.82 102 ILE B O 1
ATOM 4694 N N . ALA B 1 103 ? -47.716 97.275 21.215 1.00 13.95 103 ALA B N 1
ATOM 4695 C CA . ALA B 1 103 ? -48.040 97.831 22.533 1.00 14.08 103 ALA B CA 1
ATOM 4696 C C . ALA B 1 103 ? -47.709 99.325 22.605 1.00 15.03 103 ALA B C 1
ATOM 4697 O O . ALA B 1 103 ? -47.259 99.900 21.620 1.00 16.21 103 ALA B O 1
ATOM 4699 N N . ASN B 1 104 ? -47.940 99.952 23.759 1.00 15.96 104 ASN B N 1
ATOM 4700 C CA . ASN B 1 104 ? -47.659 101.380 23.921 1.00 16.53 104 ASN B CA 1
ATOM 4701 C C . ASN B 1 104 ? -46.175 101.695 23.995 1.00 16.15 104 ASN B C 1
ATOM 4702 O O . ASN B 1 104 ? -45.751 102.768 23.577 1.00 15.86 104 ASN B O 1
ATOM 4707 N N . VAL B 1 105 ? -45.391 100.773 24.541 1.00 15.89 105 VAL B N 1
ATOM 4708 C CA . VAL B 1 105 ? -43.962 100.998 24.653 1.00 16.89 105 VAL B CA 1
ATOM 4709 C C . VAL B 1 105 ? -43.357 101.127 23.255 1.00 17.55 105 VAL B C 1
ATOM 4710 O O . VAL B 1 105 ? -42.225 101.602 23.080 1.00 17.24 105 VAL B O 1
ATOM 4714 N N . HIS B 1 106 ? -44.133 100.720 22.258 1.00 17.50 106 HIS B N 1
ATOM 4715 C CA . HIS B 1 106 ? -43.693 100.793 20.870 1.00 20.13 106 HIS B CA 1
ATOM 4716 C C . HIS B 1 106 ? -43.903 102.185 20.260 1.00 21.22 106 HIS B C 1
ATOM 4717 O O . HIS B 1 106 ? -43.974 102.330 19.042 1.00 21.47 106 HIS B O 1
ATOM 4724 N N . GLU B 1 107 ? -43.987 103.206 21.110 1.00 23.67 107 GLU B N 1
ATOM 4725 C CA . GLU B 1 107 ? -44.185 104.584 20.645 1.00 25.80 107 GLU B CA 1
ATOM 4726 C C . GLU B 1 107 ? -43.158 105.037 19.582 1.00 25.08 107 GLU B C 1
ATOM 4727 O O . GLU B 1 107 ? -43.521 105.713 18.606 1.00 24.77 107 GLU B O 1
ATOM 4733 N N . PRO B 1 108 ? -41.873 104.668 19.756 1.00 23.26 108 PRO B N 1
ATOM 4734 C CA . PRO B 1 108 ? -40.841 105.056 18.795 1.00 21.83 108 PRO B CA 1
ATOM 4735 C C . PRO B 1 108 ? -41.247 104.806 17.352 1.00 20.74 108 PRO B C 1
ATOM 4736 O O . PRO B 1 108 ? -40.741 105.451 16.429 1.00 20.99 108 PRO B O 1
ATOM 4740 N N . LEU B 1 109 ? -42.174 103.877 17.167 1.00 19.22 109 LEU B N 1
ATOM 4741 C CA . LEU B 1 109 ? -42.644 103.532 15.836 1.00 18.34 109 LEU B CA 1
ATOM 4742 C C . LEU B 1 109 ? -43.176 104.766 15.125 1.00 19.32 109 LEU B C 1
ATOM 4743 O O . LEU B 1 109 ? -42.938 104.965 13.933 1.00 20.41 109 LEU B O 1
ATOM 4748 N N . ILE B 1 110 ? -43.895 105.605 15.855 1.00 19.73 110 ILE B N 1
ATOM 4749 C CA . ILE B 1 110 ? -44.474 106.783 15.233 1.00 20.82 110 ILE B CA 1
ATOM 4750 C C . ILE B 1 110 ? -43.485 107.560 14.370 1.00 21.27 110 ILE B C 1
ATOM 4751 O O . ILE B 1 110 ? -43.750 107.804 13.187 1.00 20.17 110 ILE B O 1
ATOM 4756 N N . ASP B 1 111 ? -42.346 107.941 14.941 1.00 22.53 111 ASP B N 1
ATOM 4757 C CA . ASP B 1 111 ? -41.351 108.673 14.157 1.00 24.27 111 ASP B CA 1
ATOM 4758 C C . ASP B 1 111 ? -40.869 107.877 12.945 1.00 24.33 111 ASP B C 1
ATOM 4759 O O . ASP B 1 111 ? -40.653 108.453 11.879 1.00 25.45 111 ASP B O 1
ATOM 4764 N N . HIS B 1 112 ? -40.695 106.563 13.094 1.00 23.60 112 HIS B N 1
ATOM 4765 C CA . HIS B 1 112 ? -40.228 105.751 11.967 1.00 23.23 112 HIS B CA 1
ATOM 4766 C C . HIS B 1 112 ? -41.223 105.782 10.817 1.00 22.76 112 HIS B C 1
ATOM 4767 O O . HIS B 1 112 ? -40.863 105.575 9.657 1.00 22.29 112 HIS B O 1
ATOM 4774 N N . ILE B 1 113 ? -42.481 106.037 11.152 1.00 23.83 113 ILE B N 1
ATOM 4775 C CA . ILE B 1 113 ? -43.539 106.112 10.156 1.00 24.18 113 ILE B CA 1
ATOM 4776 C C . ILE B 1 113 ? -43.443 107.460 9.452 1.00 24.25 113 ILE B C 1
ATOM 4777 O O . ILE B 1 113 ? -43.425 107.533 8.219 1.00 23.72 113 ILE B O 1
ATOM 4782 N N . LYS B 1 114 ? -43.370 108.526 10.243 1.00 24.12 114 LYS B N 1
ATOM 4783 C CA . LYS B 1 114 ? -43.262 109.874 9.692 1.00 24.79 114 LYS B CA 1
ATOM 4784 C C . LYS B 1 114 ? -42.059 110.047 8.757 1.00 24.44 114 LYS B C 1
ATOM 4785 O O . LYS B 1 114 ? -42.152 110.755 7.748 1.00 24.85 114 LYS B O 1
ATOM 4791 N N . ASN B 1 115 ? -40.949 109.384 9.082 1.00 23.00 115 ASN B N 1
ATOM 4792 C CA . ASN B 1 115 ? -39.730 109.463 8.277 1.00 21.87 115 ASN B CA 1
ATOM 4793 C C . ASN B 1 115 ? -39.623 108.405 7.172 1.00 20.87 115 ASN B C 1
ATOM 4794 O O . ASN B 1 115 ? -38.557 108.218 6.578 1.00 20.16 115 ASN B O 1
ATOM 4799 N N . GLY B 1 116 ? -40.730 107.715 6.904 1.00 20.06 116 GLY B N 1
ATOM 4800 C CA . GLY B 1 116 ? -40.756 106.703 5.861 1.00 18.11 116 GLY B CA 1
ATOM 4801 C C . GLY B 1 116 ? -40.016 105.407 6.129 1.00 17.77 116 GLY B C 1
ATOM 4802 O O . GLY B 1 116 ? -39.870 104.608 5.208 1.00 18.22 116 GLY B O 1
ATOM 4803 N N . VAL B 1 117 ? -39.547 105.182 7.357 1.00 17.23 117 VAL B N 1
ATOM 4804 C CA . VAL B 1 117 ? -38.827 103.947 7.660 1.00 16.83 117 VAL B CA 1
ATOM 4805 C C . VAL B 1 117 ? -39.774 102.758 7.567 1.00 16.54 117 VAL B C 1
ATOM 4806 O O . VAL B 1 117 ? -39.411 101.701 7.040 1.00 16.68 117 VAL B O 1
ATOM 4810 N N . VAL B 1 118 ? -40.989 102.950 8.077 1.00 14.45 118 VAL B N 1
ATOM 4811 C CA . VAL B 1 118 ? -42.026 101.926 8.046 1.00 13.94 118 VAL B CA 1
ATOM 4812 C C . VAL B 1 118 ? -43.156 102.485 7.183 1.00 14.82 118 VAL B C 1
ATOM 4813 O O . VAL B 1 118 ? -43.662 103.587 7.424 1.00 14.85 118 VAL B O 1
ATOM 4817 N N . THR B 1 119 ? -43.555 101.714 6.180 1.00 14.94 119 THR B N 1
ATOM 4818 C CA . THR B 1 119 ? -44.580 102.140 5.236 1.00 14.07 119 THR B CA 1
ATOM 4819 C C . THR B 1 119 ? -45.856 101.299 5.245 1.00 14.55 119 THR B C 1
ATOM 4820 O O . THR B 1 119 ? -46.870 101.695 4.665 1.00 15.22 119 THR B O 1
ATOM 4824 N N . ASN B 1 120 ? -45.789 100.134 5.888 1.00 13.73 120 ASN B N 1
ATOM 4825 C CA . ASN B 1 120 ? -46.920 99.219 6.000 1.00 12.01 120 ASN B CA 1
ATOM 4826 C C . ASN B 1 120 ? -46.852 98.480 7.335 1.00 13.19 120 ASN B C 1
ATOM 4827 O O . ASN B 1 120 ? -45.781 98.051 7.777 1.00 13.97 120 ASN B O 1
ATOM 4832 N N . ILE B 1 121 ? -48.012 98.322 7.964 1.00 11.08 121 ILE B N 1
ATOM 4833 C CA . ILE B 1 121 ? -48.120 97.664 9.252 1.00 7.96 121 ILE B CA 1
ATOM 4834 C C . ILE B 1 121 ? -49.274 96.663 9.267 1.00 9.74 121 ILE B C 1
ATOM 4835 O O . ILE B 1 121 ? -50.336 96.921 8.705 1.00 9.53 121 ILE B O 1
ATOM 4840 N N . THR B 1 122 ? -49.058 95.513 9.899 1.00 11.54 122 THR B N 1
ATOM 4841 C CA . THR B 1 122 ? -50.118 94.516 10.061 1.00 10.92 122 THR B CA 1
ATOM 4842 C C . THR B 1 122 ? -49.969 93.871 11.455 1.00 12.08 122 THR B C 1
ATOM 4843 O O . THR B 1 122 ? -48.854 93.528 11.873 1.00 11.58 122 THR B O 1
ATOM 4847 N N . SER B 1 123 ? -51.079 93.750 12.181 1.00 11.69 123 SER B N 1
ATOM 4848 C CA . SER B 1 123 ? -51.057 93.122 13.492 1.00 13.63 123 SER B CA 1
ATOM 4849 C C . SER B 1 123 ? -52.435 92.995 14.113 1.00 15.05 123 SER B C 1
ATOM 4850 O O . SER B 1 123 ? -53.461 93.243 13.464 1.00 15.70 123 SER B O 1
ATOM 4853 N N . SER B 1 124 ? -52.446 92.585 15.375 1.00 15.58 124 SER B N 1
ATOM 4854 C CA . SER B 1 124 ? -53.678 92.414 16.124 1.00 15.84 124 SER B CA 1
ATOM 4855 C C . SER B 1 124 ? -54.166 93.780 16.614 1.00 16.09 124 SER B C 1
ATOM 4856 O O . SER B 1 124 ? -55.336 94.136 16.445 1.00 16.72 124 SER B O 1
ATOM 4859 N N . GLY B 1 125 ? -53.264 94.544 17.216 1.00 16.10 125 GLY B N 1
ATOM 4860 C CA . GLY B 1 125 ? -53.653 95.844 17.719 1.00 17.63 125 GLY B CA 1
ATOM 4861 C C . GLY B 1 125 ? -52.565 96.883 17.627 1.00 18.95 125 GLY B C 1
ATOM 4862 O O . GLY B 1 125 ? -51.440 96.606 17.208 1.00 19.22 125 GLY B O 1
ATOM 4863 N N . LEU B 1 126 ? -52.903 98.102 18.021 1.00 19.63 126 LEU B N 1
ATOM 4864 C CA . LEU B 1 126 ? -51.930 99.177 17.986 1.00 19.35 126 LEU B CA 1
ATOM 4865 C C . LEU B 1 126 ? -51.873 99.859 19.350 1.00 20.63 126 LEU B C 1
ATOM 4866 O O . LEU B 1 126 ? -50.890 100.532 19.676 1.00 21.97 126 LEU B O 1
ATOM 4871 N N . ARG B 1 127 ? -52.918 99.637 20.150 1.00 22.19 127 ARG B N 1
ATOM 4872 C CA . ARG B 1 127 ? -53.061 100.226 21.482 1.00 23.96 127 ARG B CA 1
ATOM 4873 C C . ARG B 1 127 ? -53.163 101.758 21.430 1.00 25.66 127 ARG B C 1
ATOM 4874 O O . ARG B 1 127 ? -53.274 102.358 20.358 1.00 26.39 127 ARG B O 1
ATOM 4882 N N . ASP B 1 128 ? -53.109 102.376 22.604 1.00 27.25 128 ASP B N 1
ATOM 4883 C CA . ASP B 1 128 ? -53.232 103.822 22.768 1.00 29.23 128 ASP B CA 1
ATOM 4884 C C . ASP B 1 128 ? -52.379 104.731 21.870 1.00 29.42 128 ASP B C 1
ATOM 4885 O O . ASP B 1 128 ? -52.892 105.350 20.933 1.00 29.07 128 ASP B O 1
ATOM 4890 N N . LYS B 1 129 ? -51.085 104.812 22.171 1.00 29.08 129 LYS B N 1
ATOM 4891 C CA . LYS B 1 129 ? -50.158 105.665 21.439 1.00 28.00 129 LYS B CA 1
ATOM 4892 C C . LYS B 1 129 ? -50.048 105.415 19.941 1.00 27.59 129 LYS B C 1
ATOM 4893 O O . LYS B 1 129 ? -50.394 106.292 19.148 1.00 29.17 129 LYS B O 1
ATOM 4899 N N . VAL B 1 130 ? -49.572 104.242 19.533 1.00 26.84 130 VAL B N 1
ATOM 4900 C CA . VAL B 1 130 ? -49.431 103.979 18.098 1.00 25.21 130 VAL B CA 1
ATOM 4901 C C . VAL B 1 130 ? -50.774 104.115 17.398 1.00 25.05 130 VAL B C 1
ATOM 4902 O O . VAL B 1 130 ? -50.863 104.703 16.319 1.00 24.47 130 VAL B O 1
ATOM 4906 N N . GLY B 1 131 ? -51.817 103.571 18.022 1.00 24.69 131 GLY B N 1
ATOM 4907 C CA . GLY B 1 131 ? -53.152 103.632 17.447 1.00 23.60 131 GLY B CA 1
ATOM 4908 C C . GLY B 1 131 ? -53.635 105.058 17.252 1.00 22.76 131 GLY B C 1
ATOM 4909 O O . GLY B 1 131 ? -54.278 105.366 16.247 1.00 22.52 131 GLY B O 1
ATOM 4910 N N . ALA B 1 132 ? -53.333 105.922 18.223 1.00 21.61 132 ALA B N 1
ATOM 4911 C CA . ALA B 1 132 ? -53.716 107.334 18.167 1.00 19.91 132 ALA B CA 1
ATOM 4912 C C . ALA B 1 132 ? -53.102 107.945 16.923 1.00 19.85 132 ALA B C 1
ATOM 4913 O O . ALA B 1 132 ? -53.790 108.553 16.097 1.00 19.36 132 ALA B O 1
ATOM 4915 N N . ALA B 1 133 ? -51.793 107.775 16.788 1.00 20.03 133 ALA B N 1
ATOM 4916 C CA . ALA B 1 133 ? -51.095 108.309 15.633 1.00 20.70 133 ALA B CA 1
ATOM 4917 C C . ALA B 1 133 ? -51.773 107.823 14.347 1.00 20.70 133 ALA B C 1
ATOM 4918 O O . ALA B 1 133 ? -52.257 108.622 13.545 1.00 20.24 133 ALA B O 1
ATOM 4920 N N . ILE B 1 134 ? -51.837 106.510 14.164 1.00 21.23 134 ILE B N 1
ATOM 4921 C CA . ILE B 1 134 ? -52.445 105.953 12.955 1.00 20.65 134 ILE B CA 1
ATOM 4922 C C . ILE B 1 134 ? -53.827 106.502 12.677 1.00 21.51 134 ILE B C 1
ATOM 4923 O O . ILE B 1 134 ? -54.222 106.656 11.525 1.00 22.62 134 ILE B O 1
ATOM 4928 N N . SER B 1 135 ? -54.558 106.802 13.738 1.00 22.73 135 SER B N 1
ATOM 4929 C CA . SER B 1 135 ? -55.910 107.307 13.593 1.00 25.07 135 SER B CA 1
ATOM 4930 C C . SER B 1 135 ? -55.952 108.753 13.079 1.00 26.77 135 SER B C 1
ATOM 4931 O O . SER B 1 135 ? -56.983 109.208 12.579 1.00 26.59 135 SER B O 1
ATOM 4934 N N . GLU B 1 136 ? -54.838 109.477 13.195 1.00 27.95 136 GLU B N 1
ATOM 4935 C CA . GLU B 1 136 ? -54.809 110.859 12.727 1.00 28.03 136 GLU B CA 1
ATOM 4936 C C . GLU B 1 136 ? -54.242 110.978 11.312 1.00 27.81 136 GLU B C 1
ATOM 4937 O O . GLU B 1 136 ? -54.010 112.082 10.814 1.00 26.91 136 GLU B O 1
ATOM 4943 N N . GLY B 1 137 ? -54.006 109.838 10.670 1.00 27.36 137 GLY B N 1
ATOM 4944 C CA . GLY B 1 137 ? -53.492 109.857 9.310 1.00 27.50 137 GLY B CA 1
ATOM 4945 C C . GLY B 1 137 ? -51.986 109.825 9.104 1.00 27.86 137 GLY B C 1
ATOM 4946 O O . GLY B 1 137 ? -51.521 110.096 8.000 1.00 28.19 137 GLY B O 1
ATOM 4947 N N . ILE B 1 138 ? -51.225 109.493 10.143 1.00 28.01 138 ILE B N 1
ATOM 4948 C CA . ILE B 1 138 ? -49.766 109.423 10.049 1.00 27.59 138 ILE B CA 1
ATOM 4949 C C . ILE B 1 138 ? -49.270 108.636 8.836 1.00 27.31 138 ILE B C 1
ATOM 4950 O O . ILE B 1 138 ? -48.474 109.152 8.068 1.00 27.39 138 ILE B O 1
ATOM 4963 N N . GLU B 1 140 ? -49.482 106.675 5.151 1.00 27.95 140 GLU B N 1
ATOM 4964 C CA . GLU B 1 140 ? -50.132 106.893 3.880 1.00 27.65 140 GLU B CA 1
ATOM 4965 C C . GLU B 1 140 ? -50.961 105.644 3.575 1.00 26.97 140 GLU B C 1
ATOM 4966 O O . GLU B 1 140 ? -52.118 105.739 3.181 1.00 27.45 140 GLU B O 1
ATOM 4972 N N . ASN B 1 141 ? -50.369 104.471 3.776 1.00 25.79 141 ASN B N 1
ATOM 4973 C CA . ASN B 1 141 ? -51.066 103.209 3.545 1.00 23.79 141 ASN B CA 1
ATOM 4974 C C . ASN B 1 141 ? -51.887 102.827 4.778 1.00 22.64 141 ASN B C 1
ATOM 4975 O O . ASN B 1 141 ? -51.587 103.260 5.894 1.00 22.05 141 ASN B O 1
ATOM 4980 N N . PRO B 1 142 ? -52.952 102.027 4.587 1.00 21.50 142 PRO B N 1
ATOM 4981 C CA . PRO B 1 142 ? -53.810 101.594 5.700 1.00 20.37 142 PRO B CA 1
ATOM 4982 C C . PRO B 1 142 ? -53.182 100.453 6.505 1.00 19.10 142 PRO B C 1
ATOM 4983 O O . PRO B 1 142 ? -52.582 99.538 5.939 1.00 19.51 142 PRO B O 1
ATOM 4987 N N . VAL B 1 143 ? -53.317 100.497 7.820 1.00 17.51 143 VAL B N 1
ATOM 4988 C CA . VAL B 1 143 ? -52.776 99.429 8.650 1.00 16.47 143 VAL B CA 1
ATOM 4989 C C . VAL B 1 143 ? -53.695 98.233 8.409 1.00 16.89 143 VAL B C 1
ATOM 4990 O O . VAL B 1 143 ? -54.914 98.379 8.416 1.00 18.12 143 VAL B O 1
ATOM 4994 N N . ILE B 1 144 ? -53.127 97.056 8.178 1.00 15.61 144 ILE B N 1
ATOM 4995 C CA . ILE B 1 144 ? -53.943 95.864 7.962 1.00 13.36 144 ILE B CA 1
ATOM 4996 C C . ILE B 1 144 ? -54.108 95.129 9.296 1.00 13.31 144 ILE B C 1
ATOM 4997 O O . ILE B 1 144 ? -53.148 94.591 9.850 1.00 14.35 144 ILE B O 1
ATOM 5002 N N . ILE B 1 145 ? -55.317 95.103 9.828 1.00 10.94 145 ILE B N 1
ATOM 5003 C CA . ILE B 1 145 ? -55.503 94.386 11.065 1.00 9.19 145 ILE B CA 1
ATOM 5004 C C . ILE B 1 145 ? -56.049 92.985 10.812 1.00 9.71 145 ILE B C 1
ATOM 5005 O O . ILE B 1 145 ? -57.008 92.794 10.064 1.00 7.96 145 ILE B O 1
ATOM 5010 N N . ARG B 1 146 ? -55.415 92.004 11.440 1.00 9.19 146 ARG B N 1
ATOM 5011 C CA . ARG B 1 146 ? -55.825 90.616 11.305 1.00 8.35 146 ARG B CA 1
ATOM 5012 C C . ARG B 1 146 ? -55.930 90.003 12.693 1.00 8.42 146 ARG B C 1
ATOM 5013 O O . ARG B 1 146 ? -55.228 90.435 13.625 1.00 8.17 146 ARG B O 1
ATOM 5021 N N . SER B 1 147 ? -56.800 88.999 12.833 1.00 7.37 147 SER B N 1
ATOM 5022 C CA . SER B 1 147 ? -56.961 88.296 14.119 1.00 6.65 147 SER B CA 1
ATOM 5023 C C . SER B 1 147 ? -55.747 87.373 14.275 1.00 5.56 147 SER B C 1
ATOM 5024 O O . SER B 1 147 ? -55.015 87.154 13.306 1.00 4.66 147 SER B O 1
ATOM 5027 N N . HIS B 1 148 ? -55.509 86.849 15.477 1.00 4.55 148 HIS B N 1
ATOM 5028 C CA . HIS B 1 148 ? -54.359 85.962 15.654 1.00 3.53 148 HIS B CA 1
ATOM 5029 C C . HIS B 1 148 ? -54.440 84.832 14.637 1.00 3.71 148 HIS B C 1
ATOM 5030 O O . HIS B 1 148 ? -53.425 84.432 14.063 1.00 6.11 148 HIS B O 1
ATOM 5037 N N . GLY B 1 149 ? -55.647 84.342 14.386 1.00 1.76 149 GLY B N 1
ATOM 5038 C CA . GLY B 1 149 ? -55.809 83.279 13.417 1.00 3.92 149 GLY B CA 1
ATOM 5039 C C . GLY B 1 149 ? -55.580 83.791 12.007 1.00 7.35 149 GLY B C 1
ATOM 5040 O O . GLY B 1 149 ? -54.963 83.121 11.176 1.00 7.79 149 GLY B O 1
ATOM 5041 N N . GLY B 1 150 ? -56.075 84.996 11.732 1.00 9.08 150 GLY B N 1
ATOM 5042 C CA . GLY B 1 150 ? -55.919 85.571 10.409 1.00 8.21 150 GLY B CA 1
ATOM 5043 C C . GLY B 1 150 ? -54.465 85.735 10.026 1.00 9.05 150 GLY B C 1
ATOM 5044 O O . GLY B 1 150 ? -54.071 85.501 8.871 1.00 7.72 150 GLY B O 1
ATOM 5045 N N . ARG B 1 151 ? -53.661 86.151 11.005 1.00 8.81 151 ARG B N 1
ATOM 5046 C CA . ARG B 1 151 ? -52.233 86.357 10.777 1.00 8.75 151 ARG B CA 1
ATOM 5047 C C . ARG B 1 151 ? -51.587 85.009 10.447 1.00 9.62 151 ARG B C 1
ATOM 5048 O O . ARG B 1 151 ? -50.772 84.879 9.519 1.00 8.30 151 ARG B O 1
ATOM 5056 N N . ALA B 1 152 ? -51.960 84.005 11.224 1.00 10.00 152 ALA B N 1
ATOM 5057 C CA . ALA B 1 152 ? -51.431 82.684 10.995 1.00 12.15 152 ALA B CA 1
ATOM 5058 C C . ALA B 1 152 ? -51.923 82.213 9.622 1.00 12.45 152 ALA B C 1
ATOM 5059 O O . ALA B 1 152 ? -51.158 81.647 8.846 1.00 12.61 152 ALA B O 1
ATOM 5061 N N . ARG B 1 153 ? -53.193 82.450 9.311 1.00 13.25 153 ARG B N 1
ATOM 5062 C CA . ARG B 1 153 ? -53.716 82.047 8.005 1.00 13.91 153 ARG B CA 1
ATOM 5063 C C . ARG B 1 153 ? -52.927 82.715 6.880 1.00 11.93 153 ARG B C 1
ATOM 5064 O O . ARG B 1 153 ? -52.440 82.042 5.977 1.00 10.25 153 ARG B O 1
ATOM 5072 N N . ALA B 1 154 ? -52.804 84.039 6.939 1.00 10.57 154 ALA B N 1
ATOM 5073 C CA . ALA B 1 154 ? -52.084 84.780 5.901 1.00 10.88 154 ALA B CA 1
ATOM 5074 C C . ALA B 1 154 ? -50.659 84.281 5.678 1.00 11.67 154 ALA B C 1
ATOM 5075 O O . ALA B 1 154 ? -50.230 84.059 4.542 1.00 13.24 154 ALA B O 1
ATOM 5077 N N . ILE B 1 155 ? -49.915 84.110 6.759 1.00 11.73 155 ILE B N 1
ATOM 5078 C CA . ILE B 1 155 ? -48.548 83.664 6.627 1.00 11.53 155 ILE B CA 1
ATOM 5079 C C . ILE B 1 155 ? -48.479 82.283 5.992 1.00 12.21 155 ILE B C 1
ATOM 5080 O O . ILE B 1 155 ? -47.624 82.022 5.151 1.00 13.20 155 ILE B O 1
ATOM 5085 N N . ALA B 1 156 ? -49.392 81.401 6.362 1.00 12.89 156 ALA B N 1
ATOM 5086 C CA . ALA B 1 156 ? -49.374 80.054 5.804 1.00 13.77 156 ALA B CA 1
ATOM 5087 C C . ALA B 1 156 ? -49.859 80.003 4.360 1.00 14.25 156 ALA B C 1
ATOM 5088 O O . ALA B 1 156 ? -49.379 79.192 3.579 1.00 13.60 156 ALA B O 1
ATOM 5090 N N . THR B 1 157 ? -50.813 80.863 4.020 1.00 16.60 157 THR B N 1
ATOM 5091 C CA . THR B 1 157 ? -51.374 80.923 2.676 1.00 18.74 157 THR B CA 1
ATOM 5092 C C . THR B 1 157 ? -50.403 81.613 1.733 1.00 19.12 157 THR B C 1
ATOM 5093 O O . THR B 1 157 ? -50.549 81.564 0.510 1.00 20.34 157 THR B O 1
ATOM 5097 N N . ASP B 1 158 ? -49.405 82.254 2.324 1.00 18.64 158 ASP B N 1
ATOM 5098 C CA . ASP B 1 158 ? -48.381 82.987 1.588 1.00 18.96 158 ASP B CA 1
ATOM 5099 C C . ASP B 1 158 ? -48.911 84.275 0.963 1.00 19.26 158 ASP B C 1
ATOM 5100 O O . ASP B 1 158 ? -48.248 84.878 0.118 1.00 18.94 158 ASP B O 1
ATOM 5105 N N . ASP B 1 159 ? -50.098 84.717 1.346 1.00 19.06 159 ASP B N 1
ATOM 5106 C CA . ASP B 1 159 ? -50.545 85.960 0.759 1.00 20.70 159 ASP B CA 1
ATOM 5107 C C . ASP B 1 159 ? -49.836 87.087 1.504 1.00 19.56 159 ASP B C 1
ATOM 5108 O O . ASP B 1 159 ? -50.199 88.252 1.414 1.00 19.69 159 ASP B O 1
ATOM 5113 N N . ILE B 1 160 ? -48.793 86.696 2.228 1.00 20.01 160 ILE B N 1
ATOM 5114 C CA . ILE B 1 160 ? -47.929 87.592 2.988 1.00 19.22 160 ILE B CA 1
ATOM 5115 C C . ILE B 1 160 ? -46.659 86.752 3.212 1.00 18.22 160 ILE B C 1
ATOM 5116 O O . ILE B 1 160 ? -46.747 85.539 3.432 1.00 17.47 160 ILE B O 1
ATOM 5121 N N . HIS B 1 161 ? -45.483 87.371 3.146 1.00 16.21 161 HIS B N 1
ATOM 5122 C CA . HIS B 1 161 ? -44.247 86.609 3.312 1.00 13.83 161 HIS B CA 1
ATOM 5123 C C . HIS B 1 161 ? -43.178 87.381 4.096 1.00 12.90 161 HIS B C 1
ATOM 5124 O O . HIS B 1 161 ? -42.773 88.484 3.720 1.00 10.90 161 HIS B O 1
ATOM 5131 N N . ILE B 1 162 ? -42.708 86.783 5.184 1.00 11.62 162 ILE B N 1
ATOM 5132 C CA . ILE B 1 162 ? -41.721 87.439 6.012 1.00 9.87 162 ILE B CA 1
ATOM 5133 C C . ILE B 1 162 ? -40.298 87.241 5.513 1.00 11.40 162 ILE B C 1
ATOM 5134 O O . ILE B 1 162 ? -39.827 86.115 5.337 1.00 12.54 162 ILE B O 1
ATOM 5139 N N . ASP B 1 163 ? -39.608 88.347 5.284 1.00 12.10 163 ASP B N 1
ATOM 5140 C CA . ASP B 1 163 ? -38.233 88.271 4.827 1.00 12.22 163 ASP B CA 1
ATOM 5141 C C . ASP B 1 163 ? -37.314 87.964 5.998 1.00 11.06 163 ASP B C 1
ATOM 5142 O O . ASP B 1 163 ? -36.511 87.039 5.941 1.00 12.19 163 ASP B O 1
ATOM 5147 N N . VAL B 1 164 ? -37.431 88.751 7.054 1.00 9.22 164 VAL B N 1
ATOM 5148 C CA . VAL B 1 164 ? -36.617 88.547 8.229 1.00 7.76 164 VAL B CA 1
ATOM 5149 C C . VAL B 1 164 ? -37.465 88.680 9.475 1.00 7.35 164 VAL B C 1
ATOM 5150 O O . VAL B 1 164 ? -38.215 89.650 9.643 1.00 7.39 164 VAL B O 1
ATOM 5154 N N . ALA B 1 165 ? -37.352 87.702 10.356 1.00 6.70 165 ALA B N 1
ATOM 5155 C CA . ALA B 1 165 ? -38.107 87.751 11.592 1.00 5.82 165 ALA B CA 1
ATOM 5156 C C . ALA B 1 165 ? -37.139 87.953 12.739 1.00 5.38 165 ALA B C 1
ATOM 5157 O O . ALA B 1 165 ? -36.218 87.162 12.938 1.00 6.08 165 ALA B O 1
ATOM 5159 N N . PHE B 1 166 ? -37.332 89.036 13.473 1.00 5.07 166 PHE B N 1
ATOM 5160 C CA . PHE B 1 166 ? -36.496 89.326 14.631 1.00 4.81 166 PHE B CA 1
ATOM 5161 C C . PHE B 1 166 ? -37.315 88.897 15.845 1.00 4.15 166 PHE B C 1
ATOM 5162 O O . PHE B 1 166 ? -38.243 89.591 16.235 1.00 5.37 166 PHE B O 1
ATOM 5170 N N . LEU B 1 167 ? -36.979 87.753 16.429 1.00 3.12 167 LEU B N 1
ATOM 5171 C CA . LEU B 1 167 ? -37.720 87.234 17.570 1.00 3.30 167 LEU B CA 1
ATOM 5172 C C . LEU B 1 167 ? -36.955 87.292 18.893 1.00 4.34 167 LEU B C 1
ATOM 5173 O O . LEU B 1 167 ? -35.793 86.896 18.966 1.00 4.07 167 LEU B O 1
ATOM 5178 N N . GLY B 1 168 ? -37.613 87.767 19.945 1.00 5.45 168 GLY B N 1
ATOM 5179 C CA . GLY B 1 168 ? -36.956 87.820 21.236 1.00 5.23 168 GLY B CA 1
ATOM 5180 C C . GLY B 1 168 ? -37.150 86.503 21.969 1.00 5.40 168 GLY B C 1
ATOM 5181 O O . GLY B 1 168 ? -38.239 85.951 21.973 1.00 4.20 168 GLY B O 1
ATOM 5182 N N . ALA B 1 169 ? -36.096 85.983 22.580 1.00 6.76 169 ALA B N 1
ATOM 5183 C CA . ALA B 1 169 ? -36.199 84.736 23.325 1.00 7.84 169 ALA B CA 1
ATOM 5184 C C . ALA B 1 169 ? -35.443 84.885 24.635 1.00 9.17 169 ALA B C 1
ATOM 5185 O O . ALA B 1 169 ? -34.258 85.217 24.655 1.00 9.75 169 ALA B O 1
ATOM 5187 N N . PRO B 1 170 ? -36.120 84.641 25.753 1.00 10.55 170 PRO B N 1
ATOM 5188 C CA . PRO B 1 170 ? -35.447 84.765 27.045 1.00 12.20 170 PRO B CA 1
ATOM 5189 C C . PRO B 1 170 ? -34.261 83.824 27.227 1.00 13.51 170 PRO B C 1
ATOM 5190 O O . PRO B 1 170 ? -33.493 83.983 28.172 1.00 17.80 170 PRO B O 1
ATOM 5194 N N . SER B 1 171 ? -34.113 82.841 26.344 1.00 12.44 171 SER B N 1
ATOM 5195 C CA . SER B 1 171 ? -32.977 81.923 26.412 1.00 12.25 171 SER B CA 1
ATOM 5196 C C . SER B 1 171 ? -32.743 81.279 25.044 1.00 13.28 171 SER B C 1
ATOM 5197 O O . SER B 1 171 ? -33.689 81.067 24.279 1.00 12.95 171 SER B O 1
ATOM 5200 N N . SER B 1 172 ? -31.480 80.975 24.742 1.00 12.46 172 SER B N 1
ATOM 5201 C CA . SER B 1 172 ? -31.117 80.367 23.470 1.00 11.72 172 SER B CA 1
ATOM 5202 C C . SER B 1 172 ? -29.648 79.949 23.452 1.00 12.58 172 SER B C 1
ATOM 5203 O O . SER B 1 172 ? -28.822 80.573 24.113 1.00 13.31 172 SER B O 1
ATOM 5206 N N . ASP B 1 173 ? -29.311 78.887 22.721 1.00 12.43 173 ASP B N 1
ATOM 5207 C CA . ASP B 1 173 ? -27.905 78.505 22.631 1.00 12.52 173 ASP B CA 1
ATOM 5208 C C . ASP B 1 173 ? -27.340 79.253 21.440 1.00 10.92 173 ASP B C 1
ATOM 5209 O O . ASP B 1 173 ? -28.050 80.041 20.816 1.00 9.93 173 ASP B O 1
ATOM 5214 N N . ALA B 1 174 ? -26.073 79.013 21.123 1.00 9.81 174 ALA B N 1
ATOM 5215 C CA . ALA B 1 174 ? -25.443 79.711 20.017 1.00 9.45 174 ALA B CA 1
ATOM 5216 C C . ALA B 1 174 ? -25.749 79.044 18.707 1.00 9.83 174 ALA B C 1
ATOM 5217 O O . ALA B 1 174 ? -25.017 79.201 17.735 1.00 11.95 174 ALA B O 1
ATOM 5219 N N . TYR B 1 175 ? -26.833 78.293 18.670 1.00 9.09 175 TYR B N 1
ATOM 5220 C CA . TYR B 1 175 ? -27.196 77.639 17.435 1.00 9.63 175 TYR B CA 1
ATOM 5221 C C . TYR B 1 175 ? -28.659 77.871 17.091 1.00 9.33 175 TYR B C 1
ATOM 5222 O O . TYR B 1 175 ? -29.106 77.489 16.015 1.00 10.58 175 TYR B O 1
ATOM 5231 N N . GLY B 1 176 ? -29.406 78.480 18.014 1.00 9.24 176 GLY B N 1
ATOM 5232 C CA . GLY B 1 176 ? -30.809 78.763 17.757 1.00 7.85 176 GLY B CA 1
ATOM 5233 C C . GLY B 1 176 ? -31.902 78.114 18.597 1.00 6.92 176 GLY B C 1
ATOM 5234 O O . GLY B 1 176 ? -33.034 78.581 18.558 1.00 6.90 176 GLY B O 1
ATOM 5235 N N . ASN B 1 177 ? -31.611 77.046 19.334 1.00 6.80 177 ASN B N 1
ATOM 5236 C CA . ASN B 1 177 ? -32.646 76.417 20.152 1.00 6.99 177 ASN B CA 1
ATOM 5237 C C . ASN B 1 177 ? -33.038 77.429 21.229 1.00 6.37 177 ASN B C 1
ATOM 5238 O O . ASN B 1 177 ? -32.208 77.804 22.046 1.00 7.07 177 ASN B O 1
ATOM 5243 N N . ALA B 1 178 ? -34.295 77.865 21.230 1.00 5.39 178 ALA B N 1
ATOM 5244 C CA . ALA B 1 178 ? -34.750 78.867 22.185 1.00 5.99 178 ALA B CA 1
ATOM 5245 C C . ALA B 1 178 ? -36.065 78.514 22.880 1.00 7.03 178 ALA B C 1
ATOM 5246 O O . ALA B 1 178 ? -36.850 77.708 22.387 1.00 8.98 178 ALA B O 1
ATOM 5248 N N . ASN B 1 179 ? -36.318 79.116 24.030 1.00 6.69 179 ASN B N 1
ATOM 5249 C CA . ASN B 1 179 ? -37.581 78.860 24.706 1.00 6.99 179 ASN B CA 1
ATOM 5250 C C . ASN B 1 179 ? -37.949 80.109 25.499 1.00 7.24 179 ASN B C 1
ATOM 5251 O O . ASN B 1 179 ? -37.135 81.026 25.622 1.00 7.81 179 ASN B O 1
ATOM 5256 N N . GLY B 1 180 ? -39.170 80.163 26.009 1.00 6.83 180 GLY B N 1
ATOM 5257 C CA . GLY B 1 180 ? -39.577 81.337 26.747 1.00 9.29 180 GLY B CA 1
ATOM 5258 C C . GLY B 1 180 ? -39.781 81.089 28.221 1.00 11.96 180 GLY B C 1
ATOM 5259 O O . GLY B 1 180 ? -40.387 81.912 28.911 1.00 12.31 180 GLY B O 1
ATOM 5260 N N . THR B 1 181 ? -39.259 79.973 28.714 1.00 12.40 181 THR B N 1
ATOM 5261 C CA . THR B 1 181 ? -39.421 79.631 30.109 1.00 13.46 181 THR B CA 1
ATOM 5262 C C . THR B 1 181 ? -38.116 79.547 30.883 1.00 14.79 181 THR B C 1
ATOM 5263 O O . THR B 1 181 ? -38.090 79.051 32.005 1.00 16.09 181 THR B O 1
ATOM 5267 N N . ARG B 1 182 ? -37.035 80.022 30.287 1.00 16.19 182 ARG B N 1
ATOM 5268 C CA . ARG B 1 182 ? -35.740 80.013 30.950 1.00 18.26 182 ARG B CA 1
ATOM 5269 C C . ARG B 1 182 ? -35.047 81.329 30.610 1.00 19.06 182 ARG B C 1
ATOM 5270 O O . ARG B 1 182 ? -35.105 81.791 29.471 1.00 19.12 182 ARG B O 1
ATOM 5278 N N . GLY B 1 183 ? -34.398 81.938 31.595 1.00 19.66 183 GLY B N 1
ATOM 5279 C CA . GLY B 1 183 ? -33.715 83.200 31.351 1.00 20.17 183 GLY B CA 1
ATOM 5280 C C . GLY B 1 183 ? -34.065 84.251 32.390 1.00 19.70 183 GLY B C 1
ATOM 5281 O O . GLY B 1 183 ? -34.930 84.023 33.234 1.00 20.47 183 GLY B O 1
ATOM 5282 N N . LYS B 1 184 ? -33.411 85.406 32.345 1.00 18.65 184 LYS B N 1
ATOM 5283 C CA . LYS B 1 184 ? -33.699 86.446 33.327 1.00 16.26 184 LYS B CA 1
ATOM 5284 C C . LYS B 1 184 ? -34.882 87.282 32.889 1.00 16.52 184 LYS B C 1
ATOM 5285 O O . LYS B 1 184 ? -35.359 88.128 33.627 1.00 17.79 184 LYS B O 1
ATOM 5291 N N . THR B 1 185 ? -35.364 87.051 31.682 1.00 16.18 185 THR B N 1
ATOM 5292 C CA . THR B 1 185 ? -36.490 87.824 31.200 1.00 17.35 185 THR B CA 1
ATOM 5293 C C . THR B 1 185 ? -37.421 86.903 30.441 1.00 18.42 185 THR B C 1
ATOM 5294 O O . THR B 1 185 ? -37.549 87.017 29.219 1.00 19.84 185 THR B O 1
ATOM 5298 N N . THR B 1 186 ? -38.068 85.992 31.166 1.00 17.61 186 THR B N 1
ATOM 5299 C CA . THR B 1 186 ? -38.987 85.022 30.569 1.00 16.26 186 THR B CA 1
ATOM 5300 C C . THR B 1 186 ? -40.363 85.596 30.249 1.00 15.51 186 THR B C 1
ATOM 5301 O O . THR B 1 186 ? -40.722 86.662 30.721 1.00 17.32 186 THR B O 1
ATOM 5305 N N . CYS B 1 187 ? -41.134 84.879 29.444 1.00 15.64 187 CYS B N 1
ATOM 5306 C CA . CYS B 1 187 ? -42.483 85.319 29.091 1.00 15.01 187 CYS B CA 1
ATOM 5307 C C . CYS B 1 187 ? -43.390 84.096 28.928 1.00 13.55 187 CYS B C 1
ATOM 5308 O O . CYS B 1 187 ? -44.570 84.212 28.593 1.00 10.62 187 CYS B O 1
ATOM 5311 N N . GLY B 1 188 ? -42.814 82.921 29.147 1.00 14.19 188 GLY B N 1
ATOM 5312 C CA . GLY B 1 188 ? -43.573 81.696 29.032 1.00 14.34 188 GLY B CA 1
ATOM 5313 C C . GLY B 1 188 ? -43.692 81.210 27.609 1.00 15.68 188 GLY B C 1
ATOM 5314 O O . GLY B 1 188 ? -42.691 81.016 26.914 1.00 15.68 188 GLY B O 1
ATOM 5315 N N . SER B 1 189 ? -44.930 81.023 27.167 1.00 16.39 189 SER B N 1
ATOM 5316 C CA . SER B 1 189 ? -45.195 80.546 25.818 1.00 15.73 189 SER B CA 1
ATOM 5317 C C . SER B 1 189 ? -44.640 81.488 24.759 1.00 15.38 189 SER B C 1
ATOM 5318 O O . SER B 1 189 ? -44.395 82.664 25.028 1.00 15.20 189 SER B O 1
ATOM 5321 N N . LEU B 1 190 ? -44.440 80.948 23.558 1.00 14.84 190 LEU B N 1
ATOM 5322 C CA . LEU B 1 190 ? -43.938 81.706 22.408 1.00 13.75 190 LEU B CA 1
ATOM 5323 C C . LEU B 1 190 ? -44.767 81.353 21.169 1.00 14.00 190 LEU B C 1
ATOM 5324 O O . LEU B 1 190 ? -44.259 81.324 20.045 1.00 13.39 190 LEU B O 1
ATOM 5329 N N . GLY B 1 191 ? -46.053 81.107 21.394 1.00 13.79 191 GLY B N 1
ATOM 5330 C CA . GLY B 1 191 ? -46.956 80.725 20.324 1.00 13.82 191 GLY B CA 1
ATOM 5331 C C . GLY B 1 191 ? -47.069 81.652 19.129 1.00 14.24 191 GLY B C 1
ATOM 5332 O O . GLY B 1 191 ? -47.312 81.190 18.012 1.00 13.17 191 GLY B O 1
ATOM 5333 N N . TYR B 1 192 ? -46.919 82.954 19.336 1.00 13.66 192 TYR B N 1
ATOM 5334 C CA . TYR B 1 192 ? -47.014 83.843 18.193 1.00 14.44 192 TYR B CA 1
ATOM 5335 C C . TYR B 1 192 ? -45.679 83.821 17.442 1.00 14.25 192 TYR B C 1
ATOM 5336 O O . TYR B 1 192 ? -45.662 83.796 16.218 1.00 14.21 192 TYR B O 1
ATOM 5345 N N . ALA B 1 193 ? -44.564 83.781 18.166 1.00 13.69 193 ALA B N 1
ATOM 5346 C CA . ALA B 1 193 ? -43.258 83.770 17.507 1.00 14.63 193 ALA B CA 1
ATOM 5347 C C . ALA B 1 193 ? -42.961 82.464 16.788 1.00 15.68 193 ALA B C 1
ATOM 5348 O O . ALA B 1 193 ? -42.291 82.460 15.753 1.00 15.43 193 ALA B O 1
ATOM 5358 N N . ILE B 1 195 ? -44.689 80.652 14.889 1.00 17.08 195 ILE B N 1
ATOM 5359 C CA . ILE B 1 195 ? -45.139 80.565 13.527 1.00 16.96 195 ILE B CA 1
ATOM 5360 C C . ILE B 1 195 ? -44.212 81.367 12.646 1.00 16.88 195 ILE B C 1
ATOM 5361 O O . ILE B 1 195 ? -43.929 80.974 11.519 1.00 18.20 195 ILE B O 1
ATOM 5366 N N . ASP B 1 196 ? -43.717 82.484 13.159 1.00 16.37 196 ASP B N 1
ATOM 5367 C CA . ASP B 1 196 ? -42.802 83.317 12.384 1.00 15.54 196 ASP B CA 1
ATOM 5368 C C . ASP B 1 196 ? -41.566 82.534 12.000 1.00 14.21 196 ASP B C 1
ATOM 5369 O O . ASP B 1 196 ? -41.183 82.504 10.844 1.00 13.09 196 ASP B O 1
ATOM 5374 N N . ALA B 1 197 ? -40.937 81.905 12.984 1.00 14.35 197 ALA B N 1
ATOM 5375 C CA . ALA B 1 197 ? -39.716 81.156 12.734 1.00 14.31 197 ALA B CA 1
ATOM 5376 C C . ALA B 1 197 ? -39.924 79.960 11.826 1.00 14.70 197 ALA B C 1
ATOM 5377 O O . ALA B 1 197 ? -38.969 79.393 11.307 1.00 16.10 197 ALA B O 1
ATOM 5379 N N . LYS B 1 198 ? -41.174 79.586 11.630 1.00 13.97 198 LYS B N 1
ATOM 5380 C CA . LYS B 1 198 ? -41.492 78.440 10.818 1.00 14.09 198 LYS B CA 1
ATOM 5381 C C . LYS B 1 198 ? -41.706 78.810 9.351 1.00 14.99 198 LYS B C 1
ATOM 5382 O O . LYS B 1 198 ? -41.409 78.023 8.451 1.00 14.27 198 LYS B O 1
ATOM 5388 N N . TYR B 1 199 ? -42.199 80.016 9.096 1.00 14.77 199 TYR B N 1
ATOM 5389 C CA . TYR B 1 199 ? -42.461 80.422 7.724 1.00 14.50 199 TYR B CA 1
ATOM 5390 C C . TYR B 1 199 ? -41.579 81.529 7.180 1.00 13.88 199 TYR B C 1
ATOM 5391 O O . TYR B 1 199 ? -41.543 81.740 5.974 1.00 14.56 199 TYR B O 1
ATOM 5400 N N . ALA B 1 200 ? -40.870 82.228 8.057 1.00 12.36 200 ALA B N 1
ATOM 5401 C CA . ALA B 1 200 ? -40.013 83.321 7.631 1.00 11.69 200 ALA B CA 1
ATOM 5402 C C . ALA B 1 200 ? -38.803 82.799 6.876 1.00 12.48 200 ALA B C 1
ATOM 5403 O O . ALA B 1 200 ? -38.356 81.672 7.108 1.00 11.26 200 ALA B O 1
ATOM 5405 N N . ASP B 1 201 ? -38.276 83.614 5.962 1.00 13.03 201 ASP B N 1
ATOM 5406 C CA . ASP B 1 201 ? -37.109 83.194 5.198 1.00 13.57 201 ASP B CA 1
ATOM 5407 C C . ASP B 1 201 ? -35.896 83.176 6.099 1.00 12.02 201 ASP B C 1
ATOM 5408 O O . ASP B 1 201 ? -35.199 82.169 6.197 1.00 14.65 201 ASP B O 1
ATOM 5413 N N . GLN B 1 202 ? -35.644 84.296 6.751 1.00 9.71 202 GLN B N 1
ATOM 5414 C CA . GLN B 1 202 ? -34.535 84.389 7.667 1.00 9.62 202 GLN B CA 1
ATOM 5415 C C . GLN B 1 202 ? -35.037 84.740 9.054 1.00 9.69 202 GLN B C 1
ATOM 5416 O O . GLN B 1 202 ? -35.890 85.620 9.217 1.00 9.61 202 GLN B O 1
ATOM 5422 N N . VAL B 1 203 ? -34.509 84.036 10.053 1.00 9.07 203 VAL B N 1
ATOM 5423 C CA . VAL B 1 203 ? -34.893 84.237 11.449 1.00 7.25 203 VAL B CA 1
ATOM 5424 C C . VAL B 1 203 ? -33.692 84.642 12.291 1.00 6.12 203 VAL B C 1
ATOM 5425 O O . VAL B 1 203 ? -32.655 83.985 12.278 1.00 6.38 203 VAL B O 1
ATOM 5429 N N . VAL B 1 204 ? -33.847 85.738 13.019 1.00 5.35 204 VAL B N 1
ATOM 5430 C CA . VAL B 1 204 ? -32.805 86.250 13.898 1.00 3.86 204 VAL B CA 1
ATOM 5431 C C . VAL B 1 204 ? -33.400 86.263 15.301 1.00 4.67 204 VAL B C 1
ATOM 5432 O O . VAL B 1 204 ? -34.310 87.049 15.575 1.00 4.32 204 VAL B O 1
ATOM 5436 N N . ILE B 1 205 ? -32.928 85.396 16.192 1.00 5.08 205 ILE B N 1
ATOM 5437 C CA . ILE B 1 205 ? -33.468 85.453 17.544 1.00 5.96 205 ILE B CA 1
ATOM 5438 C C . ILE B 1 205 ? -32.525 86.316 18.399 1.00 5.54 205 ILE B C 1
ATOM 5439 O O . ILE B 1 205 ? -31.302 86.186 18.316 1.00 6.66 205 ILE B O 1
ATOM 5444 N N . VAL B 1 206 ? -33.104 87.217 19.188 1.00 5.36 206 VAL B N 1
ATOM 5445 C CA . VAL B 1 206 ? -32.344 88.113 20.063 1.00 6.60 206 VAL B CA 1
ATOM 5446 C C . VAL B 1 206 ? -32.531 87.657 21.501 1.00 7.45 206 VAL B C 1
ATOM 5447 O O . VAL B 1 206 ? -33.604 87.829 22.075 1.00 6.97 206 VAL B O 1
ATOM 5451 N N . THR B 1 207 ? -31.495 87.079 22.089 1.00 8.72 207 THR B N 1
ATOM 5452 C CA . THR B 1 207 ? -31.632 86.602 23.443 1.00 11.64 207 THR B CA 1
ATOM 5453 C C . THR B 1 207 ? -31.014 87.502 24.486 1.00 15.04 207 THR B C 1
ATOM 5454 O O . THR B 1 207 ? -30.134 88.336 24.225 1.00 15.62 207 THR B O 1
ATOM 5458 N N . ASP B 1 208 ? -31.488 87.291 25.697 1.00 17.66 208 ASP B N 1
ATOM 5459 C CA . ASP B 1 208 ? -31.046 88.057 26.830 1.00 18.98 208 ASP B CA 1
ATOM 5460 C C . ASP B 1 208 ? -30.064 87.244 27.641 1.00 18.57 208 ASP B C 1
ATOM 5461 O O . ASP B 1 208 ? -29.261 87.792 28.401 1.00 19.21 208 ASP B O 1
ATOM 5466 N N . THR B 1 209 ? -30.150 85.926 27.490 1.00 16.40 209 THR B N 1
ATOM 5467 C CA . THR B 1 209 ? -29.265 85.037 28.212 1.00 15.62 209 THR B CA 1
ATOM 5468 C C . THR B 1 209 ? -28.853 83.877 27.313 1.00 14.94 209 THR B C 1
ATOM 5469 O O . THR B 1 209 ? -29.696 83.166 26.776 1.00 13.84 209 THR B O 1
ATOM 5473 N N . LEU B 1 210 ? -27.546 83.708 27.141 1.00 15.37 210 LEU B N 1
ATOM 5474 C CA . LEU B 1 210 ? -27.004 82.651 26.298 1.00 15.38 210 LEU B CA 1
ATOM 5475 C C . LEU B 1 210 ? -26.758 81.385 27.098 1.00 15.20 210 LEU B C 1
ATOM 5476 O O . LEU B 1 210 ? -26.058 81.397 28.103 1.00 15.78 210 LEU B O 1
ATOM 5481 N N . VAL B 1 211 ? -27.326 80.285 26.634 1.00 15.66 211 VAL B N 1
ATOM 5482 C CA . VAL B 1 211 ? -27.187 79.010 27.317 1.00 16.09 211 VAL B CA 1
ATOM 5483 C C . VAL B 1 211 ? -26.310 78.031 26.526 1.00 16.46 211 VAL B C 1
ATOM 5484 O O . VAL B 1 211 ? -26.295 78.047 25.287 1.00 17.80 211 VAL B O 1
ATOM 5488 N N . PRO B 1 212 ? -25.550 77.180 27.230 1.00 15.09 212 PRO B N 1
ATOM 5489 C CA . PRO B 1 212 ? -24.703 76.224 26.517 1.00 14.06 212 PRO B CA 1
ATOM 5490 C C . PRO B 1 212 ? -25.558 75.240 25.739 1.00 14.30 212 PRO B C 1
ATOM 5491 O O . PRO B 1 212 ? -26.673 74.913 26.151 1.00 15.70 212 PRO B O 1
ATOM 5495 N N . TYR B 1 213 ? -25.036 74.789 24.605 1.00 12.57 213 TYR B N 1
ATOM 5496 C CA . TYR B 1 213 ? -25.735 73.852 23.740 1.00 11.32 213 TYR B CA 1
ATOM 5497 C C . TYR B 1 213 ? -25.782 72.450 24.340 1.00 11.50 213 TYR B C 1
ATOM 5498 O O . TYR B 1 213 ? -24.806 71.972 24.918 1.00 12.81 213 TYR B O 1
ATOM 5507 N N . PRO B 1 214 ? -26.912 71.762 24.202 1.00 11.07 214 PRO B N 1
ATOM 5508 C CA . PRO B 1 214 ? -28.140 72.191 23.536 1.00 11.58 214 PRO B CA 1
ATOM 5509 C C . PRO B 1 214 ? -29.110 72.749 24.565 1.00 11.85 214 PRO B C 1
ATOM 5510 O O . PRO B 1 214 ? -29.207 72.223 25.670 1.00 14.02 214 PRO B O 1
ATOM 5514 N N . ASN B 1 215 ? -29.831 73.801 24.206 1.00 10.87 215 ASN B N 1
ATOM 5515 C CA . ASN B 1 215 ? -30.799 74.396 25.119 1.00 10.57 215 ASN B CA 1
ATOM 5516 C C . ASN B 1 215 ? -32.105 73.616 25.068 1.00 10.88 215 ASN B C 1
ATOM 5517 O O . ASN B 1 215 ? -32.505 73.148 24.003 1.00 12.72 215 ASN B O 1
ATOM 5522 N N . THR B 1 216 ? -32.760 73.475 26.218 1.00 10.27 216 THR B N 1
ATOM 5523 C CA . THR B 1 216 ? -34.032 72.758 26.315 1.00 10.24 216 THR B CA 1
ATOM 5524 C C . THR B 1 216 ? -34.815 73.288 27.514 1.00 11.19 216 THR B C 1
ATOM 5525 O O . THR B 1 216 ? -34.231 73.721 28.512 1.00 13.22 216 THR B O 1
ATOM 5529 N N . PRO B 1 217 ? -36.152 73.282 27.434 1.00 10.76 217 PRO B N 1
ATOM 5530 C CA . PRO B 1 217 ? -37.014 72.832 26.330 1.00 10.02 217 PRO B CA 1
ATOM 5531 C C . PRO B 1 217 ? -36.729 73.630 25.069 1.00 9.89 217 PRO B C 1
ATOM 5532 O O . PRO B 1 217 ? -36.020 74.640 25.111 1.00 10.81 217 PRO B O 1
ATOM 5536 N N . ILE B 1 218 ? -37.332 73.211 23.962 1.00 8.23 218 ILE B N 1
ATOM 5537 C CA . ILE B 1 218 ? -37.113 73.889 22.691 1.00 8.09 218 ILE B CA 1
ATOM 5538 C C . ILE B 1 218 ? -38.401 74.374 22.035 1.00 7.52 218 ILE B C 1
ATOM 5539 O O . ILE B 1 218 ? -39.160 73.574 21.509 1.00 9.64 218 ILE B O 1
ATOM 5544 N N . SER B 1 219 ? -38.656 75.677 22.065 1.00 6.78 219 SER B N 1
ATOM 5545 C CA . SER B 1 219 ? -39.880 76.204 21.463 1.00 7.12 219 SER B CA 1
ATOM 5546 C C . SER B 1 219 ? -39.621 76.565 20.010 1.00 6.68 219 SER B C 1
ATOM 5547 O O . SER B 1 219 ? -40.504 76.479 19.160 1.00 7.27 219 SER B O 1
ATOM 5550 N N . ILE B 1 220 ? -38.387 76.958 19.737 1.00 6.12 220 ILE B N 1
ATOM 5551 C CA . ILE B 1 220 ? -37.952 77.292 18.398 1.00 4.64 220 ILE B CA 1
ATOM 5552 C C . ILE B 1 220 ? -36.638 76.537 18.203 1.00 5.46 220 ILE B C 1
ATOM 5553 O O . ILE B 1 220 ? -35.654 76.784 18.907 1.00 4.86 220 ILE B O 1
ATOM 5558 N N . PRO B 1 221 ? -36.621 75.579 17.255 1.00 5.78 221 PRO B N 1
ATOM 5559 C CA . PRO B 1 221 ? -35.459 74.749 16.939 1.00 6.40 221 PRO B CA 1
ATOM 5560 C C . PRO B 1 221 ? -34.374 75.472 16.159 1.00 8.56 221 PRO B C 1
ATOM 5561 O O . PRO B 1 221 ? -34.639 76.469 15.477 1.00 9.27 221 PRO B O 1
ATOM 5565 N N . GLN B 1 222 ? -33.149 74.962 16.271 1.00 8.78 222 GLN B N 1
ATOM 5566 C CA . GLN B 1 222 ? -32.004 75.540 15.573 1.00 8.86 222 GLN B CA 1
ATOM 5567 C C . GLN B 1 222 ? -32.246 75.506 14.054 1.00 9.39 222 GLN B C 1
ATOM 5568 O O . GLN B 1 222 ? -31.709 76.337 13.315 1.00 10.16 222 GLN B O 1
ATOM 5574 N N . THR B 1 223 ? -33.075 74.568 13.597 1.00 8.11 223 THR B N 1
ATOM 5575 C CA . THR B 1 223 ? -33.361 74.441 12.178 1.00 8.77 223 THR B CA 1
ATOM 5576 C C . THR B 1 223 ? -34.220 75.555 11.616 1.00 8.67 223 THR B C 1
ATOM 5577 O O . THR B 1 223 ? -34.429 75.622 10.408 1.00 9.77 223 THR B O 1
ATOM 5581 N N . ASP B 1 224 ? -34.729 76.422 12.478 1.00 7.89 224 ASP B N 1
ATOM 5582 C CA . ASP B 1 224 ? -35.545 77.534 12.006 1.00 8.26 224 ASP B CA 1
ATOM 5583 C C . ASP B 1 224 ? -34.823 78.855 12.210 1.00 9.48 224 ASP B C 1
ATOM 5584 O O . ASP B 1 224 ? -35.300 79.898 11.779 1.00 10.41 224 ASP B O 1
ATOM 5589 N N . VAL B 1 225 ? -33.658 78.814 12.843 1.00 9.31 225 VAL B N 1
ATOM 5590 C CA . VAL B 1 225 ? -32.940 80.041 13.138 1.00 9.77 225 VAL B CA 1
ATOM 5591 C C . VAL B 1 225 ? -31.699 80.275 12.275 1.00 9.67 225 VAL B C 1
ATOM 5592 O O . VAL B 1 225 ? -30.981 79.341 11.954 1.00 10.87 225 VAL B O 1
ATOM 5596 N N . ASP B 1 226 ? -31.447 81.521 11.893 1.00 8.91 226 ASP B N 1
ATOM 5597 C CA . ASP B 1 226 ? -30.279 81.804 11.074 1.00 9.65 226 ASP B CA 1
ATOM 5598 C C . ASP B 1 226 ? -29.169 82.465 11.880 1.00 9.20 226 ASP B C 1
ATOM 5599 O O . ASP B 1 226 ? -27.999 82.117 11.752 1.00 7.76 226 ASP B O 1
ATOM 5604 N N . TYR B 1 227 ? -29.544 83.407 12.729 1.00 8.53 227 TYR B N 1
ATOM 5605 C CA . TYR B 1 227 ? -28.566 84.118 13.520 1.00 8.53 227 TYR B CA 1
ATOM 5606 C C . TYR B 1 227 ? -29.044 84.349 14.952 1.00 9.37 227 TYR B C 1
ATOM 5607 O O . TYR B 1 227 ? -30.250 84.433 15.233 1.00 9.99 227 TYR B O 1
ATOM 5616 N N . ILE B 1 228 ? -28.085 84.444 15.863 1.00 8.36 228 ILE B N 1
ATOM 5617 C CA . ILE B 1 228 ? -28.402 84.691 17.251 1.00 8.18 228 ILE B CA 1
ATOM 5618 C C . ILE B 1 228 ? -27.578 85.871 17.714 1.00 9.24 228 ILE B C 1
ATOM 5619 O 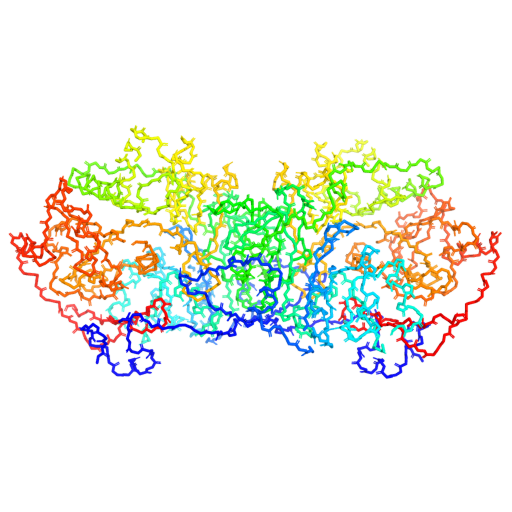O . ILE B 1 228 ? -26.372 85.927 17.483 1.00 9.05 228 ILE B O 1
ATOM 5624 N N . VAL B 1 229 ? -28.235 86.827 18.353 1.00 9.91 229 VAL B N 1
ATOM 5625 C CA . VAL B 1 229 ? -27.538 87.992 18.860 1.00 10.84 229 VAL B CA 1
ATOM 5626 C C . VAL B 1 229 ? -27.859 88.159 20.333 1.00 11.54 229 VAL B C 1
ATOM 5627 O O . VAL B 1 229 ? -29.019 88.083 20.736 1.00 13.15 229 VAL B O 1
ATOM 5631 N N . VAL B 1 230 ? -26.824 88.379 21.133 1.00 11.60 230 VAL B N 1
ATOM 5632 C CA . VAL B 1 230 ? -26.990 88.548 22.567 1.00 11.76 230 VAL B CA 1
ATOM 5633 C C . VAL B 1 230 ? -26.966 90.019 22.940 1.00 13.74 230 VAL B C 1
ATOM 5634 O O . VAL B 1 230 ? -26.118 90.760 22.465 1.00 15.36 230 VAL B O 1
ATOM 5638 N N . VAL B 1 231 ? -27.897 90.445 23.788 1.00 16.08 231 VAL B N 1
ATOM 5639 C CA . VAL B 1 231 ? -27.948 91.834 24.237 1.00 17.00 231 VAL B CA 1
ATOM 5640 C C . VAL B 1 231 ? -28.100 91.885 25.756 1.00 19.00 231 VAL B C 1
ATOM 5641 O O . VAL B 1 231 ? -28.414 90.877 26.387 1.00 19.69 231 VAL B O 1
ATOM 5645 N N . ASP B 1 232 ? -27.890 93.059 26.343 1.00 21.64 232 ASP B N 1
ATOM 5646 C CA . ASP B 1 232 ? -27.993 93.212 27.794 1.00 23.45 232 ASP B CA 1
ATOM 5647 C C . ASP B 1 232 ? -29.403 92.920 28.325 1.00 23.27 232 ASP B C 1
ATOM 5648 O O . ASP B 1 232 ? -29.556 92.340 29.401 1.00 23.81 232 ASP B O 1
ATOM 5653 N N . ALA B 1 233 ? -30.430 93.315 27.573 1.00 22.64 233 ALA B N 1
ATOM 5654 C CA . ALA B 1 233 ? -31.818 93.085 27.983 1.00 21.94 233 ALA B CA 1
ATOM 5655 C C . ALA B 1 233 ? -32.786 93.142 26.812 1.00 21.58 233 ALA B C 1
ATOM 5656 O O . ALA B 1 233 ? -32.777 94.087 26.030 1.00 20.47 233 ALA B O 1
ATOM 5658 N N . ILE B 1 234 ? -33.642 92.140 26.699 1.00 22.39 234 ILE B N 1
ATOM 5659 C CA . ILE B 1 234 ? -34.607 92.122 25.611 1.00 23.74 234 ILE B CA 1
ATOM 5660 C C . ILE B 1 234 ? -35.947 92.636 26.101 1.00 24.94 234 ILE B C 1
ATOM 5661 O O . ILE B 1 234 ? -36.795 93.030 25.310 1.00 24.35 234 ILE B O 1
ATOM 5666 N N . GLY B 1 235 ? -36.132 92.623 27.414 1.00 28.04 235 GLY B N 1
ATOM 5667 C CA . GLY B 1 235 ? -37.379 93.092 27.983 1.00 32.12 235 GLY B CA 1
ATOM 5668 C C . GLY B 1 235 ? -37.179 93.717 29.346 1.00 35.98 235 GLY B C 1
ATOM 5669 O O . GLY B 1 235 ? -36.163 93.491 30.000 1.00 36.20 235 GLY B O 1
ATOM 5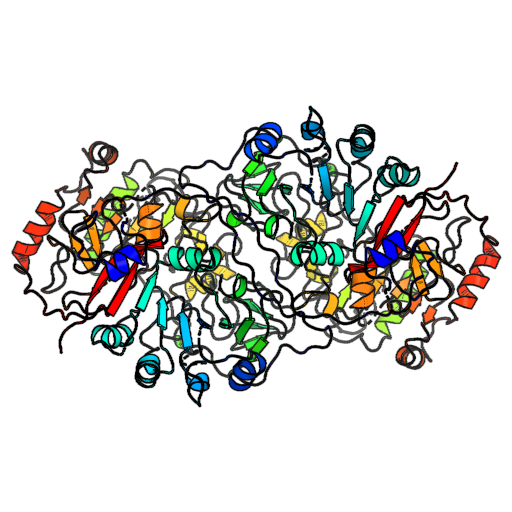670 N N . ASP B 1 236 ? -38.152 94.511 29.774 1.00 40.51 236 ASP B N 1
ATOM 5671 C CA . ASP B 1 236 ? -38.086 95.174 31.069 1.00 45.16 236 ASP B CA 1
ATOM 5672 C C . ASP B 1 236 ? -38.126 94.146 32.203 1.00 47.98 236 ASP B C 1
ATOM 5673 O O . ASP B 1 236 ? -39.019 93.300 32.253 1.00 47.69 236 ASP B O 1
ATOM 5678 N N . PRO B 1 237 ? -37.162 94.222 33.132 1.00 50.83 237 PRO B N 1
ATOM 5679 C CA . PRO B 1 237 ? -37.053 93.316 34.276 1.00 54.24 237 PRO B CA 1
ATOM 5680 C C . PRO B 1 237 ? -38.380 92.922 34.919 1.00 57.46 237 PRO B C 1
ATOM 5681 O O . PRO B 1 237 ? -38.916 91.843 34.651 1.00 58.11 237 PRO B O 1
ATOM 5685 N N . GLU B 1 238 ? -38.909 93.795 35.771 1.00 60.90 238 GLU B N 1
ATOM 5686 C CA . GLU B 1 238 ? -40.167 93.507 36.453 1.00 64.56 238 GLU B CA 1
ATOM 5687 C C . GLU B 1 238 ? -41.359 93.514 35.502 1.00 66.11 238 GLU B C 1
ATOM 5688 O O . GLU B 1 238 ? -42.482 93.208 35.903 1.00 66.89 238 GLU B O 1
ATOM 5694 N N . GLY B 1 239 ? -41.109 93.851 34.241 1.00 67.68 239 GLY B N 1
ATOM 5695 C CA . GLY B 1 239 ? -42.178 93.880 33.258 1.00 69.74 239 GLY B CA 1
ATOM 5696 C C . GLY B 1 239 ? -42.800 92.518 32.989 1.00 71.06 239 GLY B C 1
ATOM 5697 O O . GLY B 1 239 ? -43.707 92.389 32.160 1.00 71.61 239 GLY B O 1
ATOM 5698 N N . ILE B 1 240 ? -42.311 91.499 33.690 1.00 71.54 240 ILE B N 1
ATOM 5699 C CA . ILE B 1 240 ? -42.814 90.136 33.534 1.00 72.01 240 ILE B CA 1
ATOM 5700 C C . ILE B 1 240 ? -42.395 89.285 34.740 1.00 72.19 240 ILE B C 1
ATOM 5701 O O . ILE B 1 240 ? -42.805 88.129 34.874 1.00 72.71 240 ILE B O 1
ATOM 5706 N N . ALA B 1 241 ? -41.584 89.864 35.621 1.00 71.70 241 ALA B N 1
ATOM 5707 C CA . ALA B 1 241 ? -41.123 89.152 36.809 1.00 71.33 241 ALA B CA 1
ATOM 5708 C C . ALA B 1 241 ? -42.011 89.443 38.024 1.00 70.93 241 ALA B C 1
ATOM 5709 O O . ALA B 1 241 ? -41.723 88.995 39.138 1.00 70.61 241 ALA B O 1
ATOM 5711 N N . LYS B 1 242 ? -43.093 90.186 37.795 1.00 70.19 242 LYS B N 1
ATOM 5712 C CA . LYS B 1 242 ? -44.034 90.553 38.854 1.00 68.80 242 LYS B CA 1
ATOM 5713 C C . LYS B 1 242 ? -44.817 89.331 39.357 1.00 67.41 242 LYS B C 1
ATOM 5714 O O . LYS B 1 242 ? -44.270 88.226 39.441 1.00 67.15 242 LYS B O 1
ATOM 5720 N N . GLY B 1 243 ? -46.092 89.534 39.689 1.00 65.47 243 GLY B N 1
ATOM 5721 C CA . GLY B 1 243 ? -46.918 88.444 40.187 1.00 62.78 243 GLY B CA 1
ATOM 5722 C C . GLY B 1 243 ? -48.201 88.230 39.406 1.00 60.99 243 GLY B C 1
ATOM 5723 O O . GLY B 1 243 ? -48.332 88.695 38.273 1.00 61.44 243 GLY B O 1
ATOM 5724 N N . ALA B 1 244 ? -49.153 87.525 40.010 1.00 58.93 244 ALA B N 1
ATOM 5725 C CA . ALA B 1 244 ? -50.431 87.247 39.357 1.00 57.49 244 ALA B CA 1
ATOM 5726 C C . ALA B 1 244 ? -51.446 88.345 39.611 1.00 56.78 244 ALA B C 1
ATOM 5727 O O . ALA B 1 244 ? -51.347 89.077 40.594 1.00 56.36 244 ALA B O 1
ATOM 5729 N N . THR B 1 245 ? -52.428 88.466 38.725 1.00 55.94 245 THR B N 1
ATOM 5730 C CA . THR B 1 245 ? -53.452 89.487 38.912 1.00 55.47 245 THR B CA 1
ATOM 5731 C C . THR B 1 245 ? -54.720 88.848 39.463 1.00 54.01 245 THR B C 1
ATOM 5732 O O . THR B 1 245 ? -55.389 88.073 38.779 1.00 54.00 245 THR B O 1
ATOM 5736 N N . ARG B 1 246 ? -55.036 89.177 40.711 1.00 52.17 246 ARG B N 1
ATOM 5737 C CA . ARG B 1 246 ? -56.211 88.629 41.378 1.00 50.72 246 ARG B CA 1
ATOM 5738 C C . ARG B 1 246 ? -57.494 89.127 40.718 1.00 47.88 246 ARG B C 1
ATOM 5739 O O . ARG B 1 246 ? -57.470 90.055 39.908 1.00 47.50 246 ARG B O 1
ATOM 5747 N N . TYR B 1 247 ? -58.608 88.496 41.076 1.00 44.69 247 TYR B N 1
ATOM 5748 C CA . TYR B 1 247 ? -59.915 88.844 40.535 1.00 41.54 247 TYR B CA 1
ATOM 5749 C C . TYR B 1 247 ? -60.324 90.266 40.887 1.00 39.91 247 TYR B C 1
ATOM 5750 O O . TYR B 1 247 ? -59.658 90.944 41.664 1.00 39.42 247 TYR B O 1
ATOM 5759 N N . THR B 1 248 ? -61.437 90.704 40.315 1.00 38.13 248 THR B N 1
ATOM 5760 C CA . THR B 1 248 ? -61.936 92.041 40.561 1.00 36.15 248 THR B CA 1
ATOM 5761 C C . THR B 1 248 ? -62.690 92.141 41.888 1.00 35.29 248 THR B C 1
ATOM 5762 O O . THR B 1 248 ? -63.000 91.133 42.525 1.00 34.22 248 THR B O 1
ATOM 5766 N N . LYS B 1 249 ? -62.971 93.373 42.297 1.00 35.23 249 LYS B N 1
ATOM 5767 C CA . LYS B 1 249 ? -63.679 93.649 43.542 1.00 34.82 249 LYS B CA 1
ATOM 5768 C C . LYS B 1 249 ? -64.948 94.431 43.216 1.00 34.42 249 LYS B C 1
ATOM 5769 O O . LYS B 1 249 ? -65.867 94.526 44.034 1.00 33.52 249 LYS B O 1
ATOM 5775 N N . ASN B 1 250 ? -64.980 94.988 42.009 1.00 34.33 250 ASN B N 1
ATOM 5776 C CA . ASN B 1 250 ? -66.123 95.763 41.550 1.00 35.38 250 ASN B CA 1
ATOM 5777 C C . ASN B 1 250 ? -67.394 94.923 41.538 1.00 36.27 250 ASN B C 1
ATOM 5778 O O . ASN B 1 250 ? -67.553 94.024 40.697 1.00 37.19 250 ASN B O 1
ATOM 5783 N N . PRO B 1 251 ? -68.335 95.233 42.446 1.00 36.09 251 PRO B N 1
ATOM 5784 C CA . PRO B 1 251 ? -69.596 94.489 42.536 1.00 35.26 251 PRO B CA 1
ATOM 5785 C C . PRO B 1 251 ? -70.343 94.342 41.212 1.00 34.72 251 PRO B C 1
ATOM 5786 O O . PRO B 1 251 ? -70.878 93.272 40.908 1.00 34.66 251 PRO B O 1
ATOM 5790 N N . LYS B 1 252 ? -70.388 95.410 40.426 1.00 34.16 252 LYS B N 1
ATOM 5791 C CA . LYS B 1 252 ? -71.081 95.345 39.145 1.00 34.04 252 LYS B CA 1
ATOM 5792 C C . LYS B 1 252 ? -70.427 94.261 38.272 1.00 33.32 252 LYS B C 1
ATOM 5793 O O . LYS B 1 252 ? -71.112 93.408 37.711 1.00 33.23 252 LYS B O 1
ATOM 5799 N N . GLU B 1 253 ? -69.102 94.276 38.183 1.00 32.54 253 GLU B N 1
ATOM 5800 C CA . GLU B 1 253 ? -68.412 93.283 37.384 1.00 32.52 253 GLU B CA 1
ATOM 5801 C C . GLU B 1 253 ? -68.638 91.877 37.934 1.00 32.19 253 GLU B C 1
ATOM 5802 O O . GLU B 1 253 ? -68.932 90.947 37.171 1.00 32.45 253 GLU B O 1
ATOM 5808 N N . LEU B 1 254 ? -68.524 91.717 39.252 1.00 30.11 254 LEU B N 1
ATOM 5809 C CA . LEU B 1 254 ? -68.743 90.407 39.868 1.00 28.39 254 LEU B CA 1
ATOM 5810 C C . LEU B 1 254 ? -70.130 89.844 39.553 1.00 27.71 254 LEU B C 1
ATOM 5811 O O . LEU B 1 254 ? -70.298 88.631 39.403 1.00 28.86 254 LEU B O 1
ATOM 5816 N N . LEU B 1 255 ? -71.124 90.722 39.453 1.00 26.34 255 LEU B N 1
ATOM 5817 C CA . LEU B 1 255 ? -72.479 90.285 39.144 1.00 24.34 255 LEU B CA 1
ATOM 5818 C C . LEU B 1 255 ? -72.487 89.786 37.708 1.00 24.09 255 LEU B C 1
ATOM 5819 O O . LEU B 1 255 ? -73.072 88.743 37.395 1.00 25.08 255 LEU B O 1
ATOM 5824 N N . ILE B 1 256 ? -71.833 90.543 36.832 1.00 22.40 256 ILE B N 1
ATOM 5825 C CA . ILE B 1 256 ? -71.775 90.164 35.431 1.00 21.31 256 ILE B CA 1
ATOM 5826 C C . ILE B 1 256 ? -71.074 88.821 35.324 1.00 21.52 256 ILE B C 1
ATOM 5827 O O . ILE B 1 256 ? -71.541 87.923 34.630 1.00 22.07 256 ILE B O 1
ATOM 5832 N N . ALA B 1 257 ? -69.965 88.675 36.038 1.00 22.00 257 ALA B N 1
ATOM 5833 C CA . ALA B 1 257 ? -69.229 87.420 36.023 1.00 22.70 257 ALA B CA 1
ATOM 5834 C C . ALA B 1 257 ? -70.140 86.282 36.469 1.00 22.88 257 ALA B C 1
ATOM 5835 O O . ALA B 1 257 ? -70.229 85.244 35.796 1.00 22.34 257 ALA B O 1
ATOM 5837 N N . GLU B 1 258 ? -70.823 86.482 37.597 1.00 22.80 258 GLU B N 1
ATOM 5838 C CA . GLU B 1 258 ? -71.709 85.451 38.126 1.00 23.36 258 GLU B CA 1
ATOM 5839 C C . GLU B 1 258 ? -72.805 85.055 37.144 1.00 21.94 258 GLU B C 1
ATOM 5840 O O . GLU B 1 258 ? -73.076 83.862 36.954 1.00 21.92 258 GLU B O 1
ATOM 5846 N N . TYR B 1 259 ? -73.435 86.041 36.520 1.00 20.75 259 TYR B N 1
ATOM 5847 C CA . TYR B 1 259 ? -74.475 85.738 35.554 1.00 20.24 259 TYR B CA 1
ATOM 5848 C C . TYR B 1 259 ? -73.854 84.917 34.416 1.00 20.44 259 TYR B C 1
ATOM 5849 O O . TYR B 1 259 ? -74.454 83.952 33.924 1.00 21.81 259 TYR B O 1
ATOM 5858 N N . ALA B 1 260 ? -72.638 85.286 34.012 1.00 18.33 260 ALA B N 1
ATOM 5859 C CA . ALA B 1 260 ? -71.955 84.576 32.934 1.00 15.07 260 ALA B CA 1
ATOM 5860 C C . ALA B 1 260 ? -71.748 83.112 33.304 1.00 13.82 260 ALA B C 1
ATOM 5861 O O . ALA B 1 260 ? -72.033 82.206 32.507 1.00 13.46 260 ALA B O 1
ATOM 5863 N N . ALA B 1 261 ? -71.264 82.870 34.517 1.00 10.83 261 ALA B N 1
ATOM 5864 C CA . ALA B 1 261 ? -71.037 81.495 34.951 1.00 10.14 261 ALA B CA 1
ATOM 5865 C C . ALA B 1 261 ? -72.330 80.670 34.975 1.00 10.58 261 ALA B C 1
ATOM 5866 O O . ALA B 1 261 ? -72.318 79.479 34.645 1.00 8.39 261 ALA B O 1
ATOM 5868 N N . LYS B 1 262 ? -73.445 81.299 35.360 1.00 11.23 262 LYS B N 1
ATOM 5869 C CA . LYS B 1 262 ? -74.719 80.585 35.417 1.00 11.12 262 LYS B CA 1
ATOM 5870 C C . LYS B 1 262 ? -75.143 80.188 34.019 1.00 10.93 262 LYS B C 1
ATOM 5871 O O . LYS B 1 262 ? -75.773 79.144 33.814 1.00 10.03 262 LYS B O 1
ATOM 5877 N N . VAL B 1 263 ? -74.797 81.020 33.046 1.00 10.13 263 VAL B N 1
ATOM 5878 C CA . VAL B 1 263 ? -75.147 80.689 31.682 1.00 10.76 263 VAL B CA 1
ATOM 5879 C C . VAL B 1 263 ? -74.345 79.450 31.248 1.00 11.84 263 VAL B C 1
ATOM 5880 O O . VAL B 1 263 ? -74.901 78.517 30.662 1.00 13.18 263 VAL B O 1
ATOM 5884 N N . ILE B 1 264 ? -73.054 79.432 31.572 1.00 11.84 264 ILE B N 1
ATOM 5885 C CA . ILE B 1 264 ? -72.172 78.316 31.221 1.00 12.41 264 ILE B CA 1
ATOM 5886 C C . ILE B 1 264 ? -72.579 77.036 31.948 1.00 12.94 264 ILE B C 1
ATOM 5887 O O . ILE B 1 264 ? -72.780 75.995 31.324 1.00 11.87 264 ILE B O 1
ATOM 5892 N N . THR B 1 265 ? -72.701 77.119 33.266 1.00 13.90 265 THR B N 1
ATOM 5893 C CA . THR B 1 265 ? -73.069 75.956 34.055 1.00 15.98 265 THR B CA 1
ATOM 5894 C C . THR B 1 265 ? -74.501 75.472 33.820 1.00 16.15 265 THR B C 1
ATOM 5895 O O . THR B 1 265 ? -74.886 74.434 34.339 1.00 17.58 265 THR B O 1
ATOM 5899 N N . SER B 1 266 ? -75.296 76.210 33.057 1.00 15.70 266 SER B N 1
ATOM 5900 C CA . SER B 1 266 ? -76.659 75.769 32.788 1.00 15.15 266 SER B CA 1
ATOM 5901 C C . SER B 1 266 ? -76.773 75.470 31.313 1.00 14.40 266 SER B C 1
ATOM 5902 O O . SER B 1 266 ? -77.846 75.143 30.824 1.00 13.83 266 SER B O 1
ATOM 5905 N N . SER B 1 267 ? -75.672 75.599 30.591 1.00 14.25 267 SER B N 1
ATOM 5906 C CA . SER B 1 267 ? -75.710 75.336 29.161 1.00 15.20 267 SER B CA 1
ATOM 5907 C C . SER B 1 267 ? -75.651 73.832 28.878 1.00 14.74 267 SER B C 1
ATOM 5908 O O . SER B 1 267 ? -75.242 73.047 29.733 1.00 15.22 267 SER B O 1
ATOM 5911 N N . PRO B 1 268 ? -76.047 73.417 27.666 1.00 14.39 268 PRO B N 1
ATOM 5912 C CA . PRO B 1 268 ? -76.021 71.996 27.319 1.00 15.45 268 PRO B CA 1
ATOM 5913 C C . PRO B 1 268 ? -74.610 71.523 27.033 1.00 16.17 268 PRO B C 1
ATOM 5914 O O . PRO B 1 268 ? -74.424 70.474 26.437 1.00 18.25 268 PRO B O 1
ATOM 5918 N N . TYR B 1 269 ? -73.619 72.291 27.469 1.00 15.89 269 TYR B N 1
ATOM 5919 C CA . TYR B 1 269 ? -72.232 71.938 27.223 1.00 14.99 269 TYR B CA 1
ATOM 5920 C C . TYR B 1 269 ? -71.527 71.688 28.535 1.00 15.01 269 TYR B C 1
ATOM 5921 O O . TYR B 1 269 ? -70.410 71.154 28.577 1.00 14.39 269 TYR B O 1
ATOM 5930 N N . TYR B 1 270 ? -72.188 72.087 29.615 1.00 15.09 270 TYR B N 1
ATOM 5931 C CA . TYR B 1 270 ? -71.635 71.898 30.952 1.00 13.86 270 TYR B CA 1
ATOM 5932 C C . TYR B 1 270 ? -71.843 70.469 31.422 1.00 13.00 270 TYR B C 1
ATOM 5933 O O . TYR B 1 270 ? -72.944 70.080 31.819 1.00 12.27 270 TYR B O 1
ATOM 5942 N N . LYS B 1 271 ? -70.765 69.697 31.364 1.00 13.14 271 LYS B N 1
ATOM 5943 C CA . LYS B 1 271 ? -70.776 68.303 31.783 1.00 13.92 271 LYS B CA 1
ATOM 5944 C C . LYS B 1 271 ? -69.323 67.832 31.898 1.00 15.01 271 LYS B C 1
ATOM 5945 O O . LYS B 1 271 ? -68.399 68.564 31.544 1.00 15.35 271 LYS B O 1
ATOM 5951 N N . GLU B 1 272 ? -69.114 66.625 32.401 1.00 15.28 272 GLU B N 1
ATOM 5952 C CA . GLU B 1 272 ? -67.761 66.113 32.546 1.00 15.71 272 GLU B CA 1
ATOM 5953 C C . GLU B 1 272 ? -66.962 66.250 31.244 1.00 16.41 272 GLU B C 1
ATOM 5954 O O . GLU B 1 272 ? -67.485 65.977 30.164 1.00 16.25 272 GLU B O 1
ATOM 5960 N N . GLY B 1 273 ? -65.705 66.691 31.352 1.00 16.58 273 GLY B N 1
ATOM 5961 C CA . GLY B 1 273 ? -64.832 66.845 30.188 1.00 15.86 273 GLY B CA 1
ATOM 5962 C C . GLY B 1 273 ? -65.125 67.956 29.180 1.00 16.45 273 GLY B C 1
ATOM 5963 O O . GLY B 1 273 ? -64.853 67.802 27.988 1.00 18.36 273 GLY B O 1
ATOM 5964 N N . PHE B 1 274 ? -65.662 69.080 29.646 1.00 15.77 274 PHE B N 1
ATOM 5965 C CA . PHE B 1 274 ? -65.987 70.210 28.778 1.00 13.78 274 PHE B CA 1
ATOM 5966 C C . PHE B 1 274 ? -64.804 71.186 28.745 1.00 13.17 274 PHE B C 1
ATOM 5967 O O . PHE B 1 274 ? -64.049 71.297 29.715 1.00 13.63 274 PHE B O 1
ATOM 5975 N N . SER B 1 275 ? -64.648 71.895 27.632 1.00 12.00 275 SER B N 1
ATOM 5976 C CA . SER B 1 275 ? -63.549 72.845 27.483 1.00 9.98 275 SER B CA 1
ATOM 5977 C C . SER B 1 275 ? -64.045 74.278 27.570 1.00 8.62 275 SER B C 1
ATOM 5978 O O . SER B 1 275 ? -65.224 74.534 27.383 1.00 7.21 275 SER B O 1
ATOM 5981 N N . PHE B 1 276 ? -63.137 75.213 27.841 1.00 8.40 276 PHE B N 1
ATOM 5982 C CA . PHE B 1 276 ? -63.524 76.607 27.964 1.00 8.61 276 PHE B CA 1
ATOM 5983 C C . PHE B 1 276 ? -62.321 77.557 27.972 1.00 10.18 276 PHE B C 1
ATOM 5984 O O . PHE B 1 276 ? -61.175 77.171 28.227 1.00 10.01 276 PHE B O 1
ATOM 5992 N N . GLN B 1 277 ? -62.618 78.818 27.703 1.00 10.56 277 GLN B N 1
ATOM 5993 C CA . GLN B 1 277 ? -61.620 79.857 27.700 1.00 11.83 277 GLN B CA 1
ATOM 5994 C C . GLN B 1 277 ? -62.270 81.076 28.337 1.00 12.56 277 GLN B C 1
ATOM 5995 O O . GLN B 1 277 ? -63.384 81.458 27.968 1.00 11.41 277 GLN B O 1
ATOM 6001 N N . THR B 1 278 ? -61.592 81.659 29.322 1.00 14.60 278 THR B N 1
ATOM 6002 C CA . THR B 1 278 ? -62.093 82.847 30.006 1.00 16.57 278 THR B CA 1
ATOM 6003 C C . THR B 1 278 ? -61.155 84.013 29.764 1.00 17.39 278 THR B C 1
ATOM 6004 O O . THR B 1 278 ? -60.063 83.843 29.219 1.00 19.10 278 THR B O 1
ATOM 6008 N N . GLY B 1 279 ? -61.585 85.198 30.183 1.00 18.17 279 GLY B N 1
ATOM 6009 C CA . GLY B 1 279 ? -60.794 86.400 29.984 1.00 17.60 279 GLY B CA 1
ATOM 6010 C C . GLY B 1 279 ? -59.499 86.485 30.762 1.00 18.59 279 GLY B C 1
ATOM 6011 O O . GLY B 1 279 ? -59.134 85.593 31.537 1.00 17.90 279 GLY B O 1
ATOM 6012 N N . THR B 1 280 ? -58.804 87.593 30.549 1.00 19.49 280 THR B N 1
ATOM 6013 C CA . THR B 1 280 ? -57.537 87.817 31.209 1.00 21.15 280 THR B CA 1
ATOM 6014 C C . THR B 1 280 ? -57.645 88.961 32.201 1.00 22.64 280 THR B C 1
ATOM 6015 O O . THR B 1 280 ? -56.638 89.477 32.675 1.00 23.31 280 THR B O 1
ATOM 6019 N N . GLY B 1 281 ? -58.873 89.346 32.527 1.00 24.34 281 GLY B N 1
ATOM 6020 C CA . GLY B 1 281 ? -59.081 90.423 33.481 1.00 26.05 281 GLY B CA 1
ATOM 6021 C C . GLY B 1 281 ? -60.539 90.833 33.527 1.00 27.26 281 GLY B C 1
ATOM 6022 O O . GLY B 1 281 ? -61.339 90.343 32.735 1.00 29.32 281 GLY B O 1
ATOM 6023 N N . GLY B 1 282 ? -60.896 91.727 34.442 1.00 27.38 282 GLY B N 1
ATOM 6024 C CA . GLY B 1 282 ? -62.279 92.158 34.530 1.00 27.60 282 GLY B CA 1
ATOM 6025 C C . GLY B 1 282 ? -63.244 91.030 34.860 1.00 27.54 282 GLY B C 1
ATOM 6026 O O . GLY B 1 282 ? -62.863 90.032 35.473 1.00 27.62 282 GLY B O 1
ATOM 6027 N N . ALA B 1 283 ? -64.494 91.191 34.439 1.00 26.73 283 ALA B N 1
ATOM 6028 C CA . ALA B 1 283 ? -65.533 90.208 34.693 1.00 26.66 283 ALA B CA 1
ATOM 6029 C C . ALA B 1 283 ? -65.274 88.926 33.918 1.00 27.06 283 ALA B C 1
ATOM 6030 O O . ALA B 1 283 ? -65.503 87.827 34.426 1.00 26.86 283 ALA B O 1
ATOM 6032 N N . SER B 1 284 ? -64.797 89.065 32.685 1.00 28.20 284 SER B N 1
ATOM 6033 C CA . SER B 1 284 ? -64.509 87.899 31.849 1.00 28.36 284 SER B CA 1
ATOM 6034 C C . SER B 1 284 ? -63.556 86.933 32.559 1.00 28.16 284 SER B C 1
ATOM 6035 O O . SER B 1 284 ? -63.589 85.731 32.318 1.00 28.96 284 SER B O 1
ATOM 6038 N N . LEU B 1 285 ? -62.702 87.456 33.428 1.00 27.17 285 LEU B N 1
ATOM 6039 C CA . LEU B 1 285 ? -61.775 86.601 34.143 1.00 26.32 285 LEU B CA 1
ATOM 6040 C C . LEU B 1 285 ? -62.436 86.045 35.393 1.00 26.35 285 LEU B C 1
ATOM 6041 O O . LEU B 1 285 ? -62.381 84.847 35.650 1.00 25.92 285 LEU B O 1
ATOM 6046 N N . ALA B 1 286 ? -63.070 86.929 36.158 1.00 26.22 286 ALA B N 1
ATOM 6047 C CA . ALA B 1 286 ? -63.724 86.557 37.405 1.00 25.67 286 ALA B CA 1
ATOM 6048 C C . ALA B 1 286 ? -64.714 85.419 37.251 1.00 26.56 286 ALA B C 1
ATOM 6049 O O . ALA B 1 286 ? -64.938 84.646 38.189 1.00 26.53 286 ALA B O 1
ATOM 6051 N N . VAL B 1 287 ? -65.309 85.315 36.067 1.00 25.62 287 VAL B N 1
ATOM 6052 C CA . VAL B 1 287 ? -66.275 84.263 35.812 1.00 23.61 287 VAL B CA 1
ATOM 6053 C C . VAL B 1 287 ? -65.741 82.896 36.268 1.00 22.82 287 VAL B C 1
ATOM 6054 O O . VAL B 1 287 ? -66.513 82.045 36.694 1.00 22.98 287 VAL B O 1
ATOM 6058 N N . THR B 1 288 ? -64.425 82.700 36.219 1.00 22.16 288 THR B N 1
ATOM 6059 C CA . THR B 1 288 ? -63.850 81.417 36.620 1.00 22.71 288 THR B CA 1
ATOM 6060 C C . THR B 1 288 ? -64.068 81.118 38.102 1.00 23.80 288 THR B C 1
ATOM 6061 O O . THR B 1 288 ? -64.166 79.951 38.496 1.00 23.55 288 THR B O 1
ATOM 6065 N N . ARG B 1 289 ? -64.134 82.160 38.929 1.00 23.74 289 ARG B N 1
ATOM 6066 C CA . ARG B 1 289 ? -64.342 81.960 40.363 1.00 24.32 289 ARG B CA 1
ATOM 6067 C C . ARG B 1 289 ? -65.668 81.256 40.620 1.00 24.86 289 ARG B C 1
ATOM 6068 O O . ARG B 1 289 ? -65.718 80.220 41.287 1.00 24.82 289 ARG B O 1
ATOM 6076 N N . PHE B 1 290 ? -66.744 81.831 40.095 1.00 24.97 290 PHE B N 1
ATOM 6077 C CA . PHE B 1 290 ? -68.064 81.259 40.280 1.00 24.53 290 PHE B CA 1
ATOM 6078 C C . PHE B 1 290 ? -68.166 79.917 39.578 1.00 25.32 290 PHE B C 1
ATOM 6079 O O . PHE B 1 290 ? -68.817 78.994 40.069 1.00 25.48 290 PHE B O 1
ATOM 6095 N N . ARG B 1 292 ? -65.768 77.706 39.085 1.00 27.68 292 ARG B N 1
ATOM 6096 C CA . ARG B 1 292 ? -65.062 76.727 39.922 1.00 29.04 292 ARG B CA 1
ATOM 6097 C C . ARG B 1 292 ? -65.984 76.200 41.021 1.00 30.51 292 ARG B C 1
ATOM 6098 O O . ARG B 1 292 ? -66.116 74.986 41.219 1.00 30.29 292 ARG B O 1
ATOM 6106 N N . GLU B 1 293 ? -66.613 77.130 41.733 1.00 31.81 293 GLU B N 1
ATOM 6107 C CA . GLU B 1 293 ? -67.535 76.804 42.816 1.00 32.20 293 GLU B CA 1
ATOM 6108 C C . GLU B 1 293 ? -68.586 75.809 42.329 1.00 30.81 293 GLU B C 1
ATOM 6109 O O . GLU B 1 293 ? -68.831 74.794 42.971 1.00 30.11 293 GLU B O 1
ATOM 6115 N N . GLN B 1 294 ? -69.207 76.103 41.193 1.00 30.42 294 GLN B N 1
ATOM 6116 C CA . GLN B 1 294 ? -70.220 75.214 40.643 1.00 30.64 294 GLN B CA 1
ATOM 6117 C C . GLN B 1 294 ? -69.630 73.887 40.214 1.00 30.42 294 GLN B C 1
ATOM 6118 O O . GLN B 1 294 ? -70.286 72.849 40.309 1.00 29.17 294 GLN B O 1
ATOM 6132 N N . ILE B 1 296 ? -67.201 72.474 41.650 1.00 30.05 296 ILE B N 1
ATOM 6133 C CA . ILE B 1 296 ? -66.896 71.751 42.868 1.00 29.45 296 ILE B CA 1
ATOM 6134 C C . ILE B 1 296 ? -68.183 71.153 43.436 1.00 30.13 296 ILE B C 1
ATOM 6135 O O . ILE B 1 296 ? -68.201 69.982 43.804 1.00 28.35 296 ILE B O 1
ATOM 6140 N N . LYS B 1 297 ? -69.258 71.943 43.489 1.00 31.98 297 LYS B N 1
ATOM 6141 C CA . LYS B 1 297 ? -70.548 71.453 44.000 1.00 33.66 297 LYS B CA 1
ATOM 6142 C C . LYS B 1 297 ? -70.836 70.135 43.296 1.00 33.49 297 LYS B C 1
ATOM 6143 O O . LYS B 1 297 ? -71.116 69.119 43.935 1.00 33.35 297 LYS B O 1
ATOM 6149 N N . ASP B 1 298 ? -70.772 70.175 41.970 1.00 33.62 298 ASP B N 1
ATOM 6150 C CA . ASP B 1 298 ? -70.970 68.992 41.150 1.00 34.21 298 ASP B CA 1
ATOM 6151 C C . ASP B 1 298 ? -69.592 68.350 41.169 1.00 34.52 298 ASP B C 1
ATOM 6152 O O . ASP B 1 298 ? -68.671 68.898 41.765 1.00 35.82 298 ASP B O 1
ATOM 6157 N N . ASP B 1 299 ? -69.418 67.198 40.547 1.00 33.91 299 ASP B N 1
ATOM 6158 C CA . ASP B 1 299 ? -68.092 66.606 40.575 1.00 34.19 299 ASP B CA 1
ATOM 6159 C C . ASP B 1 299 ? -67.518 66.602 39.166 1.00 33.48 299 ASP B C 1
ATOM 6160 O O . ASP B 1 299 ? -66.599 65.836 38.845 1.00 32.00 299 ASP B O 1
ATOM 6165 N N . ILE B 1 300 ? -68.063 67.492 38.340 1.00 32.92 300 ILE B N 1
ATOM 6166 C CA . ILE B 1 300 ? -67.644 67.606 36.955 1.00 33.06 300 ILE B CA 1
ATOM 6167 C C . ILE B 1 300 ? -66.248 68.197 36.853 1.00 32.57 300 ILE B C 1
ATOM 6168 O O . ILE B 1 300 ? -65.846 69.039 37.661 1.00 31.69 300 ILE B O 1
ATOM 6173 N N . LYS B 1 301 ? -65.512 67.738 35.847 1.00 31.94 301 LYS B N 1
ATOM 6174 C CA . LYS B 1 301 ? -64.150 68.190 35.616 1.00 30.25 301 LYS B CA 1
ATOM 6175 C C . LYS B 1 301 ? -63.985 68.525 34.132 1.00 28.89 301 LYS B C 1
ATOM 6176 O O . LYS B 1 301 ? -64.432 67.776 33.262 1.00 28.13 301 LYS B O 1
ATOM 6182 N N . ALA B 1 302 ? -63.358 69.664 33.853 1.00 27.79 302 ALA B N 1
ATOM 6183 C CA . ALA B 1 302 ? -63.123 70.106 32.484 1.00 25.81 302 ALA B CA 1
ATOM 6184 C C . ALA B 1 302 ? -61.878 69.423 31.920 1.00 25.23 302 ALA B C 1
ATOM 6185 O O . ALA B 1 302 ? -60.924 69.161 32.656 1.00 25.17 302 ALA B O 1
ATOM 6187 N N . ASN B 1 303 ? -61.885 69.129 30.621 1.00 24.03 303 ASN B N 1
ATOM 6188 C CA . ASN B 1 303 ? -60.732 68.490 29.984 1.00 23.76 303 ASN B CA 1
ATOM 6189 C C . ASN B 1 303 ? -59.562 69.456 29.779 1.00 22.61 303 ASN B C 1
ATOM 6190 O O . ASN B 1 303 ? -58.410 69.079 29.977 1.00 22.65 303 ASN B O 1
ATOM 6195 N N . PHE B 1 304 ? -59.843 70.697 29.379 1.00 20.62 304 PHE B N 1
ATOM 6196 C CA . PHE B 1 304 ? -58.770 71.664 29.176 1.00 18.08 304 PHE B CA 1
ATOM 6197 C C . PHE B 1 304 ? -59.236 73.108 29.095 1.00 17.93 304 PHE B C 1
ATOM 6198 O O . PHE B 1 304 ? -60.405 73.393 28.835 1.00 17.44 304 PHE B O 1
ATOM 6206 N N . ALA B 1 305 ? -58.290 74.011 29.326 1.00 17.80 305 ALA B N 1
ATOM 6207 C CA . ALA B 1 305 ? -58.527 75.445 29.276 1.00 17.67 305 ALA B CA 1
ATOM 6208 C C . ALA B 1 305 ? -57.582 75.974 28.197 1.00 17.66 305 ALA B C 1
ATOM 6209 O O . ALA B 1 305 ? -56.497 75.422 27.996 1.00 17.54 305 ALA B O 1
ATOM 6211 N N . LEU B 1 306 ? -57.978 77.054 27.529 1.00 17.37 306 LEU B N 1
ATOM 6212 C CA . LEU B 1 306 ? -57.179 77.609 26.451 1.00 18.31 306 LEU B CA 1
ATOM 6213 C C . LEU B 1 306 ? -56.887 79.098 26.566 1.00 18.17 306 LEU B C 1
ATOM 6214 O O . LEU B 1 306 ? -57.186 79.736 27.570 1.00 17.80 306 LEU B O 1
ATOM 6219 N N . GLY B 1 307 ? -56.271 79.630 25.516 1.00 19.36 307 GLY B N 1
ATOM 6220 C CA . GLY B 1 307 ? -55.976 81.046 25.432 1.00 20.07 307 GLY B CA 1
ATOM 6221 C C . GLY B 1 307 ? -54.745 81.611 26.100 1.00 19.35 307 GLY B C 1
ATOM 6222 O O . GLY B 1 307 ? -53.651 81.038 26.069 1.00 18.39 307 GLY B O 1
ATOM 6223 N N . GLY B 1 308 ? -54.952 82.806 26.637 1.00 18.62 308 GLY B N 1
ATOM 6224 C CA . GLY B 1 308 ? -53.928 83.509 27.357 1.00 16.19 308 GLY B CA 1
ATOM 6225 C C . GLY B 1 308 ? -54.236 83.048 28.752 1.00 15.83 308 GLY B C 1
ATOM 6226 O O . GLY B 1 308 ? -55.294 83.341 29.305 1.00 15.89 308 GLY B O 1
ATOM 6227 N N . ILE B 1 309 ? -53.317 82.277 29.300 1.00 15.12 309 ILE B N 1
ATOM 6228 C CA . ILE B 1 309 ? -53.456 81.725 30.626 1.00 13.57 309 ILE B CA 1
ATOM 6229 C C . ILE B 1 309 ? -53.150 82.761 31.701 1.00 13.14 309 ILE B C 1
ATOM 6230 O O . ILE B 1 309 ? -52.347 83.668 31.489 1.00 14.04 309 ILE B O 1
ATOM 6235 N N . THR B 1 310 ? -53.811 82.628 32.848 1.00 13.41 310 THR B N 1
ATOM 6236 C CA . THR B 1 310 ? -53.604 83.518 33.992 1.00 12.54 310 THR B CA 1
ATOM 6237 C C . THR B 1 310 ? -53.441 82.590 35.178 1.00 12.05 310 THR B C 1
ATOM 6238 O O . THR B 1 310 ? -53.727 81.402 35.074 1.00 11.81 310 THR B O 1
ATOM 6242 N N . ASN B 1 311 ? -52.990 83.118 36.305 1.00 12.30 311 ASN B N 1
ATOM 6243 C CA . ASN B 1 311 ? -52.795 82.275 37.476 1.00 13.51 311 ASN B CA 1
ATOM 6244 C C . ASN B 1 311 ? -54.070 81.537 37.883 1.00 14.78 311 ASN B C 1
ATOM 6245 O O . ASN B 1 311 ? -54.009 80.442 38.447 1.00 14.94 311 ASN B O 1
ATOM 6250 N N . ALA B 1 312 ? -55.229 82.124 37.603 1.00 15.42 312 ALA B N 1
ATOM 6251 C CA . ALA B 1 312 ? -56.479 81.472 37.974 1.00 17.02 312 ALA B CA 1
ATOM 6252 C C . ALA B 1 312 ? -56.562 80.130 37.271 1.00 19.53 312 ALA B C 1
ATOM 6253 O O . ALA B 1 312 ? -57.072 79.133 37.811 1.00 19.86 312 ALA B O 1
ATOM 6263 N N . VAL B 1 314 ? -53.934 78.288 36.257 1.00 17.76 314 VAL B N 1
ATOM 6264 C CA . VAL B 1 314 ? -52.951 77.392 36.838 1.00 16.56 314 VAL B CA 1
ATOM 6265 C C . VAL B 1 314 ? -53.554 76.842 38.112 1.00 17.62 314 VAL B C 1
ATOM 6266 O O . VAL B 1 314 ? -53.400 75.664 38.451 1.00 17.56 314 VAL B O 1
ATOM 6270 N N . GLU B 1 315 ? -54.246 77.721 38.822 1.00 18.88 315 GLU B N 1
ATOM 6271 C CA . GLU B 1 315 ? -54.900 77.361 40.063 1.00 19.35 315 GLU B CA 1
ATOM 6272 C C . GLU B 1 315 ? -55.804 76.159 39.799 1.00 17.71 315 GLU B C 1
ATOM 6273 O O . GLU B 1 315 ? -55.712 75.143 40.492 1.00 17.22 315 GLU B O 1
ATOM 6279 N N . LEU B 1 316 ? -56.664 76.260 38.786 1.00 16.13 316 LEU B N 1
ATOM 6280 C CA . LEU B 1 316 ? -57.570 75.151 38.475 1.00 15.01 316 LEU B CA 1
ATOM 6281 C C . LEU B 1 316 ? -56.858 73.878 38.053 1.00 14.44 316 LEU B C 1
ATOM 6282 O O . LEU B 1 316 ? -57.314 72.791 38.379 1.00 15.65 316 LEU B O 1
ATOM 6287 N N . LEU B 1 317 ? -55.753 74.008 37.321 1.00 14.73 317 LEU B N 1
ATOM 6288 C CA . LEU B 1 317 ? -55.003 72.837 36.864 1.00 14.75 317 LEU B CA 1
ATOM 6289 C C . LEU B 1 317 ? -54.407 72.078 38.047 1.00 15.91 317 LEU B C 1
ATOM 6290 O O . LEU B 1 317 ? -54.262 70.856 38.001 1.00 14.25 317 LEU B O 1
ATOM 6295 N N . GLU B 1 318 ? -54.061 72.806 39.105 1.00 18.33 318 GLU B N 1
ATOM 6296 C CA . GLU B 1 318 ? -53.472 72.186 40.287 1.00 20.14 318 GLU B CA 1
ATOM 6297 C C . GLU B 1 318 ? -54.549 71.561 41.181 1.00 21.09 318 GLU B C 1
ATOM 6298 O O . GLU B 1 318 ? -54.339 70.490 41.746 1.00 20.59 318 GLU B O 1
ATOM 6304 N N . GLU B 1 319 ? -55.708 72.208 41.291 1.00 22.15 319 GLU B N 1
ATOM 6305 C CA . GLU B 1 319 ? -56.793 71.672 42.109 1.00 22.74 319 GLU B CA 1
ATOM 6306 C C . GLU B 1 319 ? -57.413 70.464 41.422 1.00 21.32 319 GLU B C 1
ATOM 6307 O O . GLU B 1 319 ? -58.355 69.873 41.935 1.00 21.44 319 GLU B O 1
ATOM 6313 N N . GLY B 1 320 ? -56.878 70.105 40.259 1.00 20.70 320 GLY B N 1
ATOM 6314 C CA . GLY B 1 320 ? -57.396 68.966 39.524 1.00 19.57 320 GLY B CA 1
ATOM 6315 C C . GLY B 1 320 ? -58.763 69.194 38.916 1.00 18.50 320 GLY B C 1
ATOM 6316 O O . GLY B 1 320 ? -59.471 68.233 38.636 1.00 18.99 320 GLY B O 1
ATOM 6317 N N . LEU B 1 321 ? -59.151 70.448 38.718 1.00 18.60 321 LEU B N 1
ATOM 6318 C CA . LEU B 1 321 ? -60.464 70.738 38.130 1.00 20.02 321 LEU B CA 1
ATOM 6319 C C . LEU B 1 321 ? -60.434 70.781 36.605 1.00 19.37 321 LEU B C 1
ATOM 6320 O O . LEU B 1 321 ? -61.467 70.646 35.949 1.00 17.63 321 LEU B O 1
ATOM 6325 N N . VAL B 1 322 ? -59.246 70.996 36.054 1.00 18.99 322 VAL B N 1
ATOM 6326 C CA . VAL B 1 322 ? -59.066 71.026 34.617 1.00 18.39 322 VAL B CA 1
ATOM 6327 C C . VAL B 1 322 ? -57.868 70.128 34.332 1.00 18.34 322 VAL B C 1
ATOM 6328 O O . VAL B 1 322 ? -56.776 70.325 34.870 1.00 18.82 322 VAL B O 1
ATOM 6332 N N . ASP B 1 323 ? -58.094 69.115 33.504 1.00 18.70 323 ASP B N 1
ATOM 6333 C CA . ASP B 1 323 ? -57.061 68.144 33.176 1.00 17.72 323 ASP B CA 1
ATOM 6334 C C . ASP B 1 323 ? -55.822 68.683 32.489 1.00 16.65 323 ASP B C 1
ATOM 6335 O O . ASP B 1 323 ? -54.714 68.451 32.953 1.00 16.73 323 ASP B O 1
ATOM 6340 N N . LYS B 1 324 ? -56.000 69.380 31.375 1.00 15.75 324 LYS B N 1
ATOM 6341 C CA . LYS B 1 324 ? -54.866 69.928 30.643 1.00 14.63 324 LYS B CA 1
ATOM 6342 C C . LYS B 1 324 ? -55.100 71.395 30.379 1.00 14.53 324 LYS B C 1
ATOM 6343 O O . LYS B 1 324 ? -56.186 71.916 30.611 1.00 15.23 324 LYS B O 1
ATOM 6349 N N . ILE B 1 325 ? -54.073 72.058 29.875 1.00 13.97 325 ILE B N 1
ATOM 6350 C CA . ILE B 1 325 ? -54.189 73.463 29.533 1.00 14.45 325 ILE B CA 1
ATOM 6351 C C . ILE B 1 325 ? -53.278 73.800 28.342 1.00 13.70 325 ILE B C 1
ATOM 6352 O O . ILE B 1 325 ? -52.068 73.586 28.396 1.00 14.45 325 ILE B O 1
ATOM 6357 N N . LEU B 1 326 ? -53.880 74.292 27.261 1.00 11.44 326 LEU B N 1
ATOM 6358 C CA . LEU B 1 326 ? -53.146 74.656 26.055 1.00 11.69 326 LEU B CA 1
ATOM 6359 C C . LEU B 1 326 ? -52.884 76.152 26.121 1.00 11.69 326 LEU B C 1
ATOM 6360 O O . LEU B 1 326 ? -53.813 76.950 26.280 1.00 11.82 326 LEU B O 1
ATOM 6365 N N . ASP B 1 327 ? -51.615 76.525 25.976 1.00 11.68 327 ASP B N 1
ATOM 6366 C CA . ASP B 1 327 ? -51.183 77.919 26.115 1.00 12.13 327 ASP B CA 1
ATOM 6367 C C . ASP B 1 327 ? -50.544 78.553 24.876 1.00 10.61 327 ASP B C 1
ATOM 6368 O O . ASP B 1 327 ? -49.527 78.072 24.377 1.00 11.36 327 ASP B O 1
ATOM 6373 N N . VAL B 1 328 ? -51.124 79.646 24.398 1.00 8.93 328 VAL B N 1
ATOM 6374 C CA . VAL B 1 328 ? -50.566 80.322 23.237 1.00 7.31 328 VAL B CA 1
ATOM 6375 C C . VAL B 1 328 ? -49.929 81.615 23.702 1.00 8.34 328 VAL B C 1
ATOM 6376 O O . VAL B 1 328 ? -49.119 82.214 22.999 1.00 8.46 328 VAL B O 1
ATOM 6380 N N . GLN B 1 329 ? -50.296 82.044 24.902 1.00 8.93 329 GLN B N 1
ATOM 6381 C CA . GLN B 1 329 ? -49.737 83.262 25.467 1.00 10.64 329 GLN B CA 1
ATOM 6382 C C . GLN B 1 329 ? -50.023 83.387 26.966 1.00 11.79 329 GLN B C 1
ATOM 6383 O O . GLN B 1 329 ? -51.140 83.155 27.423 1.00 12.19 329 GLN B O 1
ATOM 6389 N N . ASP B 1 330 ? -49.005 83.757 27.730 1.00 12.60 330 ASP B N 1
ATOM 6390 C CA . ASP B 1 330 ? -49.174 83.910 29.158 1.00 14.11 330 ASP B CA 1
ATOM 6391 C C . ASP B 1 330 ? -49.433 85.352 29.503 1.00 15.37 330 ASP B C 1
ATOM 6392 O O . ASP B 1 330 ? -48.908 86.248 28.845 1.00 14.85 330 ASP B O 1
ATOM 6397 N N . PHE B 1 331 ? -50.246 85.574 30.535 1.00 16.36 331 PHE B N 1
ATOM 6398 C CA . PHE B 1 331 ? -50.584 86.929 30.963 1.00 17.87 331 PHE B CA 1
ATOM 6399 C C . PHE B 1 331 ? -50.066 87.340 32.354 1.00 18.83 331 PHE B C 1
ATOM 6400 O O . PHE B 1 331 ? -50.485 88.362 32.904 1.00 18.73 331 PHE B O 1
ATOM 6408 N N . ASP B 1 332 ? -49.154 86.546 32.908 1.00 19.90 332 ASP B N 1
ATOM 6409 C CA . ASP B 1 332 ? -48.538 86.848 34.198 1.00 22.19 332 ASP B CA 1
ATOM 6410 C C . ASP B 1 332 ? -47.419 85.856 34.484 1.00 22.51 332 ASP B C 1
ATOM 6411 O O . ASP B 1 332 ? -47.451 84.720 34.009 1.00 23.15 332 ASP B O 1
ATOM 6416 N N . HIS B 1 333 ? -46.425 86.288 35.252 1.00 22.35 333 HIS B N 1
ATOM 6417 C CA . HIS B 1 333 ? -45.287 85.438 35.560 1.00 21.83 333 HIS B CA 1
ATOM 6418 C C . HIS B 1 333 ? -45.630 84.019 36.014 1.00 20.11 333 HIS B C 1
ATOM 6419 O O . HIS B 1 333 ? -45.082 83.052 35.486 1.00 20.23 333 HIS B O 1
ATOM 6426 N N . PRO B 1 334 ? -46.538 83.872 36.995 1.00 18.41 334 PRO B N 1
ATOM 6427 C CA . PRO B 1 334 ? -46.904 82.534 37.471 1.00 16.99 334 PRO B CA 1
ATOM 6428 C C . PRO B 1 334 ? -47.393 81.594 36.358 1.00 15.61 334 PRO B C 1
ATOM 6429 O O . PRO B 1 334 ? -47.083 80.407 36.375 1.00 15.63 334 PRO B O 1
ATOM 6433 N N . SER B 1 335 ? -48.145 82.116 35.393 1.00 14.00 335 SER B N 1
ATOM 6434 C CA . SER B 1 335 ? -48.613 81.273 34.301 1.00 12.95 335 SER B CA 1
ATOM 6435 C C . SER B 1 335 ? -47.437 80.832 33.450 1.00 12.89 335 SER B C 1
ATOM 6436 O O . SER B 1 335 ? -47.377 79.683 32.991 1.00 13.64 335 SER B O 1
ATOM 6439 N N . ALA B 1 336 ? -46.499 81.742 33.227 1.00 10.78 336 ALA B N 1
ATOM 6440 C CA . ALA B 1 336 ? -45.340 81.393 32.435 1.00 9.22 336 ALA B CA 1
ATOM 6441 C C . ALA B 1 336 ? -44.562 80.344 33.201 1.00 9.39 336 ALA B C 1
ATOM 6442 O O . ALA B 1 336 ? -44.039 79.412 32.614 1.00 10.27 336 ALA B O 1
ATOM 6444 N N . VAL B 1 337 ? -44.500 80.477 34.519 1.00 9.81 337 VAL B N 1
ATOM 6445 C CA . VAL B 1 337 ? -43.761 79.511 35.324 1.00 11.14 337 VAL B CA 1
ATOM 6446 C C . VAL B 1 337 ? -44.390 78.128 35.238 1.00 11.47 337 VAL B C 1
ATOM 6447 O O . VAL B 1 337 ? -43.697 77.125 35.087 1.00 10.71 337 VAL B O 1
ATOM 6451 N N . SER B 1 338 ? -45.711 78.092 35.328 1.00 12.81 338 SER B N 1
ATOM 6452 C CA . SER B 1 338 ? -46.465 76.850 35.268 1.00 13.95 338 SER B CA 1
ATOM 6453 C C . SER B 1 338 ? -46.222 76.071 33.984 1.00 15.02 338 SER B C 1
ATOM 6454 O O . SER B 1 338 ? -46.223 74.836 33.978 1.00 14.88 338 SER B O 1
ATOM 6457 N N . LEU B 1 339 ? -46.029 76.798 32.892 1.00 16.47 339 LEU B N 1
ATOM 6458 C CA . LEU B 1 339 ? -45.789 76.174 31.599 1.00 17.84 339 LEU B CA 1
ATOM 6459 C C . LEU B 1 339 ? -44.595 75.241 31.687 1.00 19.72 339 LEU B C 1
ATOM 6460 O O . LEU B 1 339 ? -44.467 74.295 30.908 1.00 20.73 339 LEU B O 1
ATOM 6465 N N . ASP B 1 340 ? -43.727 75.511 32.651 1.00 21.92 340 ASP B N 1
ATOM 6466 C CA . ASP B 1 340 ? -42.537 74.707 32.850 1.00 24.70 340 ASP B CA 1
ATOM 6467 C C . ASP B 1 340 ? -42.724 73.710 33.979 1.00 25.43 340 ASP B C 1
ATOM 6468 O O . ASP B 1 340 ? -42.376 72.545 33.841 1.00 26.26 340 ASP B O 1
ATOM 6473 N N . ARG B 1 341 ? -43.282 74.182 35.090 1.00 26.85 341 ARG B N 1
ATOM 6474 C CA . ARG B 1 341 ? -43.516 73.371 36.283 1.00 27.73 341 ARG B CA 1
ATOM 6475 C C . ARG B 1 341 ? -44.435 72.178 36.044 1.00 27.21 341 ARG B C 1
ATOM 6476 O O . ARG B 1 341 ? -44.075 71.042 36.348 1.00 26.67 341 ARG B O 1
ATOM 6484 N N . ASN B 1 342 ? -45.625 72.432 35.511 1.00 26.92 342 ASN B N 1
ATOM 6485 C CA . ASN B 1 342 ? -46.568 71.348 35.257 1.00 28.05 342 ASN B CA 1
ATOM 6486 C C . ASN B 1 342 ? -46.479 70.852 33.811 1.00 29.22 342 ASN B C 1
ATOM 6487 O O . ASN B 1 342 ? -47.490 70.771 33.123 1.00 30.84 342 ASN B O 1
ATOM 6492 N N . ALA B 1 343 ? -45.274 70.514 33.359 1.00 29.90 343 ALA B N 1
ATOM 6493 C CA . ALA B 1 343 ? -45.057 70.037 32.000 1.00 30.01 343 ALA B CA 1
ATOM 6494 C C . ALA B 1 343 ? -46.104 69.029 31.572 1.00 31.11 343 ALA B C 1
ATOM 6495 O O . ALA B 1 343 ? -46.703 68.351 32.400 1.00 33.45 343 ALA B O 1
ATOM 6497 N N . GLU B 1 344 ? -46.306 68.928 30.261 1.00 31.85 344 GLU B N 1
ATOM 6498 C CA . GLU B 1 344 ? -47.281 68.012 29.650 1.00 31.70 344 GLU B CA 1
ATOM 6499 C C . GLU B 1 344 ? -48.728 68.436 29.942 1.00 30.19 344 GLU B C 1
ATOM 6500 O O . GLU B 1 344 ? -49.548 68.514 29.021 1.00 29.83 344 GLU B O 1
ATOM 6506 N N . LYS B 1 345 ? -49.026 68.715 31.214 1.00 26.84 345 LYS B N 1
ATOM 6507 C CA . LYS B 1 345 ? -50.364 69.136 31.629 1.00 23.99 345 LYS B CA 1
ATOM 6508 C C . LYS B 1 345 ? -50.621 70.584 31.200 1.00 21.41 345 LYS B C 1
ATOM 6509 O O . LYS B 1 345 ? -51.766 71.009 31.050 1.00 21.79 345 LYS B O 1
ATOM 6515 N N . HIS B 1 346 ? -49.547 71.342 31.025 1.00 19.01 346 HIS B N 1
ATOM 6516 C CA . HIS B 1 346 ? -49.632 72.729 30.582 1.00 17.50 346 HIS B CA 1
ATOM 6517 C C . HIS B 1 346 ? -48.736 72.756 29.338 1.00 16.53 346 HIS B C 1
ATOM 6518 O O . HIS B 1 346 ? -47.509 72.816 29.454 1.00 16.15 346 HIS B O 1
ATOM 6525 N N . TYR B 1 347 ? -49.358 72.682 28.160 1.00 15.30 347 TYR B N 1
ATOM 6526 C CA . TYR B 1 347 ? -48.636 72.633 26.886 1.00 15.60 347 TYR B CA 1
ATOM 6527 C C . TYR B 1 347 ? -48.619 73.892 26.020 1.00 14.61 347 TYR B C 1
ATOM 6528 O O . TYR B 1 347 ? -49.624 74.589 25.870 1.00 14.10 347 TYR B O 1
ATOM 6537 N N . GLU B 1 348 ? -47.464 74.153 25.419 1.00 13.33 348 GLU B N 1
ATOM 6538 C CA . GLU B 1 348 ? -47.279 75.312 24.555 1.00 12.20 348 GLU B CA 1
ATOM 6539 C C . GLU B 1 348 ? -47.736 75.020 23.111 1.00 12.10 348 GLU B C 1
ATOM 6540 O O . GLU B 1 348 ? -47.447 73.963 22.548 1.00 11.91 348 GLU B O 1
ATOM 6546 N N . ILE B 1 349 ? -48.460 75.955 22.516 1.00 11.73 349 ILE B N 1
ATOM 6547 C CA . ILE B 1 349 ? -48.931 75.772 21.154 1.00 11.92 349 ILE B CA 1
ATOM 6548 C C . ILE B 1 349 ? -48.748 77.040 20.330 1.00 11.33 349 ILE B C 1
ATOM 6549 O O . ILE B 1 349 ? -48.918 78.158 20.835 1.00 9.64 349 ILE B O 1
ATOM 6554 N N . ASP B 1 350 ? -48.414 76.853 19.056 1.00 10.86 350 ASP B N 1
ATOM 6555 C CA . ASP B 1 350 ? -48.218 77.970 18.132 1.00 10.28 350 ASP B CA 1
ATOM 6556 C C . ASP B 1 350 ? -49.571 78.536 17.745 1.00 7.75 350 ASP B C 1
ATOM 6557 O O . ASP B 1 350 ? -50.564 77.815 17.740 1.00 6.52 350 ASP B O 1
ATOM 6562 N N . ALA B 1 351 ? -49.597 79.819 17.399 1.00 6.77 351 ALA B N 1
ATOM 6563 C CA . ALA B 1 351 ? -50.832 80.498 17.023 1.00 4.89 351 ALA B CA 1
ATOM 6564 C C . ALA B 1 351 ? -51.608 79.795 15.929 1.00 4.60 351 ALA B C 1
ATOM 6565 O O . ALA B 1 351 ? -52.831 79.885 15.905 1.00 5.15 351 ALA B O 1
ATOM 6567 N N . ASN B 1 352 ? -50.921 79.080 15.041 1.00 4.58 352 ASN B N 1
ATOM 6568 C CA . ASN B 1 352 ? -51.621 78.408 13.957 1.00 7.30 352 ASN B CA 1
ATOM 6569 C C . ASN B 1 352 ? -52.455 77.266 14.502 1.00 8.92 352 ASN B C 1
ATOM 6570 O O . ASN B 1 352 ? -53.647 77.140 14.198 1.00 8.76 352 ASN B O 1
ATOM 6583 N N . TYR B 1 354 ? -53.470 77.086 17.239 1.00 14.16 354 TYR B N 1
ATOM 6584 C CA . TYR B 1 354 ? -54.425 77.784 18.082 1.00 14.29 354 TYR B CA 1
ATOM 6585 C C . TYR B 1 354 ? -55.738 78.201 17.403 1.00 13.19 354 TYR B C 1
ATOM 6586 O O . TYR B 1 354 ? -56.789 77.628 17.685 1.00 11.53 354 TYR B O 1
ATOM 6595 N N . ALA B 1 355 ? -55.689 79.174 16.501 1.00 12.17 355 ALA B N 1
ATOM 6596 C CA . ALA B 1 355 ? -56.932 79.640 15.922 1.00 11.63 355 ALA B CA 1
ATOM 6597 C C . ALA B 1 355 ? -56.997 79.881 14.430 1.00 10.96 355 ALA B C 1
ATOM 6598 O O . ALA B 1 355 ? -57.730 80.761 13.981 1.00 11.13 355 ALA B O 1
ATOM 6600 N N . SER B 1 356 ? -56.261 79.103 13.653 1.00 11.21 356 SER B N 1
ATOM 6601 C CA . SER B 1 356 ? -56.277 79.293 12.210 1.00 12.96 356 SER B CA 1
ATOM 6602 C C . SER B 1 356 ? -57.460 78.664 11.520 1.00 12.70 356 SER B C 1
ATOM 6603 O O . SER B 1 356 ? -57.717 77.468 11.647 1.00 14.40 356 SER 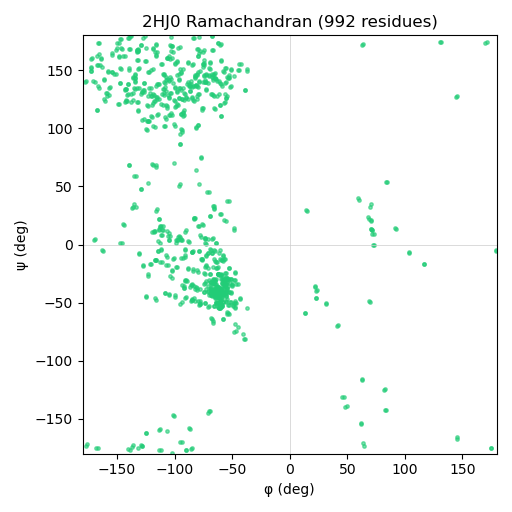B O 1
ATOM 6606 N N . PRO B 1 357 ? -58.192 79.466 10.751 1.00 12.49 357 PRO B N 1
ATOM 6607 C CA . PRO B 1 357 ? -59.359 78.960 10.029 1.00 12.09 357 PRO B CA 1
ATOM 6608 C C . PRO B 1 357 ? -58.982 78.034 8.852 1.00 12.05 357 PRO B C 1
ATOM 6609 O O . PRO B 1 357 ? -59.807 77.258 8.390 1.00 11.70 357 PRO B O 1
ATOM 6613 N N . LEU B 1 358 ? -57.741 78.120 8.380 1.00 11.71 358 LEU B N 1
ATOM 6614 C CA . LEU B 1 358 ? -57.292 77.289 7.272 1.00 13.38 358 LEU B CA 1
ATOM 6615 C C . LEU B 1 358 ? -56.180 76.330 7.656 1.00 14.45 358 LEU B C 1
ATOM 6616 O O . LEU B 1 358 ? -55.051 76.442 7.181 1.00 16.30 358 LEU B O 1
ATOM 6621 N N . SER B 1 359 ? -56.495 75.370 8.497 1.00 14.27 359 SER B N 1
ATOM 6622 C CA . SER B 1 359 ? -55.491 74.428 8.932 1.00 14.39 359 SER B CA 1
ATOM 6623 C C . SER B 1 359 ? -56.112 73.051 8.879 1.00 14.89 359 SER B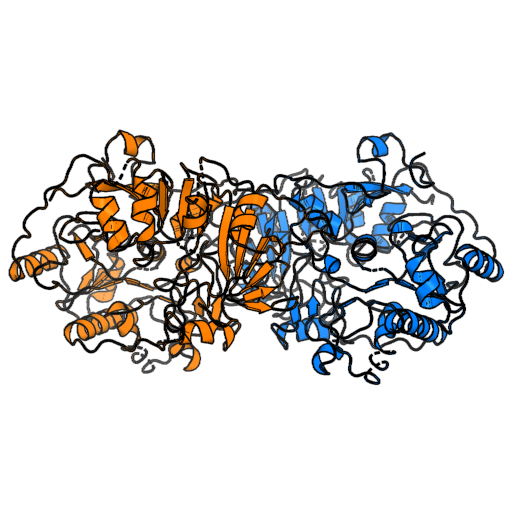 C 1
ATOM 6624 O O . SER B 1 359 ? -57.233 72.873 8.401 1.00 15.25 359 SER B O 1
ATOM 6627 N N . LYS B 1 360 ? -55.384 72.072 9.395 1.00 13.93 360 LYS B N 1
ATOM 6628 C CA . LYS B 1 360 ? -55.917 70.732 9.434 1.00 12.34 360 LYS B CA 1
ATOM 6629 C C . LYS B 1 360 ? -56.685 70.596 10.728 1.00 11.50 360 LYS B C 1
ATOM 6630 O O . LYS B 1 360 ? -57.211 69.531 11.028 1.00 13.62 360 LYS B O 1
ATOM 6636 N N . GLY B 1 361 ? -56.764 71.685 11.490 1.00 11.33 361 GLY B N 1
ATOM 6637 C CA . GLY B 1 361 ? -57.479 71.641 12.760 1.00 11.67 361 GLY B CA 1
ATOM 6638 C C . GLY B 1 361 ? -56.876 72.483 13.864 1.00 10.63 361 GLY B C 1
ATOM 6639 O O . GLY B 1 361 ? -55.703 72.349 14.180 1.00 11.06 361 GLY B O 1
ATOM 6640 N N . SER B 1 362 ? -57.688 73.345 14.460 1.00 11.63 362 SER B N 1
ATOM 6641 C CA . SER B 1 362 ? -57.233 74.230 15.529 1.00 11.83 362 SER B CA 1
ATOM 6642 C C . SER B 1 362 ? -57.848 73.822 16.866 1.00 11.82 362 SER B C 1
ATOM 6643 O O . SER B 1 362 ? -58.927 73.233 16.900 1.00 11.59 362 SER B O 1
ATOM 6646 N N . VAL B 1 363 ? -57.188 74.162 17.966 1.00 12.65 363 VAL B N 1
ATOM 6647 C CA . VAL B 1 363 ? -57.720 73.807 19.275 1.00 12.39 363 VAL B CA 1
ATOM 6648 C C . VAL B 1 363 ? -59.052 74.501 19.574 1.00 13.64 363 VAL B C 1
ATOM 6649 O O . VAL B 1 363 ? -59.967 73.877 20.116 1.00 13.75 363 VAL B O 1
ATOM 6653 N N . ILE B 1 364 ? -59.183 75.776 19.219 1.00 14.23 364 ILE B N 1
ATOM 6654 C CA . ILE B 1 364 ? -60.431 76.488 19.481 1.00 15.55 364 ILE B CA 1
ATOM 6655 C C . ILE B 1 364 ? -61.605 75.782 18.821 1.00 17.71 364 ILE B C 1
ATOM 6656 O O . ILE B 1 364 ? -62.762 76.064 19.120 1.00 19.08 364 ILE B O 1
ATOM 6661 N N . ASN B 1 365 ? -61.300 74.863 17.917 1.00 19.34 365 ASN B N 1
ATOM 6662 C CA . ASN B 1 365 ? -62.329 74.114 17.228 1.00 20.94 365 ASN B CA 1
ATOM 6663 C C . ASN B 1 365 ? -62.889 73.060 18.168 1.00 20.56 365 ASN B C 1
ATOM 6664 O O . ASN B 1 365 ? -63.916 72.444 17.889 1.00 21.27 365 ASN B O 1
ATOM 6669 N N . GLN B 1 366 ? -62.200 72.850 19.282 1.00 19.48 366 GLN B N 1
ATOM 6670 C CA . GLN B 1 366 ? -62.630 71.868 20.259 1.00 19.09 366 GLN B CA 1
ATOM 6671 C C . GLN B 1 366 ? -63.089 72.596 21.498 1.00 18.95 366 GLN B C 1
ATOM 6672 O O . GLN B 1 366 ? -63.309 71.990 22.537 1.00 20.14 366 GLN B O 1
ATOM 6678 N N . LEU B 1 367 ? -63.262 73.902 21.375 1.00 17.95 367 LEU B N 1
ATOM 6679 C CA . LEU B 1 367 ? -63.677 74.716 22.506 1.00 17.24 367 LEU B CA 1
ATOM 6680 C C . LEU B 1 367 ? -65.203 74.726 22.668 1.00 17.37 367 LEU B C 1
ATOM 6681 O O . LEU B 1 367 ? -65.914 75.037 21.720 1.00 18.69 367 LEU B O 1
ATOM 6686 N N . ASP B 1 368 ? -65.706 74.385 23.856 1.00 16.67 368 ASP B N 1
ATOM 6687 C CA . ASP B 1 368 ? -67.154 74.380 24.075 1.00 16.34 368 ASP B CA 1
ATOM 6688 C C . ASP B 1 368 ? -67.701 75.768 24.393 1.00 15.34 368 ASP B C 1
ATOM 6689 O O . ASP B 1 368 ? -68.794 76.117 23.960 1.00 15.41 368 ASP B O 1
ATOM 6694 N N . ILE B 1 369 ? -66.960 76.560 25.153 1.00 13.97 369 ILE B N 1
ATOM 6695 C CA . ILE B 1 369 ? -67.447 77.885 25.475 1.00 13.89 369 ILE B CA 1
ATOM 6696 C C . ILE B 1 369 ? -66.312 78.893 25.708 1.00 13.85 369 ILE B C 1
ATOM 6697 O O . ILE B 1 369 ? -65.230 78.537 26.186 1.00 12.52 369 ILE B O 1
ATOM 6702 N N . CYS B 1 370 ? -66.552 80.147 25.331 1.00 12.28 370 CYS B N 1
ATOM 6703 C CA . CYS B 1 370 ? -65.572 81.201 25.531 1.00 11.68 370 CYS B CA 1
ATOM 6704 C C . CYS B 1 370 ? -66.274 82.433 26.105 1.00 11.62 370 CYS B C 1
ATOM 6705 O O . CYS B 1 370 ? -67.438 82.706 25.784 1.00 12.43 370 CYS B O 1
ATOM 6708 N N . VAL B 1 371 ? -65.562 83.156 26.965 1.00 10.10 371 VAL B N 1
ATOM 6709 C CA . VAL B 1 371 ? -66.072 84.358 27.613 1.00 9.16 371 VAL B CA 1
ATOM 6710 C C . VAL B 1 371 ? -65.251 85.539 27.105 1.00 9.72 371 VAL B C 1
ATOM 6711 O O . VAL B 1 371 ? -64.069 85.645 27.405 1.00 9.87 371 VAL B O 1
ATOM 6715 N N . LEU B 1 372 ? -65.879 86.421 26.336 1.00 11.36 372 LEU B N 1
ATOM 6716 C CA . LEU B 1 372 ? -65.198 87.580 25.750 1.00 12.70 372 LEU B CA 1
ATOM 6717 C C . LEU B 1 372 ? -65.732 88.908 26.262 1.00 14.88 372 LEU B C 1
ATOM 6718 O O . LEU B 1 372 ? -66.827 88.974 26.830 1.00 16.08 372 LEU B O 1
ATOM 6723 N N . SER B 1 373 ? -64.965 89.973 26.059 1.00 15.48 373 SER B N 1
ATOM 6724 C CA . SER B 1 373 ? -65.421 91.292 26.489 1.00 17.57 373 SER B CA 1
ATOM 6725 C C . SER B 1 373 ? -65.648 92.138 25.248 1.00 16.61 373 SER B C 1
ATOM 6726 O O . SER B 1 373 ? -65.503 91.645 24.132 1.00 17.10 373 SER B O 1
ATOM 6729 N N . ALA B 1 374 ? -66.004 93.405 25.433 1.00 16.09 374 ALA B N 1
ATOM 6730 C CA . ALA B 1 374 ? -66.275 94.254 24.287 1.00 15.43 374 ALA B CA 1
ATOM 6731 C C . ALA B 1 374 ? -66.310 95.731 24.606 1.00 16.11 374 ALA B C 1
ATOM 6732 O O . ALA B 1 374 ? -66.580 96.126 25.738 1.00 16.78 374 ALA B O 1
ATOM 6734 N N . LEU B 1 375 ? -66.028 96.547 23.593 1.00 16.97 375 LEU B N 1
ATOM 6735 C CA . LEU B 1 375 ? -66.097 97.995 23.742 1.00 18.13 375 LEU B CA 1
ATOM 6736 C C . LEU B 1 375 ? -67.516 98.392 23.359 1.00 19.46 375 LEU B C 1
ATOM 6737 O O . LEU B 1 375 ? -68.153 99.184 24.046 1.00 21.41 375 LEU B O 1
ATOM 6742 N N . GLU B 1 376 ? -68.004 97.843 22.253 1.00 20.06 376 GLU B N 1
ATOM 6743 C CA . GLU B 1 376 ? -69.358 98.122 21.799 1.00 20.72 376 GLU B CA 1
ATOM 6744 C C . GLU B 1 376 ? -69.972 96.827 21.290 1.00 21.56 376 GLU B C 1
ATOM 6745 O O . GLU B 1 376 ? -69.277 95.824 21.078 1.00 21.33 376 GLU B O 1
ATOM 6751 N N . VAL B 1 377 ? -71.280 96.876 21.070 1.00 21.75 377 VAL B N 1
ATOM 6752 C CA . VAL B 1 377 ? -72.035 95.754 20.548 1.00 21.94 377 VAL B CA 1
ATOM 6753 C C . VAL B 1 377 ? -73.390 96.323 20.161 1.00 22.25 377 VAL B C 1
ATOM 6754 O O . VAL B 1 377 ? -74.115 96.825 21.014 1.00 22.34 377 VAL B O 1
ATOM 6758 N N . ASP B 1 378 ? -73.707 96.287 18.868 1.00 23.20 378 ASP B N 1
ATOM 6759 C CA . ASP B 1 378 ? -74.977 96.826 18.393 1.00 25.51 378 ASP B CA 1
ATOM 6760 C C . ASP B 1 378 ? -76.150 95.849 18.495 1.00 25.35 378 ASP B C 1
ATOM 6761 O O . ASP B 1 378 ? -76.010 94.760 19.037 1.00 25.44 378 ASP B O 1
ATOM 6766 N N . THR B 1 379 ? -77.306 96.258 17.981 1.00 26.08 379 THR B N 1
ATOM 6767 C CA . THR B 1 379 ? -78.511 95.434 18.021 1.00 26.03 379 THR B CA 1
ATOM 6768 C C . THR B 1 379 ? -78.460 94.272 17.033 1.00 25.64 379 THR B C 1
ATOM 6769 O O . THR B 1 379 ? -79.438 93.553 16.859 1.00 26.26 379 THR B O 1
ATOM 6773 N N . ASN B 1 380 ? -77.329 94.107 16.366 1.00 25.64 380 ASN B N 1
ATOM 6774 C CA . ASN B 1 380 ? -77.173 93.016 15.415 1.00 25.27 380 ASN B CA 1
ATOM 6775 C C . ASN B 1 380 ? -76.171 92.025 15.979 1.00 24.39 380 ASN B C 1
ATOM 6776 O O . ASN B 1 380 ? -75.743 91.091 15.298 1.00 24.74 380 ASN B O 1
ATOM 6781 N N . PHE B 1 381 ? -75.794 92.259 17.233 1.00 22.22 381 PHE B N 1
ATOM 6782 C CA . PHE B 1 381 ? -74.849 91.410 17.944 1.00 21.30 381 PHE B CA 1
ATOM 6783 C C . PHE B 1 381 ? -73.410 91.522 17.449 1.00 20.56 381 PHE B C 1
ATOM 6784 O O . PHE B 1 381 ? -72.571 90.703 17.807 1.00 20.95 381 PHE B O 1
ATOM 6792 N N . ASN B 1 382 ? -73.124 92.535 16.631 1.00 19.29 382 ASN B N 1
ATOM 6793 C CA . ASN B 1 382 ? -71.766 92.744 16.141 1.00 16.19 382 ASN B CA 1
ATOM 6794 C C . ASN B 1 382 ? -70.967 93.300 17.305 1.00 15.62 382 ASN B C 1
ATOM 6795 O O . ASN B 1 382 ? -71.468 94.115 18.080 1.00 13.98 382 ASN B O 1
ATOM 6800 N N . VAL B 1 383 ? -69.719 92.866 17.422 1.00 15.35 383 VAL B N 1
ATOM 6801 C CA . VAL B 1 383 ? -68.867 93.317 18.510 1.00 16.39 383 VAL B CA 1
ATOM 6802 C C . VAL B 1 383 ? -67.679 94.140 18.029 1.00 16.55 383 VAL B C 1
ATOM 6803 O O . VAL B 1 383 ? -67.039 93.793 17.032 1.00 16.47 383 VAL B O 1
ATOM 6807 N N . ASN B 1 384 ? -67.386 95.224 18.752 1.00 16.95 384 ASN B N 1
ATOM 6808 C CA . ASN B 1 384 ? -66.264 96.112 18.423 1.00 17.17 384 ASN B CA 1
ATOM 6809 C C . ASN B 1 384 ? -65.255 96.131 19.553 1.00 16.22 384 ASN B C 1
ATOM 6810 O O . ASN B 1 384 ? -65.594 96.437 20.693 1.00 15.80 384 ASN B O 1
ATOM 6815 N N . VAL B 1 385 ? -64.016 95.787 19.223 1.00 15.65 385 VAL B N 1
ATOM 6816 C CA . VAL B 1 385 ? -62.934 95.761 20.192 1.00 15.64 385 VAL B CA 1
ATOM 6817 C C . VAL B 1 385 ? -61.740 96.545 19.647 1.00 17.78 385 VAL B C 1
ATOM 6818 O O . VAL B 1 385 ? -60.646 96.479 20.206 1.00 16.92 385 VAL B O 1
ATOM 6830 N N . THR B 1 387 ? -61.997 100.273 17.971 1.00 22.07 387 THR B N 1
ATOM 6831 C CA . THR B 1 387 ? -62.100 101.704 18.243 1.00 20.10 387 THR B CA 1
ATOM 6832 C C . THR B 1 387 ? -62.967 102.047 19.447 1.00 20.24 387 THR B C 1
ATOM 6833 O O . THR B 1 387 ? -63.896 101.320 19.782 1.00 20.45 387 THR B O 1
ATOM 6837 N N . GLY B 1 388 ? -62.644 103.158 20.099 1.00 20.59 388 GLY B N 1
ATOM 6838 C CA . GLY B 1 388 ? -63.406 103.587 21.256 1.00 21.66 388 GLY B CA 1
ATOM 6839 C C . GLY B 1 388 ? -64.491 104.591 20.905 1.00 22.67 388 GLY B C 1
ATOM 6840 O O . GLY B 1 388 ? -64.800 104.818 19.733 1.00 22.85 388 GLY B O 1
ATOM 6841 N N . SER B 1 389 ? -65.083 105.187 21.933 1.00 24.12 389 SER B N 1
ATOM 6842 C CA . SER B 1 389 ? -66.144 106.171 21.750 1.00 25.48 389 SER B CA 1
ATOM 6843 C C . SER B 1 389 ? -65.705 107.306 20.823 1.00 27.42 389 SER B C 1
ATOM 6844 O O . SER B 1 389 ? -66.432 107.674 19.899 1.00 27.71 389 SER B O 1
ATOM 6847 N N . ASP B 1 390 ? -64.513 107.850 21.062 1.00 28.40 390 ASP B N 1
ATOM 6848 C CA . ASP B 1 390 ? -63.993 108.928 20.234 1.00 29.15 390 ASP B CA 1
ATOM 6849 C C . ASP B 1 390 ? -63.603 108.444 18.834 1.00 29.17 390 ASP B C 1
ATOM 6850 O O . ASP B 1 390 ? -63.061 109.210 18.039 1.00 30.44 390 ASP B O 1
ATOM 6855 N N . GLY B 1 391 ? -63.870 107.175 18.535 1.00 28.67 391 GLY B N 1
ATOM 6856 C CA . GLY B 1 391 ? -63.546 106.638 17.221 1.00 28.90 391 GLY B CA 1
ATOM 6857 C C . GLY B 1 391 ? -62.066 106.407 16.967 1.00 29.01 391 GLY B C 1
ATOM 6858 O O . GLY B 1 391 ? -61.672 105.953 15.894 1.00 30.01 391 GLY B O 1
ATOM 6859 N N . VAL B 1 392 ? -61.247 106.717 17.959 1.00 28.09 392 VAL B N 1
ATOM 6860 C CA . VAL B 1 392 ? -59.811 106.554 17.849 1.00 27.96 392 VAL B CA 1
ATOM 6861 C C . VAL B 1 392 ? -59.400 105.105 18.076 1.00 28.90 392 VAL B C 1
ATOM 6862 O O . VAL B 1 392 ? -59.808 104.495 19.064 1.00 30.18 392 VAL B O 1
ATOM 6866 N N . ILE B 1 393 ? -58.598 104.548 17.173 1.00 27.96 393 ILE B N 1
ATOM 6867 C CA . ILE B 1 393 ? -58.134 103.180 17.350 1.00 26.86 393 ILE B CA 1
ATOM 6868 C C . ILE B 1 393 ? -57.346 103.069 18.657 1.00 26.27 393 ILE B C 1
ATOM 6869 O O . ILE B 1 393 ? -56.552 103.951 18.990 1.00 25.26 393 ILE B O 1
ATOM 6874 N N . ARG B 1 394 ? -57.572 101.992 19.401 1.00 26.37 394 ARG B N 1
ATOM 6875 C CA . ARG B 1 394 ? -56.857 101.782 20.660 1.00 26.82 394 ARG B CA 1
ATOM 6876 C C . ARG B 1 394 ? -57.078 100.375 21.178 1.00 24.91 394 ARG B C 1
ATOM 6877 O O . ARG B 1 394 ? -56.622 100.023 22.268 1.00 24.86 394 ARG B O 1
ATOM 6885 N N . GLY B 1 395 ? -57.765 99.568 20.378 1.00 23.83 395 GLY B N 1
ATOM 6886 C CA . GLY B 1 395 ? -58.050 98.203 20.780 1.00 22.71 395 GLY B CA 1
ATOM 6887 C C . GLY B 1 395 ? -57.153 97.165 20.143 1.00 21.61 395 GLY B C 1
ATOM 6888 O O . GLY B 1 395 ? -55.977 97.409 19.896 1.00 22.50 395 GLY B O 1
ATOM 6889 N N . ALA B 1 396 ? -57.720 95.990 19.888 1.00 21.71 396 ALA B N 1
ATOM 6890 C CA . ALA B 1 396 ? -56.995 94.886 19.269 1.00 19.70 396 ALA B CA 1
ATOM 6891 C C . ALA B 1 396 ? -57.971 93.774 18.907 1.00 18.76 396 ALA B C 1
ATOM 6892 O O . ALA B 1 396 ? -58.898 93.471 19.662 1.00 18.06 396 ALA B O 1
ATOM 6894 N N . SER B 1 397 ? -57.744 93.168 17.749 1.00 16.98 397 SER B N 1
ATOM 6895 C CA . SER B 1 397 ? -58.593 92.096 17.262 1.00 15.49 397 SER B CA 1
ATOM 6896 C C . SER B 1 397 ? -58.357 90.812 18.048 1.00 14.21 397 SER B C 1
ATOM 6897 O O . SER B 1 397 ? -59.293 90.074 18.334 1.00 13.82 397 SER B O 1
ATOM 6900 N N . GLY B 1 398 ? -57.104 90.552 18.397 1.00 13.21 398 GLY B N 1
ATOM 6901 C CA . GLY B 1 398 ? -56.788 89.354 19.151 1.00 12.37 398 GLY B CA 1
ATOM 6902 C C . GLY B 1 398 ? -57.425 88.113 18.564 1.00 11.75 398 GLY B C 1
ATOM 6903 O O . GLY B 1 398 ? -57.465 87.951 17.347 1.00 12.81 398 GLY B O 1
ATOM 6904 N N . GLY B 1 399 ? -57.924 87.231 19.424 1.00 11.44 399 GLY B N 1
ATOM 6905 C CA . GLY B 1 399 ? -58.559 86.016 18.943 1.00 11.80 399 GLY B CA 1
ATOM 6906 C C . GLY B 1 399 ? -60.064 86.097 19.070 1.00 12.53 399 GLY B C 1
ATOM 6907 O O . GLY B 1 399 ? -60.779 85.106 18.882 1.00 14.19 399 GLY B O 1
ATOM 6908 N N . HIS B 1 400 ? -60.540 87.297 19.383 1.00 11.66 400 HIS B N 1
ATOM 6909 C CA . HIS B 1 400 ? -61.957 87.550 19.559 1.00 11.31 400 HIS B CA 1
ATOM 6910 C C . HIS B 1 400 ? -62.840 86.918 18.477 1.00 13.06 400 HIS B C 1
ATOM 6911 O O . HIS B 1 400 ? -63.553 85.943 18.742 1.00 14.59 400 HIS B O 1
ATOM 6918 N N . CYS B 1 401 ? -62.790 87.439 17.256 1.00 13.66 401 CYS B N 1
ATOM 6919 C CA . CYS B 1 401 ? -63.635 86.870 16.205 1.00 14.74 401 CYS B CA 1
ATOM 6920 C C . CYS B 1 401 ? -63.255 85.412 15.942 1.00 13.92 401 CYS B C 1
ATOM 6921 O O . CYS B 1 401 ? -64.054 84.653 15.389 1.00 14.28 401 CYS B O 1
ATOM 6924 N N . ASP B 1 402 ? -62.048 85.024 16.354 1.00 13.14 402 ASP B N 1
ATOM 6925 C CA . ASP B 1 402 ? -61.567 83.651 16.147 1.00 13.89 402 ASP B CA 1
ATOM 6926 C C . ASP B 1 402 ? -62.309 82.615 16.975 1.00 13.41 402 ASP B C 1
ATOM 6927 O O . ASP B 1 402 ? -62.949 81.718 16.440 1.00 12.91 402 ASP B O 1
ATOM 6932 N N . THR B 1 403 ? -62.196 82.734 18.289 1.00 12.59 403 THR B N 1
ATOM 6933 C CA . THR B 1 403 ? -62.841 81.783 19.154 1.00 13.63 403 THR B CA 1
ATOM 6934 C C . THR B 1 403 ? -64.335 81.992 19.125 1.00 13.34 403 THR B C 1
ATOM 6935 O O . THR B 1 403 ? -65.099 81.035 19.197 1.00 15.34 403 THR B O 1
ATOM 6939 N N . ALA B 1 404 ? -64.759 83.242 19.023 1.00 12.03 404 ALA B N 1
ATOM 6940 C CA . ALA B 1 404 ? -66.180 83.522 18.990 1.00 11.34 404 ALA B CA 1
ATOM 6941 C C . ALA B 1 404 ? -66.838 82.632 17.956 1.00 11.62 404 ALA B C 1
ATOM 6942 O O . ALA B 1 404 ? -67.957 82.180 18.147 1.00 12.58 404 ALA B O 1
ATOM 6944 N N . PHE B 1 405 ? -66.140 82.360 16.863 1.00 10.21 405 PHE B N 1
ATOM 6945 C CA . PHE B 1 405 ? -66.726 81.531 15.843 1.00 9.49 405 PHE B CA 1
ATOM 6946 C C . PHE B 1 405 ? -66.579 80.051 16.137 1.00 10.07 405 PHE B C 1
ATOM 6947 O O . PHE B 1 405 ? -67.537 79.295 16.019 1.00 10.49 405 PHE B O 1
ATOM 6955 N N . ALA B 1 406 ? -65.387 79.632 16.529 1.00 10.32 406 ALA B N 1
ATOM 6956 C CA . ALA B 1 406 ? -65.154 78.214 16.779 1.00 11.62 406 ALA B CA 1
ATOM 6957 C C . ALA B 1 406 ? -65.977 77.666 17.935 1.00 11.99 406 ALA B C 1
ATOM 6958 O O . ALA B 1 406 ? -66.579 76.602 17.825 1.00 12.56 406 ALA B O 1
ATOM 6960 N N . ALA B 1 407 ? -66.004 78.402 19.038 1.00 12.24 407 ALA B N 1
ATOM 6961 C CA . ALA B 1 407 ? -66.732 77.985 20.227 1.00 12.98 407 ALA B CA 1
ATOM 6962 C C . ALA B 1 407 ? -68.161 77.531 19.966 1.00 13.55 407 ALA B C 1
ATOM 6963 O O . ALA B 1 407 ? -68.847 78.073 19.099 1.00 14.98 407 ALA B O 1
ATOM 6965 N N . LYS B 1 408 ? -68.610 76.537 20.730 1.00 14.59 408 LYS B N 1
ATOM 6966 C CA . LYS B 1 408 ? -69.966 76.014 20.597 1.00 15.81 408 LYS B CA 1
ATOM 6967 C C . LYS B 1 408 ? -70.896 77.110 21.055 1.00 15.87 408 LYS B C 1
ATOM 6968 O O . LYS B 1 408 ? -71.978 77.277 20.521 1.00 15.99 408 LYS B O 1
ATOM 6982 N N . SER B 1 410 ? -70.599 81.202 22.328 1.00 19.48 410 SER B N 1
ATOM 6983 C CA . SER B 1 410 ? -69.854 82.424 22.586 1.00 20.22 410 SER B CA 1
ATOM 6984 C C . SER B 1 410 ? -70.563 83.392 23.528 1.00 19.94 410 SER B C 1
ATOM 6985 O O . SER B 1 410 ? -71.698 83.810 23.279 1.00 21.56 410 SER B O 1
ATOM 6988 N N . LEU B 1 411 ? -69.889 83.753 24.613 1.00 17.88 411 LEU B N 1
ATOM 6989 C CA . LEU B 1 411 ? -70.456 84.705 25.559 1.00 17.05 411 LEU B CA 1
ATOM 6990 C C . LEU B 1 411 ? -69.714 86.021 25.480 1.00 16.43 411 LEU B C 1
ATOM 6991 O O . LEU B 1 411 ? -68.490 86.043 25.545 1.00 16.59 411 LEU B O 1
ATOM 6996 N N . VAL B 1 412 ? -70.451 87.114 25.317 1.00 15.75 412 VAL B N 1
ATOM 6997 C CA . VAL B 1 412 ? -69.841 88.439 25.289 1.00 15.28 412 VAL B CA 1
ATOM 6998 C C . VAL B 1 412 ? -70.401 89.203 26.486 1.00 15.26 412 VAL B C 1
ATOM 6999 O O . VAL B 1 412 ? -71.535 89.681 26.464 1.00 14.92 412 VAL B O 1
ATOM 7003 N N . ILE B 1 413 ? -69.614 89.284 27.549 1.00 16.19 413 ILE B N 1
ATOM 7004 C CA . ILE B 1 413 ? -70.057 89.983 28.743 1.00 18.09 413 ILE B CA 1
ATOM 7005 C C . ILE B 1 413 ? -69.399 91.354 28.856 1.00 19.37 413 ILE B C 1
ATOM 7006 O O . ILE B 1 413 ? -68.224 91.524 28.523 1.00 19.57 413 ILE B O 1
ATOM 7011 N N . SER B 1 414 ? -70.173 92.325 29.332 1.00 21.23 414 SER B N 1
ATOM 7012 C CA . SER B 1 414 ? -69.695 93.691 29.509 1.00 22.30 414 SER B CA 1
ATOM 7013 C C . SER B 1 414 ? -70.741 94.602 30.145 1.00 22.97 414 SER B C 1
ATOM 7014 O O . SER B 1 414 ? -71.932 94.534 29.799 1.00 23.33 414 SER B O 1
ATOM 7017 N N . PRO B 1 415 ? -70.302 95.494 31.059 1.00 22.90 415 PRO B N 1
ATOM 7018 C CA . PRO B 1 415 ? -71.226 96.412 31.728 1.00 22.63 415 PRO B CA 1
ATOM 7019 C C . PRO B 1 415 ? -72.099 97.145 30.740 1.00 23.03 415 PRO B C 1
ATOM 7020 O O . PRO B 1 415 ? -71.704 97.382 29.600 1.00 22.94 415 PRO B O 1
ATOM 7024 N N . LEU B 1 416 ? -73.300 97.489 31.186 1.00 24.38 416 LEU B N 1
ATOM 7025 C CA . LEU B 1 416 ? -74.261 98.177 30.342 1.00 25.86 416 LEU B CA 1
ATOM 7026 C C . LEU B 1 416 ? -73.686 99.496 29.840 1.00 26.72 416 LEU B C 1
ATOM 7027 O O . LEU B 1 416 ? -73.890 99.880 28.688 1.00 27.22 416 LEU B O 1
ATOM 7032 N N . VAL B 1 417 ? -72.947 100.176 30.706 1.00 27.50 417 VAL B N 1
ATOM 7033 C CA . VAL B 1 417 ? -72.344 101.452 30.354 1.00 28.43 417 VAL B CA 1
ATOM 7034 C C . VAL B 1 417 ? -71.003 101.651 31.072 1.00 29.02 417 VAL B C 1
ATOM 7035 O O . VAL B 1 417 ? -70.766 101.096 32.145 1.00 28.09 417 VAL B O 1
ATOM 7039 N N . ARG B 1 418 ? -70.115 102.422 30.455 1.00 30.59 418 ARG B N 1
ATOM 7040 C CA . ARG B 1 418 ? -68.815 102.734 31.045 1.00 32.21 418 ARG B CA 1
ATOM 7041 C C . ARG B 1 418 ? -68.722 104.256 31.126 1.00 33.10 418 ARG B C 1
ATOM 7042 O O . ARG B 1 418 ? -68.530 104.927 30.106 1.00 33.73 418 ARG B O 1
ATOM 7050 N N . GLY B 1 419 ? -68.856 104.798 32.334 1.00 33.32 419 GLY B N 1
ATOM 7051 C CA . GLY B 1 419 ? -68.823 106.241 32.493 1.00 32.87 419 GLY B CA 1
ATOM 7052 C C . GLY B 1 419 ? -69.987 106.875 31.739 1.00 32.92 419 GLY B C 1
ATOM 7053 O O . GLY B 1 419 ? -71.155 106.648 32.063 1.00 32.45 419 GLY B O 1
ATOM 7054 N N . ARG B 1 420 ? -69.670 107.667 30.722 1.00 32.65 420 ARG B N 1
ATOM 7055 C CA . ARG B 1 420 ? -70.686 108.332 29.914 1.00 33.36 420 ARG B CA 1
ATOM 7056 C C . ARG B 1 420 ? -70.801 107.663 28.556 1.00 32.44 420 ARG B C 1
ATOM 7057 O O . ARG B 1 420 ? -71.501 108.144 27.667 1.00 32.47 420 ARG B O 1
ATOM 7065 N N . ILE B 1 421 ? -70.106 106.548 28.398 1.00 31.69 421 ILE B N 1
ATOM 7066 C CA . ILE B 1 421 ? -70.119 105.820 27.140 1.00 31.95 421 ILE B CA 1
ATOM 7067 C C . ILE B 1 421 ? -70.978 104.555 27.229 1.00 31.45 421 ILE B C 1
ATOM 7068 O O . ILE B 1 421 ? -70.796 103.722 28.128 1.00 30.44 421 ILE B O 1
ATOM 7073 N N . PRO B 1 422 ? -71.932 104.402 26.300 1.00 30.19 422 PRO B N 1
ATOM 7074 C CA . PRO B 1 422 ? -72.798 103.226 26.302 1.00 29.83 422 PRO B CA 1
ATOM 7075 C C . PRO B 1 422 ? -72.096 102.043 25.652 1.00 29.35 422 PRO B C 1
ATOM 7076 O O . PRO B 1 422 ? -71.449 102.190 24.612 1.00 30.28 422 PRO B O 1
ATOM 7080 N N . THR B 1 423 ? -72.224 100.869 26.256 1.00 27.24 423 THR B N 1
ATOM 7081 C CA . THR B 1 423 ? -71.603 99.697 25.676 1.00 24.55 423 THR B CA 1
ATOM 7082 C C . THR B 1 423 ? -72.491 99.091 24.596 1.00 24.20 423 THR B C 1
ATOM 7083 O O . THR B 1 423 ? -72.010 98.379 23.715 1.00 25.39 423 THR B O 1
ATOM 7087 N N . PHE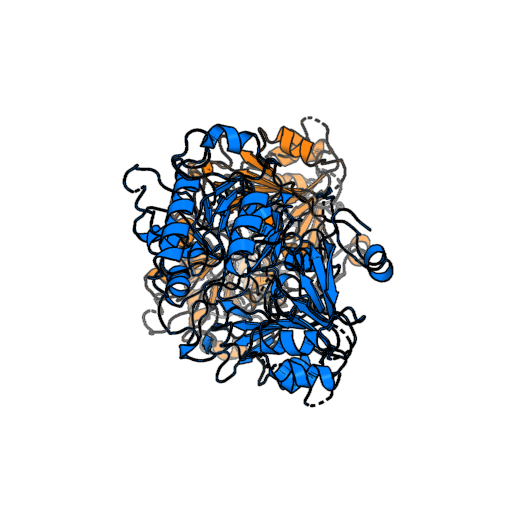 B 1 424 ? -73.784 99.397 24.650 1.00 22.63 424 PHE B N 1
ATOM 7088 C CA . PHE B 1 424 ? -74.725 98.876 23.665 1.00 21.73 424 PHE B CA 1
ATOM 7089 C C . PHE B 1 424 ? -75.325 99.984 22.821 1.00 22.01 424 PHE B C 1
ATOM 7090 O O . PHE B 1 424 ? -75.887 100.942 23.342 1.00 21.42 424 PHE B O 1
ATOM 7098 N N . VAL B 1 425 ? -75.207 99.848 21.507 1.00 22.75 425 VAL B N 1
ATOM 7099 C CA . VAL B 1 425 ? -75.720 100.874 20.618 1.00 24.19 425 VAL B CA 1
ATOM 7100 C C . VAL B 1 425 ? -76.401 100.262 19.411 1.00 25.93 425 VAL B C 1
ATOM 7101 O O . VAL B 1 425 ? -76.455 99.044 19.273 1.00 26.19 425 VAL B O 1
ATOM 7105 N N . ASP B 1 426 ? -76.917 101.108 18.528 1.00 27.62 426 ASP B N 1
ATOM 7106 C CA . ASP B 1 426 ? -77.588 100.608 17.339 1.00 29.40 426 ASP B CA 1
ATOM 7107 C C . ASP B 1 426 ? -76.620 100.189 16.244 1.00 28.99 426 ASP B C 1
ATOM 7108 O O . ASP B 1 426 ? -76.964 99.377 15.386 1.00 30.05 426 ASP B O 1
ATOM 7113 N N . LYS B 1 427 ? -75.412 100.738 16.267 1.00 28.18 427 LYS B N 1
ATOM 7114 C CA . LYS B 1 427 ? -74.427 100.404 15.245 1.00 27.16 427 LYS B CA 1
ATOM 7115 C C . LYS B 1 427 ? -73.038 100.685 15.792 1.00 25.89 427 LYS B C 1
ATOM 7116 O O . LYS B 1 427 ? -72.778 101.771 16.298 1.00 25.95 427 LYS B O 1
ATOM 7122 N N . VAL B 1 428 ? -72.146 99.709 15.705 1.00 25.35 428 VAL B N 1
ATOM 7123 C CA . VAL B 1 428 ? -70.790 99.903 16.209 1.00 24.76 428 VAL B CA 1
ATOM 7124 C C . VAL B 1 428 ? -69.937 100.661 15.200 1.00 24.66 428 VAL B C 1
ATOM 7125 O O . VAL B 1 428 ? -70.114 100.520 13.982 1.00 24.16 428 VAL B O 1
ATOM 7129 N N . ASN B 1 429 ? -69.016 101.473 15.712 1.00 24.80 429 ASN B N 1
ATOM 7130 C CA . ASN B 1 429 ? -68.113 102.244 14.852 1.00 25.38 429 ASN B CA 1
ATOM 7131 C C . ASN B 1 429 ? -67.272 101.313 13.986 1.00 24.58 429 ASN B C 1
ATOM 7132 O O . ASN B 1 429 ? -67.182 101.501 12.769 1.00 24.46 429 ASN B O 1
ATOM 7137 N N . THR B 1 430 ? -66.662 100.308 14.614 1.00 24.02 430 THR B N 1
ATOM 7138 C CA . THR B 1 430 ? -65.849 99.330 13.886 1.00 23.48 430 THR B CA 1
ATOM 7139 C C . THR B 1 430 ? -66.314 97.909 14.205 1.00 22.87 430 THR B C 1
ATOM 7140 O O . THR B 1 430 ? -66.613 97.594 15.355 1.00 23.38 430 THR B O 1
ATOM 7144 N N . VAL B 1 431 ? -66.361 97.049 13.196 1.00 20.89 431 VAL B N 1
ATOM 7145 C CA . VAL B 1 431 ? -66.778 95.668 13.420 1.00 19.41 431 VAL B CA 1
ATOM 7146 C C . VAL B 1 431 ? -65.614 94.679 13.364 1.00 18.71 431 VAL B C 1
ATOM 7147 O O . VAL B 1 431 ? -64.945 94.563 12.337 1.00 18.57 431 VAL B O 1
ATOM 7151 N N . ILE B 1 432 ? -65.373 93.971 14.464 1.00 17.14 432 ILE B N 1
ATOM 7152 C CA . ILE B 1 432 ? -64.309 92.973 14.500 1.00 14.94 432 ILE B CA 1
ATOM 7153 C C . ILE B 1 432 ? -64.905 91.571 14.520 1.00 15.33 432 ILE B C 1
ATOM 7154 O O . ILE B 1 432 ? -64.404 90.678 13.837 1.00 17.17 432 ILE B O 1
ATOM 7159 N N . THR B 1 433 ? -65.973 91.372 15.294 1.00 13.83 433 THR B N 1
ATOM 7160 C CA . THR B 1 433 ? -66.635 90.063 15.364 1.00 11.79 433 THR B CA 1
ATOM 7161 C C . THR B 1 433 ? -68.107 90.177 15.002 1.00 11.07 433 THR B C 1
ATOM 7162 O O . THR B 1 433 ? -68.869 90.872 15.674 1.00 11.40 433 THR B O 1
ATOM 7166 N N . PRO B 1 434 ? -68.528 89.485 13.941 1.00 10.57 434 PRO B N 1
ATOM 7167 C CA . PRO B 1 434 ? -69.923 89.507 13.484 1.00 10.27 434 PRO B CA 1
ATOM 7168 C C . PRO B 1 434 ? -70.879 88.893 14.509 1.00 11.40 434 PRO B C 1
ATOM 7169 O O . PRO B 1 434 ? -70.541 87.918 15.184 1.00 11.77 434 PRO B O 1
ATOM 7173 N N . GLY B 1 435 ? -72.069 89.476 14.620 1.00 13.04 435 GLY B N 1
ATOM 7174 C CA . GLY B 1 435 ? -73.061 88.990 15.561 1.00 13.04 435 GLY B CA 1
ATOM 7175 C C . GLY B 1 435 ? -73.357 87.516 15.379 1.00 13.82 435 GLY B C 1
ATOM 7176 O O . GLY B 1 435 ? -73.652 86.790 16.340 1.00 14.08 435 GLY B O 1
ATOM 7177 N N . THR B 1 436 ? -73.270 87.061 14.139 1.00 12.91 436 THR B N 1
ATOM 7178 C CA . THR B 1 436 ? -73.536 85.666 13.844 1.00 13.20 436 THR B CA 1
ATOM 7179 C C . THR B 1 436 ? -72.624 84.725 14.625 1.00 13.53 436 THR B C 1
ATOM 7180 O O . THR B 1 436 ? -72.845 83.516 14.623 1.00 15.09 436 THR B O 1
ATOM 7184 N N . SER B 1 437 ? -71.611 85.283 15.293 1.00 13.22 437 SER B N 1
ATOM 7185 C CA . SER B 1 437 ? -70.664 84.500 16.096 1.00 13.45 437 SER B CA 1
ATOM 7186 C C . SER B 1 437 ? -70.911 84.732 17.576 1.00 14.42 437 SER B C 1
ATOM 7187 O O . SER B 1 437 ? -70.324 84.064 18.430 1.00 15.97 437 SER B O 1
ATOM 7190 N N . VAL B 1 438 ? -71.758 85.703 17.888 1.00 13.89 438 VAL B N 1
ATOM 7191 C CA . VAL B 1 438 ? -72.060 85.978 19.278 1.00 14.37 438 VAL B CA 1
ATOM 7192 C C . VAL B 1 438 ? -73.371 85.275 19.624 1.00 14.98 438 VAL B C 1
ATOM 7193 O O . VAL B 1 438 ? -74.404 85.523 19.005 1.00 13.95 438 VAL B O 1
ATOM 7197 N N . ASP B 1 439 ? -73.310 84.388 20.613 1.00 15.70 439 ASP B N 1
ATOM 7198 C CA . ASP B 1 439 ? -74.475 83.610 21.023 1.00 15.79 439 ASP B CA 1
ATOM 7199 C C . ASP B 1 439 ? -75.236 84.214 22.189 1.00 14.81 439 ASP B C 1
ATOM 7200 O O . ASP B 1 439 ? -76.454 84.381 22.131 1.00 15.49 439 ASP B O 1
ATOM 7205 N N . VAL B 1 440 ? -74.517 84.538 23.250 1.00 13.86 440 VAL B N 1
ATOM 7206 C CA . VAL B 1 440 ? -75.147 85.114 24.421 1.00 13.26 440 VAL B CA 1
ATOM 7207 C C . VAL B 1 440 ? -74.380 86.312 24.940 1.00 13.65 440 VAL B C 1
ATOM 7208 O O . VAL B 1 440 ? -73.155 86.277 25.059 1.00 13.83 440 VAL B O 1
ATOM 7212 N N . VAL B 1 441 ? -75.117 87.373 25.242 1.00 13.38 441 VAL B N 1
ATOM 7213 C CA . VAL B 1 441 ? -74.549 88.596 25.780 1.00 12.60 441 VAL B CA 1
ATOM 7214 C C . VAL B 1 441 ? -74.974 88.686 27.254 1.00 14.08 441 VAL B C 1
ATOM 7215 O O . VAL B 1 441 ? -76.137 88.437 27.599 1.00 14.38 441 VAL B O 1
ATOM 7219 N N . VAL B 1 442 ? -74.029 89.029 28.122 1.00 15.40 442 VAL B N 1
ATOM 7220 C CA . VAL B 1 442 ? -74.296 89.133 29.558 1.00 16.40 442 VAL B CA 1
ATOM 7221 C C . VAL B 1 442 ? -73.948 90.513 30.101 1.00 18.41 442 VAL B C 1
ATOM 7222 O O . VAL B 1 442 ? -72.835 90.995 29.900 1.00 19.17 442 VAL B O 1
ATOM 7226 N N . THR B 1 443 ? -74.898 91.137 30.796 1.00 19.83 443 THR B N 1
ATOM 7227 C CA . THR B 1 443 ? -74.704 92.470 31.388 1.00 20.90 443 THR B CA 1
ATOM 7228 C C . THR B 1 443 ? -75.112 92.435 32.859 1.00 20.65 443 THR B C 1
ATOM 7229 O O . THR B 1 443 ? -75.417 91.376 33.388 1.00 22.01 443 THR B O 1
ATOM 7233 N N . GLU B 1 444 ? -75.149 93.579 33.524 1.00 20.47 444 GLU B N 1
ATOM 7234 C CA . GLU B 1 444 ? -75.538 93.557 34.926 1.00 21.74 444 GLU B CA 1
ATOM 7235 C C . GLU B 1 444 ? -77.051 93.606 35.059 1.00 21.14 444 GLU B C 1
ATOM 7236 O O . GLU B 1 444 ? -77.608 93.461 36.145 1.00 20.30 444 GLU B O 1
ATOM 7242 N N . VAL B 1 445 ? -77.710 93.791 33.929 1.00 22.49 445 VAL B N 1
ATOM 7243 C CA . VAL B 1 445 ? -79.160 93.872 33.886 1.00 23.39 445 VAL B CA 1
ATOM 7244 C C . VAL B 1 445 ? -79.765 92.542 33.427 1.00 24.00 445 VAL B C 1
ATOM 7245 O O . VAL B 1 445 ? -80.976 92.318 33.538 1.00 25.12 445 VAL B O 1
ATOM 7249 N N . GLY B 1 446 ? -78.912 91.657 32.924 1.00 23.44 446 GLY B N 1
ATOM 7250 C CA . GLY B 1 446 ? -79.395 90.374 32.465 1.00 23.16 446 GLY B CA 1
ATOM 7251 C C . GLY B 1 446 ? -78.664 89.807 31.266 1.00 23.11 446 GLY B C 1
ATOM 7252 O O . GLY B 1 446 ? -77.591 90.276 30.884 1.00 22.91 446 GLY B O 1
ATOM 7253 N N . ILE B 1 447 ? -79.283 88.794 30.671 1.00 22.60 447 ILE B N 1
ATOM 7254 C CA . ILE B 1 447 ? -78.757 88.070 29.522 1.00 21.15 447 ILE B CA 1
ATOM 7255 C C . ILE B 1 447 ? -79.555 88.368 28.252 1.00 19.56 447 ILE B C 1
ATOM 7256 O O . ILE B 1 447 ? -80.759 88.583 28.314 1.00 18.90 447 ILE B O 1
ATOM 7261 N N . ALA B 1 448 ? -78.873 88.393 27.110 1.00 17.59 448 ALA B N 1
ATOM 7262 C CA . ALA B 1 448 ? -79.529 88.614 25.825 1.00 17.12 448 ALA B CA 1
ATOM 7263 C C . ALA B 1 448 ? -79.097 87.488 24.891 1.00 17.08 448 ALA B C 1
ATOM 7264 O O . ALA B 1 448 ? -77.951 87.459 24.433 1.00 17.89 448 ALA B O 1
ATOM 7266 N N . ILE B 1 449 ? -80.006 86.556 24.611 1.00 16.10 449 ILE B N 1
ATOM 7267 C CA . ILE B 1 449 ? -79.681 85.429 23.745 1.00 15.16 449 ILE B CA 1
ATOM 7268 C C . ILE B 1 449 ? -79.927 85.747 22.278 1.00 15.34 449 ILE B C 1
ATOM 7269 O O . ILE B 1 449 ? -81.018 86.148 21.904 1.00 16.71 449 ILE B O 1
ATOM 7274 N N . ASN B 1 450 ? -78.911 85.562 21.446 1.00 15.64 450 ASN B N 1
ATOM 7275 C CA . ASN B 1 450 ? -79.050 85.821 20.023 1.00 15.98 450 ASN B CA 1
ATOM 7276 C C . ASN B 1 450 ? -80.134 84.928 19.446 1.00 16.81 450 ASN B C 1
ATOM 7277 O O . ASN B 1 450 ? -80.027 83.707 19.485 1.00 18.21 450 ASN B O 1
ATOM 7282 N N . PRO B 1 451 ? -81.183 85.525 18.873 1.00 17.85 451 PRO B N 1
ATOM 7283 C CA . PRO B 1 451 ? -82.284 84.754 18.286 1.00 18.07 451 PRO B CA 1
ATOM 7284 C C . PRO B 1 451 ? -81.800 83.787 17.223 1.00 18.61 451 PRO B C 1
ATOM 7285 O O . PRO B 1 451 ? -82.535 82.906 16.771 1.00 18.50 451 PRO B O 1
ATOM 7289 N N . ASN B 1 452 ? -80.551 83.970 16.826 1.00 19.29 452 ASN B N 1
ATOM 7290 C CA . ASN B 1 452 ? -79.945 83.117 15.829 1.00 20.59 452 ASN B CA 1
ATOM 7291 C C . ASN B 1 452 ? -79.662 81.760 16.463 1.00 19.40 452 ASN B C 1
ATOM 7292 O O . ASN B 1 452 ? -79.284 80.806 15.784 1.00 19.50 452 ASN B O 1
ATOM 7297 N N . ARG B 1 453 ? -79.837 81.686 17.778 1.00 18.09 453 ARG B N 1
ATOM 7298 C CA . ARG B 1 453 ? -79.623 80.442 18.509 1.00 18.30 453 ARG B CA 1
ATOM 7299 C C . ARG B 1 453 ? -80.914 80.012 19.198 1.00 17.77 453 ARG B C 1
ATOM 7300 O O . ARG B 1 453 ? -81.009 80.047 20.425 1.00 16.82 453 ARG B O 1
ATOM 7308 N N . PRO B 1 454 ? -81.926 79.593 18.412 1.00 17.76 454 PRO B N 1
ATOM 7309 C CA . PRO B 1 454 ? -83.196 79.165 18.996 1.00 17.79 454 PRO B CA 1
ATOM 7310 C C . PRO B 1 454 ? -83.034 77.973 19.932 1.00 17.54 454 PRO B C 1
ATOM 7311 O O . PRO B 1 454 ? -83.829 77.794 20.845 1.00 19.26 454 PRO B O 1
ATOM 7315 N N . ASP B 1 455 ? -82.004 77.164 19.720 1.00 15.73 455 ASP B N 1
ATOM 7316 C CA . ASP B 1 455 ? -81.811 76.017 20.588 1.00 16.22 455 ASP B CA 1
ATOM 7317 C C . ASP B 1 455 ? -81.406 76.475 21.990 1.00 16.37 455 ASP B C 1
ATOM 7318 O O . ASP B 1 455 ? -81.632 75.765 22.971 1.00 15.97 455 ASP B O 1
ATOM 7323 N N . LEU B 1 456 ? -80.809 77.662 22.082 1.00 15.75 456 LEU B N 1
ATOM 7324 C CA . LEU B 1 456 ? -80.369 78.194 23.369 1.00 16.43 456 LEU B CA 1
ATOM 7325 C C . LEU B 1 456 ? -81.489 78.920 24.110 1.00 16.66 456 LEU B C 1
ATOM 7326 O O . LEU B 1 456 ? -81.571 78.885 25.346 1.00 15.98 456 LEU B O 1
ATOM 7331 N N . ILE B 1 457 ? -82.357 79.573 23.348 1.00 16.41 457 ILE B N 1
ATOM 7332 C CA . ILE B 1 457 ? -83.485 80.280 23.928 1.00 16.06 457 ILE B CA 1
ATOM 7333 C C . ILE B 1 457 ? -84.378 79.292 24.666 1.00 16.42 457 ILE B C 1
ATOM 7334 O O . ILE B 1 457 ? -84.896 79.610 25.726 1.00 16.87 457 ILE B O 1
ATOM 7339 N N . GLU B 1 458 ? -84.548 78.095 24.110 1.00 18.40 458 GLU B N 1
ATOM 7340 C CA . GLU B 1 458 ? -85.375 77.073 24.753 1.00 20.98 458 GLU B CA 1
ATOM 7341 C C . GLU B 1 458 ? -84.669 76.476 25.970 1.00 19.12 458 GLU B C 1
ATOM 7342 O O . GLU B 1 458 ? -85.238 76.413 27.057 1.00 18.36 458 GLU B O 1
ATOM 7348 N N . TYR B 1 459 ? -83.422 76.053 25.777 1.00 16.95 459 TYR B N 1
ATOM 7349 C CA . TYR B 1 459 ? -82.646 75.434 26.840 1.00 15.93 459 TYR B CA 1
ATOM 7350 C C . TYR B 1 459 ? -82.559 76.313 28.072 1.00 16.23 459 TYR B C 1
ATOM 7351 O O . TYR B 1 459 ? -82.548 75.806 29.193 1.00 16.91 459 TYR B O 1
ATOM 7360 N N . PHE B 1 460 ? -82.507 77.628 27.869 1.00 16.15 460 PHE B N 1
ATOM 7361 C CA . PHE B 1 460 ? -82.402 78.561 28.986 1.00 16.84 460 PHE B CA 1
ATOM 7362 C C . PHE B 1 460 ? -83.743 79.140 29.387 1.00 17.46 460 PHE B C 1
ATOM 7363 O O . PHE B 1 460 ? -83.802 79.996 30.275 1.00 16.59 460 PHE B O 1
ATOM 7371 N N . LYS B 1 461 ? -84.817 78.679 28.747 1.00 17.75 461 LYS B N 1
ATOM 7372 C CA . LYS B 1 461 ? -86.152 79.205 29.055 1.00 18.57 461 LYS B CA 1
ATOM 7373 C C . LYS B 1 461 ? -86.389 79.376 30.556 1.00 18.35 461 LYS B C 1
ATOM 7374 O O . LYS B 1 461 ? -86.861 80.423 31.002 1.00 19.22 461 LYS B O 1
ATOM 7380 N N . ASP B 1 462 ? -86.047 78.360 31.339 1.00 17.24 462 ASP B N 1
ATOM 7381 C CA . ASP B 1 462 ? -86.266 78.423 32.775 1.00 15.78 462 ASP B CA 1
ATOM 7382 C C . ASP B 1 462 ? -85.069 78.918 33.576 1.00 14.66 462 ASP B C 1
ATOM 7383 O O . ASP B 1 462 ? -85.114 78.959 34.800 1.00 14.71 462 ASP B O 1
ATOM 7388 N N . LEU B 1 463 ? -84.005 79.306 32.886 1.00 14.85 463 LEU B N 1
ATOM 7389 C CA . LEU B 1 463 ? -82.811 79.806 33.555 1.00 14.44 463 LEU B CA 1
ATOM 7390 C C . LEU B 1 463 ? -83.205 80.997 34.430 1.00 14.54 463 LEU B C 1
ATOM 7391 O O . LEU B 1 463 ? -83.750 81.976 33.937 1.00 13.50 463 LEU B O 1
ATOM 7396 N N . LYS B 1 464 ? -82.933 80.914 35.727 1.00 16.32 464 LYS B N 1
ATOM 7397 C CA . LYS B 1 464 ? -83.286 81.995 36.629 1.00 18.02 464 LYS B CA 1
ATOM 7398 C C . LYS B 1 464 ? -82.333 83.170 36.549 1.00 18.95 464 LYS B C 1
ATOM 7399 O O . LYS B 1 464 ? -81.497 83.379 37.430 1.00 21.53 464 LYS B O 1
ATOM 7405 N N . VAL B 1 465 ? -82.459 83.932 35.474 1.00 18.44 465 VAL B N 1
ATOM 7406 C CA . VAL B 1 465 ? -81.639 85.113 35.252 1.00 17.99 465 VAL B CA 1
ATOM 7407 C C . VAL B 1 465 ? -82.440 85.987 34.307 1.00 18.48 465 VAL B C 1
ATOM 7408 O O . VAL B 1 465 ? -82.999 85.507 33.322 1.00 18.38 465 VAL B O 1
ATOM 7412 N N . PRO B 1 466 ? -82.511 87.290 34.591 1.00 18.70 466 PRO B N 1
ATOM 7413 C CA . PRO B 1 466 ? -83.281 88.181 33.713 1.00 18.84 466 PRO B CA 1
ATOM 7414 C C . PRO B 1 466 ? -82.826 88.115 32.261 1.00 19.56 466 PRO B C 1
ATOM 7415 O O . PRO B 1 466 ? -81.650 88.273 31.962 1.00 22.07 466 PRO B O 1
ATOM 7419 N N . GLN B 1 467 ? -83.765 87.865 31.360 1.00 19.31 467 GLN B N 1
ATOM 7420 C CA . GLN B 1 467 ? -83.447 87.765 29.948 1.00 18.88 467 GLN B CA 1
ATOM 7421 C C . GLN B 1 467 ? -84.124 88.864 29.146 1.00 20.58 467 GLN B C 1
ATOM 7422 O O . GLN B 1 467 ? -85.297 89.174 29.364 1.00 22.65 467 GLN B O 1
ATOM 7428 N N . LEU B 1 468 ? -83.383 89.462 28.219 1.00 21.06 468 LEU B N 1
ATOM 7429 C CA . LEU B 1 468 ? -83.944 90.511 27.376 1.00 20.98 468 LEU B CA 1
ATOM 7430 C C . LEU B 1 468 ? -83.482 90.373 25.929 1.00 21.14 468 LEU B C 1
ATOM 7431 O O . LEU B 1 468 ? -82.790 89.420 25.561 1.00 21.87 468 LEU B O 1
ATOM 7436 N N . THR B 1 469 ? -83.886 91.330 25.107 1.00 21.63 469 THR B N 1
ATOM 7437 C CA . THR B 1 469 ? -83.504 91.348 23.702 1.00 22.89 469 THR B CA 1
ATOM 7438 C C . THR B 1 469 ? -82.348 92.337 23.595 1.00 23.06 469 THR B C 1
ATOM 7439 O O . THR B 1 469 ? -82.225 93.236 24.432 1.00 22.80 469 THR B O 1
ATOM 7443 N N . ILE B 1 470 ? -81.507 92.183 22.574 1.00 23.29 470 ILE B N 1
ATOM 7444 C CA . ILE B 1 470 ? -80.377 93.090 22.404 1.00 22.71 470 ILE B CA 1
ATOM 7445 C C . ILE B 1 470 ? -80.889 94.538 22.269 1.00 24.42 470 ILE B C 1
ATOM 7446 O O . ILE B 1 470 ? -80.245 95.485 22.737 1.00 22.58 470 ILE B O 1
ATOM 7451 N N . GLU B 1 471 ? -82.065 94.709 21.668 1.00 25.76 471 GLU B N 1
ATOM 7452 C CA . GLU B 1 471 ? -82.629 96.048 21.516 1.00 27.60 471 GLU B CA 1
ATOM 7453 C C . GLU B 1 471 ? -82.967 96.659 22.876 1.00 27.40 471 GLU B C 1
ATOM 7454 O O . GLU B 1 471 ? -82.811 97.861 23.088 1.00 26.96 471 GLU B O 1
ATOM 7460 N N . GLU B 1 472 ? -83.433 95.832 23.801 1.00 27.32 472 GLU B N 1
ATOM 7461 C CA . GLU B 1 472 ? -83.784 96.336 25.114 1.00 27.29 472 GLU B CA 1
ATOM 7462 C C . GLU B 1 472 ? -82.553 96.779 25.873 1.00 26.97 472 GLU B C 1
ATOM 7463 O O . GLU B 1 472 ? -82.608 97.735 26.647 1.00 26.96 472 GLU B O 1
ATOM 7469 N N . LEU B 1 473 ? -81.439 96.087 25.658 1.00 27.24 473 LEU B N 1
ATOM 7470 C CA . LEU B 1 473 ? -80.191 96.443 26.337 1.00 27.31 473 LEU B CA 1
ATOM 7471 C C . LEU B 1 473 ? -79.715 97.820 25.874 1.00 27.87 473 LEU B C 1
ATOM 7472 O O . LEU B 1 473 ? -79.223 98.635 26.668 1.00 25.79 473 LEU B O 1
ATOM 7477 N N . LYS B 1 474 ? -79.868 98.066 24.575 1.00 28.33 474 LYS B N 1
ATOM 7478 C CA . LYS B 1 474 ? -79.474 99.335 23.988 1.00 28.63 474 LYS B CA 1
ATOM 7479 C C . LYS B 1 474 ? -80.319 100.466 24.583 1.00 29.40 474 LYS B C 1
ATOM 7480 O O . LYS B 1 474 ? -79.778 101.469 25.047 1.00 28.83 474 LYS B O 1
ATOM 7486 N N . GLU B 1 475 ? -81.638 100.292 24.580 1.00 29.91 475 GLU B N 1
ATOM 7487 C CA . GLU B 1 475 ? -82.547 101.293 25.122 1.00 30.75 475 GLU B CA 1
ATOM 7488 C C . GLU B 1 475 ? -82.239 101.507 26.591 1.00 30.50 475 GLU B C 1
ATOM 7489 O O . GLU B 1 475 ? -82.219 102.632 27.082 1.00 29.51 475 GLU B O 1
ATOM 7495 N N . LYS B 1 476 ? -81.987 100.404 27.281 1.00 31.44 476 LYS B N 1
ATOM 7496 C CA . LYS B 1 476 ? -81.669 100.415 28.700 1.00 32.74 476 LYS B CA 1
ATOM 7497 C C . LYS B 1 476 ? -80.367 101.204 28.927 1.00 33.82 476 LYS B C 1
ATOM 7498 O O . LYS B 1 476 ? -80.135 101.760 30.007 1.00 33.34 476 LYS B O 1
ATOM 7504 N N . ALA B 1 477 ? -79.530 101.260 27.892 1.00 34.92 477 ALA B N 1
ATOM 7505 C CA . ALA B 1 477 ? -78.256 101.979 27.948 1.00 36.65 477 ALA B CA 1
ATOM 7506 C C . ALA B 1 477 ? -78.443 103.464 27.627 1.00 38.11 477 ALA B C 1
ATOM 7507 O O . ALA B 1 477 ? -77.922 104.341 28.321 1.00 38.44 477 ALA B O 1
ATOM 7509 N N . TYR B 1 478 ? -79.173 103.733 26.552 1.00 39.98 478 TYR B N 1
ATOM 7510 C CA . TYR B 1 478 ? -79.457 105.097 26.139 1.00 41.25 478 TYR B CA 1
ATOM 7511 C C . TYR B 1 478 ? -80.156 105.841 27.278 1.00 41.10 478 TYR B C 1
ATOM 7512 O O . TYR B 1 478 ? -80.003 107.048 27.420 1.00 41.31 478 TYR B O 1
ATOM 7521 N N . ALA B 1 479 ? -80.914 105.121 28.096 1.00 40.94 479 ALA B N 1
ATOM 7522 C CA . ALA B 1 479 ? -81.627 105.754 29.195 1.00 40.60 479 ALA B CA 1
ATOM 7523 C C . ALA B 1 479 ? -80.707 106.062 30.364 1.00 40.10 479 ALA B C 1
ATOM 7524 O O . ALA B 1 479 ? -81.164 106.468 31.430 1.00 40.37 479 ALA B O 1
ATOM 7526 N N . ILE B 1 480 ? -79.410 105.876 30.170 1.00 39.76 480 ILE B N 1
ATOM 7527 C CA . ILE B 1 480 ? -78.466 106.143 31.244 1.00 41.20 480 ILE B CA 1
ATOM 7528 C C . ILE B 1 480 ? -77.486 107.258 30.909 1.00 42.85 480 ILE B C 1
ATOM 7529 O O . ILE B 1 480 ? -77.229 108.140 31.732 1.00 43.68 480 ILE B O 1
ATOM 7534 N N . VAL B 1 481 ? -76.930 107.208 29.703 1.00 43.76 481 VAL B N 1
ATOM 7535 C CA . VAL B 1 481 ? -75.973 108.214 29.256 1.00 44.35 481 VAL B CA 1
ATOM 7536 C C . VAL B 1 481 ? -76.463 108.955 28.014 1.00 45.78 481 VAL B C 1
ATOM 7537 O O . VAL B 1 481 ? -75.706 109.691 27.378 1.00 45.52 481 VAL B O 1
ATOM 7541 N N . GLY B 1 482 ? -77.729 108.749 27.669 1.00 47.49 482 GLY B N 1
ATOM 7542 C CA . GLY B 1 482 ? -78.302 109.407 26.509 1.00 49.62 482 GLY B CA 1
ATOM 7543 C C . GLY B 1 482 ? -77.635 109.017 25.210 1.00 51.06 482 GLY B C 1
ATOM 7544 O O . GLY B 1 482 ? -76.611 108.335 25.201 1.00 51.19 482 GLY B O 1
ATOM 7545 N N . ASN B 1 483 ? -78.217 109.451 24.102 1.00 52.75 483 ASN B N 1
ATOM 7546 C CA . ASN B 1 483 ? -77.643 109.134 22.810 1.00 55.75 483 ASN B CA 1
ATOM 7547 C C . ASN B 1 483 ? -76.241 109.745 22.723 1.00 57.03 483 ASN B C 1
ATOM 7548 O O . ASN B 1 483 ? -76.045 110.932 23.015 1.00 57.26 483 ASN B O 1
ATOM 7553 N N . PRO B 1 484 ? -75.242 108.935 22.337 1.00 57.72 484 PRO B N 1
ATOM 7554 C CA . PRO B 1 484 ? -73.865 109.427 22.223 1.00 58.65 484 PRO B CA 1
ATOM 7555 C C . PRO B 1 484 ? -73.711 110.460 21.106 1.00 59.51 484 PRO B C 1
ATOM 7556 O O . PRO B 1 484 ? -74.321 110.332 20.040 1.00 58.95 484 PRO B O 1
ATOM 7560 N N . GLN B 1 485 ? -72.894 111.482 21.354 1.00 60.25 485 GLN B N 1
ATOM 7561 C CA . GLN B 1 485 ? -72.663 112.531 20.364 1.00 61.83 485 GLN B CA 1
ATOM 7562 C C . GLN B 1 485 ? -71.746 112.024 19.251 1.00 61.88 485 GLN B C 1
ATOM 7563 O O . GLN B 1 485 ? -70.592 111.683 19.503 1.00 62.16 485 GLN B O 1
ATOM 7569 N N . PRO B 1 486 ? -72.249 111.974 18.003 1.00 61.88 486 PRO B N 1
ATOM 7570 C CA . PRO B 1 486 ? -71.482 111.506 16.840 1.00 61.96 486 PRO B CA 1
ATOM 7571 C C . PRO B 1 486 ? -70.053 112.059 16.751 1.00 61.97 486 PRO B C 1
ATOM 7572 O O . PRO B 1 486 ? -69.778 113.171 17.210 1.00 62.19 486 PRO B O 1
ATOM 7576 N N . ILE B 1 487 ? -69.148 111.276 16.162 1.00 61.51 487 ILE B N 1
ATOM 7577 C CA . ILE B 1 487 ? -67.756 111.702 16.022 1.00 60.62 487 ILE B CA 1
ATOM 7578 C C . ILE B 1 487 ? -67.528 112.272 14.629 1.00 60.17 487 ILE B C 1
ATOM 7579 O O . ILE B 1 487 ? -68.274 111.966 13.698 1.00 59.73 487 ILE B O 1
ATOM 7584 N N . GLN B 1 488 ? -66.494 113.104 14.501 1.00 59.71 488 GLN B N 1
ATOM 7585 C CA . GLN B 1 488 ? -66.134 113.738 13.232 1.00 59.43 488 GLN B CA 1
ATOM 7586 C C . GLN B 1 488 ? -65.076 112.909 12.490 1.00 58.44 488 GLN B C 1
ATOM 7587 O O . GLN B 1 488 ? -63.883 113.006 12.792 1.00 58.12 488 GLN B O 1
ATOM 7593 N N . TYR B 1 489 ? -65.512 112.100 11.522 1.00 56.82 489 TYR B N 1
ATOM 7594 C CA . TYR B 1 489 ? -64.589 111.259 10.754 1.00 54.91 489 TYR B CA 1
ATOM 7595 C C . TYR B 1 489 ? -64.137 111.904 9.448 1.00 52.82 489 TYR B C 1
ATOM 7596 O O . TYR B 1 489 ? -64.886 112.651 8.819 1.00 52.39 489 TYR B O 1
ATOM 7605 N N . GLY B 1 490 ? -62.901 111.604 9.055 1.00 50.59 490 GLY B N 1
ATOM 7606 C CA . GLY B 1 490 ? -62.346 112.140 7.825 1.00 47.66 490 GLY B CA 1
ATOM 7607 C C . GLY B 1 490 ? -62.705 111.268 6.636 1.00 45.88 490 GLY B C 1
ATOM 7608 O O . GLY B 1 490 ? -63.671 110.507 6.685 1.00 46.41 490 GLY B O 1
ATOM 7609 N N . ASP B 1 491 ? -61.931 111.375 5.565 1.00 43.39 491 ASP B N 1
ATOM 7610 C CA . ASP B 1 491 ? -62.180 110.592 4.359 1.00 40.92 491 ASP B CA 1
ATOM 7611 C C . ASP B 1 491 ? -61.078 109.591 4.076 1.00 38.31 491 ASP B C 1
ATOM 7612 O O . ASP B 1 491 ? -61.180 108.790 3.145 1.00 37.15 491 ASP B O 1
ATOM 7617 N N . LYS B 1 492 ? -60.014 109.653 4.870 1.00 35.15 492 LYS B N 1
ATOM 7618 C CA . LYS B 1 492 ? -58.891 108.746 4.694 1.00 31.83 492 LYS B CA 1
ATOM 7619 C C . LYS B 1 492 ? -59.092 107.427 5.434 1.00 29.58 492 LYS B C 1
ATOM 7620 O O . LYS B 1 492 ? -59.457 107.402 6.611 1.00 28.58 492 LYS B O 1
ATOM 7626 N N . ILE B 1 493 ? -58.855 106.329 4.732 1.00 26.67 493 ILE B N 1
ATOM 7627 C CA . ILE B 1 493 ? -58.991 105.028 5.346 1.00 25.24 493 ILE B CA 1
ATOM 7628 C C . ILE B 1 493 ? -57.714 104.753 6.129 1.00 24.52 493 ILE B C 1
ATOM 7629 O O . ILE B 1 493 ? -56.691 104.398 5.558 1.00 25.24 493 ILE B O 1
ATOM 7634 N N . VAL B 1 494 ? -57.782 104.939 7.438 1.00 23.38 494 VAL B N 1
ATOM 7635 C CA . VAL B 1 494 ? -56.648 104.733 8.321 1.00 22.18 494 VAL B CA 1
ATOM 7636 C C . VAL B 1 494 ? -56.196 103.278 8.419 1.00 21.94 494 VAL B C 1
ATOM 7637 O O . VAL B 1 494 ? -55.017 102.999 8.638 1.00 23.41 494 VAL B O 1
ATOM 7641 N N . ALA B 1 495 ? -57.130 102.347 8.257 1.00 21.11 495 ALA B N 1
ATOM 7642 C CA . ALA B 1 495 ? -56.805 100.925 8.359 1.00 18.84 495 ALA B CA 1
ATOM 7643 C C . ALA B 1 495 ? -57.922 100.013 7.858 1.00 17.14 495 ALA B C 1
ATOM 7644 O O . ALA B 1 495 ? -59.095 100.374 7.877 1.00 17.81 495 ALA B O 1
ATOM 7646 N N . LEU B 1 496 ? -57.548 98.820 7.422 1.00 15.56 496 LEU B N 1
ATOM 7647 C CA . LEU B 1 496 ? -58.522 97.853 6.947 1.00 15.96 496 LEU B CA 1
ATOM 7648 C C . LEU B 1 496 ? -58.633 96.719 7.977 1.00 16.23 496 LEU B C 1
ATOM 7649 O O . LEU B 1 496 ? -57.633 96.287 8.556 1.00 17.12 496 LEU B O 1
ATOM 7654 N N . ILE B 1 497 ? -59.845 96.250 8.242 1.00 16.19 497 ILE B N 1
ATOM 7655 C CA . ILE B 1 497 ? -59.990 95.136 9.178 1.00 14.14 497 ILE B CA 1
ATOM 7656 C C . ILE B 1 497 ? -60.259 93.892 8.335 1.00 11.96 497 ILE B C 1
ATOM 7657 O O . ILE B 1 497 ? -61.299 93.783 7.691 1.00 10.18 497 ILE B O 1
ATOM 7662 N N . GLU B 1 498 ? -59.297 92.975 8.318 1.00 10.61 498 GLU B N 1
ATOM 7663 C CA . GLU B 1 498 ? -59.441 91.740 7.570 1.00 10.74 498 GLU B CA 1
ATOM 7664 C C . GLU B 1 498 ? -59.983 90.658 8.488 1.00 10.37 498 GLU B C 1
ATOM 7665 O O . GLU B 1 498 ? -59.404 90.402 9.536 1.00 10.19 498 GLU B O 1
ATOM 7671 N N . TYR B 1 499 ? -61.093 90.032 8.094 1.00 10.18 499 TYR B N 1
ATOM 7672 C CA . TYR B 1 499 ? -61.706 88.960 8.882 1.00 10.77 499 TYR B CA 1
ATOM 7673 C C . TYR B 1 499 ? -60.801 87.734 8.845 1.00 11.30 499 TYR B C 1
ATOM 7674 O O . TYR B 1 499 ? -60.015 87.558 7.905 1.00 10.07 499 TYR B O 1
ATOM 7683 N N . ARG B 1 500 ? -60.928 86.874 9.849 1.00 11.94 500 ARG B N 1
ATOM 7684 C CA . ARG B 1 500 ? -60.105 85.662 9.915 1.00 14.73 500 ARG B CA 1
ATOM 7685 C C . ARG B 1 500 ? -59.982 84.882 8.584 1.00 15.35 500 ARG B C 1
ATOM 7686 O O . ARG B 1 500 ? -58.930 84.290 8.304 1.00 14.47 500 ARG B O 1
ATOM 7694 N N . ASP B 1 501 ? -61.040 84.884 7.770 1.00 16.10 501 ASP B N 1
ATOM 7695 C CA . ASP B 1 501 ? -61.022 84.158 6.501 1.00 16.02 501 ASP B CA 1
ATOM 7696 C C . ASP B 1 501 ? -60.281 84.885 5.380 1.00 16.43 501 ASP B C 1
ATOM 7697 O O . ASP B 1 501 ? -60.096 84.335 4.295 1.00 16.26 501 ASP B O 1
ATOM 7702 N N . GLY B 1 502 ? -59.849 86.115 5.641 1.00 16.84 502 GLY B N 1
ATOM 7703 C CA . GLY B 1 502 ? -59.100 86.846 4.632 1.00 18.04 502 GLY B CA 1
ATOM 7704 C C . GLY B 1 502 ? -59.820 87.935 3.862 1.00 18.47 502 GLY B C 1
ATOM 7705 O O . GLY B 1 502 ? -59.197 88.656 3.074 1.00 19.63 502 GLY B O 1
ATOM 7706 N N . SER B 1 503 ? -61.125 88.054 4.079 1.00 16.82 503 SER B N 1
ATOM 7707 C CA . SER B 1 503 ? -61.921 89.068 3.410 1.00 16.29 503 SER B CA 1
ATOM 7708 C C . SER B 1 503 ? -62.080 90.279 4.326 1.00 15.83 503 SER B C 1
ATOM 7709 O O . SER B 1 503 ? -61.725 90.213 5.502 1.00 15.14 503 SER B O 1
ATOM 7712 N N . LEU B 1 504 ? -62.591 91.386 3.785 1.00 16.17 504 LEU B N 1
ATOM 7713 C CA . LEU B 1 504 ? -62.791 92.600 4.581 1.00 16.63 504 LEU B CA 1
ATOM 7714 C C . LEU B 1 504 ? -64.170 92.628 5.196 1.00 15.85 504 LEU B C 1
ATOM 7715 O O . LEU B 1 504 ? -65.167 92.434 4.504 1.00 15.78 504 LEU B O 1
ATOM 7720 N N . ILE B 1 505 ? -64.211 92.876 6.499 1.00 14.52 505 ILE B N 1
ATOM 7721 C CA . ILE B 1 505 ? -65.458 92.954 7.228 1.00 15.49 505 ILE B CA 1
ATOM 7722 C C . ILE B 1 505 ? -65.821 94.430 7.484 1.00 16.59 505 ILE B C 1
ATOM 7723 O O . ILE B 1 505 ? -67.000 94.791 7.545 1.00 17.56 505 ILE B O 1
ATOM 7728 N N . ASP B 1 506 ? -64.819 95.293 7.590 1.00 16.22 506 ASP B N 1
ATOM 7729 C CA . ASP B 1 506 ? -65.086 96.703 7.842 1.00 16.98 506 ASP B CA 1
ATOM 7730 C C . ASP B 1 506 ? -63.814 97.518 7.599 1.00 17.53 506 ASP B C 1
ATOM 7731 O O . ASP B 1 506 ? -62.814 96.980 7.129 1.00 17.77 506 ASP B O 1
ATOM 7736 N N . VAL B 1 507 ? -63.862 98.815 7.887 1.00 17.60 507 VAL B N 1
ATOM 7737 C CA . VAL B 1 507 ? -62.699 99.679 7.733 1.00 18.33 507 VAL B CA 1
ATOM 7738 C C . VAL B 1 507 ? -62.744 100.725 8.821 1.00 19.44 507 VAL B C 1
ATOM 7739 O O . VAL B 1 507 ? -63.760 100.890 9.500 1.00 19.55 507 VAL B O 1
ATOM 7743 N N . VAL B 1 508 ? -61.637 101.435 8.977 1.00 19.40 508 VAL B N 1
ATOM 7744 C CA . VAL B 1 508 ? -61.537 102.470 9.980 1.00 19.99 508 VAL B CA 1
ATOM 7745 C C . VAL B 1 508 ? -61.048 103.743 9.325 1.00 22.86 508 VAL B C 1
ATOM 7746 O O . VAL B 1 508 ? -60.068 103.725 8.575 1.00 24.98 508 VAL B O 1
ATOM 7750 N N . ARG B 1 509 ? -61.736 104.847 9.606 1.00 24.22 509 ARG B N 1
ATOM 7751 C CA . ARG B 1 509 ? -61.372 106.143 9.046 1.00 24.51 509 ARG B CA 1
ATOM 7752 C C . ARG B 1 509 ? -60.663 106.988 10.086 1.00 24.85 509 ARG B C 1
ATOM 7753 O O . ARG B 1 509 ? -60.673 106.661 11.281 1.00 24.92 509 ARG B O 1
ATOM 7761 N N . ASN B 1 510 ? -60.038 108.069 9.626 1.00 25.12 510 ASN B N 1
ATOM 7762 C CA . ASN B 1 510 ? -59.303 108.957 10.520 1.00 26.29 510 ASN B CA 1
ATOM 7763 C C . ASN B 1 510 ? -60.251 109.825 11.339 1.00 28.23 510 ASN B C 1
ATOM 7764 O O . ASN B 1 510 ? -61.394 110.044 10.953 1.00 29.01 510 ASN B O 1
ATOM 7769 N N . VAL B 1 511 ? -59.803 110.295 12.490 1.00 31.22 511 VAL B N 1
ATOM 7770 C CA . VAL B 1 511 ? -60.666 111.144 13.294 1.00 33.98 511 VAL B CA 1
ATOM 7771 C C . VAL B 1 511 ? -60.113 112.561 13.229 1.00 35.86 511 VAL B C 1
ATOM 7772 O O . VAL B 1 511 ? -58.916 112.784 13.417 1.00 35.77 511 VAL B O 1
ATOM 7776 N N . LEU B 1 512 ? -60.987 113.515 12.935 1.00 38.90 512 LEU B N 1
ATOM 7777 C CA . LEU B 1 512 ? -60.596 114.918 12.833 1.00 40.52 512 LEU B CA 1
ATOM 7778 C C . LEU B 1 512 ? -60.735 115.545 14.216 1.00 42.78 512 LEU B C 1
ATOM 7779 O O . LEU B 1 512 ? -61.715 115.286 14.921 1.00 42.48 512 LEU B O 1
ATOM 7784 N N . GLU B 1 513 ? -59.761 116.366 14.599 1.00 45.01 513 GLU B N 1
ATOM 7785 C CA . GLU B 1 513 ? -59.785 117.026 15.910 1.00 48.46 513 GLU B CA 1
ATOM 7786 C C . GLU B 1 513 ? -60.933 118.030 16.043 1.00 48.85 513 GLU B C 1
ATOM 7787 O O . GLU B 1 513 ? -61.631 118.272 15.027 1.00 49.49 513 GLU B O 1
#

CATH classification: 3.40.1080.10 (+1 more: 3.40.1080.10)